Protein 3PFO (pdb70)

CATH classification: 3.40.630.10 (+1 more: 3.30.70.360)

Organism: Rhodopseudomonas palustris (strain ATCC BAA-98 / CGA009) (NCBI:txid258594)

Radius of gyration: 34.72 Å; Cα contacts (8 Å, |Δi|>4): 2095; chains: 2; bounding box: 63×63×122 Å

InterPro domains:
  IPR002933 Peptidase M20 [PF01546] (106-423)
  IPR010182 N-formyl-4-amino-5-aminomethyl-2-methylpyrimidine deformylase/Succinyl-diaminopimelate desuccinylase [TIGR01910] (28-416)
  IPR011650 Peptidase M20, dimerisation domain [PF07687] (210-322)
  IPR033687 Uncharacterised protein YodQ-like [cd03895] (29-428)
  IPR036264 Bacterial exopeptidase dimerisation domain [SSF55031] (213-322)
  IPR050072 Peptidase M20A family, bacterial cell wall biosynthesis [PTHR43808] (15-427)

Secondary structure (DSSP, 8-state):
-HHHHHHHHHHHHHHHHHHHHHHHHH---S--BTT--HHHHHHHHHHHHHTT-EEEE--TGGGTGGGSTT-------GGG--EEEEE-----S--EEEEEE--B-----GGG-SS-TTT----TT---TTT---HHHH--HHHHHHHHTTEEESS-EEEEEES-TTTT-HHHHHH------SEEEE----SS-EEEEE-EEEEEEEEEE----BGGGGGGS--HHHH--HHHHHHHHHHHHHHHGGG-TTTTTSSS-S-EEEEEEEE-S-TTB---EEEEEEEEEE-TT--TTT--HHHHHHHHHHTT-HHHHHSPPEEEEEEEEEPPEE--TT-HHHHHHHHHHHHHHSSPPPEEEESS--THHIIIIIT---EEE----EE-TTSTT-EE-HHHHHHHHHHHHHHHHHHH-EEE-/-HHHHHHHHHHHHHHHHHHHHHHHHH---S---TT--HHHHHHHHHHHHHTT-EEEE--TTTTTGGGSTT-------GGG--EEEEE----SS--EEEEEE--------GGG-SS-TTT----TT---TTT---HHHH--HHHHHHHHTTEEESS-EEEEEES-TTTT-HHHHHH------SEEEE----SS-EEEEE-EEEEEEEEEE----BGGGGGGS--HHHH--HHHHHHHHHHHHHHHGGGSTTTTTSSS---EEEEEEEEES-TTB---EEEEEEEEEE-TT--TTT--HHHHHHHHHHTT-HHHHHSPPEEEEEEEEEPPEE--TT-HHHHHHHHHHHHHHSSPPPEEEESS--THHIIIIIH---EEE----EE-TTSTT-EE-HHHHHHHHHHHHHHHHHHH-EEE-

B-factor: mean 38.32, std 12.2, range [18.84, 110.81]

Sequence (834 aa):
TKSDAITQSLRAAVDRRNFNDQVAFLQRVQFRSVRGEEEAPQQEEWLAQQFADRGYKVDTTFSLADVDDIASHPKAAPDTIDPAGSQVVATADSDDGKGRSLILQGHIDVVPEGPVDLWSDPPYEAKVRDGWIGRGAQDKGGVSAIFALDAIRTAGYAPDARVHVQTVTEEESTGNGALSTLRGYRADACLIPEPTGHTLTRAQVGAVWFRLRVRRGGTTPPVVHHVVAAYYSSEETTGGTTSAILSAHLIRAFEEYTKELNAQAVRDPWFGQVKNPIKFNVGIIKGGDWASSTAAWCELDCRLGLLTGDTPQQEARGIEKCLADAQATDSFLSENPAELVWSGFQADPAVCEPGGVAEDVLTAAHKAAFNAPLDARLSTAVNDTRYYSVDYGIPALCYGPYGQGPHAFDERRIDLESLRKTTLSIALFVAEWCGLRRKLTKSDAITQSLRAAVDRNFNDQVAFLQRVQFRSVRGEEEAPQQEWLAQQFADRGYKVDTTFSLADVDIASHPKAAPDTIDPAGSQVVATADSDGKGRSLILQGHIDVVPEGPVDLWSDPPYEAKVRDGWIGRGAQDKGGVSAIFALDAIRTAGYAPDARVHVQTVTEEESTGNGALSTLRGYRADACLIPEPTGHTLTRAQVGAVWFRRLRVRGTTPVHVAYSETGTSAILSAHLIRAFEEYTKELNAQAVRDPWFGQVKNPIKFNVGIIKGGDWASSTAAWCELDCRLGLLTGDTPQQEARGIEKCLADAQATDSFLSENPAELVWSGFQADPAVCEPGGVAEDVLTAAHKAAFNAPLDARLSTAVNDTRYYSVDYGIPALCYGPYGQGPHAFDERIDLESLRKTTLSIALFVAEWCGLRRKL

Foldseek 3Di:
DVLLVLLVLLLVLLVVCQVVLLVVLLVLLQLQAAQRCVVVVVVVQVVLVVVPWDKDDAFLVRLVLVPDPQFADADHDRRRFKMKTKDAAPFDFFEEEEEEEDHFHDQPDQVPFPDGANRSDDDPQKFHGCSQQSLQLSLCVLQVSCVVSFWHFRHMYMYMYGYQFVFALSRLVSVVCVDATQAYEYARAPAQAWAFWEWFKFKKKKKQADDCPVQPDDPVDQASVVLVLLVVLVVVLLVVVQVVCLPAPACNPPRSLKDKDFDDKDWADDPPDRIRIMMTIMMIIGGQPDFLVNCVSSVVSQVVSLCVDRNSVVGPIDMDRGGTSTHIDGLDPDDVLVVLLQVLSCSLPVDGHHYDHYSDDGNQCCNCVVPNRRYIHGHFDWDARVHHGTMGRSVRSSSRSSSVSSSSCVRRNIDGD/DVLVVLLVQLLVLLVVCQVVLLVVLLVLLQQQAPQRNVVVQVVVQVVLVVVPWDKDDAFLVRLPLVVDPQFADAPHDRRSFKMKTKDAAPFDFFEEEEEEEDHFHDQPDQVPFPDGASRSDDDPQKFHGCSQQSLQLSLVSLQVSCVSSQKHFRHMYMYMYGYAFVFALSGLLSVVCVDDTQAYEYAHAPAQAWAFWEWFKFKKKKKFFWAKDFLVPCVVIDARVVLVLLVVLVVVLLVVVQVVCLVAPPCNPPHSLKDKDFDDKDWADDPGMGIGIMMTIMMIIGGQPDFLVRCVSSVVSLVVSLVVDPRSVVIPIDMDRGGYSTHIDGQDPDDPLVVLLQVLSCSLPVDGHHYHHYSDDGNQCCNCVPPNHRYIYGHFHWDARVHHGTMGRSVSSSSRSSSVSSSSCVRRNIDRD

Structure (mmCIF, N/CA/C/O backbone):
data_3PFO
#
_entry.id   3PFO
#
_cell.length_a   87.074
_cell.length_b   48.823
_cell.length_c   111.879
_cell.angle_alpha   90.000
_cell.angle_beta   111.020
_cell.angle_gamma   90.000
#
_symmetry.space_group_name_H-M   'P 1 21 1'
#
loop_
_entity.id
_entity.type
_entity.pdbx_description
1 polymer 'putative acetylornithine deacetylase'
2 non-polymer 'ZINC ION'
3 non-polymer 1,2-ETHANEDIOL
4 water water
#
loop_
_atom_site.group_PDB
_atom_site.id
_atom_site.type_symbol
_atom_site.label_atom_id
_atom_site.label_alt_id
_atom_site.label_comp_id
_atom_site.label_asym_id
_atom_site.label_entity_id
_atom_site.label_seq_id
_atom_site.pdbx_PDB_ins_code
_atom_site.Cartn_x
_atom_site.Cartn_y
_atom_site.Cartn_z
_atom_site.occupancy
_atom_site.B_iso_or_equiv
_atom_site.auth_seq_id
_atom_site.auth_comp_id
_atom_site.auth_asym_id
_atom_site.auth_atom_id
_atom_site.pdbx_PDB_model_num
ATOM 1 N N . THR A 1 8 ? 24.284 20.041 38.218 1.00 62.67 7 THR A N 1
ATOM 2 C CA . THR A 1 8 ? 25.459 20.932 37.925 1.00 62.34 7 THR A CA 1
ATOM 3 C C . THR A 1 8 ? 25.029 22.156 37.060 1.00 61.26 7 THR A C 1
ATOM 4 O O . THR A 1 8 ? 23.912 22.167 36.509 1.00 60.92 7 THR A O 1
ATOM 8 N N . LYS A 1 9 ? 25.890 23.182 36.951 1.00 59.94 8 LYS A N 1
ATOM 9 C CA . LYS A 1 9 ? 25.636 24.328 36.037 1.00 57.86 8 LYS A CA 1
ATOM 10 C C . LYS A 1 9 ? 25.510 23.915 34.540 1.00 55.46 8 LYS A C 1
ATOM 11 O O . LYS A 1 9 ? 24.688 24.458 33.792 1.00 54.08 8 LYS A O 1
ATOM 14 N N . SER A 1 10 ? 26.314 22.964 34.088 1.00 53.64 9 SER A N 1
ATOM 15 C CA . SER A 1 10 ? 26.192 22.531 32.704 1.00 51.16 9 SER A CA 1
ATOM 16 C C . SER A 1 10 ? 24.866 21.755 32.482 1.00 49.41 9 SER A C 1
ATOM 17 O O . SER A 1 10 ? 24.227 21.900 31.435 1.00 46.95 9 SER A O 1
ATOM 20 N N . ASP A 1 11 ? 24.461 20.952 33.467 1.00 48.42 10 ASP A N 1
ATOM 21 C CA . ASP A 1 11 ? 23.150 20.284 33.447 1.00 47.92 10 ASP A CA 1
ATOM 22 C C . ASP A 1 11 ? 21.963 21.286 33.441 1.00 46.36 10 ASP A C 1
ATOM 23 O O . ASP A 1 11 ? 20.938 21.038 32.803 1.00 45.66 10 ASP A O 1
ATOM 28 N N . ALA A 1 12 ? 22.124 22.404 34.135 1.00 45.13 11 ALA A N 1
ATOM 29 C CA . ALA A 1 12 ? 21.116 23.453 34.196 1.00 44.22 11 ALA A CA 1
ATOM 30 C C . ALA A 1 12 ? 20.946 24.115 32.842 1.00 42.51 11 ALA A C 1
ATOM 31 O O . ALA A 1 12 ? 19.810 24.313 32.375 1.00 40.73 11 ALA A O 1
ATOM 33 N N . ILE A 1 13 ? 22.071 24.454 32.205 1.00 41.35 12 ILE A N 1
ATOM 34 C CA . ILE A 1 13 ? 22.042 25.099 30.885 1.00 40.10 12 ILE A CA 1
ATOM 35 C C . ILE A 1 13 ? 21.399 24.139 29.874 1.00 38.48 12 ILE A C 1
ATOM 36 O O . ILE A 1 13 ? 20.515 24.529 29.130 1.00 37.68 12 ILE A O 1
ATOM 41 N N . THR A 1 14 ? 21.815 22.879 29.887 1.00 37.00 13 THR A N 1
ATOM 42 C CA . THR A 1 14 ? 21.230 21.861 29.025 1.00 35.94 13 THR A CA 1
ATOM 43 C C . THR A 1 14 ? 19.705 21.758 29.211 1.00 35.39 13 THR A C 1
ATOM 44 O O . THR A 1 14 ? 18.984 21.689 28.220 1.00 34.62 13 THR A O 1
ATOM 48 N N . GLN A 1 15 ? 19.226 21.717 30.459 1.00 34.01 14 GLN A N 1
ATOM 49 C CA . GLN A 1 15 ? 17.776 21.702 30.713 1.00 34.38 14 GLN A CA 1
ATOM 50 C C . GLN A 1 15 ? 17.041 22.954 30.181 1.00 33.78 14 GLN A C 1
ATOM 51 O O . GLN A 1 15 ? 15.951 22.845 29.657 1.00 34.27 14 GLN A O 1
ATOM 57 N N . SER A 1 16 ? 17.636 24.133 30.303 1.00 33.49 15 SER A N 1
ATOM 58 C CA . SER A 1 16 ? 16.986 25.330 29.794 1.00 33.59 15 SER A CA 1
ATOM 59 C C . SER A 1 16 ? 16.939 25.290 28.259 1.00 31.92 15 SER A C 1
ATOM 60 O O . SER A 1 16 ? 15.951 25.696 27.657 1.00 30.57 15 SER A O 1
ATOM 63 N N . LEU A 1 17 ? 17.984 24.748 27.634 1.00 31.13 16 LEU A N 1
ATOM 64 C CA . LEU A 1 17 ? 17.960 24.520 26.191 1.00 29.71 16 LEU A CA 1
ATOM 65 C C . LEU A 1 17 ? 16.931 23.440 25.795 1.00 29.58 16 LEU A C 1
ATOM 66 O O . LEU A 1 17 ? 16.253 23.595 24.786 1.00 28.55 16 LEU A O 1
ATOM 71 N N . ARG A 1 18 ? 16.798 22.369 26.584 1.00 28.68 17 ARG A N 1
ATOM 72 C CA . ARG A 1 18 ? 15.773 21.369 26.343 1.00 29.16 17 ARG A CA 1
ATOM 73 C C . ARG A 1 18 ? 14.378 21.998 26.393 1.00 29.35 17 ARG A C 1
ATOM 74 O O . ARG A 1 18 ? 13.563 21.785 25.486 1.00 29.36 17 ARG A O 1
ATOM 82 N N . ALA A 1 19 ? 14.120 22.798 27.423 1.00 29.56 18 ALA A N 1
ATOM 83 C CA . ALA A 1 19 ? 12.825 23.530 27.574 1.00 30.32 18 ALA A CA 1
ATOM 84 C C . ALA A 1 19 ? 12.548 24.446 26.381 1.00 29.79 18 ALA A C 1
ATOM 85 O O . ALA A 1 19 ? 11.418 24.510 25.884 1.00 30.29 18 ALA A O 1
ATOM 87 N N . ALA A 1 20 ? 13.588 25.141 25.933 1.00 29.35 19 ALA A N 1
ATOM 88 C CA . ALA A 1 20 ? 13.488 26.099 24.838 1.00 29.42 19 ALA A CA 1
ATOM 89 C C . ALA A 1 20 ? 13.114 25.403 23.524 1.00 29.01 19 ALA A C 1
ATOM 90 O O . ALA A 1 20 ? 12.202 25.844 22.814 1.00 28.12 19 ALA A O 1
ATOM 92 N N . VAL A 1 21 ? 13.809 24.305 23.211 1.00 28.77 20 VAL A N 1
ATOM 93 C CA . VAL A 1 21 ? 13.520 23.540 21.992 1.00 28.22 20 VAL A CA 1
ATOM 94 C C . VAL A 1 21 ? 12.090 23.056 22.035 1.00 27.95 20 VAL A C 1
ATOM 95 O O . VAL A 1 21 ? 11.371 23.141 21.015 1.00 27.41 20 VAL A O 1
ATOM 99 N N . ASP A 1 22 ? 11.646 22.574 23.201 1.00 28.31 21 ASP A N 1
ATOM 100 C CA . ASP A 1 22 ? 10.284 22.080 23.320 1.00 28.81 21 ASP A CA 1
ATOM 101 C C . ASP A 1 22 ? 9.252 23.205 23.171 1.00 28.64 21 ASP A C 1
ATOM 102 O O . ASP A 1 22 ? 8.222 23.018 22.532 1.00 28.82 21 ASP A O 1
ATOM 107 N N A ARG A 1 23 ? 9.530 24.358 23.763 0.5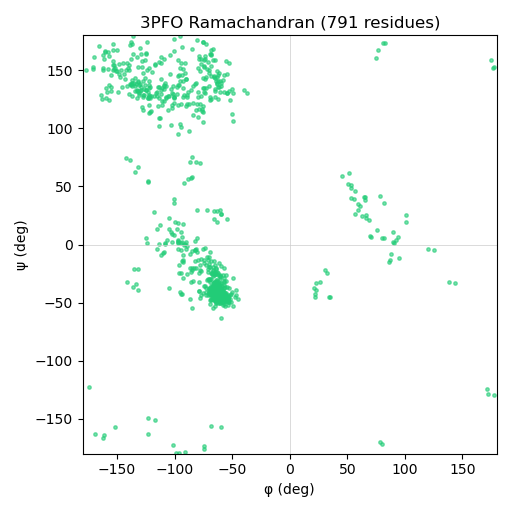0 28.68 22 ARG A N 1
ATOM 108 N N B ARG A 1 23 ? 9.523 24.365 23.758 0.50 28.70 22 ARG A N 1
ATOM 109 C CA A ARG A 1 23 ? 8.644 25.512 23.664 0.50 29.49 22 ARG A CA 1
ATOM 110 C CA B ARG A 1 23 ? 8.602 25.493 23.656 0.50 29.53 22 ARG A CA 1
ATOM 111 C C A ARG A 1 23 ? 8.422 25.928 22.222 0.50 29.10 22 ARG A C 1
ATOM 112 C C B ARG A 1 23 ? 8.413 25.926 22.212 0.50 29.13 22 ARG A C 1
ATOM 113 O O A ARG A 1 23 ? 7.300 26.264 21.834 0.50 29.54 22 ARG A O 1
ATOM 114 O O B ARG A 1 23 ? 7.298 26.273 21.811 0.50 29.55 22 ARG A O 1
ATOM 129 N N . ASN A 1 24 ? 9.508 25.913 21.444 1.00 28.09 23 ASN A N 1
ATOM 130 C CA . ASN A 1 24 ? 9.512 26.416 20.076 1.00 28.15 23 ASN A CA 1
ATOM 131 C C . ASN A 1 24 ? 9.173 25.367 19.027 1.00 28.55 23 ASN A C 1
ATOM 132 O O . ASN A 1 24 ? 9.136 25.674 17.809 1.00 27.24 23 ASN A O 1
ATOM 137 N N . PHE A 1 25 ? 8.942 24.134 19.461 1.00 28.89 24 PHE A N 1
ATOM 138 C CA . PHE A 1 25 ? 8.900 23.053 18.489 1.00 28.52 24 PHE A CA 1
ATOM 139 C C . PHE A 1 25 ? 7.715 23.157 17.498 1.00 28.95 24 PHE A C 1
ATOM 140 O O . PHE A 1 25 ? 7.899 22.904 16.349 1.00 29.47 24 PHE A O 1
ATOM 148 N N . ASN A 1 26 ? 6.523 23.550 17.952 1.00 30.62 25 ASN A N 1
ATOM 149 C CA . ASN A 1 26 ? 5.391 23.739 17.030 1.00 30.46 25 ASN A CA 1
ATOM 150 C C . ASN A 1 26 ? 5.752 24.753 15.950 1.00 29.88 25 ASN A C 1
ATOM 151 O O . ASN A 1 26 ? 5.406 24.564 14.777 1.00 28.19 25 ASN A O 1
ATOM 156 N N . ASP A 1 27 ? 6.434 25.829 16.338 1.00 30.21 26 ASP A N 1
ATOM 157 C CA . ASP A 1 27 ? 6.881 26.829 15.368 1.00 30.72 26 ASP A CA 1
ATOM 158 C C . ASP A 1 27 ? 7.872 26.194 14.398 1.00 29.62 26 ASP A C 1
ATOM 159 O O . ASP A 1 27 ? 7.816 26.433 13.203 1.00 30.85 26 ASP A O 1
ATOM 164 N N . GLN A 1 28 ? 8.772 25.366 14.905 1.00 29.02 27 GLN A N 1
ATOM 165 C CA . GLN A 1 28 ? 9.759 24.680 14.069 1.00 26.85 27 GLN A CA 1
ATOM 166 C C . GLN A 1 28 ? 9.082 23.805 13.037 1.00 27.28 27 GLN A C 1
ATOM 167 O O . GLN A 1 28 ? 9.472 23.805 11.872 1.00 25.72 27 GLN A O 1
ATOM 173 N N . VAL A 1 29 ? 8.079 23.065 13.459 1.00 28.24 28 VAL A N 1
ATOM 174 C CA . VAL A 1 29 ? 7.347 22.202 12.545 1.00 28.90 28 VAL A CA 1
ATOM 175 C C . VAL A 1 29 ? 6.645 23.004 11.447 1.00 28.61 28 VAL A C 1
ATOM 176 O O . VAL A 1 29 ? 6.719 22.617 10.267 1.00 28.90 28 VAL A O 1
ATOM 180 N N . ALA A 1 30 ? 6.007 24.123 11.799 1.00 28.32 29 ALA A N 1
ATOM 181 C CA . ALA A 1 30 ? 5.354 24.987 10.791 1.00 28.80 29 ALA A CA 1
ATOM 182 C C . ALA A 1 30 ? 6.388 25.569 9.791 1.00 29.42 29 ALA A C 1
ATOM 183 O O . ALA A 1 30 ? 6.106 25.643 8.597 1.00 29.88 29 ALA A O 1
ATOM 185 N N . PHE A 1 31 ? 7.582 25.914 10.289 1.00 28.22 30 PHE A N 1
ATOM 186 C CA . PHE A 1 31 ? 8.682 26.448 9.491 1.00 29.12 30 PHE A CA 1
ATOM 187 C C . PHE A 1 31 ? 9.150 25.380 8.481 1.00 28.81 30 PHE A C 1
ATOM 188 O O . PHE A 1 31 ? 9.276 25.644 7.280 1.00 28.98 30 PHE A O 1
ATOM 196 N N . LEU A 1 32 ? 9.398 24.176 8.986 1.00 28.55 31 LEU A N 1
ATOM 197 C CA . LEU A 1 32 ? 9.742 23.046 8.147 1.00 27.27 31 LEU A CA 1
ATOM 198 C C . LEU A 1 32 ? 8.646 22.749 7.100 1.00 27.59 31 LEU A C 1
ATOM 199 O O . LEU A 1 32 ? 8.973 22.491 5.940 1.00 27.24 31 LEU A O 1
ATOM 204 N N . GLN A 1 33 ? 7.373 22.801 7.483 1.00 28.77 32 GLN A N 1
ATOM 205 C CA . GLN A 1 33 ? 6.309 22.537 6.527 1.00 29.50 32 GLN A CA 1
ATOM 206 C C . GLN A 1 33 ? 6.370 23.552 5.379 1.00 30.14 32 GLN A C 1
ATOM 207 O O . GLN A 1 33 ? 6.260 23.174 4.203 1.00 29.70 32 GLN A O 1
ATOM 213 N N . ARG A 1 34 ? 6.566 24.826 5.716 1.00 30.88 33 ARG A N 1
ATOM 214 C CA . ARG A 1 34 ? 6.712 25.861 4.706 1.00 31.19 33 ARG A CA 1
ATOM 215 C C . ARG A 1 34 ? 7.915 25.619 3.756 1.00 30.90 33 ARG A C 1
ATOM 216 O O . ARG A 1 34 ? 7.832 25.880 2.532 1.00 30.66 33 ARG A O 1
ATOM 232 N N . VAL A 1 36 ? 9.280 22.615 2.986 1.00 28.98 35 VAL A N 1
ATOM 233 C CA . VAL A 1 36 ? 8.945 21.438 2.179 1.00 28.25 35 VAL A CA 1
ATOM 234 C C . VAL A 1 36 ? 7.947 21.827 1.081 1.00 29.06 35 VAL A C 1
ATOM 235 O O . VAL A 1 36 ? 7.997 21.298 -0.027 1.00 30.35 35 VAL A O 1
ATOM 239 N N . GLN A 1 37 ? 7.074 22.783 1.363 1.00 28.97 36 GLN A N 1
ATOM 240 C CA . GLN A 1 37 ? 6.102 23.263 0.381 1.00 29.15 36 GLN A CA 1
ATOM 241 C C . GLN A 1 37 ? 6.732 24.023 -0.774 1.00 29.27 36 GLN A C 1
ATOM 242 O O . GLN A 1 37 ? 6.079 24.247 -1.790 1.00 29.41 36 GLN A O 1
ATOM 248 N N . PHE A 1 38 ? 7.994 24.411 -0.639 1.00 27.99 37 PHE A N 1
ATOM 249 C CA . PHE A 1 38 ? 8.713 24.980 -1.773 1.00 28.69 37 PHE A CA 1
ATOM 250 C C . PHE A 1 38 ? 9.268 23.835 -2.612 1.00 27.89 37 PHE A C 1
ATOM 251 O O . PHE A 1 38 ? 10.045 23.050 -2.117 1.00 27.46 37 PHE A O 1
ATOM 259 N N . ARG A 1 39 ? 8.900 23.761 -3.880 1.00 28.58 38 ARG A N 1
ATOM 260 C CA . ARG A 1 39 ? 9.343 22.686 -4.763 1.00 29.46 38 ARG A CA 1
ATOM 261 C C . ARG A 1 39 ? 10.702 23.097 -5.375 1.00 29.60 38 ARG A C 1
ATOM 262 O O . ARG A 1 39 ? 10.805 23.442 -6.576 1.00 30.02 38 ARG A O 1
ATOM 270 N N . SER A 1 40 ? 11.720 23.096 -4.514 1.00 27.91 39 SER A N 1
ATOM 271 C CA . SER A 1 40 ? 13.036 23.610 -4.845 1.00 26.75 39 SER A CA 1
ATOM 272 C C . SER A 1 40 ? 13.890 22.513 -5.467 1.00 26.44 39 SER A C 1
ATOM 273 O O . SER A 1 40 ? 14.983 22.191 -4.979 1.00 26.66 39 SER A O 1
ATOM 276 N N . VAL A 1 41 ? 13.384 21.918 -6.550 1.00 26.62 40 VAL A N 1
ATOM 277 C CA . VAL A 1 41 ? 14.192 21.050 -7.391 1.00 26.27 40 VAL A CA 1
ATOM 278 C C . VAL A 1 41 ? 15.251 21.885 -8.113 1.00 26.29 40 VAL A C 1
ATOM 279 O O . VAL A 1 41 ? 15.196 23.152 -8.145 1.00 25.62 40 VAL A O 1
ATOM 283 N N . ARG A 1 42 ? 16.219 21.189 -8.708 1.00 26.33 41 ARG A N 1
ATOM 284 C CA . ARG A 1 42 ? 17.343 21.865 -9.344 1.00 26.54 41 ARG A CA 1
ATOM 285 C C . ARG A 1 42 ? 16.845 22.930 -10.335 1.00 27.99 41 ARG A C 1
ATOM 286 O O . ARG A 1 42 ? 15.972 22.656 -11.159 1.00 27.46 41 ARG A O 1
ATOM 294 N N . GLY A 1 43 ? 17.413 24.128 -10.257 1.00 28.54 42 GLY A N 1
ATOM 295 C CA . GLY A 1 43 ? 16.991 25.233 -11.118 1.00 29.95 42 GLY A CA 1
ATOM 296 C C . GLY A 1 43 ? 15.809 26.037 -10.582 1.00 30.94 42 GLY A C 1
ATOM 297 O O . GLY A 1 43 ? 15.592 27.159 -11.052 1.00 32.40 42 GLY A O 1
ATOM 298 N N . GLU A 1 44 ? 15.089 25.502 -9.583 1.00 29.90 43 GLU A N 1
ATOM 299 C CA A GLU A 1 44 ? 13.855 26.123 -9.092 0.50 30.59 43 GLU A CA 1
ATOM 300 C CA B GLU A 1 44 ? 13.852 26.110 -9.095 0.50 30.80 43 GLU A CA 1
ATOM 301 C C . GLU A 1 44 ? 13.954 26.491 -7.608 1.00 30.09 43 GLU A C 1
ATOM 302 O O . GLU A 1 44 ? 12.951 26.554 -6.916 1.00 30.65 43 GLU A O 1
ATOM 313 N N . GLU A 1 45 ? 15.166 26.800 -7.137 1.00 29.35 44 GLU A N 1
ATOM 314 C CA . GLU A 1 45 ? 15.410 27.039 -5.686 1.00 29.37 44 GLU A CA 1
ATOM 315 C C . GLU A 1 45 ? 15.316 28.502 -5.211 1.00 29.27 44 GLU A C 1
ATOM 316 O O . GLU A 1 45 ? 15.357 28.765 -3.997 1.00 29.64 44 GLU A O 1
ATOM 322 N N . ALA A 1 46 ? 15.214 29.453 -6.129 1.00 28.87 45 ALA A N 1
ATOM 323 C CA . ALA A 1 46 ? 15.325 30.868 -5.742 1.00 29.90 45 ALA A CA 1
ATOM 324 C C . ALA A 1 46 ? 14.225 31.305 -4.796 1.00 29.97 45 ALA A C 1
ATOM 325 O O . ALA A 1 46 ? 14.517 31.953 -3.792 1.00 29.56 45 ALA A O 1
ATOM 327 N N . PRO A 1 47 ? 12.971 30.907 -5.063 1.00 30.19 46 PRO A N 1
ATOM 328 C CA . PRO A 1 47 ? 11.979 31.344 -4.075 1.00 31.04 46 PRO A CA 1
ATOM 329 C C . PRO A 1 47 ? 12.245 30.826 -2.656 1.00 30.22 46 PRO A C 1
ATOM 330 O O . PRO A 1 47 ? 12.090 31.593 -1.695 1.00 30.91 46 PRO A O 1
ATOM 334 N N . GLN A 1 48 ? 12.675 29.581 -2.532 1.00 29.44 47 GLN A N 1
ATOM 335 C CA . GLN A 1 48 ? 13.028 29.010 -1.237 1.00 29.02 47 GLN A CA 1
ATOM 336 C C . GLN A 1 48 ? 14.150 29.800 -0.574 1.00 29.07 47 GLN A C 1
ATOM 337 O O . GLN A 1 48 ? 14.097 30.075 0.628 1.00 27.65 47 GLN A O 1
ATOM 343 N N . GLN A 1 49 ? 15.146 30.177 -1.371 1.00 28.67 48 GLN A N 1
ATOM 344 C CA . GLN A 1 49 ? 16.267 30.968 -0.840 1.00 27.77 48 GLN A CA 1
ATOM 345 C C . GLN A 1 49 ? 15.850 32.397 -0.480 1.00 29.29 48 GLN A C 1
ATOM 346 O O . GLN A 1 49 ? 16.270 32.914 0.558 1.00 28.38 48 GLN A O 1
ATOM 352 N N . GLU A 1 50 ? 14.981 33.021 -1.291 1.00 30.09 49 GLU A N 1
ATOM 353 C CA A GLU A 1 50 ? 14.497 34.369 -0.961 0.50 31.37 49 GLU A CA 1
ATOM 354 C CA B GLU A 1 50 ? 14.466 34.371 -0.959 0.50 31.12 49 GLU A CA 1
ATOM 355 C C . GLU A 1 50 ? 13.759 34.340 0.397 1.00 31.54 49 GLU A C 1
ATOM 356 O O . GLU A 1 50 ? 13.967 35.237 1.252 1.00 30.40 49 GLU A O 1
ATOM 367 N N . TRP A 1 51 ? 12.930 33.300 0.607 1.00 30.85 50 TRP A N 1
ATOM 368 C CA . TRP A 1 51 ? 12.226 33.124 1.882 1.00 30.85 50 TRP A CA 1
ATOM 369 C C . TRP A 1 51 ? 13.204 32.906 3.041 1.00 30.32 50 TRP A C 1
ATOM 370 O O . TRP A 1 51 ? 13.074 33.534 4.101 1.00 30.03 50 TRP A O 1
ATOM 381 N N . LEU A 1 52 ? 14.174 32.010 2.872 1.00 29.23 51 LEU A N 1
ATOM 382 C CA . LEU A 1 52 ? 15.190 31.848 3.928 1.00 28.47 51 LEU A CA 1
ATOM 383 C C . LEU A 1 52 ? 15.936 33.151 4.252 1.00 28.99 51 LEU A C 1
ATOM 384 O O . LEU A 1 52 ? 16.089 33.498 5.428 1.00 30.48 51 LEU A O 1
ATOM 389 N N . ALA A 1 53 ? 16.391 33.883 3.232 1.00 28.56 52 ALA A N 1
ATOM 390 C CA . ALA A 1 53 ? 17.088 35.149 3.456 1.00 29.66 52 ALA A CA 1
ATOM 391 C C . ALA A 1 53 ? 16.273 36.062 4.364 1.00 30.76 52 ALA A C 1
ATOM 392 O O . ALA A 1 53 ? 16.808 36.665 5.291 1.00 30.68 52 ALA A O 1
ATOM 394 N N . GLN A 1 54 ? 14.963 36.128 4.119 1.00 31.52 53 GLN A N 1
ATOM 395 C CA . GLN A 1 54 ? 14.103 36.974 4.913 1.00 32.70 53 GLN A CA 1
ATOM 396 C C . GLN A 1 54 ? 13.968 36.412 6.335 1.00 31.46 53 GLN A C 1
ATOM 397 O O . GLN A 1 54 ? 13.992 37.160 7.293 1.00 31.56 53 GLN A O 1
ATOM 403 N N . GLN A 1 55 ? 13.814 35.101 6.473 1.00 30.36 54 GLN A N 1
ATOM 404 C CA . GLN A 1 55 ? 13.729 34.495 7.800 1.00 30.30 54 GLN A CA 1
ATOM 405 C C . GLN A 1 55 ? 15.002 34.768 8.609 1.00 29.76 54 GLN A C 1
ATOM 406 O O . GLN A 1 55 ? 14.942 35.015 9.805 1.00 29.03 54 GLN A O 1
ATOM 412 N N . PHE A 1 56 ? 16.149 34.756 7.948 1.00 29.82 55 PHE A N 1
ATOM 413 C CA . PHE A 1 56 ? 17.418 35.071 8.623 1.00 30.49 55 PHE A CA 1
ATOM 414 C C . PHE A 1 56 ? 17.501 3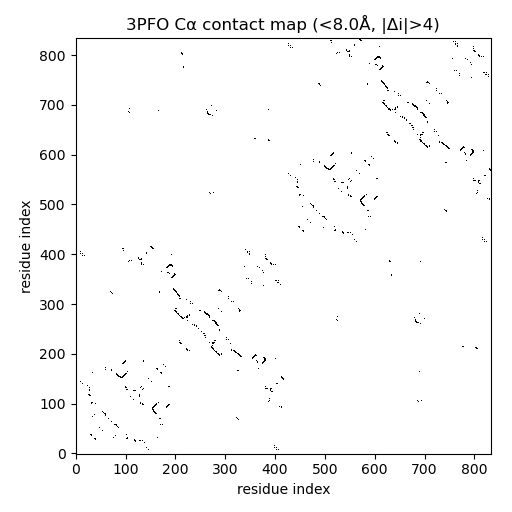6.577 8.989 1.00 32.23 55 PHE A C 1
ATOM 415 O O . PHE A 1 56 ? 17.970 36.944 10.073 1.00 32.93 55 PHE A O 1
ATOM 423 N N . ALA A 1 57 ? 17.026 37.440 8.095 1.00 33.70 56 ALA A N 1
ATOM 424 C CA . ALA A 1 57 ? 16.975 38.880 8.391 1.00 35.08 56 ALA A CA 1
ATOM 425 C C . ALA A 1 57 ? 16.052 39.160 9.591 1.00 36.00 56 ALA A C 1
ATOM 426 O O . ALA A 1 57 ? 16.396 39.951 10.457 1.00 37.66 56 ALA A O 1
ATOM 428 N N . ASP A 1 58 ? 14.892 38.499 9.639 1.00 36.20 57 ASP A N 1
ATOM 429 C CA . ASP A 1 58 ? 13.947 38.630 10.760 1.00 36.16 57 ASP A CA 1
ATOM 430 C C . ASP A 1 58 ? 14.557 38.261 12.099 1.00 36.08 57 ASP A C 1
ATOM 431 O O . ASP A 1 58 ? 14.118 38.758 13.149 1.00 34.71 57 ASP A O 1
ATOM 436 N N . ARG A 1 59 ? 15.573 37.396 12.064 1.00 34.61 58 ARG A N 1
ATOM 437 C CA . ARG A 1 59 ? 16.277 36.972 13.275 1.00 34.61 58 ARG A CA 1
ATOM 438 C C . ARG A 1 59 ? 17.484 37.856 13.649 1.00 35.01 58 ARG A C 1
ATOM 439 O O . ARG A 1 59 ? 18.107 37.661 14.688 1.00 34.27 5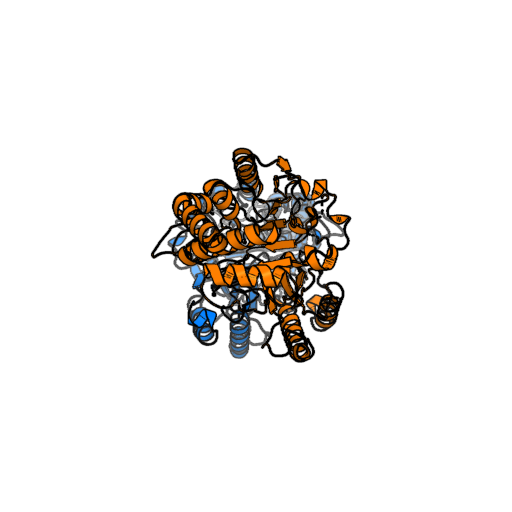8 ARG A O 1
ATOM 447 N N . GLY A 1 60 ? 17.799 38.841 12.818 1.00 35.59 59 GLY A N 1
ATOM 448 C CA . GLY A 1 60 ? 18.855 39.789 13.135 1.00 35.95 59 GLY A CA 1
ATOM 449 C C . GLY A 1 60 ? 20.210 39.447 12.578 1.00 35.86 59 GLY A C 1
ATOM 450 O O . GLY A 1 60 ? 21.173 40.115 12.893 1.00 35.27 59 GLY A O 1
ATOM 451 N N . TYR A 1 61 ? 20.296 38.398 11.752 1.00 35.86 60 TYR A N 1
ATOM 452 C CA . TYR A 1 61 ? 21.551 38.038 11.112 1.00 35.14 60 TYR A CA 1
ATOM 453 C C . TYR A 1 61 ? 21.839 39.030 10.010 1.00 35.57 60 TYR A C 1
ATOM 454 O O . TYR A 1 61 ? 20.909 39.620 9.457 1.00 34.65 60 TYR A O 1
ATOM 463 N N . LYS A 1 62 ? 23.127 39.190 9.695 1.00 36.27 61 LYS A N 1
ATOM 464 C CA . LYS A 1 62 ? 23.552 39.818 8.442 1.00 37.59 61 LYS A CA 1
ATOM 465 C C . LYS A 1 62 ? 23.425 38.763 7.368 1.00 35.44 61 LYS A C 1
ATOM 466 O O . LYS A 1 62 ? 23.891 37.641 7.546 1.00 36.21 61 LYS A O 1
ATOM 472 N N . VAL A 1 63 ? 22.798 39.113 6.264 1.00 34.84 62 VAL A N 1
ATOM 473 C CA . VAL A 1 63 ? 22.473 38.139 5.225 1.00 33.72 62 VAL A CA 1
ATOM 474 C C . VAL A 1 63 ? 23.177 38.492 3.911 1.00 33.54 62 VAL A C 1
ATOM 475 O O . VAL A 1 63 ? 23.027 39.601 3.433 1.00 34.29 62 VAL A O 1
ATOM 479 N N . ASP A 1 64 ? 23.896 37.522 3.345 1.00 32.10 63 ASP A N 1
ATOM 480 C CA . ASP A 1 64 ? 24.643 37.624 2.091 1.00 31.98 63 ASP A CA 1
ATOM 481 C C . ASP A 1 64 ? 24.032 36.592 1.143 1.00 31.34 63 ASP A C 1
ATOM 482 O O . ASP A 1 64 ? 24.072 35.397 1.452 1.00 31.23 63 ASP A O 1
ATOM 487 N N A THR A 1 65 ? 23.416 37.040 0.046 0.50 30.98 64 THR A N 1
ATOM 488 N N B THR A 1 65 ? 23.441 37.050 0.036 0.50 31.43 64 THR A N 1
ATOM 489 C CA A THR A 1 65 ? 22.957 36.132 -1.007 0.50 30.34 64 THR A CA 1
ATOM 490 C CA B THR A 1 65 ? 22.927 36.166 -1.010 0.50 31.22 64 THR A CA 1
ATOM 491 C C A THR A 1 65 ? 23.721 36.384 -2.290 0.50 30.64 64 THR A C 1
ATOM 492 C C B THR A 1 65 ? 23.716 36.390 -2.294 0.50 31.07 64 THR A C 1
ATOM 493 O O A THR A 1 65 ? 23.951 37.527 -2.671 0.50 30.99 64 THR A O 1
ATOM 494 O O B THR A 1 65 ? 23.959 37.528 -2.681 0.50 31.43 64 THR A O 1
ATOM 501 N N . PHE A 1 66 ? 24.121 35.307 -2.944 1.00 30.01 65 PHE A N 1
ATOM 502 C CA . PHE A 1 66 ? 24.955 35.405 -4.137 1.00 30.48 65 PHE A CA 1
ATOM 503 C C . PHE A 1 66 ? 24.774 34.139 -4.979 1.00 30.36 65 PHE A C 1
ATOM 504 O O . PHE A 1 66 ? 24.367 33.067 -4.477 1.00 29.95 65 PHE A O 1
ATOM 512 N N . SER A 1 67 ? 25.037 34.254 -6.269 1.00 30.61 66 SER A N 1
ATOM 513 C CA . SER A 1 67 ? 24.942 33.107 -7.148 1.00 30.07 66 SER A CA 1
ATOM 514 C C . SER A 1 67 ? 26.285 32.405 -7.316 1.00 29.31 66 SER A C 1
ATOM 515 O O . SER A 1 67 ? 27.309 32.928 -6.976 1.00 29.03 66 SER A O 1
ATOM 518 N N . LEU A 1 68 ? 26.250 31.228 -7.933 1.00 28.90 67 LEU A N 1
ATOM 519 C CA . LEU A 1 68 ? 27.465 30.541 -8.377 1.00 28.80 67 LEU A CA 1
ATOM 520 C C . LEU A 1 68 ? 28.267 31.395 -9.348 1.00 30.45 67 LEU A C 1
ATOM 521 O O . LEU A 1 68 ? 29.523 31.412 -9.302 1.00 30.47 67 LEU A O 1
ATOM 526 N N . ALA A 1 69 ? 27.566 32.157 -10.196 1.00 31.68 68 ALA A N 1
ATOM 527 C CA . ALA A 1 69 ? 28.278 33.072 -11.123 1.00 32.13 68 ALA A CA 1
ATOM 528 C C . ALA A 1 69 ? 29.021 34.177 -10.369 1.00 32.75 68 ALA A C 1
ATOM 529 O O . ALA A 1 69 ? 30.149 34.557 -10.753 1.00 32.33 68 ALA A O 1
ATOM 531 N N . ASP A 1 70 ? 28.439 34.667 -9.267 1.00 32.31 69 ASP A N 1
ATOM 532 C CA . ASP A 1 70 ? 29.054 35.765 -8.526 1.00 32.98 69 ASP A CA 1
ATOM 533 C C . ASP A 1 70 ? 30.435 35.401 -7.951 1.00 32.78 69 ASP A C 1
ATOM 534 O O . ASP A 1 70 ? 31.245 36.287 -7.759 1.00 32.69 69 ASP A O 1
ATOM 539 N N . VAL A 1 71 ? 30.713 34.126 -7.695 1.00 30.97 70 VAL A N 1
ATOM 540 C CA . VAL A 1 71 ? 32.027 33.723 -7.197 1.00 31.56 70 VAL A CA 1
ATOM 541 C C . VAL A 1 71 ? 32.941 33.142 -8.302 1.00 32.63 70 VAL A C 1
ATOM 542 O O . VAL A 1 71 ? 34.024 32.618 -7.987 1.00 32.36 70 VAL A O 1
ATOM 546 N N . ASP A 1 72 ? 32.504 33.235 -9.575 1.00 33.83 71 ASP A N 1
ATOM 547 C CA A ASP A 1 72 ? 33.212 32.634 -10.706 0.50 33.91 71 ASP A CA 1
ATOM 548 C CA B ASP A 1 72 ? 33.212 32.620 -10.733 0.50 34.30 71 ASP A CA 1
ATOM 549 C C . ASP A 1 72 ? 33.521 31.152 -10.421 1.00 33.38 71 ASP A C 1
ATOM 550 O O . ASP A 1 72 ? 34.674 30.709 -10.435 1.00 33.78 71 ASP A O 1
ATOM 559 N N . ILE A 1 73 ? 32.467 30.405 -10.151 1.00 32.97 72 ILE A N 1
ATOM 560 C CA . ILE A 1 73 ? 32.533 28.999 -9.756 1.00 32.16 72 ILE A CA 1
ATOM 561 C C . ILE A 1 73 ? 33.488 28.152 -10.592 1.00 33.02 72 ILE A C 1
ATOM 562 O O . ILE A 1 73 ? 34.284 27.394 -10.033 1.00 32.36 72 ILE A O 1
ATOM 567 N N . ALA A 1 74 ? 33.413 28.284 -11.916 1.00 33.19 73 ALA A N 1
ATOM 568 C CA . ALA A 1 74 ? 34.216 27.455 -12.816 1.00 33.58 73 ALA A CA 1
ATOM 569 C C . ALA A 1 74 ? 35.715 27.632 -12.625 1.00 34.10 73 ALA A C 1
ATOM 570 O O . ALA A 1 74 ? 36.466 26.807 -13.088 1.00 33.61 73 ALA A O 1
ATOM 572 N N . SER A 1 75 ? 36.149 28.691 -11.940 1.00 33.69 74 SER A N 1
ATOM 573 C CA . SER A 1 75 ? 37.578 28.927 -11.732 1.00 34.36 74 SER A CA 1
ATOM 574 C C . SER A 1 75 ? 38.197 27.996 -10.689 1.00 33.92 74 SER A C 1
ATOM 575 O O . SER A 1 75 ? 39.418 27.882 -10.624 1.00 34.48 74 SER A O 1
ATOM 578 N N . HIS A 1 76 ? 37.393 27.329 -9.870 1.00 32.56 75 HIS A N 1
ATOM 579 C CA . HIS A 1 76 ? 37.954 26.434 -8.846 1.00 32.64 75 HIS A CA 1
ATOM 580 C C . HIS A 1 76 ? 38.220 25.040 -9.407 1.00 32.67 75 HIS A C 1
ATOM 581 O O . HIS A 1 76 ? 37.315 24.432 -10.017 1.00 32.91 75 HIS A O 1
ATOM 588 N N . PRO A 1 77 ? 39.413 24.480 -9.132 1.00 32.86 76 PRO A N 1
ATOM 589 C CA . PRO A 1 77 ? 39.717 23.116 -9.592 1.00 33.58 76 PRO A CA 1
ATOM 590 C C . PRO A 1 77 ? 38.717 22.032 -9.160 1.00 31.72 76 PRO A C 1
ATOM 591 O O . PRO A 1 77 ? 38.576 21.025 -9.850 1.00 32.85 76 PRO A O 1
ATOM 595 N N . LYS A 1 78 ? 38.007 22.229 -8.048 1.00 30.32 77 LYS A N 1
ATOM 596 C CA . LYS A 1 78 ? 36.995 21.249 -7.610 1.00 29.05 77 LYS A CA 1
ATOM 597 C C . LYS A 1 78 ? 35.560 21.535 -8.081 1.00 28.03 77 LYS A C 1
ATOM 598 O O . LYS A 1 78 ? 34.623 20.771 -7.760 1.00 28.25 77 LYS A O 1
ATOM 604 N N . ALA A 1 79 ? 35.390 22.596 -8.855 1.00 27.38 78 ALA A N 1
ATOM 605 C CA . ALA A 1 79 ? 34.096 22.922 -9.429 1.00 27.25 78 ALA A CA 1
ATOM 606 C C . ALA A 1 79 ? 33.696 21.829 -10.428 1.00 27.28 78 ALA A C 1
ATOM 607 O O . ALA A 1 79 ? 34.540 21.272 -11.141 1.00 27.01 78 ALA A O 1
ATOM 609 N N . ALA A 1 80 ? 32.402 21.534 -10.479 1.00 26.52 79 ALA A N 1
ATOM 610 C CA . ALA A 1 80 ? 31.883 20.477 -11.331 1.00 26.64 79 ALA A CA 1
ATOM 611 C C . ALA A 1 80 ? 31.039 21.108 -12.394 1.00 28.08 79 ALA A C 1
ATOM 612 O O . ALA A 1 80 ? 30.496 22.198 -12.196 1.00 28.37 79 ALA A O 1
ATOM 614 N N . PRO A 1 81 ? 30.865 20.411 -13.520 1.00 29.48 80 PRO A N 1
ATOM 615 C CA . PRO A 1 81 ? 30.073 20.988 -14.612 1.00 29.89 80 PRO A CA 1
ATOM 616 C C . PRO A 1 81 ? 28.579 21.114 -14.289 1.00 29.32 80 PRO A C 1
ATOM 617 O O . PRO A 1 81 ? 28.021 20.282 -13.545 1.00 28.54 80 PRO A O 1
ATOM 629 N N . ASP A 1 83 ? 25.897 21.267 -16.627 1.00 29.94 82 ASP A N 1
ATOM 630 C CA . ASP A 1 83 ? 24.935 20.729 -17.556 1.00 31.86 82 ASP A CA 1
ATOM 631 C C . ASP A 1 83 ? 24.028 21.853 -18.085 1.00 33.58 82 ASP A C 1
ATOM 632 O O . ASP A 1 83 ? 24.531 22.917 -18.519 1.00 34.42 82 ASP A O 1
ATOM 637 N N . THR A 1 84 ? 22.709 21.678 -18.036 1.00 35.11 83 THR A N 1
ATOM 638 C CA . THR A 1 84 ? 21.810 22.713 -18.596 1.00 36.96 83 THR A CA 1
ATOM 639 C C . THR A 1 84 ? 21.537 23.890 -17.627 1.00 37.22 83 THR A C 1
ATOM 640 O O . THR A 1 84 ? 20.886 24.866 -18.019 1.00 37.72 83 THR A O 1
ATOM 644 N N . ILE A 1 85 ? 22.039 23.834 -16.386 1.00 35.26 84 ILE A N 1
ATOM 645 C CA . ILE A 1 85 ? 21.603 24.777 -15.346 1.00 33.94 84 ILE A CA 1
ATOM 646 C C . ILE A 1 85 ? 22.479 26.038 -15.256 1.00 33.71 84 ILE A C 1
ATOM 647 O O . ILE A 1 85 ? 23.690 25.969 -15.117 1.00 32.59 84 ILE A O 1
ATOM 652 N N . ASP A 1 86 ? 21.833 27.196 -15.279 1.00 33.37 85 ASP A N 1
ATOM 653 C CA . ASP A 1 86 ? 22.523 28.479 -15.350 1.00 34.15 85 ASP A CA 1
ATOM 654 C C . ASP A 1 86 ? 23.104 28.817 -13.979 1.00 32.72 85 ASP A C 1
ATOM 655 O O . ASP A 1 86 ? 22.362 28.964 -13.028 1.00 31.95 85 ASP A O 1
ATOM 660 N N . PRO A 1 87 ? 24.433 28.911 -13.870 1.00 33.23 86 PRO A N 1
ATOM 661 C CA . PRO A 1 87 ? 25.043 29.247 -12.569 1.00 32.34 86 PRO A CA 1
ATOM 662 C C . PRO A 1 87 ? 24.593 30.607 -12.043 1.00 32.05 86 PRO A C 1
ATOM 663 O O . PRO A 1 87 ? 24.562 30.827 -10.823 1.00 31.15 86 PRO A O 1
ATOM 667 N N . ALA 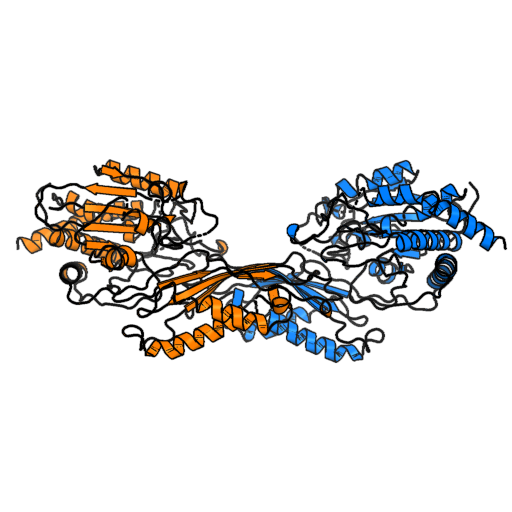A 1 88 ? 24.229 31.518 -12.943 1.00 31.62 87 ALA A N 1
ATOM 668 C CA . ALA A 1 88 ? 23.796 32.851 -12.507 1.00 32.55 87 ALA A CA 1
ATOM 669 C C . ALA A 1 88 ? 22.477 32.823 -11.732 1.00 31.67 87 ALA A C 1
ATOM 670 O O . ALA A 1 88 ? 22.151 33.798 -11.055 1.00 33.61 87 ALA A O 1
ATOM 672 N N . GLY A 1 89 ? 21.709 31.751 -11.882 1.00 31.27 88 GLY A N 1
ATOM 673 C CA . GLY A 1 89 ? 20.412 31.614 -11.196 1.00 31.74 88 GLY A CA 1
ATOM 674 C C . GLY A 1 89 ? 20.396 30.704 -9.976 1.00 30.60 88 GLY A C 1
ATOM 675 O O . GLY A 1 89 ? 19.342 30.523 -9.341 1.00 30.87 88 GLY A O 1
ATOM 676 N N . SER A 1 90 ? 21.558 30.153 -9.625 1.00 30.48 89 SER A N 1
ATOM 677 C CA . SER A 1 90 ? 21.694 29.197 -8.518 1.00 28.90 89 SER A CA 1
ATOM 678 C C . SER A 1 90 ? 22.160 29.909 -7.245 1.00 28.62 89 SER A C 1
ATOM 679 O O . SER A 1 90 ? 23.358 30.215 -7.065 1.00 27.79 89 SER A O 1
ATOM 690 N N . GLN A 1 92 ? 22.750 31.085 -3.279 1.00 27.59 91 GLN A N 1
ATOM 691 C CA . GLN A 1 92 ? 23.192 30.692 -1.970 1.00 26.53 91 GLN A CA 1
ATOM 692 C C . GLN A 1 92 ? 22.831 31.786 -0.984 1.00 27.14 91 GLN A C 1
ATOM 693 O O . GLN A 1 92 ? 22.782 32.970 -1.329 1.00 28.08 91 GLN A O 1
ATOM 699 N N . VAL A 1 93 ? 22.643 31.392 0.269 1.00 26.07 92 VAL A N 1
ATOM 700 C CA . VAL A 1 93 ? 22.363 32.336 1.346 1.00 26.78 92 VAL A CA 1
ATOM 701 C C . VAL A 1 93 ? 23.302 32.032 2.511 1.00 26.72 92 VAL A C 1
ATOM 702 O O . VAL A 1 93 ? 23.398 30.884 2.938 1.00 26.30 92 VAL A O 1
ATOM 706 N N . VAL A 1 94 ? 24.002 33.047 3.008 1.00 26.62 93 VAL A N 1
ATOM 707 C CA . VAL A 1 94 ? 24.830 32.862 4.200 1.00 27.42 93 VAL A CA 1
ATOM 708 C C . VAL A 1 94 ? 24.470 33.952 5.202 1.00 28.83 93 VAL A C 1
ATOM 709 O O . VAL A 1 94 ? 24.602 35.140 4.914 1.00 30.44 93 VAL A O 1
ATOM 713 N N . ALA A 1 95 ? 23.989 33.535 6.357 1.00 29.08 94 ALA A N 1
ATOM 714 C CA . ALA A 1 95 ? 23.584 34.446 7.432 1.00 30.20 94 ALA A CA 1
ATOM 715 C C . ALA A 1 95 ? 24.702 34.423 8.482 1.00 30.74 94 ALA A C 1
ATOM 716 O O . ALA A 1 95 ? 25.186 33.371 8.845 1.00 31.36 94 ALA A O 1
ATOM 718 N N . THR A 1 96 ? 25.128 35.581 8.964 1.00 31.42 95 THR A N 1
ATOM 719 C CA . THR A 1 96 ? 26.266 35.658 9.862 1.00 31.70 95 THR A CA 1
ATOM 720 C C . THR A 1 96 ? 25.840 36.372 11.129 1.00 33.01 95 THR A C 1
ATOM 721 O O . THR A 1 96 ? 25.191 37.414 11.056 1.00 32.53 95 THR A O 1
ATOM 725 N N . ALA A 1 97 ? 26.194 35.797 12.278 1.00 33.84 96 ALA A N 1
ATOM 726 C CA . ALA A 1 97 ? 26.022 36.447 13.577 1.00 35.84 96 ALA A CA 1
ATOM 727 C C . ALA A 1 97 ? 27.406 36.709 14.106 1.00 37.06 96 ALA A C 1
ATOM 728 O O . ALA A 1 97 ? 28.073 35.797 14.591 1.00 37.03 96 ALA A O 1
ATOM 730 N N . ASP A 1 98 ? 27.846 37.950 13.988 1.00 38.72 97 ASP A N 1
ATOM 731 C CA . ASP A 1 98 ? 29.182 38.328 14.445 1.00 40.27 97 ASP A CA 1
ATOM 732 C C . ASP A 1 98 ? 29.258 38.323 15.966 1.00 40.64 97 ASP A C 1
ATOM 733 O O . ASP A 1 98 ? 28.246 38.404 16.643 1.00 41.16 97 ASP A O 1
ATOM 738 N N . SER A 1 99 ? 30.479 38.171 16.480 1.00 41.16 98 SER A N 1
ATOM 739 C CA . SER A 1 99 ? 30.742 38.115 17.916 1.00 41.00 98 SER A CA 1
ATOM 740 C C . SER A 1 99 ? 32.177 38.539 18.209 1.00 41.84 98 SER A C 1
ATOM 741 O O . SER A 1 99 ? 33.093 38.250 17.434 1.00 41.45 98 SER A O 1
ATOM 744 N N A ASP A 1 100 ? 32.357 39.216 19.341 0.50 42.50 99 ASP A N 1
ATOM 745 N N B ASP A 1 100 ? 32.367 39.222 19.334 0.50 42.60 99 ASP A N 1
ATOM 746 C CA A ASP A 1 100 ? 33.677 39.519 19.868 0.50 43.17 99 ASP A CA 1
ATOM 747 C CA B ASP A 1 100 ? 33.700 39.509 19.840 0.50 43.31 99 ASP A CA 1
ATOM 748 C C A ASP A 1 100 ? 34.096 38.467 20.874 0.50 42.77 99 ASP A C 1
ATOM 749 C C B ASP A 1 100 ? 34.102 38.463 20.866 0.50 42.87 99 ASP A C 1
ATOM 750 O O A ASP A 1 100 ? 35.142 38.598 21.502 0.50 43.05 99 ASP A O 1
ATOM 751 O O B ASP A 1 100 ? 35.143 38.597 21.501 0.50 43.14 99 ASP A O 1
ATOM 760 N N . GLY A 1 101 ? 33.277 37.427 21.031 1.00 41.53 100 GLY A N 1
ATOM 761 C CA . GLY A 1 101 ? 33.567 36.362 21.977 1.00 40.85 100 GLY A CA 1
ATOM 762 C C . GLY A 1 101 ? 34.793 35.558 21.581 1.00 40.97 100 GLY A C 1
ATOM 763 O O . GLY A 1 101 ? 35.249 35.613 20.434 1.00 41.19 100 GLY A O 1
ATOM 764 N N . LYS A 1 102 ? 35.302 34.792 22.533 1.00 40.75 101 LYS A N 1
ATOM 765 C CA . LYS A 1 102 ? 36.554 34.081 22.391 1.00 41.47 101 LYS A CA 1
ATOM 766 C C . LYS A 1 102 ? 36.324 32.582 22.125 1.00 40.21 101 LYS A C 1
ATOM 767 O O . LYS A 1 102 ? 37.254 31.795 22.155 1.00 40.63 101 LYS A O 1
ATOM 771 N N . GLY A 1 103 ? 35.091 32.190 21.854 1.00 38.32 102 GLY A N 1
ATOM 772 C CA . GLY A 1 103 ? 34.793 30.795 21.580 1.00 37.02 102 GLY A CA 1
ATOM 773 C C . GLY A 1 103 ? 35.270 30.386 20.207 1.00 35.79 102 GLY A C 1
ATOM 774 O O . GLY A 1 103 ? 35.890 31.154 19.493 1.00 35.49 102 GLY A O 1
ATOM 775 N N . ARG A 1 104 ? 34.957 29.154 19.840 1.00 34.73 103 ARG A N 1
ATOM 776 C CA . ARG A 1 104 ? 35.283 28.613 18.535 1.00 33.73 103 ARG A CA 1
ATOM 777 C C . ARG A 1 104 ? 34.166 28.916 17.514 1.00 32.85 103 ARG A C 1
ATOM 778 O O . ARG A 1 104 ? 32.971 28.733 17.791 1.00 32.87 103 ARG A O 1
ATOM 786 N N . SER A 1 105 ? 34.548 29.423 16.350 1.00 32.12 104 SER A N 1
ATOM 787 C CA . SER A 1 105 ? 33.567 29.810 15.331 1.00 30.90 104 SER A CA 1
ATOM 788 C C . SER A 1 105 ? 32.957 28.556 14.654 1.00 29.52 104 SER A C 1
ATOM 789 O O . SER A 1 105 ? 33.550 27.476 14.679 1.00 29.57 104 SER A O 1
ATOM 792 N N . LEU A 1 106 ? 31.788 28.725 14.039 1.00 29.21 105 LEU A N 1
ATOM 793 C CA . LEU A 1 106 ? 31.040 27.611 13.498 1.00 28.43 105 LEU A CA 1
ATOM 794 C C . LEU A 1 106 ? 30.292 27.965 12.231 1.00 28.09 105 LEU A C 1
ATOM 795 O O . LEU A 1 106 ? 29.635 29.016 12.134 1.00 28.51 105 LEU A O 1
ATOM 800 N N . ILE A 1 107 ? 30.391 27.064 11.259 1.00 26.91 106 ILE A N 1
ATOM 801 C CA . ILE A 1 107 ? 29.468 27.015 10.132 1.00 25.40 106 ILE A CA 1
ATOM 802 C C . ILE A 1 107 ? 28.430 25.914 10.357 1.00 25.05 106 ILE A C 1
ATOM 803 O O . ILE A 1 107 ? 28.772 24.744 10.656 1.00 24.86 106 ILE A O 1
ATOM 808 N N . LEU A 1 108 ? 27.162 26.292 10.250 1.00 23.85 107 LEU A N 1
ATOM 809 C CA . LEU A 1 108 ? 26.083 25.328 10.126 1.00 23.75 107 LEU A CA 1
ATOM 810 C C . LEU A 1 108 ? 25.569 25.432 8.704 1.00 23.92 107 LEU A C 1
ATOM 811 O O . LEU A 1 108 ? 25.149 26.519 8.258 1.00 24.07 107 LEU A O 1
ATOM 816 N N . GLN A 1 109 ? 25.585 24.318 7.996 1.00 23.48 108 GLN A N 1
ATOM 817 C CA . GLN A 1 109 ? 25.213 24.336 6.591 1.00 24.24 108 GLN A CA 1
ATOM 818 C C . GLN A 1 109 ? 24.221 23.237 6.253 1.00 24.72 108 GLN A C 1
ATOM 819 O O . GLN A 1 109 ? 24.334 22.109 6.744 1.00 24.95 108 GLN A O 1
ATOM 825 N N . GLY A 1 110 ? 23.256 23.579 5.404 1.00 24.06 109 GLY A N 1
ATOM 826 C CA . GLY A 1 110 ? 22.367 22.603 4.831 1.00 23.93 109 GLY A CA 1
ATOM 827 C C . GLY A 1 110 ? 22.092 22.913 3.382 1.00 24.10 109 GLY A C 1
ATOM 828 O O . GLY A 1 110 ? 22.146 24.072 2.974 1.00 24.69 109 GLY A O 1
ATOM 829 N N . HIS A 1 111 ? 21.799 21.880 2.606 1.00 23.54 110 HIS A N 1
ATOM 830 C CA . HIS A 1 111 ? 21.307 22.080 1.252 1.00 23.60 110 HIS A CA 1
ATOM 831 C C . HIS A 1 111 ? 19.783 22.171 1.207 1.00 23.05 110 HIS A C 1
ATOM 832 O O . HIS A 1 111 ? 19.078 21.430 1.934 1.00 23.66 110 HIS A O 1
ATOM 839 N N . ILE A 1 112 ? 19.279 23.046 0.340 1.00 22.99 111 ILE A N 1
ATOM 840 C CA . ILE A 1 112 ? 17.849 23.214 0.169 1.00 23.19 111 ILE A CA 1
ATOM 841 C C . ILE A 1 112 ? 17.335 22.781 -1.192 1.00 24.54 111 ILE A C 1
ATOM 842 O O . ILE A 1 112 ? 16.105 22.842 -1.425 1.00 25.43 111 ILE A O 1
ATOM 847 N N . ASP A 1 113 ? 18.243 22.290 -2.066 1.00 24.24 112 ASP A N 1
ATOM 848 C CA . ASP A 1 113 ? 17.826 21.584 -3.276 1.00 25.95 112 ASP A CA 1
ATOM 849 C C . ASP A 1 113 ? 17.309 20.215 -2.887 1.00 25.42 112 ASP A C 1
ATOM 850 O O . ASP A 1 113 ? 17.778 19.629 -1.913 1.00 26.41 112 ASP A O 1
ATOM 855 N N . VAL A 1 114 ? 16.270 19.763 -3.576 1.00 24.64 113 VAL A N 1
ATOM 856 C CA . VAL A 1 114 ? 15.712 18.444 -3.359 1.00 24.02 113 VAL A CA 1
ATOM 857 C C . VAL A 1 114 ? 15.707 17.672 -4.688 1.00 24.48 113 VAL A C 1
ATOM 858 O O . VAL A 1 114 ? 15.590 18.278 -5.743 1.00 25.25 113 VAL A O 1
ATOM 862 N N . VAL A 1 115 ? 15.824 16.344 -4.623 1.00 23.77 114 VAL A N 1
ATOM 863 C CA . VAL A 1 115 ? 15.770 15.520 -5.827 1.00 24.09 114 VAL A CA 1
ATOM 864 C C . VAL A 1 115 ? 14.327 15.414 -6.334 1.00 25.15 114 VAL A C 1
ATOM 865 O O . VAL A 1 115 ? 13.368 15.665 -5.570 1.00 24.89 114 VAL A O 1
ATOM 869 N N . PRO A 1 116 ? 14.156 15.079 -7.625 1.00 25.93 115 PRO A N 1
ATOM 870 C CA . PRO A 1 116 ? 12.809 14.961 -8.176 1.00 26.85 115 PRO A CA 1
ATOM 871 C C . PRO A 1 116 ? 11.949 14.005 -7.382 1.00 27.41 115 PRO A C 1
ATOM 872 O O . PRO A 1 116 ? 12.446 13.027 -6.810 1.00 27.62 115 PRO A O 1
ATOM 876 N N . GLU A 1 117 ? 10.657 14.306 -7.310 1.00 30.02 116 GLU A N 1
ATOM 877 C CA . GLU A 1 117 ? 9.733 13.528 -6.502 1.00 30.67 116 GLU A CA 1
ATOM 878 C C . GLU A 1 117 ? 9.347 12.214 -7.162 1.00 31.71 116 GLU A C 1
ATOM 879 O O . GLU A 1 117 ? 8.954 11.270 -6.470 1.00 30.90 116 GLU A O 1
ATOM 885 N N . GLY A 1 118 ? 9.486 12.150 -8.484 1.00 33.43 117 GLY A N 1
ATOM 886 C CA . GLY A 1 118 ? 9.096 10.937 -9.218 1.00 34.71 117 GLY A CA 1
ATOM 887 C C . GLY A 1 118 ? 7.576 10.922 -9.431 1.00 36.65 117 GLY A C 1
ATOM 888 O O . GLY A 1 118 ? 6.928 11.926 -9.170 1.00 36.68 117 GLY A O 1
ATOM 889 N N . PRO A 1 119 ? 7.017 9.798 -9.941 1.00 38.52 118 PRO A N 1
ATOM 890 C CA . PRO A 1 119 ? 5.569 9.675 -10.224 1.00 39.79 118 PRO A CA 1
ATOM 891 C C . PRO A 1 119 ? 4.725 10.131 -9.033 1.00 39.38 118 PRO A C 1
ATOM 892 O O . PRO A 1 119 ? 4.691 9.444 -8.012 1.00 38.53 118 PRO A O 1
ATOM 896 N N . VAL A 1 120 ? 4.114 11.309 -9.153 1.00 40.03 119 VAL A N 1
ATOM 897 C CA . VAL A 1 120 ? 3.304 11.886 -8.070 1.00 41.20 119 VAL A CA 1
ATOM 898 C C . VAL A 1 120 ? 2.160 10.984 -7.617 1.00 42.37 119 VAL A C 1
ATOM 899 O O . VAL A 1 120 ? 1.781 11.029 -6.466 1.00 41.88 119 VAL A O 1
ATOM 903 N N . ASP A 1 121 ? 1.639 10.153 -8.522 1.00 43.35 120 ASP A N 1
ATOM 904 C CA . ASP A 1 121 ? 0.543 9.234 -8.188 1.00 44.42 120 ASP A CA 1
ATOM 905 C C . ASP A 1 121 ? 0.961 8.084 -7.272 1.00 43.47 120 ASP A C 1
ATOM 906 O O . ASP A 1 121 ? 0.108 7.418 -6.701 1.00 42.31 120 ASP A O 1
ATOM 911 N N . LEU A 1 122 ? 2.269 7.868 -7.104 1.00 42.24 121 LEU A N 1
ATOM 912 C CA . LEU A 1 122 ? 2.760 6.790 -6.217 1.00 42.77 121 LEU A CA 1
ATOM 913 C C . LEU A 1 122 ? 3.156 7.225 -4.790 1.00 42.40 121 LEU A C 1
ATOM 914 O O . LEU A 1 122 ? 3.548 6.407 -3.952 1.00 43.03 121 LEU A O 1
ATOM 919 N N . TRP A 1 123 ? 2.987 8.509 -4.503 1.00 41.69 122 TRP A N 1
ATOM 920 C CA . TRP A 1 123 ? 3.035 9.018 -3.140 1.00 41.27 122 TRP A CA 1
ATOM 921 C C . TRP A 1 123 ? 1.699 8.823 -2.429 1.00 42.59 122 TRP A C 1
ATOM 922 O O . TRP A 1 123 ? 0.654 9.075 -2.994 1.00 43.69 122 TRP A O 1
ATOM 933 N N . SER A 1 124 ? 1.740 8.419 -1.173 1.00 43.16 123 SER A N 1
ATOM 934 C CA . SER A 1 124 ? 0.535 8.273 -0.400 1.00 44.77 123 SER A CA 1
ATOM 935 C C . SER A 1 124 ? 0.076 9.590 0.245 1.00 44.63 123 SER A C 1
ATOM 936 O O . SER A 1 124 ? -1.097 9.728 0.585 1.00 44.71 123 SER A O 1
ATOM 939 N N . ASP A 1 125 ? 0.994 10.547 0.427 1.00 42.79 124 ASP A N 1
ATOM 940 C CA . ASP A 1 125 ? 0.643 11.943 0.715 1.00 42.40 124 ASP A CA 1
ATOM 941 C C . ASP A 1 125 ? 1.436 12.830 -0.263 1.00 41.27 124 ASP A C 1
ATOM 942 O O . ASP A 1 125 ? 2.612 12.566 -0.501 1.00 40.48 124 ASP A O 1
ATOM 947 N N . PRO A 1 126 ? 0.812 13.874 -0.842 1.00 40.67 125 PRO A N 1
ATOM 948 C CA . PRO A 1 126 ? 1.517 14.587 -1.907 1.00 38.98 125 PRO A CA 1
ATOM 949 C C . PRO A 1 126 ? 2.872 15.150 -1.467 1.00 36.86 125 PRO A C 1
ATOM 950 O O . PRO A 1 126 ? 3.013 15.614 -0.332 1.00 37.22 125 PRO A O 1
ATOM 954 N N . PRO A 1 127 ? 3.874 15.096 -2.363 1.00 34.43 126 PRO A N 1
ATOM 955 C CA . PRO A 1 127 ? 5.244 15.360 -1.961 1.00 32.62 126 PRO A CA 1
ATOM 956 C C . PRO A 1 127 ? 5.559 16.761 -1.466 1.00 31.27 126 PRO A C 1
ATOM 957 O O . PRO A 1 127 ? 6.533 16.917 -0.744 1.00 31.89 126 PRO A O 1
ATOM 961 N N . TYR A 1 128 ? 4.802 17.773 -1.872 1.00 30.57 127 TYR A N 1
ATOM 962 C CA . TYR A 1 128 ? 5.089 19.134 -1.446 1.00 30.73 127 TYR A CA 1
ATOM 963 C C . TYR A 1 128 ? 4.027 19.726 -0.538 1.00 31.58 127 TYR A C 1
ATOM 964 O O . TYR A 1 128 ? 3.975 20.951 -0.382 1.00 32.07 127 TYR A O 1
ATOM 973 N N . GLU A 1 129 ? 3.181 18.868 0.039 1.00 33.26 128 GLU A N 1
ATOM 974 C CA . GLU A 1 129 ? 2.154 19.320 0.992 1.00 34.96 128 GLU A CA 1
ATOM 975 C C . GLU A 1 129 ? 2.653 19.328 2.430 1.00 34.18 128 GLU A C 1
ATOM 976 O O . GLU A 1 129 ? 2.132 20.070 3.255 1.00 34.42 128 GLU A O 1
ATOM 982 N N . ALA A 1 130 ? 3.648 18.498 2.725 1.00 33.65 129 ALA A N 1
ATOM 983 C CA . ALA A 1 130 ? 4.208 18.366 4.069 1.00 33.75 129 ALA A CA 1
ATOM 984 C C . ALA A 1 130 ? 3.141 17.987 5.097 1.00 35.60 129 ALA A C 1
ATOM 985 O O . ALA A 1 130 ? 3.093 18.580 6.174 1.00 35.57 129 ALA A O 1
ATOM 987 N N . LYS A 1 131 ? 2.292 17.003 4.780 1.00 36.19 130 LYS A N 1
ATOM 988 C CA . LYS A 1 131 ? 1.334 16.459 5.756 1.00 37.38 130 LYS A CA 1
ATOM 989 C C . LYS A 1 131 ? 2.038 15.829 6.938 1.00 36.30 130 LYS A C 1
ATOM 990 O O . LYS A 1 131 ? 3.045 15.141 6.769 1.00 37.02 130 LYS A O 1
ATOM 996 N N . VAL A 1 132 ? 1.482 16.039 8.119 1.00 36.11 131 VAL A N 1
ATOM 997 C CA . VAL A 1 132 ? 2.004 15.499 9.361 1.00 36.15 131 VAL A CA 1
ATOM 998 C C . VAL A 1 132 ? 0.959 14.490 9.865 1.00 39.16 131 VAL A C 1
ATOM 999 O O . VAL A 1 132 ? -0.208 14.844 10.006 1.00 39.31 131 VAL A O 1
ATOM 1003 N N . ARG A 1 133 ? 1.390 13.261 10.131 1.00 40.24 132 ARG A N 1
ATOM 1004 C CA . ARG A 1 133 ? 0.510 12.186 10.589 1.00 42.41 132 ARG A CA 1
ATOM 1005 C C . ARG A 1 133 ? 1.314 11.257 11.478 1.00 42.16 132 ARG A C 1
ATOM 1006 O O . ARG A 1 133 ? 2.425 10.876 11.111 1.00 41.09 132 ARG A O 1
ATOM 1014 N N . ASP A 1 134 ? 0.779 10.918 12.647 1.00 43.51 133 ASP A N 1
ATOM 1015 C CA . ASP A 1 134 ? 1.362 9.874 13.518 1.00 44.20 133 ASP A CA 1
ATOM 1016 C C . ASP A 1 134 ? 2.840 10.167 13.874 1.00 42.18 133 ASP A C 1
ATOM 1017 O O . ASP A 1 134 ? 3.655 9.248 13.931 1.00 41.35 133 ASP A O 1
ATOM 1022 N N . GLY A 1 135 ? 3.152 11.438 14.110 1.00 41.35 134 GLY A N 1
ATOM 1023 C CA . GLY A 1 135 ? 4.471 11.870 14.514 1.00 40.35 134 GLY A CA 1
ATOM 1024 C C . GLY A 1 135 ? 5.496 11.900 13.387 1.00 38.82 134 GLY A C 1
ATOM 1025 O O . GLY A 1 135 ? 6.686 12.017 13.665 1.00 38.28 134 GLY A O 1
ATOM 1026 N N .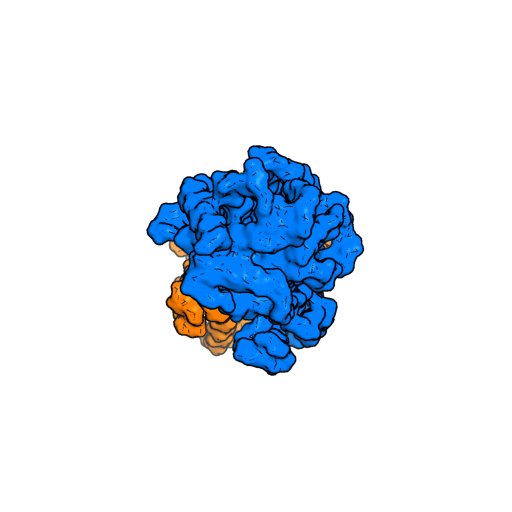 TRP A 1 136 ? 5.046 11.790 12.132 1.00 37.74 135 TRP A N 1
ATOM 1027 C CA . TRP A 1 136 ? 5.933 11.897 10.973 1.00 36.61 135 TRP A CA 1
ATOM 1028 C C . TRP A 1 136 ? 5.467 12.995 10.051 1.00 36.10 135 TRP A C 1
ATOM 1029 O O . TRP A 1 136 ? 4.274 13.246 9.930 1.00 36.58 135 TRP A O 1
ATOM 1048 N N . ILE A 1 138 ? 5.572 13.746 5.988 1.00 32.65 137 ILE A N 1
ATOM 1049 C CA . ILE A 1 138 ? 5.856 13.223 4.666 1.00 32.40 137 ILE A CA 1
ATOM 1050 C C . ILE A 1 138 ? 6.103 14.349 3.690 1.00 31.33 137 ILE A C 1
ATOM 1051 O O . ILE A 1 138 ? 5.296 15.269 3.543 1.00 30.99 137 ILE A O 1
ATOM 1056 N N . GLY A 1 139 ? 7.240 14.297 3.017 1.00 30.27 138 GLY A N 1
ATOM 1057 C CA . GLY A 1 139 ? 7.483 15.226 1.940 1.00 29.60 138 GLY A CA 1
ATOM 1058 C C . GLY A 1 139 ? 8.839 15.068 1.321 1.00 27.89 138 GLY A C 1
ATOM 1059 O O . GLY A 1 139 ? 9.799 14.656 1.980 1.00 28.28 138 GLY A O 1
ATOM 1060 N N . ARG A 1 140 ? 8.944 15.434 0.054 1.00 28.36 139 ARG A N 1
ATOM 1061 C CA . ARG A 1 140 ? 10.247 15.408 -0.604 1.00 28.02 139 ARG A CA 1
ATOM 1062 C C . ARG A 1 140 ? 11.043 16.525 0.045 1.00 26.79 139 ARG A C 1
ATOM 1063 O O . ARG A 1 140 ? 10.584 17.673 0.089 1.00 27.23 139 ARG A O 1
ATOM 1071 N N . GLY A 1 141 ? 12.207 16.186 0.579 1.00 25.97 140 GLY A N 1
ATOM 1072 C CA . GLY A 1 141 ? 13.044 17.174 1.263 1.00 25.55 140 GLY A CA 1
ATOM 1073 C C . GLY A 1 141 ? 12.854 17.226 2.770 1.00 26.20 140 GLY A C 1
ATOM 1074 O O . GLY A 1 141 ? 13.649 17.833 3.451 1.00 27.67 140 GLY A O 1
ATOM 1075 N N . ALA A 1 142 ? 11.819 16.580 3.285 1.00 26.28 141 ALA A N 1
ATOM 1076 C CA . ALA A 1 142 ? 11.501 16.589 4.710 1.00 27.05 141 ALA A CA 1
ATOM 1077 C C . ALA A 1 142 ? 12.604 15.955 5.522 1.00 26.78 141 ALA A C 1
ATOM 1078 O O . ALA A 1 142 ? 12.978 16.450 6.572 1.00 27.34 141 ALA A O 1
ATOM 1080 N N . GLN A 1 143 ? 13.137 14.858 5.009 1.00 27.05 142 GLN A N 1
ATOM 1081 C CA . GLN A 1 143 ? 14.223 14.154 5.633 1.00 27.10 142 GLN A CA 1
ATOM 1082 C C . GLN A 1 143 ? 15.561 14.626 5.066 1.00 26.55 142 GLN A C 1
ATOM 1083 O O . GLN A 1 143 ? 16.542 14.814 5.799 1.00 26.41 142 GLN A O 1
ATOM 1089 N N . ASP A 1 144 ? 15.611 14.805 3.749 1.00 25.80 143 ASP A N 1
ATOM 1090 C CA . ASP A 1 144 ? 16.867 15.070 3.057 1.00 25.57 143 ASP A CA 1
ATOM 1091 C C . ASP A 1 144 ? 16.774 16.369 2.275 1.00 24.82 143 ASP A C 1
ATOM 1092 O O . ASP A 1 144 ? 16.412 16.339 1.093 1.00 24.87 143 ASP A O 1
ATOM 1105 N N . LYS A 1 146 ? 15.651 19.312 4.487 1.00 22.78 145 LYS A N 1
ATOM 1106 C CA . LYS A 1 146 ? 15.046 20.490 5.060 1.00 23.42 145 LYS A CA 1
ATOM 1107 C C . LYS A 1 146 ? 14.795 20.288 6.571 1.00 24.26 145 LYS A C 1
ATOM 1108 O O . LYS A 1 146 ? 14.899 21.230 7.345 1.00 23.77 145 LYS A O 1
ATOM 1114 N N . GLY A 1 147 ? 14.489 19.058 6.992 1.00 25.04 146 GLY A N 1
ATOM 1115 C CA . GLY A 1 147 ? 14.423 18.749 8.414 1.00 25.94 146 GLY A CA 1
ATOM 1116 C C . GLY A 1 147 ? 15.662 19.226 9.179 1.00 26.17 146 GLY A C 1
ATOM 1117 O O . GLY A 1 147 ? 15.558 19.965 10.169 1.00 26.73 146 GLY A O 1
ATOM 1118 N N . GLY A 1 148 ? 16.844 18.827 8.701 1.00 25.88 147 GLY A N 1
ATOM 1119 C CA . GLY A 1 148 ? 18.103 19.243 9.326 1.00 25.78 147 GLY A CA 1
ATOM 1120 C C . GLY A 1 148 ? 18.321 20.752 9.295 1.00 26.15 147 GLY A C 1
ATOM 1121 O O . GLY A 1 148 ? 18.826 21.327 10.249 1.00 26.64 147 GLY A O 1
ATOM 1122 N N . VAL A 1 149 ? 17.905 21.394 8.207 1.00 25.40 148 VAL A N 1
ATOM 1123 C CA . VAL A 1 149 ? 17.993 22.843 8.106 1.00 25.27 148 VAL A CA 1
ATOM 1124 C C . VAL A 1 149 ? 17.133 23.488 9.212 1.00 25.25 148 VAL A C 1
ATOM 1125 O O . VAL A 1 149 ? 17.594 24.425 9.889 1.00 25.29 148 VAL A O 1
ATOM 1129 N N . SER A 1 150 ? 15.909 22.988 9.403 1.00 24.83 149 SER A N 1
ATOM 1130 C CA . SER A 1 150 ? 15.071 23.508 10.485 1.00 25.78 149 SER A CA 1
ATOM 1131 C C . SER A 1 150 ? 15.742 23.294 11.823 1.00 26.06 149 SER A C 1
ATOM 1132 O O . SER A 1 150 ? 15.643 24.174 12.672 1.00 26.93 149 SER A O 1
ATOM 1135 N N . ALA A 1 151 ? 16.428 22.158 11.992 1.00 25.76 150 ALA A N 1
ATOM 1136 C CA . ALA A 1 151 ? 17.108 21.820 13.236 1.00 26.18 150 ALA A CA 1
ATOM 1137 C C . ALA A 1 151 ? 18.232 22.810 13.553 1.00 26.69 150 ALA A C 1
ATOM 1138 O O . ALA A 1 151 ? 18.390 23.265 14.683 1.00 26.45 150 ALA A O 1
ATOM 1148 N N . ILE A 1 153 ? 18.655 25.842 12.369 1.00 27.00 152 ILE A N 1
ATOM 1149 C CA . ILE A 1 153 ? 18.112 27.187 12.565 1.00 27.95 152 ILE A CA 1
ATOM 1150 C C . ILE A 1 153 ? 17.460 27.314 13.954 1.00 28.70 152 ILE A C 1
ATOM 1151 O O . ILE A 1 153 ? 17.698 28.289 14.722 1.00 28.86 152 ILE A O 1
ATOM 1156 N N . PHE A 1 154 ? 16.674 26.304 14.311 1.00 29.31 153 PHE A N 1
ATOM 1157 C CA . PHE A 1 154 ? 15.964 26.349 15.585 1.00 29.40 153 PHE A CA 1
ATOM 1158 C C . PHE A 1 154 ? 16.837 26.020 16.799 1.00 29.67 153 PHE A C 1
ATOM 1159 O O . PHE A 1 154 ? 16.464 26.373 17.931 1.00 30.41 153 PHE A O 1
ATOM 1167 N N . ALA A 1 155 ? 17.997 25.386 16.576 1.00 28.79 154 ALA A N 1
ATOM 1168 C CA . ALA A 1 155 ? 18.966 25.198 17.648 1.00 29.16 154 ALA A CA 1
ATOM 1169 C C . ALA A 1 155 ? 19.427 26.585 18.149 1.00 30.13 154 ALA A C 1
ATOM 1170 O O . ALA A 1 155 ? 19.461 26.869 19.344 1.00 30.70 154 ALA A O 1
ATOM 1172 N N . LEU A 1 156 ? 19.791 27.428 17.195 1.00 29.91 155 LEU A N 1
ATOM 1173 C CA . LEU A 1 156 ? 20.171 28.801 17.468 1.00 30.17 155 LEU A CA 1
ATOM 1174 C C . LEU A 1 156 ? 18.989 29.589 18.040 1.00 30.45 155 LEU A C 1
ATOM 1175 O O . LEU A 1 156 ? 19.185 30.392 18.953 1.00 31.80 155 LEU A O 1
ATOM 1180 N N . ASP A 1 157 ? 17.765 29.364 17.544 1.00 29.51 156 ASP A N 1
ATOM 1181 C CA . ASP A 1 157 ? 16.583 30.030 18.115 1.00 30.17 156 ASP A CA 1
ATOM 1182 C C . ASP A 1 157 ? 16.388 29.609 19.585 1.00 29.54 156 ASP A C 1
ATOM 1183 O O . ASP A 1 157 ? 16.031 30.440 20.404 1.00 30.09 156 ASP A O 1
ATOM 1188 N N . ALA A 1 158 ? 16.653 28.342 19.915 1.00 28.28 157 ALA A N 1
ATOM 1189 C CA . ALA A 1 158 ? 16.542 27.859 21.306 1.00 29.49 157 ALA A CA 1
ATOM 1190 C C . ALA A 1 158 ? 17.535 28.562 22.237 1.00 29.49 157 ALA A C 1
ATOM 1191 O O . ALA A 1 158 ? 17.228 28.867 23.391 1.00 30.25 157 ALA A O 1
ATOM 1193 N N . ILE A 1 159 ? 18.736 28.801 21.732 1.00 29.40 158 ILE A N 1
ATOM 1194 C CA . ILE A 1 159 ? 19.788 29.410 22.529 1.00 30.04 158 ILE A CA 1
ATOM 1195 C C . ILE A 1 159 ? 19.282 30.812 22.862 1.00 31.84 158 ILE A C 1
ATOM 1196 O O . ILE A 1 159 ? 19.348 31.262 24.012 1.00 32.52 158 ILE A O 1
ATOM 1201 N N . ARG A 1 160 ? 18.708 31.488 21.868 1.00 32.68 159 ARG A N 1
ATOM 1202 C CA . ARG A 1 160 ? 18.197 32.853 22.106 1.00 33.63 159 ARG A CA 1
ATOM 1203 C C . ARG A 1 160 ? 17.030 32.813 23.099 1.00 34.18 159 ARG A C 1
ATOM 1204 O O . ARG A 1 160 ? 16.954 33.650 24.027 1.00 33.45 159 ARG A O 1
ATOM 1209 N N . THR A 1 161 ? 16.115 31.860 22.902 1.00 32.70 160 THR A N 1
ATOM 1210 C CA . THR A 1 161 ? 14.948 31.723 23.785 1.00 33.77 160 THR A CA 1
ATOM 1211 C C . THR A 1 161 ? 15.363 31.541 25.268 1.00 34.14 160 THR A C 1
ATOM 1212 O O . THR A 1 161 ? 14.768 32.136 26.163 1.00 34.17 160 THR A O 1
ATOM 1216 N N . ALA A 1 162 ? 16.389 30.727 25.493 1.00 33.70 161 ALA A N 1
ATOM 1217 C CA . ALA A 1 162 ? 16.964 30.457 26.796 1.00 34.76 161 ALA A CA 1
ATOM 1218 C C . ALA A 1 162 ? 17.721 31.643 27.372 1.00 36.18 161 ALA A C 1
ATOM 1219 O O . ALA A 1 162 ? 18.126 31.613 28.551 1.00 36.17 161 ALA A O 1
ATOM 1221 N N . GLY A 1 163 ? 17.949 32.664 26.546 1.00 35.96 162 GLY A N 1
ATOM 1222 C CA . GLY A 1 163 ? 18.499 33.918 27.052 1.00 37.29 162 GLY A CA 1
ATOM 1223 C C . GLY A 1 163 ? 19.988 34.080 26.801 1.00 36.58 162 GLY A C 1
ATOM 1224 O O . GLY A 1 163 ? 20.648 34.825 27.524 1.00 36.48 162 GLY A O 1
ATOM 1225 N N . TYR A 1 164 ? 20.501 33.406 25.762 1.00 35.76 163 TYR A N 1
ATOM 1226 C CA . TYR A 1 164 ? 21.930 33.417 25.438 1.00 35.05 163 TYR A CA 1
ATOM 1227 C C . TYR A 1 164 ? 22.195 33.727 23.983 1.00 34.80 163 TYR A C 1
ATOM 1228 O O . TYR A 1 164 ? 21.277 33.739 23.143 1.00 34.54 163 TYR A O 1
ATOM 1237 N N . ALA A 1 165 ? 23.471 33.973 23.701 1.00 34.29 164 ALA A N 1
ATOM 1238 C CA . ALA A 1 165 ? 23.988 34.026 22.348 1.00 33.96 164 ALA A CA 1
ATOM 1239 C C . ALA A 1 165 ? 25.241 33.177 22.298 1.00 33.62 164 ALA A C 1
ATOM 1240 O O . ALA A 1 165 ? 25.901 33.007 23.326 1.00 34.02 164 ALA A O 1
ATOM 1242 N N . PRO A 1 166 ? 25.574 32.623 21.111 1.00 32.96 165 PRO A N 1
ATOM 1243 C CA . PRO A 1 166 ? 26.831 31.916 20.915 1.00 32.87 165 PRO A CA 1
ATOM 1244 C C . PRO A 1 166 ? 27.955 32.916 21.123 1.00 34.20 165 PRO A C 1
ATOM 1245 O O . PRO A 1 166 ? 27.774 34.079 20.767 1.00 35.21 165 PRO A O 1
ATOM 1249 N N . ASP A 1 167 ? 29.070 32.473 21.697 1.00 34.44 166 ASP A N 1
ATOM 1250 C CA . ASP A 1 167 ? 30.161 33.355 22.083 1.00 35.80 166 ASP A CA 1
ATOM 1251 C C . ASP A 1 167 ? 31.282 33.304 21.047 1.00 35.31 166 ASP A C 1
ATOM 1252 O O . ASP A 1 167 ? 32.468 33.384 21.380 1.00 35.62 166 ASP A O 1
ATOM 1257 N N . ALA A 1 168 ? 30.884 33.163 19.789 1.00 33.39 167 ALA A N 1
ATOM 1258 C CA . ALA A 1 168 ? 31.799 33.096 18.681 1.00 32.98 167 ALA A CA 1
ATOM 1259 C C . ALA A 1 168 ? 31.006 33.377 17.429 1.00 32.81 167 ALA A C 1
ATOM 1260 O O . ALA A 1 168 ? 29.769 33.346 17.465 1.00 30.93 167 ALA A O 1
ATOM 1262 N N . ARG A 1 169 ? 31.708 33.699 16.343 1.00 32.10 168 ARG A N 1
ATOM 1263 C CA . ARG A 1 169 ? 31.080 33.949 15.051 1.00 32.06 168 ARG A CA 1
ATOM 1264 C C . ARG A 1 169 ? 30.371 32.673 14.573 1.00 30.90 168 ARG A C 1
ATOM 1265 O O . ARG A 1 169 ? 30.922 31.595 14.701 1.00 30.89 168 ARG A O 1
ATOM 1273 N N . VAL A 1 170 ? 29.143 32.804 14.065 1.00 30.76 169 VAL A N 1
ATOM 1274 C CA . VAL A 1 170 ? 28.411 31.680 13.438 1.00 29.35 169 VAL A CA 1
ATOM 1275 C C . VAL A 1 170 ? 27.946 32.111 12.045 1.00 28.94 169 VAL A C 1
ATOM 1276 O O . VAL A 1 170 ? 27.416 33.211 11.887 1.00 27.62 169 VAL A O 1
ATOM 1280 N N . HIS A 1 171 ? 28.153 31.247 11.048 1.00 27.19 170 HIS A N 1
ATOM 1281 C CA . HIS A 1 171 ? 27.582 31.437 9.735 1.00 27.45 170 HIS A CA 1
ATOM 1282 C C . HIS A 1 171 ? 26.554 30.322 9.565 1.00 27.91 170 HIS A C 1
ATOM 1283 O O . HIS A 1 171 ? 26.858 29.158 9.827 1.00 28.06 170 HIS A O 1
ATOM 1290 N N . VAL A 1 172 ? 25.330 30.678 9.167 1.00 27.28 171 VAL A N 1
ATOM 1291 C CA . VAL A 1 172 ? 24.318 29.680 8.860 1.00 26.58 171 VAL A CA 1
ATOM 1292 C C . VAL A 1 172 ? 24.118 29.762 7.343 1.00 26.79 171 VAL A C 1
ATOM 1293 O O . VAL A 1 172 ? 23.857 30.846 6.795 1.00 27.55 171 VAL A O 1
ATOM 1297 N N . GLN A 1 173 ? 24.309 28.637 6.665 1.00 26.15 172 GLN A N 1
ATOM 1298 C CA . GLN A 1 173 ? 24.446 28.635 5.204 1.00 25.68 172 GLN A CA 1
ATOM 1299 C C . GLN A 1 173 ? 23.407 27.734 4.655 1.00 25.55 172 GLN A C 1
ATOM 1300 O O . GLN A 1 173 ? 23.295 26.616 5.129 1.00 25.34 172 GLN A O 1
ATOM 1306 N N . THR A 1 174 ? 22.660 28.209 3.649 1.00 24.72 173 THR A N 1
ATOM 1307 C CA . THR A 1 174 ? 21.799 27.339 2.905 1.00 24.38 173 THR A CA 1
ATOM 1308 C C . THR A 1 174 ? 22.186 27.391 1.433 1.00 24.34 173 THR A C 1
ATOM 1309 O O . THR A 1 174 ? 22.319 28.469 0.822 1.00 23.46 173 THR A O 1
ATOM 1313 N N . VAL A 1 175 ? 22.379 26.211 0.858 1.00 24.44 174 VAL A N 1
ATOM 1314 C CA . VAL A 1 175 ? 23.012 26.111 -0.441 1.00 24.08 174 VAL A CA 1
ATOM 1315 C C . VAL A 1 175 ? 22.183 25.276 -1.427 1.00 23.85 174 VAL A C 1
ATOM 1316 O O . VAL A 1 175 ? 21.358 24.465 -1.017 1.00 24.47 174 VAL A O 1
ATOM 1320 N N . THR A 1 176 ? 22.417 25.488 -2.725 1.00 24.13 175 THR A N 1
ATOM 1321 C CA . THR A 1 176 ? 21.844 24.654 -3.779 1.00 23.72 175 THR A CA 1
ATOM 1322 C C . THR A 1 176 ? 22.875 23.611 -4.168 1.00 23.93 175 THR A C 1
ATOM 1323 O O . THR A 1 176 ? 23.966 23.556 -3.604 1.00 22.46 175 THR A O 1
ATOM 1327 N N . GLU A 1 177 ? 22.512 22.765 -5.134 1.00 23.32 176 GLU A N 1
ATOM 1328 C CA . GLU A 1 177 ? 23.455 21.924 -5.875 1.00 23.35 176 GLU A CA 1
ATOM 1329 C C . GLU A 1 177 ? 24.090 20.764 -5.119 1.00 24.15 176 GLU A C 1
ATOM 1330 O O . GLU A 1 177 ? 24.929 20.054 -5.693 1.00 23.69 176 GLU A O 1
ATOM 1336 N N . GLU A 1 178 ? 23.666 20.494 -3.880 1.00 23.91 177 GLU A N 1
ATOM 1337 C CA . GLU A 1 178 ? 24.293 19.403 -3.150 1.00 23.55 177 GLU A CA 1
ATOM 1338 C C . GLU A 1 178 ? 24.007 18.054 -3.800 1.00 23.21 177 GLU A C 1
ATOM 1339 O O . GLU A 1 178 ? 24.816 17.125 -3.715 1.00 21.92 177 GLU A O 1
ATOM 1345 N N . GLU A 1 179 ? 22.814 17.943 -4.391 1.00 22.00 178 GLU A N 1
ATOM 1346 C CA . GLU A 1 179 ? 22.339 16.692 -4.949 1.00 23.05 178 GLU A CA 1
ATOM 1347 C C . GLU A 1 179 ? 22.867 16.399 -6.361 1.00 23.76 178 GLU A C 1
ATOM 1348 O O . GLU A 1 179 ? 22.638 15.318 -6.869 1.00 24.56 178 GLU A O 1
ATOM 1354 N N . SER A 1 180 ? 23.601 17.340 -6.948 1.00 24.65 179 SER A N 1
ATOM 1355 C CA . SER A 1 180 ? 24.067 17.236 -8.328 1.00 24.60 179 SER A CA 1
ATOM 1356 C C . SER A 1 180 ? 25.545 17.575 -8.561 1.00 24.51 179 SER A C 1
ATOM 1357 O O . SER A 1 180 ? 26.140 17.014 -9.447 1.00 23.62 179 SER A O 1
ATOM 1360 N N . THR A 1 181 ? 26.115 18.519 -7.810 1.00 23.74 180 THR A N 1
ATOM 1361 C CA . THR A 1 181 ? 27.521 18.913 -8.012 1.00 24.24 180 THR A CA 1
ATOM 1362 C C . THR A 1 181 ? 28.337 19.203 -6.779 1.00 23.91 180 THR A C 1
ATOM 1363 O O . THR A 1 181 ? 29.520 18.971 -6.813 1.00 23.62 180 THR A O 1
ATOM 1367 N N . GLY A 1 182 ? 27.697 19.736 -5.729 1.00 23.68 181 GLY A N 1
ATOM 1368 C CA . GLY A 1 182 ? 28.372 20.286 -4.567 1.00 23.79 181 GLY A CA 1
ATOM 1369 C C . GLY A 1 182 ? 28.851 21.715 -4.782 1.00 24.08 181 GLY A C 1
ATOM 1370 O O . GLY A 1 182 ? 29.494 22.282 -3.927 1.00 23.45 181 GLY A O 1
ATOM 1371 N N . ASN A 1 183 ? 28.516 22.335 -5.912 1.00 25.00 182 ASN A N 1
ATOM 1372 C CA . ASN A 1 183 ? 29.060 23.664 -6.188 1.00 24.58 182 ASN A CA 1
ATOM 1373 C C . ASN A 1 183 ? 28.532 24.713 -5.228 1.00 25.58 182 ASN A C 1
ATOM 1374 O O . ASN A 1 183 ? 29.190 25.723 -5.020 1.00 24.84 182 ASN A O 1
ATOM 1379 N N . GLY A 1 184 ? 27.361 24.500 -4.632 1.00 24.95 183 GLY A N 1
ATOM 1380 C CA . GLY A 1 184 ? 26.810 25.504 -3.730 1.00 26.43 183 GLY A CA 1
ATOM 1381 C C . GLY A 1 184 ? 27.654 25.593 -2.460 1.00 25.59 183 GLY A C 1
ATOM 1382 O O . GLY A 1 184 ? 28.055 26.680 -2.046 1.00 25.99 183 GLY A O 1
ATOM 1383 N N . ALA A 1 185 ? 27.961 24.432 -1.879 1.00 24.95 184 ALA A N 1
ATOM 1384 C CA . ALA A 1 185 ? 28.896 24.367 -0.729 1.00 23.85 184 ALA A CA 1
ATOM 1385 C C . ALA A 1 185 ? 30.249 24.973 -1.116 1.00 23.91 184 ALA A C 1
ATOM 1386 O O . ALA A 1 185 ? 30.773 25.823 -0.417 1.00 23.38 184 ALA A O 1
ATOM 1388 N N . LEU A 1 186 ? 30.815 24.577 -2.246 1.00 23.27 185 LEU A N 1
ATOM 1389 C CA . LEU A 1 186 ? 32.109 25.128 -2.645 1.00 23.43 185 LEU A CA 1
ATOM 1390 C C . LEU A 1 186 ? 32.071 26.660 -2.819 1.00 23.79 185 LEU A C 1
ATOM 1391 O O . LEU A 1 186 ? 33.002 27.364 -2.459 1.00 22.83 185 LEU A O 1
ATOM 1396 N N . SER A 1 187 ? 30.970 27.188 -3.342 1.00 24.35 186 SER A N 1
ATOM 1397 C CA . SER A 1 187 ? 30.851 28.622 -3.518 1.00 25.25 186 SER A CA 1
ATOM 1398 C C . SER A 1 187 ? 30.890 29.391 -2.186 1.00 25.69 186 SER A C 1
ATOM 1399 O O . SER A 1 187 ? 31.420 30.508 -2.143 1.00 26.84 186 SER A O 1
ATOM 1402 N N . THR A 1 188 ? 30.385 28.805 -1.094 1.00 25.06 187 THR A N 1
ATOM 1403 C CA . THR A 1 188 ? 30.423 29.498 0.189 1.00 25.37 187 THR A CA 1
ATOM 1404 C C . THR A 1 188 ? 31.865 29.690 0.641 1.00 25.62 187 THR A C 1
ATOM 1405 O O . THR A 1 188 ? 32.183 30.673 1.297 1.00 27.27 187 THR A O 1
ATOM 1409 N N . LEU A 1 189 ? 32.727 28.741 0.278 1.00 25.44 188 LEU A N 1
ATOM 1410 C CA . LEU A 1 189 ? 34.112 28.773 0.647 1.00 26.17 188 LEU A CA 1
ATOM 1411 C C . LEU A 1 189 ? 34.863 29.727 -0.297 1.00 27.50 188 LEU A C 1
ATOM 1412 O O . LEU A 1 189 ? 35.630 30.549 0.175 1.00 28.28 188 LEU A O 1
ATOM 1425 N N . ARG A 1 191 ? 33.523 32.267 -1.698 1.00 29.05 190 ARG A N 1
ATOM 1426 C CA . ARG A 1 191 ? 33.067 33.591 -1.211 1.00 30.23 190 ARG A CA 1
ATOM 1427 C C . ARG A 1 191 ? 33.894 34.158 -0.033 1.00 30.94 190 ARG A C 1
ATOM 1428 O O . ARG A 1 191 ? 33.908 35.393 0.221 1.00 32.62 190 ARG A O 1
ATOM 1436 N N . GLY A 1 192 ? 34.532 33.269 0.718 1.00 30.10 191 GLY A N 1
ATOM 1437 C CA . GLY A 1 192 ? 35.390 33.664 1.820 1.00 30.58 191 GLY A CA 1
ATOM 1438 C C . GLY A 1 192 ? 35.009 33.155 3.194 1.00 29.83 191 GLY A C 1
ATOM 1439 O O . GLY A 1 192 ? 35.741 33.408 4.142 1.00 28.56 191 GLY A O 1
ATOM 1440 N N . TYR A 1 193 ? 33.886 32.458 3.335 1.00 28.29 192 TYR A N 1
ATOM 1441 C CA . TYR A 1 193 ? 33.405 32.053 4.661 1.00 28.51 192 TYR A CA 1
ATOM 1442 C C . TYR A 1 193 ? 34.253 30.907 5.226 1.00 29.17 192 TYR A C 1
ATOM 1443 O O . TYR A 1 193 ? 34.516 29.913 4.546 1.00 29.07 192 TYR A O 1
ATOM 1452 N N . ARG A 1 194 ? 34.695 31.077 6.478 1.00 30.01 193 ARG A N 1
ATOM 1453 C CA . ARG A 1 194 ? 35.512 30.112 7.185 1.00 29.53 193 ARG A CA 1
ATOM 1454 C C . ARG A 1 194 ? 34.991 29.977 8.600 1.00 29.31 193 ARG A C 1
ATOM 1455 O O . ARG A 1 194 ? 34.290 30.836 9.077 1.00 29.65 193 ARG A O 1
ATOM 1463 N N . ALA A 1 195 ? 35.396 28.926 9.291 1.00 28.78 194 ALA A N 1
ATOM 1464 C CA . ALA A 1 195 ? 35.140 28.796 10.707 1.00 28.68 194 ALA A CA 1
ATOM 1465 C C . ALA A 1 195 ? 36.006 27.691 11.259 1.00 28.63 194 ALA A C 1
ATOM 1466 O O . ALA A 1 195 ? 36.672 26.955 10.508 1.00 29.63 194 ALA A O 1
ATOM 1468 N N . ASP A 1 196 ? 36.024 27.583 12.584 1.00 29.32 195 ASP A N 1
ATOM 1469 C CA . ASP A 1 196 ? 36.818 26.557 13.257 1.00 29.50 195 ASP A CA 1
ATOM 1470 C C . ASP A 1 196 ? 36.215 25.143 13.096 1.00 28.55 195 ASP A C 1
ATOM 1471 O O . ASP A 1 196 ? 36.901 24.163 13.308 1.00 28.16 195 ASP A O 1
ATOM 1476 N N . ALA A 1 197 ? 34.943 25.054 12.730 1.00 28.18 196 ALA A N 1
ATOM 1477 C CA . ALA A 1 197 ? 34.319 23.769 12.423 1.00 27.33 196 ALA A CA 1
ATOM 1478 C C . ALA A 1 197 ? 33.093 23.981 11.530 1.00 27.02 196 ALA A C 1
ATOM 1479 O O . ALA A 1 197 ? 32.611 25.091 11.394 1.00 26.73 196 ALA A O 1
ATOM 1481 N N . CYS A 1 198 ? 32.616 22.905 10.938 1.00 26.42 197 CYS A N 1
ATOM 1482 C CA . CYS A 1 198 ? 31.369 22.900 10.175 1.00 26.07 197 CYS A CA 1
ATOM 1483 C C . CYS A 1 198 ? 30.536 21.682 10.533 1.00 25.77 197 CYS A C 1
ATOM 1484 O O . CYS A 1 198 ? 31.069 20.610 10.747 1.00 24.73 197 CYS A O 1
ATOM 1487 N N . LEU A 1 199 ? 29.222 21.868 10.660 1.00 25.24 198 LEU A N 1
ATOM 1488 C CA . LEU A 1 199 ? 28.330 20.776 10.875 1.00 24.67 198 LEU A CA 1
ATOM 1489 C C . LEU A 1 199 ? 27.191 20.879 9.849 1.00 23.91 198 LEU A C 1
ATOM 1490 O O . LEU A 1 199 ? 26.560 21.945 9.686 1.00 23.77 198 LEU A O 1
ATOM 1495 N N . ILE A 1 200 ? 26.905 19.749 9.217 1.00 23.20 199 ILE A N 1
ATOM 1496 C CA . ILE A 1 200 ? 25.874 19.624 8.210 1.00 22.30 199 ILE A CA 1
ATOM 1497 C C . ILE A 1 200 ? 24.878 18.540 8.675 1.00 23.94 199 ILE A C 1
ATOM 1498 O O . ILE A 1 200 ? 25.223 17.341 8.731 1.00 23.78 199 ILE A O 1
ATOM 1503 N N . PRO A 1 201 ? 23.623 18.935 8.986 1.00 23.88 200 PRO A N 1
ATOM 1504 C CA . PRO A 1 201 ? 22.649 17.933 9.474 1.00 24.49 200 PRO A CA 1
ATOM 1505 C C . PRO A 1 201 ? 21.873 17.152 8.397 1.00 24.20 200 PRO A C 1
ATOM 1506 O O . PRO A 1 201 ? 20.624 17.109 8.385 1.00 24.65 200 PRO A O 1
ATOM 1510 N N . GLU A 1 202 ? 22.618 16.490 7.533 1.00 24.35 201 GLU A N 1
ATOM 1511 C CA . GLU A 1 202 ? 22.089 15.426 6.701 1.00 24.18 201 GLU A CA 1
ATOM 1512 C C . GLU A 1 202 ? 21.384 14.427 7.618 1.00 24.83 201 GLU A C 1
ATOM 1513 O O . GLU A 1 202 ? 21.699 14.329 8.821 1.00 26.11 201 GLU A O 1
ATOM 1519 N N . PRO A 1 203 ? 20.443 13.667 7.077 1.00 23.73 202 PRO A N 1
ATOM 1520 C CA . PRO A 1 203 ? 19.671 12.797 7.973 1.00 24.62 202 PRO A CA 1
ATOM 1521 C C . PRO A 1 203 ? 20.401 11.480 8.322 1.00 24.91 202 PRO A C 1
ATOM 1522 O O . PRO A 1 203 ? 20.016 10.410 7.859 1.00 25.08 202 PRO A O 1
ATOM 1526 N N . THR A 1 204 ? 21.452 11.564 9.132 1.00 25.38 203 THR A N 1
ATOM 1527 C CA . THR A 1 204 ? 22.310 10.399 9.423 1.00 25.26 203 THR A CA 1
ATOM 1528 C C . THR A 1 204 ? 21.704 9.485 10.497 1.00 26.53 203 THR A C 1
ATOM 1529 O O . THR A 1 204 ? 22.356 8.526 10.923 1.00 27.35 203 THR A O 1
ATOM 1533 N N . GLY A 1 205 ? 20.475 9.769 10.938 1.00 26.97 204 GLY A N 1
ATOM 1534 C CA . GLY A 1 205 ? 19.852 8.981 12.011 1.00 27.42 204 GLY A CA 1
ATOM 1535 C C . GLY A 1 205 ? 20.591 9.113 13.334 1.00 27.53 204 GLY A C 1
ATOM 1536 O O . GLY A 1 205 ? 20.774 8.144 14.055 1.00 28.34 204 GLY A O 1
ATOM 1537 N N . HIS A 1 206 ? 21.026 10.324 13.657 1.00 27.39 205 HIS A N 1
ATOM 1538 C CA . HIS A 1 206 ? 21.770 10.589 14.897 1.00 27.93 205 HIS A CA 1
ATOM 1539 C C . HIS A 1 206 ? 23.117 9.933 14.954 1.00 27.44 205 HIS A C 1
ATOM 1540 O O . HIS A 1 206 ? 23.589 9.702 16.033 1.00 28.47 205 HIS A O 1
ATOM 1547 N N . THR A 1 207 ? 23.728 9.644 13.807 1.00 27.72 206 THR A N 1
ATOM 1548 C CA . THR A 1 207 ? 25.099 9.077 13.748 1.00 28.25 206 THR A CA 1
ATOM 1549 C C . THR A 1 207 ? 26.080 10.075 13.152 1.00 27.40 206 THR A C 1
ATOM 1550 O O . THR A 1 207 ? 25.687 10.990 12.450 1.00 27.82 206 THR A O 1
ATOM 1554 N N . LEU A 1 208 ? 27.356 9.920 13.473 1.00 28.43 207 LEU A N 1
ATOM 1555 C CA . LEU A 1 208 ? 28.415 10.698 12.826 1.00 27.92 207 LEU A CA 1
ATOM 1556 C C . LEU A 1 208 ? 28.854 9.898 11.598 1.00 27.81 207 LEU A C 1
ATOM 1557 O O . LEU A 1 208 ? 29.133 8.697 11.705 1.00 27.90 207 LEU A O 1
ATOM 1562 N N . THR A 1 209 ? 28.885 10.546 10.448 1.00 26.59 208 THR A N 1
ATOM 1563 C CA . THR A 1 209 ? 29.418 9.908 9.258 1.00 26.65 208 THR A CA 1
ATOM 1564 C C . THR A 1 209 ? 30.961 9.863 9.323 1.00 25.96 208 THR A C 1
ATOM 1565 O O . THR A 1 209 ? 31.640 10.881 9.152 1.00 25.34 208 THR A O 1
ATOM 1569 N N . ARG A 1 210 ? 31.491 8.679 9.586 1.00 25.77 209 ARG A N 1
ATOM 1570 C CA . ARG A 1 210 ? 32.941 8.429 9.713 1.00 26.45 209 ARG A CA 1
ATOM 1571 C C . ARG A 1 210 ? 33.683 8.530 8.379 1.00 25.51 209 ARG A C 1
ATOM 1572 O O . ARG A 1 210 ? 34.758 9.068 8.324 1.00 24.84 209 ARG A O 1
ATOM 1580 N N . ALA A 1 211 ? 33.093 7.980 7.319 1.00 24.86 210 ALA A N 1
ATOM 1581 C CA . ALA A 1 211 ? 33.689 7.992 5.981 1.00 24.57 210 ALA A CA 1
ATOM 1582 C C . ALA A 1 211 ? 32.572 7.966 4.952 1.00 24.57 210 ALA A C 1
ATOM 1583 O O . ALA A 1 211 ? 31.470 7.527 5.243 1.00 24.78 210 ALA A O 1
ATOM 1585 N N . GLN A 1 212 ? 32.845 8.533 3.782 1.00 24.82 211 GLN A N 1
ATOM 1586 C CA . GLN A 1 212 ? 31.871 8.675 2.721 1.00 24.44 211 GLN A CA 1
ATOM 1587 C C . GLN A 1 212 ? 32.558 8.477 1.384 1.00 25.25 211 GLN A C 1
ATOM 1588 O O . GLN A 1 212 ? 33.734 8.853 1.213 1.00 25.85 211 GLN A O 1
ATOM 1594 N N . VAL A 1 213 ? 31.850 7.824 0.470 1.00 25.02 212 VAL A N 1
ATOM 1595 C CA . VAL A 1 213 ? 32.285 7.667 -0.909 1.00 23.96 212 VAL A CA 1
ATOM 1596 C C . VAL A 1 213 ? 32.297 9.024 -1.631 1.00 23.81 212 VAL A C 1
ATOM 1597 O O . VAL A 1 213 ? 31.650 9.974 -1.205 1.00 23.31 212 VAL A O 1
ATOM 1601 N N . GLY A 1 214 ? 33.064 9.091 -2.709 1.00 23.63 213 GLY A N 1
ATOM 1602 C CA . GLY A 1 214 ? 32.887 10.089 -3.736 1.00 23.47 213 GLY A CA 1
ATOM 1603 C C . GLY A 1 214 ? 31.945 9.566 -4.831 1.00 24.52 213 GLY A C 1
ATOM 1604 O O . GLY A 1 214 ? 31.447 8.432 -4.755 1.00 24.89 213 GLY A O 1
ATOM 1605 N N . ALA A 1 215 ? 31.729 10.391 -5.854 1.00 24.55 214 ALA A N 1
ATOM 1606 C CA . ALA A 1 215 ? 30.920 10.028 -6.976 1.00 24.73 214 ALA A CA 1
ATOM 1607 C C . ALA A 1 215 ? 31.239 10.861 -8.196 1.00 24.09 214 ALA A C 1
ATOM 1608 O O . ALA A 1 215 ? 31.632 12.024 -8.098 1.00 24.92 214 ALA A O 1
ATOM 1610 N N . VAL A 1 216 ? 31.009 10.236 -9.340 1.00 23.93 215 VAL A N 1
ATOM 1611 C CA . VAL A 1 216 ? 31.060 10.850 -10.653 1.00 23.52 215 VAL A CA 1
ATOM 1612 C C . VAL A 1 216 ? 29.736 10.669 -11.401 1.00 24.10 215 VAL A C 1
ATOM 1613 O O . VAL A 1 216 ? 29.186 9.567 -11.500 1.00 23.61 215 VAL A O 1
ATOM 1617 N N . TRP A 1 217 ? 29.161 11.772 -11.869 1.00 24.24 216 TRP A N 1
ATOM 1618 C CA . TRP A 1 217 ? 28.054 11.677 -12.816 1.00 24.53 216 TRP A CA 1
ATOM 1619 C C . TRP A 1 217 ? 28.597 11.745 -14.231 1.00 24.34 216 TRP A C 1
ATOM 1620 O O . TRP A 1 217 ? 29.511 12.522 -14.520 1.00 25.92 216 TRP A O 1
ATOM 1631 N N . PHE A 1 218 ? 28.010 10.940 -15.117 1.00 24.98 217 PHE A N 1
ATOM 1632 C CA . PHE A 1 218 ? 28.331 10.975 -16.557 1.00 24.68 217 PHE A CA 1
ATOM 1633 C C . PHE A 1 218 ? 27.144 10.560 -17.403 1.00 24.46 217 PHE A C 1
ATOM 1634 O O . PHE A 1 218 ? 26.295 9.782 -16.944 1.00 23.41 217 PHE A O 1
ATOM 1642 N N . ARG A 1 219 ? 27.078 11.130 -18.609 1.00 24.05 218 ARG A N 1
ATOM 1643 C CA . ARG A 1 219 ? 26.040 10.872 -19.549 1.00 24.64 218 ARG A CA 1
ATOM 1644 C C . ARG A 1 219 ? 26.702 10.189 -20.723 1.00 24.92 218 ARG A C 1
ATOM 1645 O O . ARG A 1 219 ? 27.799 10.618 -21.154 1.00 25.37 218 ARG A O 1
ATOM 1653 N N . LEU A 1 220 ? 26.059 9.121 -21.213 1.00 25.08 219 LEU A N 1
ATOM 1654 C CA . LEU A 1 220 ? 26.495 8.452 -22.438 1.00 25.22 219 LEU A CA 1
ATOM 1655 C C . LEU A 1 220 ? 25.493 8.794 -23.530 1.00 26.17 219 LEU A C 1
ATOM 1656 O O . LEU A 1 220 ? 24.283 8.608 -23.336 1.00 26.58 219 LEU A O 1
ATOM 1661 N N . ARG A 1 221 ? 25.997 9.304 -24.661 1.00 26.58 220 ARG A N 1
ATOM 1662 C CA . ARG A 1 221 ? 25.186 9.670 -25.791 1.00 27.79 220 ARG A CA 1
ATOM 1663 C C . ARG A 1 221 ? 25.525 8.697 -26.927 1.00 29.76 220 ARG A C 1
ATOM 1664 O O . ARG A 1 221 ? 26.640 8.742 -27.503 1.00 29.33 220 ARG A O 1
ATOM 1672 N N . VAL A 1 222 ? 24.572 7.811 -27.212 1.00 29.90 221 VAL A N 1
ATOM 1673 C CA . VAL A 1 222 ? 24.651 6.869 -28.317 1.00 31.94 221 VAL A CA 1
ATOM 1674 C C . VAL A 1 222 ? 23.894 7.334 -29.548 1.00 32.69 221 VAL A C 1
ATOM 1675 O O . VAL A 1 222 ? 22.740 7.784 -29.460 1.00 32.29 221 VAL A O 1
ATOM 1679 N N A ARG A 1 223 ? 24.505 6.837 -30.634 0.50 34.35 222 ARG A N 1
ATOM 1680 N N B ARG A 1 223 ? 24.574 7.571 -30.678 0.50 33.10 222 ARG A N 1
ATOM 1681 C CA A ARG A 1 223 ? 23.962 6.701 -31.972 0.50 35.32 222 ARG A CA 1
ATOM 1682 C CA B ARG A 1 223 ? 23.926 8.317 -31.809 0.50 32.82 222 ARG A CA 1
ATOM 1683 C C A ARG A 1 223 ? 23.884 5.216 -32.427 0.50 35.78 222 ARG A C 1
ATOM 1684 C C B ARG A 1 223 ? 24.632 8.210 -33.151 0.50 33.31 222 ARG A C 1
ATOM 1685 O O A ARG A 1 223 ? 24.241 4.275 -31.719 0.50 36.70 222 ARG A O 1
ATOM 1686 O O B ARG A 1 223 ? 25.814 8.502 -33.236 0.50 33.22 222 ARG A O 1
ATOM 1689 N N A GLY A 1 224 ? 23.436 5.034 -33.652 0.50 35.92 223 GLY A N 1
ATOM 1690 N N B GLY A 1 224 ? 23.888 7.863 -34.203 0.50 33.71 223 GLY A N 1
ATOM 1691 C CA A GLY A 1 224 ? 23.313 3.749 -34.254 0.50 35.08 223 GLY A CA 1
ATOM 1692 C CA B GLY A 1 224 ? 24.446 7.902 -35.570 0.50 34.66 223 GLY A CA 1
ATOM 1693 C C A GLY A 1 224 ? 22.686 4.131 -35.565 0.50 35.16 223 GLY A C 1
ATOM 1694 C C B GLY A 1 224 ? 23.618 7.296 -36.680 0.50 35.81 223 GLY A C 1
ATOM 1695 O O A GLY A 1 224 ? 22.302 5.298 -35.759 0.50 34.64 223 GLY A O 1
ATOM 1696 O O B GLY A 1 224 ? 22.419 7.114 -36.535 0.50 36.39 223 GLY A O 1
ATOM 1697 N N A THR A 1 225 ? 22.557 3.163 -36.455 0.50 34.52 224 THR A N 1
ATOM 1698 N N B THR A 1 225 ? 24.279 6.995 -37.804 0.50 37.32 224 THR A N 1
ATOM 1699 C CA A THR A 1 225 ? 22.023 3.402 -37.775 0.50 34.77 224 THR A CA 1
ATOM 1700 C CA B THR A 1 225 ? 23.667 6.343 -38.959 0.50 38.62 224 THR A CA 1
ATOM 1701 C C A THR A 1 225 ? 20.545 3.004 -37.882 0.50 34.49 224 THR A C 1
ATOM 1702 C C B THR A 1 225 ? 24.362 5.019 -39.225 0.50 38.88 224 THR A C 1
ATOM 1703 O O A THR A 1 225 ? 20.219 1.829 -37.916 0.50 33.07 224 THR A O 1
ATOM 1704 O O B THR A 1 225 ? 25.532 4.869 -38.892 0.50 38.61 224 THR A O 1
ATOM 1707 N N A PRO A 1 226 ? 19.646 4.005 -37.935 0.50 34.63 225 PRO A N 1
ATOM 1708 N N B PRO A 1 226 ? 23.654 4.062 -39.842 0.50 39.78 225 PRO A N 1
ATOM 1709 C CA A PRO A 1 226 ? 18.192 3.771 -37.971 0.50 34.64 225 PRO A CA 1
ATOM 1710 C CA B PRO A 1 226 ? 24.210 2.754 -40.242 0.50 40.29 225 PRO A CA 1
ATOM 1711 C C A PRO A 1 226 ? 17.728 3.271 -39.316 0.50 35.04 225 PRO A C 1
ATOM 1712 C C B PRO A 1 226 ? 24.925 2.733 -41.593 0.50 41.28 225 PRO A C 1
ATOM 1713 O O A PRO A 1 226 ? 18.060 3.881 -40.312 0.50 36.33 225 PRO A O 1
ATOM 1714 O O B PRO A 1 226 ? 25.228 1.663 -42.114 0.50 41.47 225 PRO A O 1
ATOM 1721 N N A VAL A 1 227 ? 16.943 2.192 -39.326 0.50 34.84 226 VAL A N 1
ATOM 1722 N N B VAL A 1 227 ? 25.198 3.902 -42.156 0.50 42.07 226 VAL A N 1
ATOM 1723 C CA A VAL A 1 227 ? 16.285 1.653 -40.521 0.50 35.22 226 VAL A CA 1
ATOM 1724 C CA B VAL A 1 227 ? 25.765 3.967 -43.492 0.50 43.45 226 VAL A CA 1
ATOM 1725 C C A VAL A 1 227 ? 14.780 1.318 -40.257 0.50 35.29 226 VAL A C 1
ATOM 1726 C C B VAL A 1 227 ? 27.064 3.177 -43.586 0.50 43.69 226 VAL A C 1
ATOM 1727 O O A VAL A 1 227 ? 14.241 1.603 -39.183 0.50 33.89 226 VAL A O 1
ATOM 1728 O O B VAL A 1 227 ? 27.376 2.611 -44.632 0.50 43.99 226 VAL A O 1
ATOM 1735 N N A HIS A 1 228 ? 14.097 0.763 -41.248 0.50 36.44 227 HIS A N 1
ATOM 1736 N N B HIS A 1 228 ? 27.820 3.130 -42.495 0.50 42.83 227 HIS A N 1
ATOM 1737 C CA A HIS A 1 228 ? 12.748 0.246 -41.039 0.50 36.77 227 HIS A CA 1
ATOM 1738 C CA B HIS A 1 228 ? 29.095 2.426 -42.517 0.50 43.27 227 HIS A CA 1
ATOM 1739 C C A HIS A 1 228 ? 12.917 -1.002 -40.161 0.50 36.68 227 HIS A C 1
ATOM 1740 C C B HIS A 1 228 ? 28.974 1.053 -41.870 0.50 42.39 227 HIS A C 1
ATOM 1741 O O A HIS A 1 228 ? 13.805 -1.822 -40.418 0.50 36.49 227 HIS A O 1
ATOM 1742 O O B HIS A 1 228 ? 29.970 0.344 -41.695 0.50 42.45 227 HIS A O 1
ATOM 1755 N N A VAL A 1 229 ? 12.103 -1.158 -39.122 0.50 36.54 228 VAL A N 1
ATOM 1756 N N B VAL A 1 229 ? 27.754 0.684 -41.494 0.50 41.07 228 VAL A N 1
ATOM 1757 C CA A VAL A 1 229 ? 12.141 -2.414 -38.369 0.50 36.71 228 VAL A CA 1
ATOM 1758 C CA B VAL A 1 229 ? 27.513 -0.650 -40.989 0.50 40.19 228 VAL A CA 1
ATOM 1759 C C A VAL A 1 229 ? 12.077 -3.597 -39.335 0.50 38.06 228 VAL A C 1
ATOM 1760 C C B VAL A 1 229 ? 27.127 -1.510 -42.162 0.50 40.91 228 VAL A C 1
ATOM 1761 O O A VAL A 1 229 ? 12.710 -4.614 -39.101 0.50 38.35 228 VAL A O 1
ATOM 1762 O O B VAL A 1 229 ? 25.985 -1.503 -42.602 0.50 41.29 228 VAL A O 1
ATOM 1769 N N A ALA A 1 230 ? 11.323 -3.453 -40.424 0.50 39.57 229 ALA A N 1
ATOM 1770 N N B ALA A 1 230 ? 28.108 -2.235 -42.683 0.50 41.07 229 ALA A N 1
ATOM 1771 C CA A ALA A 1 230 ? 11.188 -4.503 -41.427 0.50 41.13 229 ALA A CA 1
ATOM 1772 C CA B ALA A 1 230 ? 27.916 -3.112 -43.820 0.50 41.20 229 ALA A CA 1
ATOM 1773 C C A ALA A 1 230 ? 12.534 -5.006 -41.910 0.50 42.02 229 ALA A C 1
ATOM 1774 C C B ALA A 1 230 ? 27.002 -4.274 -43.462 0.50 40.53 229 ALA A C 1
ATOM 1775 O O A ALA A 1 230 ? 12.635 -6.110 -42.433 0.50 42.50 229 ALA A O 1
ATOM 1776 O O B ALA A 1 230 ? 26.180 -4.683 -44.275 0.50 40.49 229 ALA A O 1
ATOM 1779 N N A TYR A 1 231 ? 13.562 -4.183 -41.762 0.50 42.67 230 TYR A N 1
ATOM 1780 N N B TYR A 1 231 ? 27.153 -4.805 -42.249 0.50 39.48 230 TYR A N 1
ATOM 1781 C CA A TYR A 1 231 ? 14.897 -4.536 -42.243 0.50 43.85 230 TYR A CA 1
ATOM 1782 C CA B TYR A 1 231 ? 26.285 -5.876 -41.754 0.50 39.30 230 TYR A CA 1
ATOM 1783 C C A TYR A 1 231 ? 15.878 -4.300 -41.110 0.50 43.29 230 TYR A C 1
ATOM 1784 C C B TYR A 1 231 ? 26.348 -6.015 -40.240 0.50 38.87 230 TYR A C 1
ATOM 1785 O O A TYR A 1 231 ? 16.999 -3.849 -41.342 0.50 43.03 230 TYR A O 1
ATOM 1786 O O B TYR A 1 231 ? 27.422 -5.894 -39.648 0.50 38.28 230 TYR A O 1
ATOM 1803 N N A SER A 1 232 ? 15.431 -4.607 -39.888 0.50 42.97 231 SER A N 1
ATOM 1804 N N B SER A 1 232 ? 25.190 -6.261 -39.633 0.50 39.12 231 SER A N 1
ATOM 1805 C CA A SER A 1 232 ? 16.172 -4.303 -38.669 0.50 42.64 231 SER A CA 1
ATOM 1806 C CA B SER A 1 232 ? 25.081 -6.594 -38.204 0.50 38.88 231 SER A CA 1
ATOM 1807 C C A SER A 1 232 ? 17.655 -4.696 -38.732 0.50 43.17 231 SER A C 1
ATOM 1808 C C B SER A 1 232 ? 23.950 -7.619 -38.017 0.50 39.77 231 SER A C 1
ATOM 1809 O O A SER A 1 232 ? 18.518 -3.915 -38.333 0.50 42.77 231 SER A O 1
ATOM 1810 O O B SER A 1 232 ? 22.803 -7.339 -38.351 0.50 39.97 231 SER A O 1
ATOM 1813 N N A GLU A 1 233 ? 17.948 -5.896 -39.234 0.50 44.46 232 GLU A N 1
ATOM 1814 N N B GLU A 1 233 ? 24.263 -8.806 -37.500 0.50 40.51 232 GLU A N 1
ATOM 1815 C CA A GLU A 1 233 ? 19.320 -6.389 -39.293 0.50 45.09 232 GLU A CA 1
ATOM 1816 C CA B GLU A 1 233 ? 23.222 -9.819 -37.267 0.50 41.49 232 GLU A CA 1
ATOM 1817 C C A GLU A 1 233 ? 20.222 -5.507 -40.191 0.50 45.66 232 GLU A C 1
ATOM 1818 C C B GLU A 1 233 ? 22.201 -9.330 -36.249 0.50 41.06 232 GLU A C 1
ATOM 1819 O O A GLU A 1 233 ? 21.446 -5.473 -40.016 0.50 46.28 232 GLU A O 1
ATOM 1820 O O B GLU A 1 233 ? 21.060 -9.797 -36.232 0.50 42.41 232 GLU A O 1
ATOM 1823 N N A THR A 1 234 ? 19.614 -4.791 -41.136 0.50 45.83 233 THR A N 1
ATOM 1824 N N B THR A 1 234 ? 22.610 -8.374 -35.420 0.50 39.99 233 THR A N 1
ATOM 1825 C CA A THR A 1 234 ? 20.350 -3.877 -42.022 0.50 45.72 233 THR A CA 1
ATOM 1826 C CA B THR A 1 234 ? 21.799 -7.893 -34.299 0.50 39.17 233 THR A CA 1
ATOM 1827 C C A THR A 1 234 ? 21.025 -2.761 -41.224 0.50 44.60 233 THR A C 1
ATOM 1828 C C B THR A 1 234 ? 21.099 -6.552 -34.582 0.50 38.91 233 THR A C 1
ATOM 1829 O O A THR A 1 234 ? 22.082 -2.248 -41.618 0.50 44.79 233 THR A O 1
ATOM 1830 O O B THR A 1 234 ? 20.456 -5.964 -33.704 0.50 37.58 233 THR A O 1
ATOM 1833 N N A GLY A 1 235 ? 20.394 -2.383 -40.111 0.50 42.84 234 GLY A N 1
ATOM 1834 N N B GLY A 1 235 ? 21.240 -6.042 -35.795 0.50 39.42 234 GLY A N 1
ATOM 1835 C CA A GLY A 1 235 ? 20.845 -1.260 -39.309 0.50 41.44 234 GLY A CA 1
ATOM 1836 C CA B GLY A 1 235 ? 20.656 -4.745 -36.101 0.50 39.06 234 GLY A CA 1
ATOM 1837 C C A GLY A 1 235 ? 21.165 -1.690 -37.894 0.50 40.15 234 GLY A C 1
ATOM 1838 C C B GLY A 1 235 ? 21.548 -3.615 -35.633 0.50 38.69 234 GLY A C 1
ATOM 1839 O O A GLY A 1 235 ? 21.349 -2.872 -37.630 0.50 40.16 234 GLY A O 1
ATOM 1840 O O B GLY A 1 235 ? 22.699 -3.824 -35.258 0.50 38.39 234 GLY A O 1
ATOM 1841 N N A THR A 1 236 ? 21.231 -0.742 -36.970 0.50 38.47 235 THR A N 1
ATOM 1842 N N B THR A 1 236 ? 20.996 -2.410 -35.640 0.50 38.26 235 THR A N 1
ATOM 1843 C CA A THR A 1 236 ? 21.542 -1.101 -35.591 0.50 37.43 235 THR A CA 1
ATOM 1844 C CA B THR A 1 236 ? 21.772 -1.202 -35.446 0.50 37.37 235 THR A CA 1
ATOM 1845 C C A THR A 1 236 ? 20.603 -0.361 -34.640 0.50 36.24 235 THR A C 1
ATOM 1846 C C B THR A 1 236 ? 21.115 -0.266 -34.415 0.50 36.42 235 THR A C 1
ATOM 1847 O O A THR A 1 236 ? 20.008 0.647 -35.014 0.50 36.40 235 THR A O 1
ATOM 1848 O O B THR A 1 236 ? 21.297 0.964 -34.487 0.50 36.54 235 THR A O 1
ATOM 1851 N N . SER A 1 237 ? 20.432 -0.833 -33.416 1.00 35.13 236 SER A N 1
ATOM 1852 C CA . SER A 1 237 ? 19.656 -0.001 -32.472 1.00 33.35 236 SER A CA 1
ATOM 1853 C C . SER A 1 237 ? 20.529 0.740 -31.454 1.00 31.35 236 SER A C 1
ATOM 1854 O O . SER A 1 237 ? 21.312 0.129 -30.744 1.00 30.75 236 SER A O 1
ATOM 1857 N N . ALA A 1 238 ? 20.410 2.066 -31.390 1.00 29.94 237 ALA A N 1
ATOM 1858 C CA . ALA A 1 238 ? 21.101 2.824 -30.373 1.00 29.91 237 ALA A CA 1
ATOM 1859 C C . ALA A 1 238 ? 20.656 2.388 -28.982 1.00 28.77 237 ALA A C 1
ATOM 1860 O O . ALA A 1 238 ? 21.427 2.443 -28.040 1.00 28.89 237 ALA A O 1
ATOM 1862 N N . ILE A 1 239 ? 19.401 1.993 -28.851 1.00 29.14 238 ILE A N 1
ATOM 1863 C CA . ILE A 1 239 ? 18.908 1.483 -27.548 1.00 29.98 238 ILE A CA 1
ATOM 1864 C C . ILE A 1 239 ? 19.612 0.181 -27.161 1.00 29.38 238 ILE A C 1
ATOM 1865 O O . ILE A 1 239 ? 20.046 0.045 -26.040 1.00 29.67 238 ILE A O 1
ATOM 1870 N N . LEU A 1 240 ? 19.746 -0.750 -28.090 1.00 29.71 239 LEU A N 1
ATOM 1871 C CA . LEU A 1 240 ? 20.424 -2.006 -27.798 1.00 30.28 239 LEU A CA 1
ATOM 1872 C C . LEU A 1 240 ? 21.898 -1.776 -27.529 1.00 29.71 239 LEU A C 1
ATOM 1873 O O . LEU A 1 240 ? 22.452 -2.410 -26.659 1.00 28.65 239 LEU A O 1
ATOM 1878 N N . SER A 1 241 ? 22.513 -0.832 -28.243 1.00 30.64 240 SER A N 1
ATOM 1879 C CA . SER A 1 241 ? 23.892 -0.454 -27.961 1.00 30.85 240 SER A CA 1
ATOM 1880 C C . SER A 1 241 ? 24.032 0.202 -26.579 1.00 31.01 240 SER A C 1
ATOM 1881 O O . SER A 1 241 ? 25.023 -0.037 -25.872 1.00 30.69 240 SER A O 1
ATOM 1884 N N . ALA A 1 242 ? 23.062 1.026 -26.177 1.00 30.83 241 ALA A N 1
ATOM 1885 C CA . ALA A 1 242 ? 23.102 1.586 -24.839 1.00 30.34 241 ALA A CA 1
ATOM 1886 C C . ALA A 1 242 ? 23.072 0.496 -23.786 1.00 30.55 241 ALA A C 1
ATOM 1887 O O . ALA A 1 242 ? 23.699 0.617 -22.742 1.00 30.74 241 ALA A O 1
ATOM 1897 N N . HIS A 1 244 ? 24.238 -2.548 -24.108 1.00 30.93 243 HIS A N 1
ATOM 1898 C CA . HIS A 1 244 ? 25.553 -3.186 -24.158 1.00 32.07 243 HIS A CA 1
ATOM 1899 C C . HIS A 1 244 ? 26.495 -2.416 -23.226 1.00 30.72 243 HIS A C 1
ATOM 1900 O O . HIS A 1 244 ? 27.204 -3.005 -22.414 1.00 30.40 243 HIS A O 1
ATOM 1907 N N . LEU A 1 245 ? 26.459 -1.101 -23.307 1.00 30.30 244 LEU A N 1
ATOM 1908 C CA . LEU A 1 245 ? 27.264 -0.267 -22.413 1.00 29.76 244 LEU A CA 1
ATOM 1909 C C . LEU A 1 245 ? 26.880 -0.368 -20.935 1.00 29.13 244 LEU A C 1
ATOM 1910 O O . LEU A 1 245 ? 27.751 -0.316 -20.057 1.00 28.19 244 LEU A O 1
ATOM 1915 N N . ILE A 1 246 ? 25.587 -0.473 -20.650 1.00 28.93 245 ILE A N 1
ATOM 1916 C CA . ILE A 1 246 ? 25.123 -0.658 -19.285 1.00 28.65 245 ILE A CA 1
ATOM 1917 C C . ILE A 1 246 ? 25.718 -1.954 -18.723 1.00 29.29 245 ILE A C 1
ATOM 1918 O O . ILE A 1 246 ? 26.284 -1.951 -17.639 1.00 28.09 245 ILE A O 1
ATOM 1923 N N . ARG A 1 247 ? 25.625 -3.047 -19.481 1.00 30.85 246 ARG A N 1
ATOM 1924 C CA . ARG A 1 247 ? 26.211 -4.324 -19.079 1.00 31.83 246 ARG A CA 1
ATOM 1925 C C . ARG A 1 247 ? 27.704 -4.167 -18.816 1.00 31.01 246 ARG A C 1
ATOM 1926 O O . ARG A 1 247 ? 28.189 -4.668 -17.819 1.00 31.53 246 ARG A O 1
ATOM 1934 N N . ALA A 1 248 ? 28.406 -3.439 -19.681 1.00 30.41 247 ALA A N 1
ATOM 1935 C CA . ALA A 1 248 ? 29.849 -3.191 -19.507 1.00 30.83 247 ALA A CA 1
ATOM 1936 C C . ALA A 1 248 ? 30.167 -2.428 -18.213 1.00 29.21 247 ALA A C 1
ATOM 1937 O O . ALA A 1 248 ? 31.133 -2.744 -17.504 1.00 28.32 247 ALA A O 1
ATOM 1939 N N . PHE A 1 249 ? 29.361 -1.425 -17.890 1.00 28.25 248 PHE A N 1
ATOM 1940 C CA . PHE A 1 249 ? 29.562 -0.714 -16.655 1.00 27.65 248 PHE A CA 1
ATOM 1941 C C . PHE A 1 249 ? 29.211 -1.528 -15.419 1.00 28.00 248 PHE A C 1
ATOM 1942 O O . PHE A 1 249 ? 29.784 -1.339 -14.344 1.00 27.17 248 PHE A O 1
ATOM 1950 N N . GLU A 1 250 ? 28.272 -2.444 -15.558 1.00 28.30 249 GLU A N 1
ATOM 1951 C CA . GLU A 1 250 ? 27.906 -3.304 -14.433 1.00 28.90 249 GLU A CA 1
ATOM 1952 C C . GLU A 1 250 ? 29.084 -4.275 -14.154 1.00 29.77 249 GLU A C 1
ATOM 1953 O O . GLU A 1 250 ? 29.433 -4.514 -13.005 1.00 28.78 249 GLU A O 1
ATOM 1959 N N . GLU A 1 251 ? 29.662 -4.821 -15.217 1.00 30.84 250 GLU A N 1
ATOM 1960 C CA . GLU A 1 251 ? 30.825 -5.699 -15.087 1.00 32.90 250 GLU A CA 1
ATOM 1961 C C . GLU A 1 251 ? 32.012 -4.957 -14.475 1.00 31.79 250 GLU A C 1
ATOM 1962 O O . GLU A 1 251 ? 32.647 -5.458 -13.561 1.00 31.33 250 GLU A O 1
ATOM 1968 N N . TYR A 1 252 ? 32.270 -3.733 -14.938 1.00 30.45 251 TYR A N 1
ATOM 1969 C CA . TYR A 1 252 ? 33.339 -2.898 -14.370 1.00 29.54 251 TYR A CA 1
ATOM 1970 C C . TYR A 1 252 ? 33.111 -2.611 -12.886 1.00 29.15 251 TYR A C 1
ATOM 1971 O O . TYR A 1 252 ? 34.039 -2.678 -12.081 1.00 28.56 251 TYR A O 1
ATOM 1980 N N . THR A 1 253 ? 31.872 -2.258 -12.523 1.00 27.78 252 THR A N 1
ATOM 1981 C CA . THR A 1 253 ? 31.541 -1.991 -11.124 1.00 26.99 252 THR A CA 1
ATOM 1982 C C . THR A 1 253 ? 31.758 -3.222 -10.243 1.00 27.56 252 THR A C 1
ATOM 1983 O O . THR A 1 253 ? 32.248 -3.112 -9.112 1.00 26.64 252 THR A O 1
ATOM 1987 N N . LYS A 1 254 ? 31.392 -4.389 -10.767 1.00 28.41 253 LYS A N 1
ATOM 1988 C CA . LYS A 1 254 ? 31.686 -5.652 -10.128 1.00 30.32 253 LYS A CA 1
ATOM 1989 C C . LYS A 1 254 ? 33.187 -5.830 -9.846 1.00 31.14 253 LYS A C 1
ATOM 1990 O O . LYS A 1 254 ? 33.552 -6.236 -8.738 1.00 30.80 253 LYS A O 1
ATOM 1996 N N . GLU A 1 255 ? 34.023 -5.568 -10.849 1.00 31.51 254 GLU A N 1
ATOM 1997 C CA . GLU A 1 255 ? 35.498 -5.632 -10.679 1.00 33.36 254 GLU A CA 1
ATOM 1998 C C . GLU A 1 255 ? 35.937 -4.627 -9.622 1.00 31.93 254 GLU A C 1
ATOM 1999 O O . GLU A 1 255 ? 36.733 -4.963 -8.743 1.00 32.51 254 GLU A O 1
ATOM 2005 N N . LEU A 1 256 ? 35.406 -3.399 -9.679 1.00 30.15 255 LEU A N 1
ATOM 2006 C CA . LEU A 1 256 ? 35.754 -2.388 -8.683 1.00 29.09 255 LEU A CA 1
ATOM 2007 C C . LEU A 1 256 ? 35.415 -2.829 -7.280 1.00 29.36 255 LEU A C 1
ATOM 2008 O O . LEU A 1 256 ? 36.189 -2.579 -6.340 1.00 29.03 255 LEU A O 1
ATOM 2013 N N . ASN A 1 257 ? 34.243 -3.444 -7.097 1.00 28.53 256 ASN A N 1
ATOM 2014 C CA . ASN A 1 257 ? 33.870 -3.910 -5.769 1.00 28.99 256 ASN A CA 1
ATOM 2015 C C . ASN A 1 257 ? 34.736 -5.074 -5.304 1.00 29.99 256 ASN A C 1
ATOM 2016 O O . ASN A 1 257 ? 34.965 -5.222 -4.112 1.00 30.86 256 ASN A O 1
ATOM 2021 N N . ALA A 1 258 ? 35.216 -5.879 -6.241 1.00 31.22 257 ALA A N 1
ATOM 2022 C CA . ALA A 1 258 ? 36.170 -6.948 -5.916 1.00 33.56 257 ALA A CA 1
ATOM 2023 C C . ALA A 1 258 ? 37.426 -6.336 -5.273 1.00 34.66 257 ALA A C 1
ATOM 2024 O O . ALA A 1 258 ? 37.932 -6.859 -4.289 1.00 36.77 257 ALA A O 1
ATOM 2026 N N . GLN A 1 259 ? 37.860 -5.191 -5.787 1.00 34.72 258 GLN A N 1
ATOM 2027 C CA . GLN A 1 259 ? 39.049 -4.487 -5.283 1.00 35.79 258 GLN A CA 1
ATOM 2028 C C . GLN A 1 259 ? 38.821 -3.684 -4.023 1.00 35.07 258 GLN A C 1
ATOM 2029 O O . GLN A 1 259 ? 39.788 -3.277 -3.368 1.00 36.16 258 GLN A O 1
ATOM 2035 N N . ALA A 1 260 ? 37.564 -3.462 -3.658 1.00 33.00 259 ALA A N 1
ATOM 2036 C CA . ALA A 1 260 ? 37.217 -2.631 -2.531 1.00 32.13 259 ALA A CA 1
ATOM 2037 C C . ALA A 1 260 ? 37.645 -3.144 -1.156 1.00 31.92 259 ALA A C 1
ATOM 2038 O O . ALA A 1 260 ? 37.621 -2.378 -0.194 1.00 30.38 259 ALA A O 1
ATOM 2040 N N . VAL A 1 261 ? 38.023 -4.418 -1.063 1.00 31.62 260 VAL A N 1
ATOM 2041 C CA . VAL A 1 261 ? 38.506 -4.968 0.193 1.00 32.59 260 VAL A CA 1
ATOM 2042 C C . VAL A 1 261 ? 39.703 -4.185 0.714 1.00 32.72 260 VAL A C 1
ATOM 2043 O O . VAL A 1 261 ? 40.004 -4.250 1.887 1.00 32.75 260 VAL A O 1
ATOM 2047 N N . ARG A 1 262 ? 40.390 -3.439 -0.147 1.00 32.97 261 ARG A N 1
ATOM 2048 C CA . ARG A 1 262 ? 41.565 -2.736 0.332 1.00 34.29 261 ARG A CA 1
ATOM 2049 C C . ARG A 1 262 ? 41.293 -1.338 0.843 1.00 32.66 261 ARG A C 1
ATOM 2050 O O . ARG A 1 262 ? 42.214 -0.643 1.254 1.00 32.44 261 ARG A O 1
ATOM 2058 N N . ASP A 1 263 ? 40.042 -0.909 0.821 1.00 32.03 262 ASP A N 1
ATOM 2059 C CA . ASP A 1 263 ? 39.713 0.415 1.375 1.00 30.92 262 ASP A CA 1
ATOM 2060 C C . ASP A 1 263 ? 39.756 0.311 2.895 1.00 31.70 262 ASP A C 1
ATOM 2061 O O . ASP A 1 263 ? 39.181 -0.607 3.478 1.00 31.47 262 ASP A O 1
ATOM 2066 N N . PRO A 1 264 ? 40.449 1.248 3.557 1.00 32.99 263 PRO A N 1
ATOM 2067 C CA . PRO A 1 264 ? 40.594 1.074 5.004 1.00 34.58 263 PRO A CA 1
ATOM 2068 C C . PRO A 1 264 ? 39.291 1.263 5.785 1.00 34.89 263 PRO A C 1
ATOM 2069 O O . PRO A 1 264 ? 39.224 0.799 6.915 1.00 36.55 263 PRO A O 1
ATOM 2073 N N . TRP A 1 265 ? 38.286 1.921 5.192 1.00 33.06 264 TRP A N 1
ATOM 2074 C CA . TRP A 1 265 ? 36.984 2.155 5.855 1.00 32.61 264 TRP A CA 1
ATOM 2075 C C . TRP A 1 265 ? 35.857 1.250 5.336 1.00 31.83 264 TRP A C 1
ATOM 2076 O O . TRP A 1 265 ? 34.998 0.814 6.108 1.00 32.79 264 TRP A O 1
ATOM 2087 N N . PHE A 1 266 ? 35.847 0.986 4.033 1.00 30.25 265 PHE A N 1
ATOM 2088 C CA . PHE A 1 266 ? 34.729 0.304 3.395 1.00 29.27 265 PHE A CA 1
ATOM 2089 C C . PHE A 1 266 ? 35.116 -1.132 3.042 1.00 29.43 265 PHE A C 1
ATOM 2090 O O . PHE A 1 266 ? 34.354 -1.825 2.424 1.00 29.22 265 PHE A O 1
ATOM 2098 N N . GLY A 1 267 ? 36.309 -1.555 3.421 1.00 30.96 266 GLY A N 1
ATOM 2099 C CA . GLY A 1 267 ? 36.840 -2.849 2.997 1.00 31.66 266 GLY A CA 1
ATOM 2100 C C . GLY A 1 267 ? 35.996 -4.063 3.336 1.00 32.76 266 GLY A C 1
ATOM 2101 O O . GLY A 1 267 ? 36.043 -5.047 2.615 1.00 33.76 266 GLY A O 1
ATOM 2102 N N . GLN A 1 268 ? 35.261 -4.014 4.447 1.00 33.52 267 GLN A N 1
ATOM 2103 C CA . GLN A 1 268 ? 34.375 -5.109 4.853 1.00 34.85 267 GLN A CA 1
ATOM 2104 C C . GLN A 1 268 ? 32.884 -4.906 4.441 1.00 34.62 267 GLN A C 1
ATOM 2105 O O . GLN A 1 268 ? 32.059 -5.737 4.722 1.00 34.96 267 GLN A O 1
ATOM 2108 N N . VAL A 1 269 ? 32.572 -3.832 3.736 1.00 33.61 268 VAL A N 1
ATOM 2109 C CA . VAL A 1 269 ? 31.206 -3.583 3.258 1.00 33.69 268 VAL A CA 1
ATOM 2110 C C . VAL A 1 269 ? 31.025 -4.341 1.957 1.00 34.09 268 VAL A C 1
ATOM 2111 O O . VAL A 1 269 ? 31.923 -4.367 1.124 1.00 34.47 268 VAL A O 1
ATOM 2115 N N . LYS A 1 270 ? 29.888 -5.002 1.778 1.00 34.40 269 LYS A N 1
ATOM 2116 C CA . LYS A 1 270 ? 29.608 -5.655 0.485 1.00 34.55 269 LYS A CA 1
ATOM 2117 C C . LYS A 1 270 ? 29.125 -4.601 -0.509 1.00 33.00 269 LYS A C 1
ATOM 2118 O O . LYS A 1 270 ? 28.208 -3.795 -0.231 1.00 32.93 269 LYS A O 1
ATOM 2124 N N . ASN A 1 271 ? 29.786 -4.563 -1.647 1.00 31.75 270 ASN A N 1
ATOM 2125 C CA . ASN A 1 271 ? 29.375 -3.692 -2.728 1.00 30.97 270 ASN A CA 1
ATOM 2126 C C . ASN A 1 271 ? 29.192 -2.218 -2.395 1.00 29.81 270 ASN A C 1
ATOM 2127 O O . ASN A 1 271 ? 28.177 -1.607 -2.747 1.00 28.70 270 ASN A O 1
ATOM 2132 N N . PRO A 1 272 ? 30.208 -1.612 -1.772 1.00 28.21 271 PRO A N 1
ATOM 2133 C CA . PRO A 1 272 ? 30.143 -0.202 -1.460 1.00 28.07 271 PRO A CA 1
ATOM 2134 C C . PRO A 1 272 ? 30.123 0.742 -2.675 1.00 26.48 271 PRO A C 1
ATOM 2135 O O . PRO A 1 272 ? 29.621 1.840 -2.566 1.00 25.45 271 PRO A O 1
ATOM 2139 N N . ILE A 1 273 ? 30.669 0.324 -3.801 1.00 26.66 272 ILE A N 1
ATOM 2140 C CA . ILE A 1 273 ? 30.621 1.161 -4.967 1.00 26.73 272 ILE A CA 1
ATOM 2141 C C . ILE A 1 273 ? 29.337 0.831 -5.759 1.00 26.86 272 ILE A C 1
ATOM 2142 O O . ILE A 1 273 ? 29.152 -0.310 -6.181 1.00 25.70 272 ILE A O 1
ATOM 2147 N N . LYS A 1 274 ? 28.475 1.841 -5.918 1.00 26.23 273 LYS A N 1
ATOM 2148 C CA . LYS A 1 274 ? 27.217 1.671 -6.645 1.00 27.58 273 LYS A CA 1
ATOM 2149 C C . LYS A 1 274 ? 27.265 2.394 -7.977 1.00 27.13 273 LYS A C 1
ATOM 2150 O O . LYS A 1 274 ? 27.734 3.541 -8.070 1.00 26.50 273 LYS A O 1
ATOM 2156 N N . PHE A 1 275 ? 26.761 1.703 -8.994 1.00 26.90 274 PHE A N 1
ATOM 2157 C CA . PHE A 1 275 ? 26.513 2.225 -10.327 1.00 26.75 274 PHE A CA 1
ATOM 2158 C C . PHE A 1 275 ? 25.008 2.339 -10.544 1.00 26.91 274 PHE A C 1
ATOM 2159 O O . PHE A 1 275 ? 24.263 1.411 -10.249 1.00 28.02 274 PHE A O 1
ATOM 2167 N N . ASN A 1 276 ? 24.557 3.464 -11.073 1.00 26.21 275 ASN A N 1
ATOM 2168 C CA . ASN A 1 276 ? 23.141 3.651 -11.348 1.00 25.46 275 ASN A CA 1
ATOM 2169 C C . ASN A 1 276 ? 22.942 4.297 -12.703 1.00 25.55 275 ASN A C 1
ATOM 2170 O O . ASN A 1 276 ? 23.649 5.236 -13.037 1.00 25.18 275 ASN A O 1
ATOM 2175 N N . VAL A 1 277 ? 21.983 3.790 -13.478 1.00 25.09 276 VAL A N 1
ATOM 2176 C CA . VAL A 1 277 ? 21.506 4.461 -14.678 1.00 24.39 276 VAL A CA 1
ATOM 2177 C C . VAL A 1 277 ? 20.195 5.058 -14.259 1.00 24.54 276 VAL A C 1
ATOM 2178 O O . VAL A 1 277 ? 19.217 4.333 -14.120 1.00 24.35 276 VAL A O 1
ATOM 2182 N N . GLY A 1 278 ? 20.207 6.365 -14.006 1.00 23.50 277 GLY A N 1
ATOM 2183 C CA . GLY A 1 278 ? 19.072 7.076 -13.424 1.00 23.28 277 GLY A CA 1
ATOM 2184 C C . GLY A 1 278 ? 18.048 7.542 -14.415 1.00 23.16 277 GLY A C 1
ATOM 2185 O O . GLY A 1 278 ? 16.871 7.624 -14.063 1.00 25.55 277 GLY A O 1
ATOM 2186 N N . ILE A 1 279 ? 18.489 7.890 -15.635 1.00 22.65 278 ILE A N 1
ATOM 2187 C CA . ILE A 1 279 ? 17.618 8.461 -16.649 1.00 22.81 278 ILE A CA 1
ATOM 2188 C C . ILE A 1 279 ? 17.967 7.856 -17.975 1.00 22.80 278 ILE A C 1
ATOM 2189 O O . ILE A 1 279 ? 19.154 7.711 -18.302 1.00 24.28 278 ILE A O 1
ATOM 2194 N N . ILE A 1 280 ? 16.956 7.526 -18.756 1.00 23.07 279 ILE A N 1
ATOM 2195 C CA . ILE A 1 280 ? 17.151 7.004 -20.113 1.00 23.90 279 ILE A CA 1
ATOM 2196 C C . ILE A 1 280 ? 16.139 7.675 -21.059 1.00 24.13 279 ILE A C 1
ATOM 2197 O O . ILE A 1 280 ? 14.994 7.936 -20.666 1.00 23.65 279 ILE A O 1
ATOM 2202 N N . LYS A 1 281 ? 16.595 7.983 -22.270 1.00 24.03 280 LYS A N 1
ATOM 2203 C CA . LYS A 1 281 ? 15.751 8.480 -23.364 1.00 26.41 280 LYS A CA 1
ATOM 2204 C C . LYS A 1 281 ? 16.342 7.960 -24.672 1.00 25.11 280 LYS A C 1
ATOM 2205 O O . LYS A 1 281 ? 17.547 7.874 -24.818 1.00 26.24 280 LYS A O 1
ATOM 2211 N N . GLY A 1 282 ? 15.510 7.637 -25.630 1.00 25.05 281 GLY A N 1
ATOM 2212 C CA . GLY A 1 282 ? 16.004 7.162 -26.896 1.00 24.60 281 GLY A CA 1
ATOM 2213 C C . GLY A 1 282 ? 14.911 6.921 -27.893 1.00 25.83 281 GLY A C 1
ATOM 2214 O O . GLY A 1 282 ? 13.791 6.602 -27.514 1.00 26.47 281 GLY A O 1
ATOM 2215 N N . GLY A 1 283 ? 15.258 7.092 -29.167 1.00 25.06 282 GLY A N 1
ATOM 2216 C CA . GLY A 1 283 ? 14.451 6.681 -30.285 1.00 26.04 282 GLY A CA 1
ATOM 2217 C C . GLY A 1 283 ? 13.344 7.644 -30.624 1.00 25.96 282 GLY A C 1
ATOM 2218 O O . GLY A 1 283 ? 13.085 8.577 -29.885 1.00 25.83 282 GLY A O 1
ATOM 2219 N N . ASP A 1 284 ? 12.671 7.367 -31.733 1.00 26.54 283 ASP A N 1
ATOM 2220 C CA . ASP A 1 284 ? 11.597 8.217 -32.248 1.00 27.58 283 ASP A CA 1
ATOM 2221 C C . ASP A 1 284 ? 10.295 7.516 -32.648 1.00 26.61 283 ASP A C 1
ATOM 2222 O O . ASP A 1 284 ? 9.283 8.183 -32.796 1.00 28.28 283 ASP A O 1
ATOM 2227 N N . TRP A 1 285 ? 10.326 6.210 -32.922 1.00 26.65 284 TRP A N 1
ATOM 2228 C CA . TRP A 1 285 ? 9.193 5.564 -33.565 1.00 26.58 284 TRP A CA 1
ATOM 2229 C C . TRP A 1 285 ? 9.229 4.063 -33.329 1.00 27.55 284 TRP A C 1
ATOM 2230 O O . TRP A 1 285 ? 10.279 3.449 -33.473 1.00 27.11 284 TRP A O 1
ATOM 2241 N N . ALA A 1 286 ? 8.083 3.488 -32.969 1.00 29.14 285 ALA A N 1
ATOM 2242 C CA . ALA A 1 286 ? 7.994 2.054 -32.613 1.00 29.47 285 ALA A CA 1
ATOM 2243 C C . ALA A 1 286 ? 8.486 1.175 -33.743 1.00 29.81 285 ALA A C 1
ATOM 2244 O O . ALA A 1 286 ? 9.119 0.163 -33.483 1.00 29.59 285 ALA A O 1
ATOM 2246 N N . SER A 1 287 ? 8.187 1.567 -34.983 1.00 30.67 286 SER A N 1
ATOM 2247 C CA . SER A 1 287 ? 8.605 0.837 -36.166 1.00 32.04 286 SER A CA 1
ATOM 2248 C C . SER A 1 287 ? 9.845 1.410 -36.890 1.00 32.33 286 SER A C 1
ATOM 2249 O O . SER A 1 287 ? 10.051 1.131 -38.086 1.00 34.89 286 SER A O 1
ATOM 2252 N N . SER A 1 288 ? 10.645 2.216 -36.214 1.00 31.37 287 SER A N 1
ATOM 2253 C CA . SER A 1 288 ? 11.925 2.628 -36.794 1.00 32.11 287 SER A CA 1
ATOM 2254 C C . SER A 1 288 ? 13.014 2.202 -35.832 1.00 30.69 287 SER A C 1
ATOM 2255 O O . SER A 1 288 ? 12.866 2.331 -34.639 1.00 29.69 287 SER A O 1
ATOM 2258 N N . THR A 1 289 ? 14.130 1.729 -36.358 1.00 31.75 288 THR A N 1
ATOM 2259 C CA . THR A 1 289 ? 15.265 1.346 -35.517 1.00 32.73 288 THR A CA 1
ATOM 2260 C C . THR A 1 289 ? 15.792 2.609 -34.836 1.00 31.99 288 THR A C 1
ATOM 2261 O O . THR A 1 289 ? 15.959 3.608 -35.509 1.00 32.39 288 THR A O 1
ATOM 2265 N N . ALA A 1 290 ? 16.049 2.567 -33.533 1.00 30.63 289 ALA A N 1
ATOM 2266 C CA . ALA A 1 290 ? 16.433 3.749 -32.773 1.00 29.97 289 ALA A CA 1
ATOM 2267 C C . ALA A 1 290 ? 17.788 4.315 -33.227 1.00 30.23 289 ALA A C 1
ATOM 2268 O O . ALA A 1 290 ? 18.766 3.580 -33.271 1.00 29.13 289 ALA A O 1
ATOM 2270 N N . ALA A 1 291 ? 17.827 5.616 -33.549 1.00 30.00 290 ALA A N 1
ATOM 2271 C CA . ALA A 1 291 ? 19.052 6.298 -34.043 1.00 30.35 290 ALA A CA 1
ATOM 2272 C C . ALA A 1 291 ? 19.860 6.932 -32.904 1.00 29.64 290 ALA A C 1
ATOM 2273 O O . ALA A 1 291 ? 21.019 7.323 -33.095 1.00 30.01 290 ALA A O 1
ATOM 2275 N N . TRP A 1 292 ? 19.250 7.032 -31.733 1.00 27.96 291 TRP A N 1
ATOM 2276 C CA . TRP A 1 292 ? 19.875 7.680 -30.627 1.00 27.79 291 TRP A CA 1
ATOM 2277 C C . TRP A 1 292 ? 19.362 7.162 -29.283 1.00 27.09 291 TRP A C 1
ATOM 2278 O O . TRP A 1 292 ? 18.200 6.749 -29.158 1.00 27.10 291 TRP A O 1
ATOM 2289 N N . CYS A 1 293 ? 20.235 7.207 -28.298 1.00 26.64 292 CYS A N 1
ATOM 2290 C CA . CYS A 1 293 ? 19.882 6.865 -26.912 1.00 27.07 292 CYS A CA 1
ATOM 2291 C C . CYS A 1 293 ? 20.837 7.551 -25.936 1.00 27.04 292 CYS A C 1
ATOM 2292 O O . CYS A 1 293 ? 22.071 7.571 -26.148 1.00 27.25 292 CYS A O 1
ATOM 2295 N N . GLU A 1 294 ? 20.275 8.191 -24.912 1.00 27.40 293 GLU A N 1
ATOM 2296 C CA . GLU A 1 294 ? 21.070 8.861 -23.865 1.00 28.00 293 GLU A CA 1
ATOM 2297 C C . GLU A 1 294 ? 20.757 8.328 -22.452 1.00 28.27 293 GLU A C 1
ATOM 2298 O O . GLU A 1 294 ? 19.591 8.093 -22.102 1.00 27.11 293 GLU A O 1
ATOM 2304 N N . LEU A 1 295 ? 21.822 8.131 -21.669 1.00 27.87 294 LEU A N 1
ATOM 2305 C CA . LEU A 1 295 ? 21.759 7.523 -20.338 1.00 27.54 294 LEU A CA 1
ATOM 2306 C C . LEU A 1 295 ? 22.473 8.478 -19.391 1.00 26.38 294 LEU A C 1
ATOM 2307 O O . LEU A 1 295 ? 23.647 8.798 -19.633 1.00 25.64 294 LEU A O 1
ATOM 2312 N N . ASP A 1 296 ? 21.819 8.884 -18.298 1.00 24.86 295 ASP A N 1
ATOM 2313 C CA . ASP A 1 296 ? 22.462 9.650 -17.254 1.00 24.92 295 ASP A CA 1
ATOM 2314 C C . ASP A 1 296 ? 22.815 8.736 -16.097 1.00 24.21 295 ASP A C 1
ATOM 2315 O O . ASP A 1 296 ? 21.925 8.129 -15.534 1.00 23.59 295 ASP A O 1
ATOM 2320 N N . CYS A 1 297 ? 24.102 8.672 -15.739 1.00 24.09 296 CYS A N 1
ATOM 2321 C CA . CYS A 1 297 ? 24.614 7.675 -14.806 1.00 24.36 296 CYS A CA 1
ATOM 2322 C C . CYS A 1 297 ? 25.368 8.262 -13.598 1.00 24.08 296 CYS A C 1
ATOM 2323 O O . CYS A 1 297 ? 25.786 9.442 -13.583 1.00 23.82 296 CYS A O 1
ATOM 2326 N N . ARG A 1 298 ? 25.556 7.409 -12.597 1.00 23.83 297 ARG A N 1
ATOM 2327 C CA . ARG A 1 298 ? 26.363 7.731 -11.433 1.00 23.69 297 ARG A CA 1
ATOM 2328 C C . ARG A 1 298 ? 27.226 6.551 -11.048 1.00 24.07 297 ARG A C 1
ATOM 2329 O O . ARG A 1 298 ? 26.774 5.398 -11.078 1.00 24.58 297 ARG A O 1
ATOM 2337 N N . LEU A 1 299 ? 28.486 6.829 -10.707 1.00 23.77 298 LEU A N 1
ATOM 2338 C CA . LEU A 1 299 ? 29.380 5.805 -10.226 1.00 23.71 298 LEU A CA 1
ATOM 2339 C C . LEU A 1 299 ? 30.087 6.317 -8.978 1.00 23.44 298 LEU A C 1
ATOM 2340 O O . LEU A 1 299 ? 30.621 7.425 -8.973 1.00 23.92 298 LEU A O 1
ATOM 2345 N N . GLY A 1 300 ? 30.127 5.491 -7.933 1.00 24.09 299 GLY A N 1
ATOM 2346 C CA . GLY A 1 300 ? 30.781 5.886 -6.679 1.00 25.19 299 GLY A CA 1
ATOM 2347 C C . GLY A 1 300 ? 32.263 5.591 -6.761 1.00 25.93 299 GLY A C 1
ATOM 2348 O O . GLY A 1 300 ? 32.727 4.942 -7.682 1.00 26.20 299 GLY A O 1
ATOM 2349 N N . LEU A 1 301 ? 33.013 6.118 -5.806 1.00 27.11 300 LEU A N 1
ATOM 2350 C CA . LEU A 1 301 ? 34.425 5.828 -5.699 1.00 27.70 300 LEU A CA 1
ATOM 2351 C C . LEU A 1 301 ? 34.795 5.883 -4.223 1.00 27.33 300 LEU A C 1
ATOM 2352 O O . LEU A 1 301 ? 34.093 6.511 -3.424 1.00 26.36 300 LEU A O 1
ATOM 2357 N N . LEU A 1 302 ? 35.863 5.185 -3.866 1.00 27.64 301 LEU A N 1
ATOM 2358 C CA . LEU A 1 302 ? 36.214 4.935 -2.460 1.00 28.51 301 LEU A CA 1
ATOM 2359 C C . LEU A 1 302 ? 37.328 5.875 -1.941 1.00 28.94 301 LEU A C 1
ATOM 2360 O O . LEU A 1 302 ? 37.798 6.755 -2.667 1.00 28.74 301 LEU A O 1
ATOM 2365 N N . THR A 1 303 ? 37.667 5.763 -0.660 1.00 29.13 302 THR A N 1
ATOM 2366 C CA . THR A 1 303 ? 38.401 6.852 0.012 1.00 29.06 302 THR A CA 1
ATOM 2367 C C . THR A 1 303 ? 39.839 7.049 -0.481 1.00 29.53 302 THR A C 1
ATOM 2368 O O . THR A 1 303 ? 40.372 8.140 -0.345 1.00 29.11 302 THR A O 1
ATOM 2372 N N . GLY A 1 304 ? 40.450 6.006 -1.046 1.00 30.47 303 GLY A N 1
ATOM 2373 C CA . GLY A 1 304 ? 41.781 6.128 -1.649 1.00 31.75 303 GLY A CA 1
ATOM 2374 C C . GLY A 1 304 ? 41.743 6.511 -3.128 1.00 32.81 303 GLY A C 1
ATOM 2375 O O . GLY A 1 304 ? 42.799 6.638 -3.751 1.00 34.24 303 GLY A O 1
ATOM 2376 N N . ASP A 1 305 ? 40.545 6.662 -3.710 1.00 32.34 304 ASP A N 1
ATOM 2377 C CA . ASP A 1 305 ? 40.424 7.009 -5.123 1.00 32.44 304 ASP A CA 1
ATOM 2378 C C . ASP A 1 305 ? 40.225 8.518 -5.224 1.00 31.28 304 ASP A C 1
ATOM 2379 O O . ASP A 1 305 ? 39.822 9.181 -4.260 1.00 30.25 304 ASP A O 1
ATOM 2384 N N . THR A 1 306 ? 40.527 9.056 -6.394 1.00 30.91 305 THR A N 1
ATOM 2385 C CA . THR A 1 306 ? 40.249 10.431 -6.708 1.00 30.89 305 THR A CA 1
ATOM 2386 C C . THR A 1 306 ? 39.243 10.498 -7.868 1.00 30.19 305 THR A C 1
ATOM 2387 O O . THR A 1 306 ? 39.138 9.577 -8.701 1.00 30.17 305 THR A O 1
ATOM 2391 N N . PRO A 1 307 ? 38.502 11.594 -7.932 1.00 29.41 306 PRO A N 1
ATOM 2392 C CA . PRO A 1 307 ? 37.593 11.787 -9.044 1.00 29.19 306 PRO A CA 1
ATOM 2393 C C . PRO A 1 307 ? 38.290 11.698 -10.420 1.00 29.51 306 PRO A C 1
ATOM 2394 O O . PRO A 1 307 ? 37.759 11.085 -11.307 1.00 28.26 306 PRO A O 1
ATOM 2398 N N . GLN A 1 308 ? 39.475 12.282 -10.570 1.00 30.58 307 GLN A N 1
ATOM 2399 C CA A GLN A 1 308 ? 40.242 12.227 -11.825 0.50 31.35 307 GLN A CA 1
ATOM 2400 C CA B GLN A 1 308 ? 40.121 12.235 -11.871 0.50 31.56 307 GLN A CA 1
ATOM 2401 C C . GLN A 1 308 ? 40.531 10.791 -12.212 1.00 31.89 307 GLN A C 1
ATOM 2402 O O . GLN A 1 308 ? 40.396 10.406 -13.363 1.00 32.06 307 GLN A O 1
ATOM 2413 N N . GLU A 1 309 ? 40.978 9.992 -11.237 1.00 32.18 308 GLU A N 1
ATOM 2414 C CA . GLU A 1 309 ? 41.251 8.575 -11.498 1.00 32.68 308 GLU A CA 1
ATOM 2415 C C . GLU A 1 309 ? 39.964 7.810 -11.889 1.00 30.68 308 GLU A C 1
ATOM 2416 O O . GLU A 1 309 ? 39.972 7.019 -12.806 1.00 29.54 308 GLU A O 1
ATOM 2422 N N . ALA A 1 310 ? 38.885 8.032 -11.142 1.00 28.69 309 ALA A N 1
ATOM 2423 C CA . ALA A 1 310 ? 37.569 7.440 -11.428 1.00 27.49 309 ALA A CA 1
ATOM 2424 C C . ALA A 1 310 ? 37.137 7.768 -12.861 1.00 27.05 309 ALA A C 1
ATOM 2425 O O . ALA A 1 310 ? 36.660 6.907 -13.598 1.00 27.13 309 ALA A O 1
ATOM 2435 N N . ARG A 1 312 ? 39.058 8.612 -15.440 1.00 28.84 311 ARG A N 1
ATOM 2436 C CA . ARG A 1 312 ? 39.870 7.866 -16.373 1.00 31.58 311 ARG A CA 1
ATOM 2437 C C . ARG A 1 312 ? 39.411 6.432 -16.475 1.00 30.12 311 ARG A C 1
ATOM 2438 O O . ARG A 1 312 ? 39.391 5.881 -17.557 1.00 30.56 311 ARG A O 1
ATOM 2446 N N . GLY A 1 313 ? 39.032 5.837 -15.352 1.00 30.26 312 GLY A N 1
ATOM 2447 C CA . GLY A 1 313 ? 38.513 4.471 -15.322 1.00 30.28 312 GLY A CA 1
ATOM 2448 C C . GLY A 1 313 ? 37.217 4.307 -16.108 1.00 29.44 312 GLY A C 1
ATOM 2449 O O . GLY A 1 313 ? 37.010 3.330 -16.833 1.00 29.30 312 GLY A O 1
ATOM 2450 N N . ILE A 1 314 ? 36.336 5.277 -15.953 1.00 28.38 313 ILE A N 1
ATOM 2451 C CA . ILE A 1 314 ? 35.079 5.323 -16.698 1.00 27.88 313 ILE A CA 1
ATOM 2452 C C . ILE A 1 314 ? 35.361 5.456 -18.197 1.00 28.63 313 ILE A C 1
ATOM 2453 O O . ILE A 1 314 ? 34.748 4.750 -19.014 1.00 28.56 313 ILE A O 1
ATOM 2458 N N . GLU A 1 315 ? 36.274 6.352 -18.576 1.00 29.71 314 GLU A N 1
ATOM 2459 C CA . GLU A 1 315 ? 36.640 6.487 -19.995 1.00 30.82 314 GLU A CA 1
ATOM 2460 C C . GLU A 1 315 ? 37.179 5.188 -20.603 1.00 31.72 314 GLU A C 1
ATOM 2461 O O . GLU A 1 315 ? 36.870 4.853 -21.746 1.00 32.34 314 GLU A O 1
ATOM 2467 N N . LYS A 1 316 ? 37.984 4.457 -19.847 1.00 31.87 315 LYS A N 1
ATOM 2468 C CA . LYS A 1 316 ? 38.529 3.192 -20.330 1.00 33.19 315 LYS A CA 1
ATOM 2469 C C . LYS A 1 316 ? 37.457 2.107 -20.460 1.00 32.77 315 LYS A C 1
ATOM 2470 O O . LYS A 1 316 ? 37.430 1.362 -21.450 1.00 32.25 315 LYS A O 1
ATOM 2476 N N . CYS A 1 317 ? 36.586 2.003 -19.456 1.00 31.51 316 CYS A N 1
ATOM 2477 C CA . CYS A 1 317 ? 35.526 1.032 -19.488 1.00 31.53 316 CYS A CA 1
ATOM 2478 C C . CYS A 1 317 ? 34.712 1.257 -20.770 1.00 31.83 316 CYS A C 1
ATOM 2479 O O . CYS A 1 317 ? 34.470 0.296 -21.539 1.00 33.05 316 CYS A O 1
ATOM 2482 N N . LEU A 1 318 ? 34.345 2.512 -21.024 1.00 30.09 317 LEU A N 1
ATOM 2483 C CA . LEU A 1 318 ? 33.631 2.875 -22.248 1.00 30.70 317 LEU A CA 1
ATOM 2484 C C . LEU A 1 318 ? 34.412 2.503 -23.514 1.00 31.85 317 LEU A C 1
ATOM 2485 O O . LEU A 1 318 ? 33.869 1.853 -24.379 1.00 32.22 317 LEU A O 1
ATOM 2490 N N . ALA A 1 319 ? 35.679 2.921 -23.605 1.00 32.93 318 ALA A N 1
ATOM 2491 C CA . ALA A 1 319 ? 36.500 2.674 -24.783 1.00 34.22 318 ALA A CA 1
ATOM 2492 C C . ALA A 1 319 ? 36.549 1.180 -25.083 1.00 34.60 318 ALA A C 1
ATOM 2493 O O . ALA A 1 319 ? 36.378 0.775 -26.212 1.00 35.16 318 ALA A O 1
ATOM 2495 N N . ASP A 1 320 ? 36.760 0.375 -24.058 1.00 34.94 319 ASP A N 1
ATOM 2496 C CA . ASP A 1 320 ? 36.821 -1.071 -24.226 1.00 36.80 319 ASP A CA 1
ATOM 2497 C C . ASP A 1 320 ? 35.524 -1.652 -24.755 1.00 37.10 319 ASP A C 1
ATOM 2498 O O . ASP A 1 320 ? 35.554 -2.575 -25.554 1.00 37.61 319 ASP A O 1
ATOM 2503 N N . ALA A 1 321 ? 34.394 -1.095 -24.321 1.00 37.05 320 ALA A N 1
ATOM 2504 C CA . ALA A 1 321 ? 33.084 -1.602 -24.708 1.00 37.52 320 ALA A CA 1
ATOM 2505 C C . ALA A 1 321 ? 32.648 -1.181 -26.114 1.00 38.87 320 ALA A C 1
ATOM 2506 O O . ALA A 1 321 ? 31.808 -1.858 -26.711 1.00 39.28 320 ALA A O 1
ATOM 2508 N N . GLN A 1 322 ? 33.216 -0.102 -26.664 1.00 40.45 321 GLN A N 1
ATOM 2509 C CA . GLN A 1 322 ? 32.803 0.357 -28.002 1.00 41.44 321 GLN A CA 1
ATOM 2510 C C . GLN A 1 322 ? 33.181 -0.691 -29.044 1.00 44.06 321 GLN A C 1
ATOM 2511 O O . GLN A 1 322 ? 32.415 -0.994 -29.962 1.00 43.38 321 GLN A O 1
ATOM 2517 N N . ALA A 1 323 ? 34.382 -1.235 -28.865 1.00 46.20 322 ALA A N 1
ATOM 2518 C CA . ALA A 1 323 ? 34.948 -2.219 -29.754 1.00 48.51 322 ALA A CA 1
ATOM 2519 C C . ALA A 1 323 ? 34.007 -3.380 -30.057 1.00 49.21 322 ALA A C 1
ATOM 2520 O O . ALA A 1 323 ? 33.928 -3.859 -31.203 1.00 50.98 322 ALA A O 1
ATOM 2522 N N . THR A 1 324 ? 33.298 -3.841 -29.036 1.00 48.41 323 THR A N 1
ATOM 2523 C CA . THR A 1 324 ? 32.576 -5.110 -29.120 1.00 48.30 323 THR A CA 1
ATOM 2524 C C . THR A 1 324 ? 31.101 -4.968 -29.541 1.00 48.29 323 THR A C 1
ATOM 2525 O O . THR A 1 324 ? 30.357 -5.925 -29.452 1.00 48.38 323 THR A O 1
ATOM 2529 N N . ASP A 1 325 ? 30.684 -3.786 -29.996 1.00 48.25 324 ASP A N 1
ATOM 2530 C CA . ASP A 1 325 ? 29.309 -3.554 -30.482 1.00 49.10 324 ASP A CA 1
ATOM 2531 C C . ASP A 1 325 ? 29.404 -3.054 -31.906 1.00 50.51 324 ASP A C 1
ATOM 2532 O O . ASP A 1 325 ? 30.228 -2.178 -32.193 1.00 50.67 324 ASP A O 1
ATOM 2537 N N . SER A 1 326 ? 28.561 -3.604 -32.786 1.00 51.59 325 SER A N 1
ATOM 2538 C CA . SER A 1 326 ? 28.580 -3.256 -34.208 1.00 52.49 325 SER A CA 1
ATOM 2539 C C . SER A 1 326 ? 28.316 -1.757 -34.461 1.00 51.19 325 SER A C 1
ATOM 2540 O O . SER A 1 326 ? 29.194 -1.076 -34.989 1.00 51.01 325 SER A O 1
ATOM 2543 N N . PHE A 1 327 ? 27.125 -1.257 -34.094 1.00 49.50 326 PHE A N 1
ATOM 2544 C CA . PHE A 1 327 ? 26.768 0.161 -34.299 1.00 48.51 326 PHE A CA 1
ATOM 2545 C C . PHE A 1 327 ? 27.802 1.075 -33.687 1.00 47.68 326 PHE A C 1
ATOM 2546 O O . PHE A 1 327 ? 28.179 2.036 -34.344 1.00 48.78 326 PHE A O 1
ATOM 2548 N N . LEU A 1 328 ? 28.272 0.776 -32.458 1.00 46.20 327 LEU A N 1
ATOM 2549 C CA . LEU A 1 328 ? 29.291 1.617 -31.777 1.00 45.23 327 LEU A CA 1
ATOM 2550 C C . LEU A 1 328 ? 30.669 1.515 -32.386 1.00 45.99 327 LEU A C 1
ATOM 2551 O O . LEU A 1 328 ? 31.492 2.424 -32.221 1.00 44.53 327 LEU A O 1
ATOM 2556 N N . SER A 1 329 ? 30.944 0.406 -33.065 1.00 47.05 328 SER A N 1
ATOM 2557 C CA . SER A 1 329 ? 32.256 0.249 -33.670 1.00 48.43 328 SER A CA 1
ATOM 2558 C C . SER A 1 329 ? 32.399 1.290 -34.800 1.00 49.24 328 SER A C 1
ATOM 2559 O O . SER A 1 329 ? 33.506 1.749 -35.080 1.00 48.92 328 SER A O 1
ATOM 2562 N N . GLU A 1 330 ? 31.262 1.707 -35.385 1.00 49.62 329 GLU A N 1
ATOM 2563 C CA . GLU A 1 330 ? 31.244 2.752 -36.442 1.00 50.35 329 GLU A CA 1
ATOM 2564 C C . GLU A 1 330 ? 30.646 4.101 -36.004 1.00 48.59 329 GLU A C 1
ATOM 2565 O O . GLU A 1 330 ? 30.650 5.051 -36.762 1.00 48.41 329 GLU A O 1
ATOM 2571 N N . ASN A 1 331 ? 30.091 4.146 -34.796 1.00 46.50 330 ASN A N 1
ATOM 2572 C CA . ASN A 1 331 ? 29.444 5.319 -34.242 1.00 44.65 330 ASN A CA 1
ATOM 2573 C C . ASN A 1 331 ? 29.806 5.352 -32.747 1.00 41.96 330 ASN A C 1
ATOM 2574 O O . ASN A 1 331 ? 28.971 4.994 -31.944 1.00 40.47 330 ASN A O 1
ATOM 2579 N N . PRO A 1 332 ? 31.055 5.718 -32.382 1.00 39.74 331 PRO A N 1
ATOM 2580 C CA . PRO A 1 332 ? 31.440 5.738 -30.958 1.00 38.27 331 PRO A CA 1
ATOM 2581 C C . PRO A 1 332 ? 30.520 6.587 -30.066 1.00 35.61 331 PRO A C 1
ATOM 2582 O O . PRO A 1 332 ? 30.272 7.726 -30.388 1.00 34.76 331 PRO A O 1
ATOM 2586 N N . ALA A 1 333 ? 30.058 6.031 -28.952 1.00 33.72 332 ALA A N 1
ATOM 2587 C CA . ALA A 1 333 ? 29.225 6.803 -28.009 1.00 32.98 332 ALA A CA 1
ATOM 2588 C C . ALA A 1 333 ? 30.053 7.919 -27.389 1.00 33.13 332 ALA A C 1
ATOM 2589 O O . ALA A 1 333 ? 31.247 7.767 -27.185 1.00 33.71 332 ALA A O 1
ATOM 2591 N N . GLU A 1 334 ? 29.424 9.053 -27.127 1.00 32.58 333 GLU A N 1
ATOM 2592 C CA . GLU A 1 334 ? 30.092 10.215 -26.562 1.00 33.33 333 GLU A CA 1
ATOM 2593 C C . GLU A 1 334 ? 29.849 10.211 -25.032 1.00 32.04 333 GLU A C 1
ATOM 2594 O O . GLU A 1 334 ? 28.731 9.929 -24.574 1.00 29.50 333 GLU A O 1
ATOM 2600 N N . LEU A 1 335 ? 30.895 10.503 -24.264 1.00 30.58 334 LEU A N 1
ATOM 2601 C CA . LEU A 1 335 ? 30.789 10.617 -22.825 1.00 30.61 334 LEU A CA 1
ATOM 2602 C C . LEU A 1 335 ? 30.770 12.106 -22.495 1.00 29.88 334 LEU A C 1
ATOM 2603 O O . LEU A 1 335 ? 31.597 12.854 -23.008 1.00 29.81 334 LEU A O 1
ATOM 2608 N N . VAL A 1 336 ? 29.808 12.528 -21.688 1.00 29.33 335 VAL A N 1
ATOM 2609 C CA . VAL A 1 336 ? 29.694 13.901 -21.219 1.00 28.61 335 VAL A CA 1
ATOM 2610 C C . VAL A 1 336 ? 29.752 13.909 -19.705 1.00 27.94 335 VAL A C 1
ATOM 2611 O O . VAL A 1 336 ? 28.982 13.190 -19.034 1.00 27.26 335 VAL A O 1
ATOM 2615 N N . TRP A 1 337 ? 30.635 14.729 -19.148 1.00 28.31 336 TRP A N 1
ATOM 2616 C CA . TRP A 1 337 ? 30.682 14.881 -17.696 1.00 28.40 336 TRP A CA 1
ATOM 2617 C C . TRP A 1 337 ? 29.484 15.758 -17.297 1.00 27.67 336 TRP A C 1
ATOM 2618 O O . TRP A 1 337 ? 29.412 16.919 -17.684 1.00 29.33 336 TRP A O 1
ATOM 2629 N N . SER A 1 338 ? 28.542 15.165 -16.553 1.00 27.21 337 SER A N 1
ATOM 2630 C CA . SER A 1 338 ? 27.216 15.727 -16.318 1.00 27.00 337 SER A CA 1
ATOM 2631 C C . SER A 1 338 ? 26.886 16.286 -14.918 1.00 27.39 337 SER A C 1
ATOM 2632 O O . SER A 1 338 ? 25.761 16.781 -14.692 1.00 26.43 337 SER A O 1
ATOM 2635 N N . GLY A 1 339 ? 27.849 16.229 -13.992 1.00 26.63 338 GLY A N 1
ATOM 2636 C CA . GLY A 1 339 ? 27.632 16.738 -12.617 1.00 26.46 338 GLY A CA 1
ATOM 2637 C C . GLY A 1 339 ? 28.781 16.387 -11.677 1.00 25.47 338 GLY A C 1
ATOM 2638 O O . GLY A 1 339 ? 29.917 16.683 -11.989 1.00 24.95 338 GLY A O 1
ATOM 2639 N N . PHE A 1 340 ? 28.472 15.724 -10.553 1.00 24.63 339 PHE A N 1
ATOM 2640 C CA . PHE A 1 340 ? 29.500 15.337 -9.570 1.00 23.96 339 PHE A CA 1
ATOM 2641 C C . PHE A 1 340 ? 30.829 14.900 -10.148 1.00 24.20 339 PHE A C 1
ATOM 2642 O O . PHE A 1 340 ? 30.869 14.045 -11.034 1.00 23.34 339 PHE A O 1
ATOM 2650 N N . GLN A 1 341 ? 31.901 15.489 -9.616 1.00 23.71 340 GLN A N 1
ATOM 2651 C CA . GLN A 1 341 ? 33.240 14.967 -9.689 1.00 24.11 340 GLN A CA 1
ATOM 2652 C C . GLN A 1 341 ? 33.772 15.055 -8.251 1.00 23.96 340 GLN A C 1
ATOM 2653 O O . GLN A 1 341 ? 34.666 15.838 -7.955 1.00 24.21 340 GLN A O 1
ATOM 2659 N N . ALA A 1 342 ? 33.160 14.258 -7.370 1.00 23.63 341 ALA A N 1
ATOM 2660 C CA . ALA A 1 342 ? 33.141 14.497 -5.932 1.00 23.20 341 ALA A CA 1
ATOM 2661 C C . ALA A 1 342 ? 34.153 13.629 -5.218 1.00 23.77 341 ALA A C 1
ATOM 2662 O O . ALA A 1 342 ? 34.168 12.419 -5.382 1.00 23.01 341 ALA A O 1
ATOM 2664 N N . ASP A 1 343 ? 35.013 14.275 -4.438 1.00 24.99 342 ASP A N 1
ATOM 2665 C CA . ASP A 1 343 ? 35.963 13.595 -3.602 1.00 25.53 342 ASP A CA 1
ATOM 2666 C C . ASP A 1 343 ? 35.251 12.736 -2.557 1.00 24.99 342 ASP A C 1
ATOM 2667 O O . ASP A 1 343 ? 34.199 13.107 -2.033 1.00 24.90 342 ASP A O 1
ATOM 2672 N N . PRO A 1 344 ? 35.847 11.598 -2.211 1.00 25.62 343 PRO A N 1
ATOM 2673 C CA . PRO A 1 344 ? 35.429 10.922 -0.986 1.00 25.52 343 PRO A CA 1
ATOM 2674 C C . PRO A 1 344 ? 35.964 11.733 0.222 1.00 26.26 343 PRO A C 1
ATOM 2675 O O . PRO A 1 344 ? 36.732 12.662 0.064 1.00 25.16 343 PRO A O 1
ATOM 2679 N N . ALA A 1 345 ? 35.559 11.374 1.419 1.00 26.54 344 ALA A N 1
ATOM 2680 C CA . ALA A 1 345 ? 36.072 12.062 2.604 1.00 27.83 344 ALA A CA 1
ATOM 2681 C C . ALA A 1 345 ? 36.014 11.147 3.827 1.00 28.12 344 ALA A C 1
ATOM 2682 O O . ALA A 1 345 ? 35.277 10.156 3.855 1.00 27.13 344 ALA A O 1
ATOM 2684 N N . VAL A 1 346 ? 36.844 11.482 4.800 1.00 28.10 345 VAL A N 1
ATOM 2685 C CA . VAL A 1 346 ? 36.918 10.815 6.076 1.00 29.01 345 VAL A CA 1
ATOM 2686 C C . VAL A 1 346 ? 36.882 11.877 7.201 1.00 29.68 345 VAL A C 1
ATOM 2687 O O . VAL A 1 346 ? 37.497 12.918 7.098 1.00 30.15 345 VAL A O 1
ATOM 2691 N N . CYS A 1 347 ? 36.124 11.606 8.247 1.00 30.06 346 CYS A N 1
ATOM 2692 C CA . CYS A 1 347 ? 36.167 12.396 9.472 1.00 30.04 346 CYS A CA 1
ATOM 2693 C C . CYS A 1 347 ? 37.091 11.601 10.365 1.00 31.21 346 CYS A C 1
ATOM 2694 O O . CYS A 1 347 ? 36.674 10.621 10.976 1.00 29.56 346 CYS A O 1
ATOM 2697 N N . GLU A 1 348 ? 38.388 11.960 10.371 1.00 33.33 347 GLU A N 1
ATOM 2698 C CA . GLU A 1 348 ? 39.350 11.184 11.132 1.00 35.14 347 GLU A CA 1
ATOM 2699 C C . GLU A 1 348 ? 38.973 11.221 12.617 1.00 35.28 347 GLU A C 1
ATOM 2700 O O . GLU A 1 348 ? 38.657 12.283 13.146 1.00 34.06 347 GLU A O 1
ATOM 2706 N N . PRO A 1 349 ? 39.029 10.060 13.298 1.00 35.71 348 PRO A N 1
ATOM 2707 C CA . PRO A 1 349 ? 38.636 10.029 14.724 1.00 35.96 348 PRO A CA 1
ATOM 2708 C C . PRO A 1 349 ? 39.608 10.781 15.627 1.00 36.14 348 PRO A C 1
ATOM 2709 O O . PRO A 1 349 ? 40.718 11.083 15.198 1.00 36.57 348 PRO A O 1
ATOM 2713 N N . GLY A 1 350 ? 39.193 11.095 16.859 1.00 35.72 349 GLY A N 1
ATOM 2714 C CA . GLY A 1 350 ? 40.090 11.740 17.824 1.00 36.25 349 GLY A CA 1
ATOM 2715 C C . GLY A 1 350 ? 40.079 13.265 17.818 1.00 35.36 349 GLY A C 1
ATOM 2716 O O . GLY A 1 350 ? 40.777 13.880 18.590 1.00 36.20 349 GLY A O 1
ATOM 2717 N N . GLY A 1 351 ? 39.264 13.885 16.973 1.00 33.35 350 GLY A N 1
ATOM 2718 C CA . GLY A 1 351 ? 39.207 15.340 16.881 1.00 32.86 350 GLY A CA 1
ATOM 2719 C C . GLY A 1 351 ? 38.367 15.938 17.995 1.00 32.78 350 GLY A C 1
ATOM 2720 O O . GLY A 1 351 ? 37.457 15.281 18.497 1.00 32.91 350 GLY A O 1
ATOM 2721 N N . VAL A 1 352 ? 38.676 17.178 18.382 1.00 32.57 351 VAL A N 1
ATOM 2722 C CA . VAL A 1 352 ? 37.952 17.868 19.461 1.00 32.71 351 VAL A CA 1
ATOM 2723 C C . VAL A 1 352 ? 36.489 18.184 19.067 1.00 30.90 351 VAL A C 1
ATOM 2724 O O . VAL A 1 352 ? 35.586 18.012 19.862 1.00 30.60 351 VAL A O 1
ATOM 2728 N N . ALA A 1 353 ? 36.237 18.593 17.828 1.00 30.33 352 ALA A N 1
ATOM 2729 C CA . ALA A 1 353 ? 34.849 18.789 17.364 1.00 28.91 352 ALA A CA 1
ATOM 2730 C C . ALA A 1 353 ? 33.989 17.547 17.604 1.00 29.12 352 ALA A C 1
ATOM 2731 O O . ALA A 1 353 ? 32.883 17.633 18.168 1.00 29.06 352 ALA A O 1
ATOM 2733 N N . GLU A 1 354 ? 34.483 16.389 17.190 1.00 28.55 353 GLU A N 1
ATOM 2734 C CA . GLU A 1 354 ? 33.779 15.131 17.455 1.00 29.05 353 GLU A CA 1
ATOM 2735 C C . GLU A 1 354 ? 33.544 14.861 18.951 1.00 29.20 353 GLU A C 1
ATOM 2736 O O . GLU A 1 354 ? 32.505 14.314 19.335 1.00 28.20 353 GLU A O 1
ATOM 2742 N N . ASP A 1 355 ? 34.533 15.192 19.781 1.00 30.72 354 ASP A N 1
ATOM 2743 C CA . ASP A 1 355 ? 34.375 15.065 21.247 1.00 31.78 354 ASP A CA 1
ATOM 2744 C C . ASP A 1 355 ? 33.226 15.930 21.748 1.00 31.38 354 ASP A C 1
ATOM 2745 O O . ASP A 1 355 ? 32.436 15.501 22.584 1.00 31.03 354 ASP A O 1
ATOM 2750 N N . VAL A 1 356 ? 33.122 17.145 21.235 1.00 31.20 355 VAL A N 1
ATOM 2751 C CA . VAL A 1 356 ? 32.080 18.031 21.692 1.00 31.11 355 VAL A CA 1
ATOM 2752 C C . VAL A 1 356 ? 30.732 17.470 21.215 1.00 30.85 355 VAL A C 1
ATOM 2753 O O . VAL A 1 356 ? 29.775 17.433 21.980 1.00 30.68 355 VAL A O 1
ATOM 2757 N N . LEU A 1 357 ? 30.671 17.008 19.961 1.00 29.47 356 LEU A N 1
ATOM 2758 C CA . LEU A 1 357 ? 29.444 16.429 19.423 1.00 29.33 356 LEU A CA 1
ATOM 2759 C C . LEU A 1 357 ? 29.040 15.199 20.231 1.00 29.43 356 LEU A C 1
ATOM 2760 O O . LEU A 1 357 ? 27.866 14.944 20.443 1.00 28.95 356 LEU A O 1
ATOM 2765 N N . THR A 1 358 ? 30.029 14.409 20.634 1.00 30.00 357 THR A N 1
ATOM 2766 C CA . THR A 1 358 ? 29.773 13.198 21.390 1.00 30.63 357 THR A CA 1
ATOM 2767 C C . THR A 1 358 ? 29.101 13.551 22.705 1.00 31.63 357 THR A C 1
ATOM 2768 O O . THR A 1 358 ? 28.135 12.906 23.070 1.00 31.68 357 THR A O 1
ATOM 2772 N N . ALA A 1 359 ? 29.580 14.608 23.380 1.00 32.54 358 ALA A N 1
ATOM 2773 C CA . ALA A 1 359 ? 28.958 15.054 24.636 1.00 33.49 358 ALA A CA 1
ATOM 2774 C C . ALA A 1 359 ? 27.540 15.596 24.401 1.00 33.22 358 ALA A C 1
ATOM 2775 O O . ALA A 1 359 ? 26.627 15.252 25.155 1.00 34.86 358 ALA A O 1
ATOM 2777 N N . ALA A 1 360 ? 27.352 16.423 23.375 1.00 31.65 359 ALA A N 1
ATOM 2778 C CA . ALA A 1 360 ? 26.033 16.971 23.061 1.00 31.47 359 ALA A CA 1
ATOM 2779 C C . ALA A 1 360 ? 25.049 15.828 22.791 1.00 31.92 359 ALA A C 1
ATOM 2780 O O . ALA A 1 360 ? 23.941 15.804 23.330 1.00 33.15 359 ALA A O 1
ATOM 2782 N N . HIS A 1 361 ? 25.479 14.858 21.988 1.00 30.99 360 HIS A N 1
ATOM 2783 C CA . HIS A 1 361 ? 24.639 13.739 21.634 1.00 31.26 360 HIS A CA 1
ATOM 2784 C C . HIS A 1 361 ? 24.202 12.932 22.880 1.00 32.38 360 HIS A C 1
ATOM 2785 O O . HIS A 1 361 ? 23.017 12.650 23.041 1.00 32.59 360 HIS A O 1
ATOM 2792 N N . LYS A 1 362 ? 25.145 12.585 23.746 1.00 33.58 361 LYS A N 1
ATOM 2793 C CA . LYS A 1 362 ? 24.847 11.858 24.998 1.00 35.68 361 LYS A CA 1
ATOM 2794 C C . LYS A 1 362 ? 23.832 12.587 25.878 1.00 35.93 361 LYS A C 1
ATOM 2795 O O . LYS A 1 362 ? 22.917 11.959 26.410 1.00 35.99 361 LYS A O 1
ATOM 2801 N N . ALA A 1 363 ? 24.001 13.905 26.023 1.00 35.12 362 ALA A N 1
ATOM 2802 C CA . ALA A 1 363 ? 23.059 14.746 26.786 1.00 35.52 362 ALA A CA 1
ATOM 2803 C C . ALA A 1 363 ? 21.658 14.727 26.165 1.00 35.01 362 ALA A C 1
ATOM 2804 O O . ALA A 1 363 ? 20.665 14.608 26.887 1.00 35.11 362 ALA A O 1
ATOM 2806 N N . ALA A 1 364 ? 21.580 14.839 24.834 1.00 34.37 363 ALA A N 1
ATOM 2807 C CA . ALA A 1 364 ? 20.276 14.932 24.135 1.00 34.46 363 ALA A CA 1
ATOM 2808 C C . ALA A 1 364 ? 19.537 13.596 24.040 1.00 35.55 363 ALA A C 1
ATOM 2809 O O . ALA A 1 364 ? 18.324 13.552 24.227 1.00 34.35 363 ALA A O 1
ATOM 2811 N N . PHE A 1 365 ? 20.275 12.514 23.753 1.00 35.97 364 PHE A N 1
ATOM 2812 C CA . PHE A 1 365 ? 19.706 11.191 23.476 1.00 36.73 364 PHE A CA 1
ATOM 2813 C C . PHE A 1 365 ? 19.956 10.137 24.567 1.00 38.35 364 PHE A C 1
ATOM 2814 O O . PHE A 1 365 ? 19.446 9.028 24.485 1.00 38.36 364 PHE A O 1
ATOM 2822 N N . ASN A 1 366 ? 20.763 10.446 25.573 1.00 39.90 365 ASN A N 1
ATOM 2823 C CA . ASN A 1 366 ? 21.048 9.457 26.624 1.00 41.47 365 ASN A CA 1
ATOM 2824 C C . ASN A 1 366 ? 21.541 8.144 26.021 1.00 41.29 365 ASN A C 1
ATOM 2825 O O . ASN A 1 366 ? 21.036 7.074 26.340 1.00 42.42 365 ASN A O 1
ATOM 2830 N N . ALA A 1 367 ? 22.501 8.251 25.111 1.00 40.05 366 ALA A N 1
ATOM 2831 C CA . ALA A 1 367 ? 23.005 7.112 24.347 1.00 39.89 366 ALA A CA 1
ATOM 2832 C C . ALA A 1 367 ? 24.355 7.485 23.747 1.00 38.83 366 ALA A C 1
ATOM 2833 O O . ALA A 1 367 ? 24.597 8.662 23.476 1.00 38.85 366 ALA A O 1
ATOM 2835 N N . PRO A 1 368 ? 25.248 6.507 23.559 1.00 38.89 367 PRO A N 1
ATOM 2836 C CA . PRO A 1 368 ? 26.527 6.841 22.933 1.00 37.86 367 PRO A CA 1
ATOM 2837 C C . PRO A 1 368 ? 26.374 7.177 21.446 1.00 36.34 367 PRO A C 1
ATOM 2838 O O . PRO A 1 368 ? 25.450 6.709 20.784 1.00 35.28 367 PRO A O 1
ATOM 2842 N N . LEU A 1 369 ? 27.261 8.039 20.954 1.00 35.65 368 LEU A N 1
ATOM 2843 C CA . LEU A 1 369 ? 27.271 8.447 19.563 1.00 33.93 368 LEU A CA 1
ATOM 2844 C C . LEU A 1 369 ? 27.895 7.330 18.771 1.00 34.19 368 LEU A C 1
ATOM 2845 O O . LEU A 1 369 ? 29.031 6.966 19.033 1.00 34.72 368 LEU A O 1
ATOM 2850 N N . ASP A 1 370 ? 27.143 6.794 17.819 1.00 33.38 369 ASP A N 1
ATOM 2851 C CA . ASP A 1 370 ? 27.660 5.807 16.870 1.00 33.98 369 ASP A CA 1
ATOM 2852 C C . ASP A 1 370 ? 28.196 6.498 15.630 1.00 33.37 369 ASP A C 1
ATOM 2853 O O . ASP A 1 370 ? 27.702 7.558 15.255 1.00 32.66 369 ASP A O 1
ATOM 2858 N N . ALA A 1 371 ? 29.231 5.912 15.012 1.00 32.87 370 ALA A N 1
ATOM 2859 C CA . ALA A 1 371 ? 29.759 6.412 13.729 1.00 32.32 370 ALA A CA 1
ATOM 2860 C C . ALA A 1 371 ? 29.429 5.448 12.607 1.00 32.45 370 ALA A C 1
ATOM 2861 O O . ALA A 1 371 ? 29.509 4.248 12.801 1.00 33.57 370 ALA A O 1
ATOM 2863 N N . ARG A 1 372 ? 29.013 5.944 11.442 1.00 31.24 371 ARG A N 1
ATOM 2864 C CA . ARG A 1 372 ? 28.648 5.050 10.342 1.00 30.59 371 ARG A CA 1
ATOM 2865 C C . ARG A 1 372 ? 29.346 5.443 9.037 1.00 29.83 371 ARG A C 1
ATOM 2866 O O . ARG A 1 372 ? 29.845 6.553 8.884 1.00 28.93 371 ARG A O 1
ATOM 2869 N N . LEU A 1 373 ? 29.352 4.526 8.092 1.00 29.91 372 LEU A N 1
ATOM 2870 C CA . LEU A 1 373 ? 29.891 4.781 6.734 1.00 29.96 372 LEU A CA 1
ATOM 2871 C C . LEU A 1 373 ? 28.765 5.221 5.870 1.00 30.27 372 LEU A C 1
ATOM 2872 O O . LEU A 1 373 ? 27.646 4.869 6.154 1.00 32.69 372 LEU A O 1
ATOM 2877 N N . SER A 1 374 ? 29.026 6.034 4.851 1.00 29.47 373 SER A N 1
ATOM 2878 C CA . SER A 1 374 ? 27.966 6.438 3.932 1.00 28.29 373 SER A CA 1
ATOM 2879 C C . SER A 1 374 ? 28.342 6.120 2.501 1.00 27.49 373 SER A C 1
ATOM 2880 O O . SER A 1 374 ? 29.446 6.452 2.062 1.00 26.35 373 SER A O 1
ATOM 2883 N N . THR A 1 375 ? 27.415 5.517 1.757 1.00 27.01 374 THR A N 1
ATOM 2884 C CA . THR A 1 375 ? 27.658 5.196 0.348 1.00 26.78 374 THR A CA 1
ATOM 2885 C C . THR A 1 375 ? 27.054 6.288 -0.532 1.00 26.46 374 THR A C 1
ATOM 2886 O O . THR A 1 375 ? 26.878 6.102 -1.732 1.00 26.25 374 THR A O 1
ATOM 2890 N N . ALA A 1 376 ? 26.785 7.449 0.078 1.00 25.74 375 ALA A N 1
ATOM 2891 C CA . ALA A 1 376 ? 26.336 8.662 -0.633 1.00 26.36 375 ALA A CA 1
ATOM 2892 C C . ALA A 1 376 ? 27.295 9.787 -0.347 1.00 26.25 375 ALA A C 1
ATOM 2893 O O . ALA A 1 376 ? 27.914 9.809 0.709 1.00 26.96 375 ALA A O 1
ATOM 2895 N N . VAL A 1 377 ? 27.418 10.735 -1.264 1.00 25.84 376 VAL A N 1
ATOM 2896 C CA . VAL A 1 377 ? 28.297 11.869 -1.022 1.00 24.53 376 VAL A CA 1
ATOM 2897 C C . VAL A 1 377 ? 27.570 12.859 -0.096 1.00 24.15 376 VAL A C 1
ATOM 2898 O O . VAL A 1 377 ? 26.371 12.768 0.110 1.00 24.02 376 VAL A O 1
ATOM 2902 N N . ASN A 1 378 ? 28.327 13.754 0.509 1.00 24.12 377 ASN A N 1
ATOM 2903 C CA . ASN A 1 378 ? 27.769 14.969 1.121 1.00 24.02 377 ASN A CA 1
ATOM 2904 C C . ASN A 1 378 ? 28.788 16.106 1.070 1.00 23.56 377 ASN A C 1
ATOM 2905 O O . ASN A 1 378 ? 29.968 15.870 0.811 1.00 23.64 377 ASN A O 1
ATOM 2910 N N . ASP A 1 379 ? 28.322 17.327 1.347 1.00 23.84 378 ASP A N 1
ATOM 2911 C CA . ASP A 1 379 ? 29.121 18.554 1.196 1.00 24.28 378 ASP A CA 1
ATOM 2912 C C . ASP A 1 379 ? 30.215 18.794 2.255 1.00 24.76 378 ASP A C 1
ATOM 2913 O O . ASP A 1 379 ? 31.017 19.740 2.108 1.00 25.09 378 ASP A O 1
ATOM 2918 N N . THR A 1 380 ? 30.331 17.926 3.253 1.00 24.09 379 THR A N 1
ATOM 2919 C CA . THR A 1 380 ? 31.411 18.095 4.241 1.00 24.31 379 THR A CA 1
ATOM 2920 C C . THR A 1 380 ? 32.775 18.024 3.586 1.00 24.78 379 THR A C 1
ATOM 2921 O O . THR A 1 380 ? 33.712 18.639 4.072 1.00 25.01 379 THR A O 1
ATOM 2925 N N . ARG A 1 381 ? 32.878 17.298 2.469 1.00 25.09 380 ARG A N 1
ATOM 2926 C CA . ARG A 1 381 ? 34.133 17.129 1.730 1.00 25.17 380 ARG A CA 1
ATOM 2927 C C . ARG A 1 381 ? 34.846 18.453 1.415 1.00 25.16 380 ARG A C 1
ATOM 2928 O O . ARG A 1 381 ? 36.029 18.570 1.610 1.00 25.93 380 ARG A O 1
ATOM 2936 N N . TYR A 1 382 ? 34.119 19.477 1.002 1.00 25.32 381 TYR A N 1
ATOM 2937 C CA . TYR A 1 382 ? 34.781 20.735 0.627 1.00 25.80 381 TYR A CA 1
ATOM 2938 C C . TYR A 1 382 ? 35.417 21.412 1.847 1.00 26.26 381 TYR A C 1
ATOM 2939 O O . TYR A 1 382 ? 36.566 21.862 1.805 1.00 25.51 381 TYR A O 1
ATOM 2948 N N . TYR A 1 383 ? 34.665 21.423 2.944 1.00 25.77 382 TYR A N 1
ATOM 2949 C CA . TYR A 1 383 ? 35.085 22.093 4.151 1.00 26.55 382 TYR A CA 1
ATOM 2950 C C . TYR A 1 383 ? 36.392 21.472 4.635 1.00 27.42 382 TYR A C 1
ATOM 2951 O O . TYR A 1 383 ? 37.321 22.210 4.910 1.00 27.44 382 TYR A O 1
ATOM 2960 N N . SER A 1 384 ? 36.449 20.140 4.710 1.00 27.09 383 SER A N 1
ATOM 2961 C CA . SER A 1 384 ? 37.592 19.457 5.267 1.00 28.46 383 SER A CA 1
ATOM 2962 C C . SER A 1 384 ? 38.728 19.236 4.234 1.00 28.24 383 SER A C 1
ATOM 2963 O O . SER A 1 384 ? 39.882 19.632 4.471 1.00 28.06 383 SER A O 1
ATOM 2966 N N . VAL A 1 385 ? 38.405 18.617 3.105 1.00 26.71 384 VAL A N 1
ATOM 2967 C CA . VAL A 1 385 ? 39.412 18.322 2.077 1.00 27.81 384 VAL A CA 1
ATOM 2968 C C . VAL A 1 385 ? 40.036 19.581 1.473 1.00 28.70 384 VAL A C 1
ATOM 2969 O O . VAL A 1 385 ? 41.253 19.658 1.356 1.00 28.71 384 VAL A O 1
ATOM 2973 N N . ASP A 1 386 ? 39.217 20.568 1.122 1.00 28.00 385 ASP A N 1
ATOM 2974 C CA . ASP A 1 386 ? 39.740 21.693 0.351 1.00 28.88 385 ASP A CA 1
ATOM 2975 C C . ASP A 1 386 ? 40.122 22.879 1.197 1.00 28.91 385 ASP A C 1
ATOM 2976 O O . ASP A 1 386 ? 41.003 23.623 0.786 1.00 30.10 385 ASP A O 1
ATOM 2981 N N . TYR A 1 387 ? 39.526 23.005 2.380 1.00 28.15 386 TYR A N 1
ATOM 2982 C CA . TYR A 1 387 ? 39.758 24.142 3.248 1.00 28.53 386 TYR A CA 1
ATOM 2983 C C . TYR A 1 387 ? 40.242 23.830 4.652 1.00 29.01 386 TYR A C 1
ATOM 2984 O O . TYR A 1 387 ? 40.446 24.744 5.399 1.00 29.80 386 TYR A O 1
ATOM 2993 N N . GLY A 1 388 ? 40.459 22.555 4.998 1.00 28.61 387 GLY A N 1
ATOM 2994 C CA . GLY A 1 388 ? 41.023 22.187 6.290 1.00 29.07 387 GLY A CA 1
ATOM 2995 C C . GLY A 1 388 ? 40.121 22.504 7.499 1.00 29.43 387 GLY A C 1
ATOM 2996 O O . GLY A 1 388 ? 40.607 22.653 8.599 1.00 29.57 387 GLY A O 1
ATOM 2997 N N . ILE A 1 389 ? 38.815 22.626 7.289 1.00 27.87 388 ILE A N 1
ATOM 2998 C CA . ILE A 1 389 ? 37.867 22.919 8.387 1.00 27.67 388 ILE A CA 1
ATOM 2999 C C . ILE A 1 389 ? 37.314 21.575 8.888 1.00 27.48 388 ILE A C 1
ATOM 3000 O O . ILE A 1 389 ? 36.771 20.826 8.100 1.00 25.69 388 ILE A O 1
ATOM 3005 N N . PRO A 1 390 ? 37.512 21.253 10.179 1.00 28.18 389 PRO A N 1
ATOM 3006 C CA . PRO A 1 390 ? 36.928 20.053 10.769 1.00 28.21 389 PRO A CA 1
ATOM 3007 C C . PRO A 1 390 ? 35.421 20.007 10.484 1.00 27.71 389 PRO A C 1
ATOM 3008 O O . PRO A 1 390 ? 34.711 20.998 10.731 1.00 28.36 389 PRO A O 1
ATOM 3012 N N . ALA A 1 391 ? 34.950 18.930 9.882 1.00 26.72 390 ALA A N 1
ATOM 3013 C CA . ALA A 1 391 ? 33.555 18.897 9.422 1.00 26.92 390 ALA A CA 1
ATOM 3014 C C . ALA A 1 391 ? 32.834 17.653 9.915 1.00 27.32 390 ALA A C 1
ATOM 3015 O O . ALA A 1 391 ? 33.371 16.556 9.845 1.00 30.39 390 ALA A O 1
ATOM 3017 N N . LEU A 1 392 ? 31.619 17.831 10.402 1.00 26.68 391 LEU A N 1
ATOM 3018 C CA . LEU A 1 392 ? 30.843 16.750 10.985 1.00 26.52 391 LEU A CA 1
ATOM 3019 C C . LEU A 1 392 ? 29.525 16.617 10.222 1.00 25.50 391 LEU A C 1
ATOM 3020 O O . LEU A 1 392 ? 28.761 17.596 10.108 1.00 25.55 391 LEU A O 1
ATOM 3025 N N . CYS A 1 393 ? 29.221 15.419 9.746 1.00 25.00 392 CYS A N 1
ATOM 3026 C CA . CYS A 1 393 ? 27.901 15.165 9.163 1.00 25.61 392 CYS A CA 1
ATOM 3027 C C . CYS A 1 393 ? 27.077 14.407 10.208 1.00 26.73 392 CYS A C 1
ATOM 3028 O O . CYS A 1 393 ? 27.426 13.270 10.572 1.00 27.47 392 CYS A O 1
ATOM 3031 N N . TYR A 1 394 ? 25.972 15.017 10.653 1.00 25.71 393 TYR A N 1
ATOM 3032 C CA . TYR A 1 394 ? 25.204 14.494 11.775 1.00 25.41 393 TYR A CA 1
ATOM 3033 C C . TYR A 1 394 ? 23.851 15.158 11.762 1.00 25.70 393 TYR A C 1
ATOM 3034 O O . TYR A 1 394 ? 23.762 16.383 11.729 1.00 24.98 393 TYR A O 1
ATOM 3043 N N . GLY A 1 395 ? 22.798 14.355 11.811 1.00 24.83 394 GLY A N 1
ATOM 3044 C CA . GLY A 1 395 ? 21.465 14.884 11.792 1.00 25.56 394 GLY A CA 1
ATOM 3045 C C . GLY A 1 395 ? 20.365 13.893 12.103 1.00 25.96 394 GLY A C 1
ATOM 3046 O O . GLY A 1 395 ? 20.607 12.819 12.666 1.00 27.24 394 GLY A O 1
ATOM 3047 N N . PRO A 1 396 ? 19.135 14.259 11.754 1.00 26.27 395 PRO A N 1
ATOM 3048 C CA . PRO A 1 396 ? 17.950 13.559 12.252 1.00 26.70 395 PRO A CA 1
ATOM 3049 C C . PRO A 1 396 ? 17.648 12.268 11.494 1.00 27.08 395 PRO A C 1
ATOM 3050 O O . PRO A 1 396 ? 18.345 11.915 10.528 1.00 26.44 395 PRO A O 1
ATOM 3054 N N . TYR A 1 397 ? 16.625 11.567 11.973 1.00 27.02 396 TYR A N 1
ATOM 3055 C CA . TYR A 1 397 ? 16.242 10.254 11.476 1.00 27.45 396 TYR A CA 1
ATOM 3056 C C . TYR A 1 397 ? 14.980 10.347 10.633 1.00 28.04 396 TYR A C 1
ATOM 3057 O O . TYR A 1 397 ? 13.960 10.901 11.071 1.00 27.55 396 TYR A O 1
ATOM 3066 N N . GLY A 1 398 ? 15.030 9.798 9.427 1.00 27.27 397 GLY A N 1
ATOM 3067 C CA . GLY A 1 398 ? 13.815 9.485 8.725 1.00 28.75 397 GLY A CA 1
ATOM 3068 C C . GLY A 1 398 ? 13.982 8.322 7.780 1.00 29.33 397 GLY A C 1
ATOM 3069 O O . GLY A 1 398 ? 14.867 7.483 7.961 1.00 30.06 397 GLY A O 1
ATOM 3070 N N . GLN A 1 399 ? 13.113 8.278 6.788 1.00 29.74 398 GLN A N 1
ATOM 3071 C CA . GLN A 1 399 ? 13.076 7.186 5.843 1.00 30.68 398 GLN A CA 1
ATOM 3072 C C . GLN A 1 399 ? 12.771 7.694 4.437 1.00 30.57 398 GLN A C 1
ATOM 3073 O O . GLN A 1 399 ? 12.042 8.662 4.249 1.00 29.75 398 GLN A O 1
ATOM 3079 N N . GLY A 1 400 ? 13.288 6.978 3.443 1.00 30.83 399 GLY A N 1
ATOM 3080 C CA . GLY A 1 400 ? 12.904 7.204 2.074 1.00 29.90 399 GLY A CA 1
ATOM 3081 C C . GLY A 1 400 ? 13.628 8.359 1.383 1.00 28.23 399 GLY A C 1
ATOM 3082 O O . GLY A 1 400 ? 13.030 9.033 0.570 1.00 27.29 399 GLY A O 1
ATOM 3083 N N . PRO A 1 401 ? 14.912 8.590 1.680 1.00 28.59 400 PRO A N 1
ATOM 3084 C CA . PRO A 1 401 ? 15.576 9.636 0.833 1.00 27.82 400 PRO A CA 1
ATOM 3085 C C . PRO A 1 401 ? 15.552 9.248 -0.638 1.00 27.08 400 PRO A C 1
ATOM 3086 O O . PRO A 1 401 ? 15.751 8.081 -0.959 1.00 27.56 400 PRO A O 1
ATOM 3090 N N . HIS A 1 402 ? 15.240 10.198 -1.512 1.00 26.76 401 HIS A N 1
ATOM 3091 C CA . HIS A 1 402 ? 15.214 9.958 -2.957 1.00 27.55 401 HIS A CA 1
ATOM 3092 C C . HIS A 1 402 ? 14.171 8.917 -3.395 1.00 28.41 401 HIS A C 1
ATOM 3093 O O . HIS A 1 402 ? 14.322 8.301 -4.444 1.00 28.79 401 HIS A O 1
ATOM 3100 N N . ALA A 1 403 ? 13.127 8.728 -2.590 1.00 29.60 402 ALA A N 1
ATOM 3101 C CA . ALA A 1 403 ? 12.197 7.596 -2.753 1.00 29.78 402 ALA A CA 1
ATOM 3102 C C . ALA A 1 403 ? 10.807 8.138 -2.558 1.00 31.08 402 ALA A C 1
ATOM 3103 O O . ALA A 1 403 ? 10.634 9.311 -2.185 1.00 31.11 402 ALA A O 1
ATOM 3105 N N . PHE A 1 404 ? 9.809 7.295 -2.786 1.00 31.45 403 PHE A N 1
ATOM 3106 C CA . PHE A 1 404 ? 8.432 7.698 -2.515 1.00 32.07 403 PHE A CA 1
ATOM 3107 C C . PHE A 1 404 ? 8.218 7.793 -1.030 1.00 31.05 403 PHE A C 1
ATOM 3108 O O . PHE A 1 404 ? 8.772 7.001 -0.268 1.00 30.86 403 PHE A O 1
ATOM 3116 N N . ASP A 1 405 ? 7.354 8.718 -0.632 1.00 31.59 404 ASP A N 1
ATOM 3117 C CA . ASP A 1 405 ? 6.910 8.820 0.762 1.00 32.03 404 ASP A CA 1
ATOM 3118 C C . ASP A 1 405 ? 8.070 9.105 1.706 1.00 30.86 404 ASP A C 1
ATOM 3119 O O . ASP A 1 405 ? 8.099 8.617 2.848 1.00 30.85 404 ASP A O 1
ATOM 3124 N N . GLU A 1 406 ? 9.061 9.862 1.215 1.00 29.60 405 GLU A N 1
ATOM 3125 C CA . GLU A 1 406 ? 10.146 10.341 2.079 1.00 27.70 405 GLU A CA 1
ATOM 3126 C C . GLU A 1 406 ? 9.525 10.976 3.328 1.00 27.77 405 GLU A C 1
ATOM 3127 O O . GLU A 1 406 ? 8.573 11.742 3.219 1.00 28.34 405 GLU A O 1
ATOM 3133 N N A ARG A 1 407 ? 10.048 10.660 4.503 0.60 27.62 406 ARG A N 1
ATOM 3134 N N B ARG A 1 407 ? 10.060 10.662 4.503 0.40 27.55 406 ARG A N 1
ATOM 3135 C CA A ARG A 1 407 ? 9.444 11.181 5.722 0.60 28.32 406 ARG A CA 1
ATOM 3136 C CA B ARG A 1 407 ? 9.433 11.104 5.745 0.40 28.07 406 ARG A CA 1
ATOM 3137 C C A ARG A 1 407 ? 10.446 11.355 6.847 0.60 27.72 406 ARG A C 1
ATOM 3138 C C B ARG A 1 407 ? 10.446 11.338 6.855 0.40 27.60 406 ARG A C 1
ATOM 3139 O O A ARG A 1 407 ? 11.478 10.703 6.881 0.60 28.25 406 ARG A O 1
ATOM 3140 O O B ARG A 1 407 ? 11.497 10.710 6.881 0.40 27.83 406 ARG A O 1
ATOM 3155 N N . ILE A 1 408 ? 10.131 12.251 7.773 1.00 27.65 407 ILE A N 1
ATOM 3156 C CA . ILE A 1 408 ? 11.039 12.555 8.901 1.00 27.11 407 ILE A CA 1
ATOM 3157 C C . ILE A 1 408 ? 10.262 12.320 10.180 1.00 28.43 407 ILE A C 1
ATOM 3158 O O . ILE A 1 408 ? 9.082 12.656 10.275 1.00 28.55 407 ILE A O 1
ATOM 3163 N N . ASP A 1 409 ? 10.940 11.694 11.132 1.00 28.37 408 ASP A N 1
ATOM 3164 C CA . ASP A 1 409 ? 10.420 11.390 12.441 1.00 29.92 408 ASP A CA 1
ATOM 3165 C C . ASP A 1 409 ? 10.538 12.648 13.339 1.00 29.21 408 ASP A C 1
ATOM 3166 O O . ASP A 1 409 ? 11.634 13.097 13.660 1.00 27.72 408 ASP A O 1
ATOM 3171 N N . LEU A 1 410 ? 9.403 13.184 13.753 1.00 29.60 409 LEU A N 1
ATOM 3172 C CA . LEU A 1 410 ? 9.383 14.471 14.452 1.00 29.44 409 LEU A CA 1
ATOM 3173 C C . LEU A 1 410 ? 9.936 14.414 15.877 1.00 30.47 409 LEU A C 1
ATOM 3174 O O . LEU A 1 410 ? 10.527 15.384 16.342 1.00 28.76 409 LEU A O 1
ATOM 3179 N N . GLU A 1 411 ? 9.788 13.275 16.563 1.00 31.74 410 GLU A N 1
ATOM 3180 C CA . GLU A 1 411 ? 10.469 13.081 17.852 1.00 33.31 410 GLU A CA 1
ATOM 3181 C C . GLU A 1 411 ? 12.004 13.158 17.652 1.00 32.09 410 GLU A C 1
ATOM 3182 O O . GLU A 1 411 ? 12.700 13.889 18.346 1.00 31.13 410 GLU A O 1
ATOM 3186 N N . SER A 1 412 ? 12.518 12.441 16.656 1.00 30.92 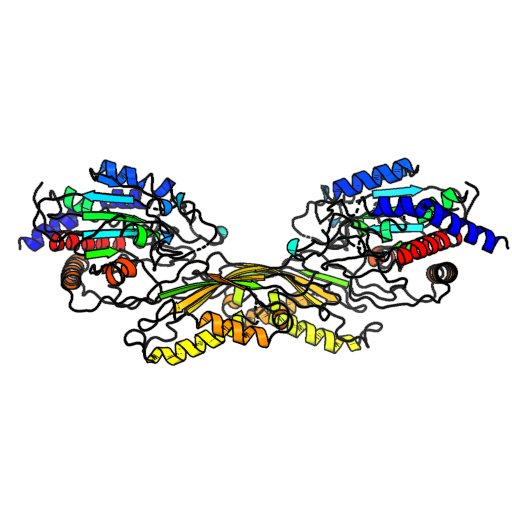411 SER A N 1
ATOM 3187 C CA . SER A 1 412 ? 13.939 12.544 16.294 1.00 30.71 411 SER A CA 1
ATOM 3188 C C . SER A 1 412 ? 14.346 13.993 15.987 1.00 29.54 411 SER A C 1
ATOM 3189 O O . SER A 1 412 ? 15.406 14.450 16.445 1.00 30.31 411 SER A O 1
ATOM 3192 N N . LEU A 1 413 ? 13.527 14.701 15.209 1.00 28.38 412 LEU A N 1
ATOM 3193 C CA . LEU A 1 413 ? 13.854 16.080 14.819 1.00 28.20 412 LEU A CA 1
ATOM 3194 C C . LEU A 1 413 ? 14.032 16.938 16.057 1.00 28.49 412 LEU A C 1
ATOM 3195 O O . LEU A 1 413 ? 15.001 17.727 16.163 1.00 27.31 412 LEU A O 1
ATOM 3200 N N . ARG A 1 414 ? 13.098 16.770 16.995 1.00 29.79 413 ARG A N 1
ATOM 3201 C CA . ARG A 1 414 ? 13.114 17.545 18.239 1.00 30.52 413 ARG A CA 1
ATOM 3202 C C . ARG A 1 414 ? 14.397 17.290 19.063 1.00 30.69 413 ARG A C 1
ATOM 3203 O O . ARG A 1 414 ? 15.051 18.228 19.528 1.00 30.79 413 ARG A O 1
ATOM 3211 N N . LYS A 1 415 ? 14.757 16.026 19.239 1.00 30.99 414 LYS A N 1
ATOM 3212 C CA . LYS A 1 415 ? 15.964 15.671 19.995 1.00 32.09 414 LYS A CA 1
ATOM 3213 C C . LYS A 1 415 ? 17.260 16.065 19.282 1.00 30.21 414 LYS A C 1
ATOM 3214 O O . LYS A 1 415 ? 18.248 16.524 19.906 1.00 29.59 414 LYS A O 1
ATOM 3220 N N . THR A 1 416 ? 17.265 15.899 17.965 1.00 28.39 415 THR A N 1
ATOM 3221 C CA . THR A 1 416 ? 18.422 16.325 17.148 1.00 27.81 415 THR A CA 1
ATOM 3222 C C . THR A 1 416 ? 18.616 17.828 17.236 1.00 27.76 415 THR A C 1
ATOM 3223 O O . THR A 1 416 ? 19.767 18.330 17.296 1.00 27.99 415 THR A O 1
ATOM 3227 N N . THR A 1 417 ? 17.504 18.559 17.313 1.00 28.03 416 THR A N 1
ATOM 3228 C CA . THR A 1 417 ? 17.561 20.020 17.388 1.00 27.64 416 THR A CA 1
ATOM 3229 C C . THR A 1 417 ? 18.209 20.389 18.741 1.00 28.30 416 THR A C 1
ATOM 3230 O O . THR A 1 417 ? 19.110 21.242 18.809 1.00 27.13 416 THR A O 1
ATOM 3234 N N . LEU A 1 418 ? 17.809 19.693 19.809 1.00 28.36 417 LEU A N 1
ATOM 3235 C CA . LEU A 1 418 ? 18.466 19.866 21.096 1.00 28.59 417 LEU A CA 1
ATOM 3236 C C . LEU A 1 418 ? 19.964 19.521 21.012 1.00 28.05 417 LEU A C 1
ATOM 3237 O O . LEU A 1 418 ? 20.803 20.266 21.522 1.00 27.17 417 LEU A O 1
ATOM 3242 N N . SER A 1 419 ? 20.288 18.384 20.400 1.00 27.11 418 SER A N 1
ATOM 3243 C CA . SER A 1 419 ? 21.674 17.960 20.263 1.00 27.93 418 SER A CA 1
ATOM 3244 C C . SER A 1 419 ? 22.559 19.025 19.616 1.00 27.19 418 SER A C 1
ATOM 3245 O O . SER A 1 419 ? 23.641 19.371 20.113 1.00 27.11 418 SER A O 1
ATOM 3248 N N . ILE A 1 420 ? 22.073 19.581 18.527 1.00 27.98 419 ILE A N 1
ATOM 3249 C CA . ILE A 1 420 ? 22.801 20.633 17.805 1.00 27.40 419 ILE A CA 1
ATOM 3250 C C . ILE A 1 420 ? 22.934 21.900 18.661 1.00 27.91 419 ILE A C 1
ATOM 3251 O O . ILE A 1 420 ? 24.010 22.489 18.712 1.00 27.37 419 ILE A O 1
ATOM 3256 N N . ALA A 1 421 ? 21.857 22.313 19.327 1.00 28.31 420 ALA A N 1
ATOM 3257 C CA . ALA A 1 421 ? 21.914 23.394 20.305 1.00 29.27 420 ALA A CA 1
ATOM 3258 C C . ALA A 1 421 ? 22.986 23.175 21.393 1.00 29.33 420 ALA A C 1
ATOM 3259 O O . ALA A 1 421 ? 23.783 24.090 21.687 1.00 29.75 420 ALA A O 1
ATOM 3261 N N . LEU A 1 422 ? 23.051 21.965 21.945 1.00 29.13 421 LEU A N 1
ATOM 3262 C CA . LEU A 1 422 ? 24.063 21.650 22.937 1.00 30.26 421 LEU A CA 1
ATOM 3263 C C . LEU A 1 422 ? 25.487 21.712 22.352 1.00 30.62 421 LEU A C 1
ATOM 3264 O O . LEU A 1 422 ? 26.405 22.202 22.998 1.00 32.22 421 LEU A O 1
ATOM 3269 N N . PHE A 1 423 ? 25.641 21.260 21.114 1.00 30.15 422 PHE A N 1
ATOM 3270 C CA . PHE A 1 423 ? 26.929 21.321 20.412 1.00 30.09 422 PHE A CA 1
ATOM 3271 C C . PHE A 1 423 ? 27.376 22.768 20.208 1.00 29.69 422 PHE A C 1
ATOM 3272 O O . PHE A 1 423 ? 28.514 23.109 20.487 1.00 30.91 422 PHE A O 1
ATOM 3280 N N . VAL A 1 424 ? 26.476 23.615 19.727 1.00 28.78 423 VAL A N 1
ATOM 3281 C CA . VAL A 1 424 ? 26.786 25.014 19.537 1.00 28.27 423 VAL A CA 1
ATOM 3282 C C . VAL A 1 424 ? 27.171 25.689 20.850 1.00 29.34 423 VAL A C 1
ATOM 3283 O O . VAL A 1 424 ? 28.167 26.435 20.892 1.00 29.69 423 VAL A O 1
ATOM 3287 N N . ALA A 1 425 ? 26.416 25.392 21.914 1.00 29.47 424 ALA A N 1
ATOM 3288 C CA . ALA A 1 425 ? 26.612 26.001 23.215 1.00 30.80 424 ALA A CA 1
ATOM 3289 C C . ALA A 1 425 ? 28.015 25.698 23.737 1.00 31.85 424 ALA A C 1
ATOM 3290 O O . ALA A 1 425 ? 28.672 26.572 24.251 1.00 32.99 424 ALA A O 1
ATOM 3292 N N . GLU A 1 426 ? 28.461 24.454 23.598 1.00 32.28 425 GLU A N 1
ATOM 3293 C CA . GLU A 1 426 ? 29.798 24.049 24.066 1.00 33.55 425 GLU A CA 1
ATOM 3294 C C . GLU A 1 426 ? 30.930 24.472 23.096 1.00 32.74 425 GLU A C 1
ATOM 3295 O O . GLU A 1 426 ? 31.994 24.908 23.521 1.00 32.11 425 GLU A O 1
ATOM 3301 N N . TRP A 1 427 ? 30.680 24.353 21.800 1.00 31.73 426 TRP A N 1
ATOM 3302 C CA . TRP A 1 427 ? 31.708 24.651 20.802 1.00 31.20 426 TRP A CA 1
ATOM 3303 C C . TRP A 1 427 ? 31.982 26.153 20.788 1.00 31.71 426 TRP A C 1
ATOM 3304 O O . TRP A 1 427 ? 33.134 26.574 20.912 1.00 31.57 426 TRP A O 1
ATOM 3315 N N . CYS A 1 428 ? 30.915 26.942 20.679 1.00 31.34 427 CYS A N 1
ATOM 3316 C CA . CYS A 1 428 ? 31.029 28.386 20.547 1.00 32.35 427 CYS A CA 1
ATOM 3317 C C . CYS A 1 428 ? 31.116 29.066 21.892 1.00 33.44 427 CYS A C 1
ATOM 3318 O O . CYS A 1 428 ? 31.521 30.232 21.965 1.00 34.85 427 CYS A O 1
ATOM 3321 N N . GLY A 1 429 ? 30.666 28.372 22.935 1.00 34.25 428 GLY A N 1
ATOM 3322 C CA . GLY A 1 429 ? 30.426 29.003 24.236 1.00 34.88 428 GLY A CA 1
ATOM 3323 C C . GLY A 1 429 ? 29.139 29.791 24.209 1.00 35.41 428 GLY A C 1
ATOM 3324 O O . GLY A 1 429 ? 28.577 30.051 23.129 1.00 34.34 428 GLY A O 1
ATOM 3325 N N . LEU A 1 430 ? 28.667 30.204 25.393 1.00 36.45 429 LEU A N 1
ATOM 3326 C CA . LEU A 1 430 ? 27.496 31.059 25.483 1.00 37.65 429 LEU A CA 1
ATOM 3327 C C . LEU A 1 430 ? 27.776 32.323 26.279 1.00 39.87 429 LEU A C 1
ATOM 3328 O O . LEU A 1 430 ? 28.504 32.279 27.263 1.00 40.29 429 LEU A O 1
ATOM 3333 N N . ARG A 1 431 ? 27.179 33.435 25.860 1.00 41.55 430 ARG A N 1
ATOM 3334 C CA A ARG A 1 431 ? 27.131 34.649 26.676 0.50 42.89 430 ARG A CA 1
ATOM 3335 C CA B ARG A 1 431 ? 27.142 34.651 26.668 0.50 43.22 430 ARG A CA 1
ATOM 3336 C C . ARG A 1 431 ? 25.673 35.004 26.938 1.00 43.67 430 ARG A C 1
ATOM 3337 O O . ARG A 1 431 ? 24.806 34.730 26.105 1.00 41.91 430 ARG A O 1
ATOM 3352 N N . LYS A 1 432 ? 25.398 35.603 28.098 1.00 45.18 431 LYS A N 1
ATOM 3353 C CA . LYS A 1 432 ? 24.034 36.016 28.459 1.00 47.14 431 LYS A CA 1
ATOM 3354 C C . LYS A 1 432 ? 23.633 37.191 27.588 1.00 47.97 431 LYS A C 1
ATOM 3355 O O . LYS A 1 432 ? 24.433 38.080 27.368 1.00 49.46 431 LYS A O 1
ATOM 3359 N N . LEU A 1 433 ? 22.412 37.177 27.069 1.00 48.39 432 LEU A N 1
ATOM 3360 C CA . LEU A 1 433 ? 21.854 38.347 26.418 1.00 49.14 432 LEU A CA 1
ATOM 3361 C C . LEU A 1 433 ? 21.627 39.382 27.517 1.00 51.31 432 LEU A C 1
ATOM 3362 O O . LEU A 1 433 ? 21.314 39.054 28.693 1.00 51.28 432 LEU A O 1
ATOM 3368 N N . THR B 1 8 ? -1.390 -0.965 -83.258 1.00 104.89 7 THR B N 1
ATOM 3369 C CA . THR B 1 8 ? -1.185 0.412 -83.810 1.00 105.38 7 THR B CA 1
ATOM 3370 C C . THR B 1 8 ? -2.063 1.398 -83.048 1.00 103.39 7 THR B C 1
ATOM 3371 O O . THR B 1 8 ? -1.583 2.449 -82.595 1.00 102.45 7 THR B O 1
ATOM 3375 N N . LYS B 1 9 ? -3.350 1.058 -82.918 1.00 102.74 8 LYS B N 1
ATOM 3376 C CA . LYS B 1 9 ? -4.283 1.816 -82.072 1.00 100.04 8 LYS B CA 1
ATOM 3377 C C . LYS B 1 9 ? -3.759 1.824 -80.652 1.00 96.14 8 LYS B C 1
ATOM 3378 O O . LYS B 1 9 ? -3.653 2.875 -80.009 1.00 94.49 8 LYS B O 1
ATOM 3380 N N . SER B 1 10 ? -3.415 0.625 -80.191 1.00 94.24 9 SER B N 1
ATOM 3381 C CA . SER B 1 10 ? -2.992 0.395 -78.827 1.00 90.28 9 SER B CA 1
ATOM 3382 C C . SER B 1 10 ? -1.610 0.993 -78.498 1.00 88.29 9 SER B C 1
ATOM 3383 O O . SER B 1 10 ? -1.432 1.569 -77.415 1.00 85.75 9 SER B O 1
ATOM 3386 N N . ASP B 1 11 ? -0.647 0.854 -79.414 1.00 88.69 10 ASP B N 1
ATOM 3387 C CA . ASP B 1 11 ? 0.694 1.431 -79.230 1.00 87.08 10 ASP B CA 1
ATOM 3388 C C . ASP B 1 11 ? 0.641 2.955 -79.243 1.00 85.54 10 ASP B C 1
ATOM 3389 O O . ASP B 1 11 ? 1.388 3.612 -78.519 1.00 83.49 10 ASP B O 1
ATOM 3394 N N . ALA B 1 12 ? -0.236 3.515 -80.075 1.00 85.94 11 ALA B N 1
ATOM 3395 C CA . ALA B 1 12 ? -0.345 4.978 -80.209 1.00 85.03 11 ALA B CA 1
ATOM 3396 C C . ALA B 1 12 ? -0.914 5.609 -78.937 1.00 81.24 11 ALA B C 1
ATOM 3397 O O . ALA B 1 12 ? -0.487 6.677 -78.527 1.00 79.53 11 ALA B O 1
ATOM 3399 N N . ILE B 1 13 ? -1.880 4.944 -78.316 1.00 79.70 12 ILE B N 1
ATOM 3400 C CA . ILE B 1 13 ? -2.428 5.419 -77.049 1.00 76.71 12 ILE B CA 1
ATOM 3401 C C . ILE B 1 13 ? -1.354 5.360 -75.943 1.00 74.07 12 ILE B C 1
ATOM 3402 O O . ILE B 1 13 ? -1.240 6.285 -75.141 1.00 72.72 12 ILE B O 1
ATOM 3407 N N . THR B 1 14 ? -0.563 4.288 -75.922 1.00 73.30 13 THR B N 1
ATOM 3408 C CA . THR B 1 14 ? 0.536 4.142 -74.961 1.00 70.76 13 THR B CA 1
ATOM 3409 C C . THR B 1 14 ? 1.612 5.210 -75.178 1.00 70.48 13 THR B C 1
ATOM 3410 O O . THR B 1 14 ? 2.030 5.899 -74.234 1.00 68.05 13 THR B O 1
ATOM 3414 N N . GLN B 1 15 ? 2.053 5.365 -76.422 1.00 71.91 14 GLN B N 1
ATOM 3415 C CA . GLN B 1 15 ? 3.076 6.364 -76.744 1.00 72.26 14 GLN B CA 1
ATOM 3416 C C . GLN B 1 15 ? 2.635 7.801 -76.410 1.00 71.04 14 GLN B C 1
ATOM 3417 O O . GLN B 1 15 ? 3.481 8.668 -76.140 1.00 70.50 14 GLN B O 1
ATOM 3423 N N . SER B 1 16 ? 1.315 8.032 -76.419 1.00 71.10 15 SER B N 1
ATOM 3424 C CA . SER B 1 16 ? 0.707 9.314 -76.029 1.00 70.66 15 SER B CA 1
ATOM 3425 C C . SER B 1 16 ? 0.602 9.532 -74.515 1.00 67.75 15 SER B C 1
ATOM 3426 O O . SER B 1 16 ? 0.631 10.669 -74.029 1.00 66.57 15 SER B O 1
ATOM 3429 N N . LEU B 1 17 ? 0.422 8.454 -73.770 1.00 65.73 16 LEU B N 1
ATOM 3430 C CA . LEU B 1 17 ? 0.437 8.571 -72.313 1.00 63.42 16 LEU B CA 1
ATOM 3431 C C . LEU B 1 17 ? 1.866 8.841 -71.845 1.00 62.14 16 LEU B C 1
ATOM 3432 O O . LEU B 1 17 ? 2.094 9.698 -70.981 1.00 61.16 16 LEU B O 1
ATOM 3437 N N . ARG B 1 18 ? 2.816 8.116 -72.432 1.00 63.07 17 ARG B N 1
ATOM 3438 C CA . ARG B 1 18 ? 4.236 8.318 -72.176 1.00 63.04 17 ARG B CA 1
ATOM 3439 C C . ARG B 1 18 ? 4.576 9.776 -72.430 1.00 63.45 17 ARG B C 1
ATOM 3440 O O . ARG B 1 18 ? 5.251 10.398 -71.633 1.00 62.53 17 ARG B O 1
ATOM 3448 N N . ALA B 1 19 ? 4.093 10.308 -73.552 1.00 64.40 18 ALA B N 1
ATOM 3449 C CA . ALA B 1 19 ? 4.300 11.713 -73.894 1.00 65.44 18 ALA B CA 1
ATOM 3450 C C . ALA B 1 19 ? 3.732 12.622 -72.814 1.00 63.25 18 ALA B C 1
ATOM 3451 O O . ALA B 1 19 ? 4.394 13.572 -72.407 1.00 62.46 18 ALA B O 1
ATOM 3453 N N . ALA B 1 20 ? 2.501 12.333 -72.388 1.00 62.02 19 ALA B N 1
ATOM 3454 C CA . ALA B 1 20 ? 1.812 13.149 -71.399 1.00 61.23 19 ALA B CA 1
ATOM 3455 C C . ALA B 1 20 ? 2.561 13.148 -70.072 1.00 59.29 19 ALA B C 1
ATOM 3456 O O . ALA B 1 20 ? 2.644 14.182 -69.403 1.00 59.83 19 ALA B O 1
ATOM 3458 N N . VAL B 1 21 ? 3.074 11.983 -69.675 1.00 58.15 20 VAL B N 1
ATOM 3459 C CA . VAL B 1 21 ? 3.820 11.864 -68.438 1.00 55.39 20 VAL B CA 1
ATOM 3460 C C . VAL B 1 21 ? 5.106 12.667 -68.491 1.00 56.43 20 VAL B C 1
ATOM 3461 O O . VAL B 1 21 ? 5.430 13.339 -67.531 1.00 54.54 20 VAL B O 1
ATOM 3465 N N . ASP B 1 22 ? 5.808 12.662 -69.619 1.00 59.00 21 ASP B N 1
ATOM 3466 C CA . ASP B 1 22 ? 7.024 13.477 -69.752 1.00 60.68 21 ASP B CA 1
ATOM 3467 C C . ASP B 1 22 ? 6.716 14.982 -69.759 1.00 61.83 21 ASP B C 1
ATOM 3468 O O . ASP B 1 22 ? 7.393 15.764 -69.094 1.00 61.79 21 ASP B O 1
ATOM 3473 N N . ARG B 1 23 ? 5.701 15.384 -70.526 1.00 63.24 22 ARG B N 1
ATOM 3474 C CA . ARG B 1 23 ? 5.243 16.785 -70.567 1.00 64.01 22 ARG B CA 1
ATOM 3475 C C . ARG B 1 23 ? 4.973 17.348 -69.170 1.00 61.54 22 ARG B C 1
ATOM 3476 O O . ARG B 1 23 ? 5.394 18.452 -68.839 1.00 60.59 22 ARG B O 1
ATOM 3484 N N . ASN B 1 24 ? 4.260 16.576 -68.361 1.00 59.31 23 ASN B N 1
ATOM 3485 C CA . ASN B 1 24 ? 3.881 17.007 -67.033 1.00 58.01 23 ASN B CA 1
ATOM 3486 C C . ASN B 1 24 ? 4.945 16.759 -65.939 1.00 56.72 23 ASN B C 1
ATOM 3487 O O . ASN B 1 24 ? 4.756 17.204 -64.805 1.00 55.88 23 ASN B O 1
ATOM 3492 N N . PHE B 1 25 ? 6.053 16.078 -66.264 1.00 57.05 24 PHE B N 1
ATOM 3493 C CA . PHE B 1 25 ? 6.977 15.567 -65.226 1.00 54.96 24 PHE B CA 1
ATOM 3494 C C . PHE B 1 25 ? 7.693 16.608 -64.380 1.00 54.36 24 PHE B C 1
ATOM 3495 O O . PHE B 1 25 ? 7.957 16.408 -63.185 1.00 51.50 24 PHE B O 1
ATOM 3503 N N . ASN B 1 26 ? 8.058 17.707 -65.004 1.00 55.73 25 ASN B N 1
ATOM 3504 C CA . ASN B 1 26 ? 8.642 18.797 -64.264 1.00 56.13 25 ASN B CA 1
ATOM 3505 C C . ASN B 1 26 ? 7.632 19.299 -63.217 1.00 54.26 25 ASN B C 1
ATOM 3506 O O . ASN B 1 26 ? 8.000 19.515 -62.072 1.00 52.91 25 ASN B O 1
ATOM 3511 N N . ASP B 1 27 ? 6.361 19.442 -63.606 1.00 54.04 26 ASP B N 1
ATOM 3512 C CA . ASP B 1 27 ? 5.305 19.862 -62.683 1.00 53.46 26 ASP B CA 1
ATOM 3513 C C . ASP B 1 27 ? 5.154 18.838 -61.544 1.00 50.78 26 ASP B C 1
ATOM 3514 O O . ASP B 1 27 ? 5.019 19.211 -60.382 1.00 49.77 26 ASP B O 1
ATOM 3519 N N . GLN B 1 28 ? 5.194 17.558 -61.904 1.00 50.05 27 GLN B N 1
ATOM 3520 C CA . GLN B 1 28 ? 5.104 16.469 -60.960 1.00 47.91 27 GLN B CA 1
ATOM 3521 C C . GLN B 1 28 ? 6.188 16.546 -59.894 1.00 46.84 27 GLN B C 1
ATOM 3522 O O . GLN B 1 28 ? 5.890 16.377 -58.703 1.00 45.48 27 GLN B O 1
ATOM 3528 N N . VAL B 1 29 ? 7.431 16.783 -60.304 1.00 46.79 28 VAL B N 1
ATOM 3529 C CA . VAL B 1 29 ? 8.535 16.841 -59.354 1.00 46.02 28 VAL B CA 1
ATOM 3530 C C . VAL B 1 29 ? 8.353 18.034 -58.392 1.00 45.46 28 VAL B C 1
ATOM 3531 O O . VAL B 1 29 ? 8.580 17.903 -57.178 1.00 43.76 28 VAL B O 1
ATOM 3535 N N . ALA B 1 30 ? 7.921 19.175 -58.928 1.00 46.45 29 ALA B N 1
ATOM 3536 C CA . ALA B 1 30 ? 7.586 20.333 -58.090 1.00 46.52 29 ALA B CA 1
ATOM 3537 C C . ALA B 1 30 ? 6.467 19.996 -57.097 1.00 44.91 29 ALA B C 1
ATOM 3538 O O . ALA B 1 30 ? 6.511 20.421 -55.937 1.00 43.16 29 ALA B O 1
ATOM 3540 N N . PHE B 1 31 ? 5.470 19.256 -57.574 1.00 45.56 30 PHE B N 1
ATOM 3541 C CA . PHE B 1 31 ? 4.315 18.848 -56.764 1.00 45.17 30 PHE B CA 1
ATOM 3542 C C . PHE B 1 31 ? 4.785 18.000 -55.584 1.00 43.96 30 PHE B C 1
ATOM 3543 O O . PHE B 1 31 ? 4.438 18.281 -54.439 1.00 42.64 30 PHE B O 1
ATOM 3551 N N . LEU B 1 32 ? 5.604 16.987 -55.879 1.00 44.21 31 LEU B N 1
ATOM 3552 C CA . LEU B 1 32 ? 6.219 16.140 -54.857 1.00 42.36 31 LEU B CA 1
ATOM 3553 C C . LEU B 1 32 ? 7.077 16.961 -53.897 1.00 42.74 31 LEU B C 1
ATOM 3554 O O . LEU B 1 32 ? 7.026 16.707 -52.691 1.00 42.07 31 LEU B O 1
ATOM 3559 N N . GLN B 1 33 ? 7.839 17.938 -54.397 1.00 43.03 32 GLN B N 1
ATOM 3560 C CA . GLN B 1 33 ? 8.690 18.752 -53.512 1.00 43.50 32 GLN B CA 1
ATOM 3561 C C . GLN B 1 33 ? 7.809 19.481 -52.497 1.00 42.75 32 GLN B C 1
ATOM 3562 O O . GLN B 1 33 ? 8.074 19.466 -51.287 1.00 41.57 32 GLN B O 1
ATOM 3568 N N . ARG B 1 34 ? 6.710 20.051 -52.979 1.00 43.01 33 ARG B N 1
ATOM 3569 C CA . ARG B 1 34 ? 5.773 20.721 -52.089 1.00 42.99 33 ARG B CA 1
ATOM 3570 C C . ARG B 1 34 ? 5.204 19.783 -51.024 1.00 40.31 33 ARG B C 1
ATOM 3571 O O . ARG B 1 34 ? 5.074 20.170 -49.854 1.00 39.22 33 ARG B O 1
ATOM 3587 N N . VAL B 1 36 ? 6.617 17.076 -49.793 1.00 35.92 35 VAL B N 1
ATOM 3588 C CA . VAL B 1 36 ? 7.695 16.699 -48.888 1.00 35.63 35 VAL B CA 1
ATOM 3589 C C . VAL B 1 36 ? 7.983 17.781 -47.843 1.00 36.33 35 VAL B C 1
ATOM 3590 O O . VAL B 1 36 ? 8.351 17.491 -46.695 1.00 34.92 35 VAL B O 1
ATOM 3594 N N . GLN B 1 37 ? 7.775 19.026 -48.248 1.00 37.50 36 GLN B N 1
ATOM 3595 C CA . GLN B 1 37 ? 7.882 20.167 -47.384 1.00 38.26 36 GLN B CA 1
ATOM 3596 C C . GLN B 1 37 ? 6.779 20.264 -46.336 1.00 37.62 36 GLN B C 1
ATOM 3597 O O . GLN B 1 37 ? 6.930 21.021 -45.384 1.00 38.16 36 GLN B O 1
ATOM 3603 N N . PHE B 1 38 ? 5.668 19.545 -46.494 1.00 37.60 37 PHE B N 1
ATOM 3604 C CA . PHE B 1 38 ? 4.703 19.404 -45.391 1.00 36.85 37 PHE B CA 1
ATOM 3605 C C . PHE B 1 38 ? 5.224 18.356 -44.394 1.00 34.95 37 PHE B C 1
ATOM 3606 O O . PHE B 1 38 ? 5.392 17.182 -44.734 1.00 33.06 37 PHE B O 1
ATOM 3614 N N . ARG B 1 39 ? 5.496 18.785 -43.165 1.00 34.03 38 ARG B N 1
ATOM 3615 C CA . ARG B 1 39 ? 5.991 17.878 -42.128 1.00 34.26 38 ARG B CA 1
ATOM 3616 C C . ARG B 1 39 ? 4.786 17.196 -41.475 1.00 32.65 38 ARG B C 1
ATOM 3617 O O . ARG B 1 39 ? 4.372 17.499 -40.343 1.00 30.85 38 ARG B O 1
ATOM 3625 N N . SER B 1 40 ? 4.245 16.248 -42.223 1.00 31.05 39 SER B N 1
ATOM 3626 C CA . SER B 1 40 ? 3.005 15.604 -41.891 1.00 30.52 39 SER B CA 1
ATOM 3627 C C . SER B 1 40 ? 3.262 14.340 -41.061 1.00 29.58 39 SER B C 1
ATOM 3628 O O . SER B 1 40 ? 2.811 13.240 -41.373 1.00 29.32 39 SER B O 1
ATOM 3631 N N . VAL B 1 41 ? 4.018 14.519 -39.994 1.00 29.45 40 VAL B N 1
ATOM 3632 C CA . VAL B 1 41 ? 4.158 13.490 -38.994 1.00 28.04 40 VAL B CA 1
ATOM 3633 C C . VAL B 1 41 ? 2.815 13.303 -38.313 1.00 28.28 40 VAL B C 1
ATOM 3634 O O . VAL B 1 41 ? 1.887 14.099 -38.504 1.00 29.30 40 VAL B O 1
ATOM 3638 N N . ARG B 1 42 ? 2.699 12.231 -37.539 1.00 28.08 41 ARG B N 1
ATOM 3639 C CA . ARG B 1 42 ? 1.440 11.877 -36.900 1.00 28.29 41 ARG B CA 1
ATOM 3640 C C . ARG B 1 42 ? 0.895 13.030 -36.075 1.00 29.17 41 ARG B C 1
ATOM 3641 O O . ARG B 1 42 ? 1.616 13.632 -35.259 1.00 28.84 41 ARG B O 1
ATOM 3649 N N . GLY B 1 43 ? -0.385 13.332 -36.301 1.00 29.83 42 GLY B N 1
ATOM 3650 C CA . GLY B 1 43 ? -1.061 14.405 -35.611 1.00 30.38 42 GLY B CA 1
ATOM 3651 C C . GLY B 1 43 ? -0.933 15.746 -36.269 1.00 31.63 42 GLY B C 1
ATOM 3652 O O . GLY B 1 43 ? -1.618 16.677 -35.861 1.00 33.33 42 GLY B O 1
ATOM 3653 N N . GLU B 1 44 ? -0.093 15.832 -37.298 1.00 31.80 43 GLU B N 1
ATOM 3654 C CA A GLU B 1 44 ? 0.266 17.107 -37.934 0.50 32.73 43 GLU B CA 1
ATOM 3655 C CA B GLU B 1 44 ? 0.253 17.107 -37.925 0.50 32.97 43 GLU B CA 1
ATOM 3656 C C . GLU B 1 44 ? 0.032 17.073 -39.442 1.00 33.38 43 GLU B C 1
ATOM 3657 O O . GLU B 1 44 ? 0.738 17.774 -40.204 1.00 33.51 43 GLU B O 1
ATOM 3668 N N . GLU B 1 45 ? -0.972 16.287 -39.869 1.00 32.76 44 GLU B N 1
ATOM 3669 C CA . GLU B 1 45 ? -1.243 16.021 -41.298 1.00 33.54 44 GLU B CA 1
ATOM 3670 C C . GLU B 1 45 ? -2.268 16.941 -41.962 1.00 34.81 44 GLU B C 1
ATOM 3671 O O . GLU B 1 45 ? -2.389 16.939 -43.195 1.00 34.83 44 GLU B O 1
ATOM 3677 N N . ALA B 1 46 ? -3.024 17.695 -41.166 1.00 35.16 45 ALA B N 1
ATOM 3678 C CA . ALA B 1 46 ? -4.154 18.458 -41.689 1.00 36.89 45 ALA B CA 1
ATOM 3679 C C . ALA B 1 46 ? -3.771 19.460 -42.796 1.00 37.90 45 ALA B C 1
ATOM 3680 O O . ALA B 1 46 ? -4.475 19.544 -43.806 1.00 39.64 45 ALA B O 1
ATOM 3682 N N . PRO B 1 47 ? -2.664 20.208 -42.630 1.00 38.53 46 PRO B N 1
ATOM 3683 C CA . PRO B 1 47 ? -2.282 21.156 -43.703 1.00 39.71 46 PRO B CA 1
ATOM 3684 C C . PRO B 1 47 ? -1.967 20.453 -45.037 1.00 39.55 46 PRO B C 1
ATOM 3685 O O . PRO B 1 47 ? -2.324 20.948 -46.092 1.00 40.80 46 PRO B O 1
ATOM 3689 N N . GLN B 1 48 ? -1.314 19.296 -44.977 1.00 38.04 47 GLN B N 1
ATOM 3690 C CA . GLN B 1 48 ? -0.992 18.544 -46.191 1.00 37.85 47 GLN B CA 1
ATOM 3691 C C . GLN B 1 48 ? -2.296 18.117 -46.864 1.00 38.11 47 GLN B C 1
ATOM 3692 O O . GLN B 1 48 ? -2.442 18.206 -48.084 1.00 39.04 47 GLN B O 1
ATOM 3698 N N . GLN B 1 49 ? -3.246 17.646 -46.060 1.00 37.41 48 GLN B N 1
ATOM 3699 C CA . GLN B 1 49 ? -4.543 17.196 -46.569 1.00 37.86 48 GLN B CA 1
ATOM 3700 C C . GLN B 1 49 ? -5.429 18.316 -47.136 1.00 40.14 48 GLN B C 1
ATOM 3701 O O . GLN B 1 49 ? -6.133 18.101 -48.105 1.00 40.37 48 GLN B O 1
ATOM 3707 N N . GLU B 1 50 ? -5.428 19.470 -46.476 1.00 41.17 49 GLU B N 1
ATOM 3708 C CA . GLU B 1 50 ? -6.092 20.667 -46.958 1.00 43.91 49 GLU B CA 1
ATOM 3709 C C . GLU B 1 50 ? -5.550 21.039 -48.374 1.00 44.32 49 GLU B C 1
ATOM 3710 O O . GLU B 1 50 ? -6.320 21.370 -49.307 1.00 45.64 49 GLU B O 1
ATOM 3716 N N . TRP B 1 51 ? -4.235 20.927 -48.534 1.00 42.79 50 TRP B N 1
ATOM 3717 C CA . TRP B 1 51 ? -3.576 21.267 -49.784 1.00 44.13 50 TRP B CA 1
ATOM 3718 C C . TRP B 1 51 ? -3.946 20.262 -50.851 1.00 43.94 50 TRP B C 1
ATOM 3719 O O . TRP B 1 51 ? -4.339 20.656 -51.952 1.00 45.12 50 TRP B O 1
ATOM 3730 N N . LEU B 1 52 ? -3.861 18.975 -50.519 1.00 42.33 51 LEU B N 1
ATOM 3731 C CA . LEU B 1 52 ? -4.254 17.926 -51.450 1.00 42.21 51 LEU B CA 1
ATOM 3732 C C . LEU B 1 52 ? -5.730 18.084 -51.830 1.00 44.12 51 LEU B C 1
ATOM 3733 O O . LEU B 1 52 ? -6.080 17.930 -52.997 1.00 45.59 51 LEU B O 1
ATOM 3738 N N . ALA B 1 53 ? -6.593 18.408 -50.874 1.00 44.04 52 ALA B N 1
ATOM 3739 C CA . ALA B 1 53 ? -8.017 18.601 -51.177 1.00 45.75 52 ALA B CA 1
ATOM 3740 C C . ALA B 1 53 ? -8.243 19.697 -52.237 1.00 47.57 52 ALA B C 1
ATOM 3741 O O . ALA B 1 53 ? -9.039 19.549 -53.180 1.00 48.73 52 ALA B O 1
ATOM 3743 N N . GLN B 1 54 ? -7.543 20.806 -52.070 1.00 47.73 53 GLN B N 1
ATOM 3744 C CA . GLN B 1 54 ? -7.693 21.926 -52.961 1.00 49.13 53 GLN B CA 1
ATOM 3745 C C . GLN B 1 54 ? -7.095 21.573 -54.322 1.00 49.31 53 GLN B C 1
ATOM 3746 O O . GLN B 1 54 ? -7.650 21.980 -55.359 1.00 50.69 53 GLN B O 1
ATOM 3752 N N . GLN B 1 55 ? -5.979 20.829 -54.315 1.00 47.47 54 GLN B N 1
ATOM 3753 C CA . GLN B 1 55 ? -5.356 20.320 -55.547 1.00 47.80 54 GLN B CA 1
ATOM 3754 C C . GLN B 1 55 ? -6.308 19.441 -56.335 1.00 48.39 54 GLN B C 1
ATOM 3755 O O . GLN B 1 55 ? -6.378 19.548 -57.541 1.00 49.71 54 GLN B O 1
ATOM 3761 N N . PHE B 1 56 ? -7.027 18.556 -55.651 1.00 48.14 55 PHE B N 1
ATOM 3762 C CA . PHE B 1 56 ? -8.039 17.730 -56.304 1.00 48.93 55 PHE B CA 1
ATOM 3763 C C . PHE B 1 56 ? -9.211 18.558 -56.851 1.00 51.02 55 PHE B C 1
ATOM 3764 O O . PHE B 1 56 ? -9.657 18.331 -57.980 1.00 52.58 55 PHE B O 1
ATOM 3772 N N . ALA B 1 57 ? -9.699 19.507 -56.049 1.00 51.52 56 ALA B N 1
ATOM 3773 C CA . ALA B 1 57 ? -10.755 20.436 -56.456 1.00 53.43 56 ALA B CA 1
ATOM 3774 C C . ALA B 1 57 ? -10.386 21.151 -57.752 1.00 55.31 56 ALA B C 1
ATOM 3775 O O . ALA B 1 57 ? -11.215 21.237 -58.673 1.00 55.86 56 ALA B O 1
ATOM 3777 N N . ASP B 1 58 ? -9.135 21.615 -57.815 1.00 54.66 57 ASP B N 1
ATOM 3778 C CA . ASP B 1 58 ? -8.591 22.302 -58.985 1.00 56.66 57 ASP B CA 1
ATOM 3779 C C . ASP B 1 58 ? -8.684 21.453 -60.243 1.00 57.10 57 ASP B C 1
ATOM 3780 O O . ASP B 1 58 ? -8.836 21.991 -61.333 1.00 57.34 57 ASP B O 1
ATOM 3785 N N . ARG B 1 59 ? -8.575 20.131 -60.085 1.00 55.84 58 ARG B N 1
ATOM 3786 C CA . ARG B 1 59 ? -8.640 19.186 -61.211 1.00 57.04 58 ARG B CA 1
ATOM 3787 C C . ARG B 1 59 ? -10.058 18.700 -61.519 1.00 58.80 58 ARG B C 1
ATOM 3788 O O . ARG B 1 59 ? -10.243 17.866 -62.415 1.00 60.28 58 ARG B O 1
ATOM 3796 N N . GLY B 1 60 ? -11.047 19.204 -60.781 1.00 59.47 59 GLY B N 1
ATOM 3797 C CA . GLY B 1 60 ? -12.462 18.968 -61.094 1.00 60.61 59 GLY B CA 1
ATOM 3798 C C . GLY B 1 60 ? -13.059 17.727 -60.449 1.00 59.47 59 GLY B C 1
ATOM 3799 O O . GLY B 1 60 ? -14.158 17.322 -60.811 1.00 59.92 59 GLY B O 1
ATOM 3800 N N . TYR B 1 61 ? -12.340 17.115 -59.504 1.00 57.37 60 TYR B N 1
ATOM 3801 C CA . TYR B 1 61 ? -12.885 15.996 -58.733 1.00 56.80 60 TYR B CA 1
ATOM 3802 C C . TYR B 1 61 ? -13.947 16.480 -57.738 1.00 56.71 60 TYR B C 1
ATOM 3803 O O . TYR B 1 61 ? -13.882 17.611 -57.256 1.00 56.72 60 TYR B O 1
ATOM 3812 N N . LYS B 1 62 ? -14.917 15.616 -57.423 1.00 56.54 61 LYS B N 1
ATOM 3813 C CA . LYS B 1 62 ? -15.723 15.800 -56.218 1.00 55.76 61 LYS B CA 1
ATOM 3814 C C . LYS B 1 62 ? -14.817 15.394 -55.047 1.00 53.02 61 LYS B C 1
ATOM 3815 O O . LYS B 1 62 ? -14.128 14.382 -55.111 1.00 51.67 61 LYS B O 1
ATOM 3818 N N . VAL B 1 63 ? -14.796 16.196 -53.989 1.00 51.83 62 VAL B N 1
ATOM 3819 C CA . VAL B 1 63 ? -13.834 16.009 -52.918 1.00 48.86 62 VAL B CA 1
ATOM 3820 C C . VAL B 1 63 ? -14.588 15.825 -51.615 1.00 48.37 62 VAL B C 1
ATOM 3821 O O . VAL B 1 63 ? -15.436 16.635 -51.254 1.00 48.64 62 VAL B O 1
ATOM 3825 N N . ASP B 1 64 ? -14.256 14.753 -50.913 1.00 46.97 63 ASP B N 1
ATOM 3826 C CA . ASP B 1 64 ? -14.855 14.431 -49.632 1.00 46.56 63 ASP B CA 1
ATOM 3827 C C . ASP B 1 64 ? -13.719 14.398 -48.636 1.00 45.48 63 ASP B C 1
ATOM 3828 O O . ASP B 1 64 ? -12.828 13.561 -48.779 1.00 44.82 63 ASP B O 1
ATOM 3833 N N . THR B 1 65 ? -13.731 15.326 -47.668 1.00 45.55 64 THR B N 1
ATOM 3834 C CA A THR B 1 65 ? -12.769 15.301 -46.548 0.50 44.10 64 THR B CA 1
ATOM 3835 C CA B THR B 1 65 ? -12.772 15.338 -46.559 0.50 44.05 64 THR B CA 1
ATOM 3836 C C . THR B 1 65 ? -13.491 15.046 -45.232 1.00 43.56 64 THR B C 1
ATOM 3837 O O . THR B 1 65 ? -14.536 15.643 -44.943 1.00 45.22 64 THR B O 1
ATOM 3844 N N . PHE B 1 66 ? -12.937 14.135 -44.430 1.00 41.79 65 PHE B N 1
ATOM 3845 C CA . PHE B 1 66 ? -13.575 13.689 -43.195 1.00 40.72 65 PHE B CA 1
ATOM 3846 C C . PHE B 1 66 ? -12.554 13.124 -42.228 1.00 38.85 65 PHE B C 1
ATOM 3847 O O . PHE B 1 66 ? -11.473 12.761 -42.641 1.00 37.97 65 PHE B O 1
ATOM 3855 N N . SER B 1 67 ? -12.919 13.029 -40.953 1.00 38.09 66 SER B N 1
ATOM 3856 C CA . SER B 1 67 ? -12.009 12.555 -39.920 1.00 36.98 66 SER B CA 1
ATOM 3857 C C . SER B 1 67 ? -12.292 11.102 -39.584 1.00 35.71 66 SER B C 1
ATOM 3858 O O . SER B 1 67 ? -13.347 10.558 -39.952 1.00 35.54 66 SER B O 1
ATOM 3861 N N . LEU B 1 68 ? -11.361 10.486 -38.865 1.00 33.64 67 LEU B N 1
ATOM 3862 C CA . LEU B 1 68 ? -11.616 9.164 -38.266 1.00 33.56 67 LEU B CA 1
ATOM 3863 C C . LEU B 1 68 ? -12.831 9.175 -37.343 1.00 34.08 67 LEU B C 1
ATOM 3864 O O . LEU B 1 68 ? -13.534 8.171 -37.254 1.00 34.70 67 LEU B O 1
ATOM 3869 N N . ALA B 1 69 ? -13.058 10.289 -36.635 1.00 34.87 68 ALA B N 1
ATOM 3870 C CA . ALA B 1 69 ? -14.244 10.420 -35.766 1.00 36.51 68 ALA B CA 1
ATOM 3871 C C . ALA B 1 69 ? -15.523 10.521 -36.580 1.00 38.18 68 ALA B C 1
ATOM 3872 O O . ALA B 1 69 ? -16.561 10.035 -36.144 1.00 39.63 68 ALA B O 1
ATOM 3874 N N . ASP B 1 70 ? -15.458 11.120 -37.769 1.00 39.43 69 ASP B N 1
ATOM 3875 C CA . ASP B 1 70 ? -16.649 11.226 -38.656 1.00 41.09 69 ASP B CA 1
ATOM 3876 C C . ASP B 1 70 ? -17.219 9.871 -39.075 1.00 40.76 69 ASP B C 1
ATOM 3877 O O . ASP B 1 70 ? -18.384 9.790 -39.346 1.00 40.39 69 ASP B O 1
ATOM 3882 N N . VAL B 1 71 ? -16.392 8.831 -39.167 1.00 39.92 70 VAL B N 1
ATOM 3883 C CA . VAL B 1 71 ? -16.895 7.486 -39.500 1.00 40.43 70 VAL B CA 1
ATOM 3884 C C . VAL B 1 71 ? -16.990 6.589 -38.240 1.00 39.74 70 VAL B C 1
ATOM 3885 O O . VAL B 1 71 ? -17.246 5.400 -38.348 1.00 40.00 70 VAL B O 1
ATOM 3889 N N . ASP B 1 72 ? -16.800 7.171 -37.056 1.00 39.52 71 ASP B N 1
ATOM 3890 C CA . ASP B 1 72 ? -16.827 6.427 -35.770 1.00 39.26 71 ASP B CA 1
ATOM 3891 C C . ASP B 1 72 ? -15.889 5.218 -35.853 1.00 36.84 71 ASP B C 1
ATOM 3892 O O . ASP B 1 72 ? -16.309 4.075 -35.745 1.00 36.26 71 ASP B O 1
ATOM 3897 N N . ILE B 1 73 ? -14.608 5.515 -36.056 1.00 35.63 72 ILE B N 1
ATOM 3898 C CA . ILE B 1 73 ? -13.564 4.513 -36.340 1.00 33.29 72 ILE B CA 1
ATOM 3899 C C . ILE B 1 73 ? -13.596 3.302 -35.375 1.00 32.06 72 ILE B C 1
ATOM 3900 O O . ILE B 1 73 ? -13.517 2.161 -35.814 1.00 30.67 72 ILE B O 1
ATOM 3905 N N . ALA B 1 74 ? -13.742 3.547 -34.080 1.00 31.81 73 ALA B N 1
ATOM 3906 C CA . ALA B 1 74 ? -13.606 2.464 -33.073 1.00 31.77 73 ALA B CA 1
ATOM 3907 C C . ALA B 1 74 ? -14.732 1.462 -33.132 1.00 32.99 73 ALA B C 1
ATOM 3908 O O . ALA B 1 74 ? -14.713 0.459 -32.395 1.00 34.10 73 ALA B O 1
ATOM 3910 N N . SER B 1 75 ? -15.732 1.737 -33.955 1.00 34.27 74 SER B N 1
ATOM 3911 C CA . SER B 1 75 ? -16.862 0.857 -34.084 1.00 35.29 74 SER B CA 1
ATOM 3912 C C . SER B 1 75 ? -16.590 -0.346 -35.015 1.00 35.16 74 SER B C 1
ATOM 3913 O O . SER B 1 75 ? -17.407 -1.244 -35.099 1.00 34.81 74 SER B O 1
ATOM 3916 N N . HIS B 1 76 ? -15.438 -0.371 -35.686 1.00 33.29 75 HIS B N 1
ATOM 3917 C CA . HIS B 1 76 ? -15.102 -1.449 -36.586 1.00 33.18 75 HIS B CA 1
ATOM 3918 C C . HIS B 1 76 ? -14.145 -2.373 -35.854 1.00 32.71 75 HIS B C 1
ATOM 3919 O O . HIS B 1 76 ? -13.239 -1.885 -35.203 1.00 30.37 75 HIS B O 1
ATOM 3926 N N . PRO B 1 77 ? -14.336 -3.706 -35.946 1.00 33.34 76 PRO B N 1
ATOM 3927 C CA . PRO B 1 77 ? -13.454 -4.597 -35.192 1.00 33.19 76 PRO B CA 1
ATOM 3928 C C . PRO B 1 77 ? -11.981 -4.577 -35.600 1.00 31.99 76 PRO B C 1
ATOM 3929 O O . PRO B 1 77 ? -11.121 -4.977 -34.814 1.00 30.83 76 PRO B O 1
ATOM 3933 N N . LYS B 1 78 ? -11.682 -4.112 -36.797 1.00 31.61 77 LYS B N 1
ATOM 3934 C CA . LYS B 1 78 ? -10.295 -3.986 -37.210 1.00 31.20 77 LYS B CA 1
ATOM 3935 C C . LYS B 1 78 ? -9.670 -2.621 -36.907 1.00 29.80 77 LYS B C 1
ATOM 3936 O O . LYS B 1 78 ? -8.477 -2.423 -37.201 1.00 29.40 77 LYS B O 1
ATOM 3942 N N . ALA B 1 79 ? -10.430 -1.689 -36.317 1.00 29.52 78 ALA B N 1
ATOM 3943 C CA . ALA B 1 79 ? -9.836 -0.404 -35.927 1.00 28.17 78 ALA B CA 1
ATOM 3944 C C . ALA B 1 79 ? -8.806 -0.700 -34.857 1.00 27.22 78 ALA B C 1
ATOM 3945 O O . ALA B 1 79 ? -8.998 -1.587 -34.048 1.00 26.00 78 ALA B O 1
ATOM 3947 N N . ALA B 1 80 ? -7.713 0.040 -34.891 1.00 27.08 79 ALA B N 1
ATOM 3948 C CA . ALA B 1 80 ? -6.623 -0.063 -33.932 1.00 26.34 79 ALA B CA 1
ATOM 3949 C C . ALA B 1 80 ? -6.728 1.135 -32.980 1.00 26.94 79 ALA B C 1
ATOM 3950 O O . ALA B 1 80 ? -7.194 2.197 -33.381 1.00 27.90 79 ALA B O 1
ATOM 3952 N N . PRO B 1 81 ? -6.348 0.960 -31.698 1.00 27.22 80 PRO B N 1
ATOM 3953 C CA . PRO B 1 81 ? -6.376 2.042 -30.694 1.00 27.08 80 PRO B CA 1
ATOM 3954 C C . PRO B 1 81 ? -5.490 3.200 -31.112 1.00 26.57 80 PRO B C 1
ATOM 3955 O O . PRO B 1 81 ? -4.483 3.000 -31.822 1.00 26.21 80 PRO B O 1
ATOM 3967 N N . ASP B 1 83 ? -3.994 5.687 -29.078 1.00 25.70 82 ASP B N 1
ATOM 3968 C CA . ASP B 1 83 ? -3.024 6.200 -28.122 1.00 26.57 82 ASP B CA 1
ATOM 3969 C C . ASP B 1 83 ? -3.387 7.673 -27.736 1.00 27.91 82 ASP B C 1
ATOM 3970 O O . ASP B 1 83 ? -4.494 7.922 -27.284 1.00 28.08 82 ASP B O 1
ATOM 3975 N N . THR B 1 84 ? -2.504 8.638 -27.935 1.00 29.13 83 THR B N 1
ATOM 3976 C CA . THR B 1 84 ? -2.770 10.027 -27.527 1.00 31.60 83 THR B CA 1
ATOM 3977 C C . THR B 1 84 ? -3.299 10.914 -28.666 1.00 31.61 83 THR B C 1
ATOM 3978 O O . THR B 1 84 ? -3.467 12.127 -28.477 1.00 32.95 83 THR B O 1
ATOM 3982 N N . ILE B 1 85 ? -3.543 10.345 -29.849 1.00 31.05 84 ILE B N 1
ATOM 3983 C CA . ILE B 1 85 ? -3.947 11.125 -31.018 1.00 30.94 84 ILE B CA 1
ATOM 3984 C C . ILE B 1 85 ? -5.453 11.192 -31.136 1.00 31.93 84 ILE B C 1
ATOM 3985 O O . ILE B 1 85 ? -6.141 10.175 -31.088 1.00 31.01 84 ILE B O 1
ATOM 3990 N N . ASP B 1 86 ? -5.977 12.397 -31.245 1.00 32.74 85 ASP B N 1
ATOM 3991 C CA . ASP B 1 86 ? -7.411 12.632 -31.301 1.00 34.44 85 ASP B CA 1
ATOM 3992 C C . ASP B 1 86 ? -7.926 12.234 -32.684 1.00 34.25 85 ASP B C 1
ATOM 3993 O O . ASP B 1 86 ? -7.500 12.799 -33.678 1.00 33.90 85 ASP B O 1
ATOM 3998 N N . PRO B 1 87 ? -8.845 11.260 -32.751 1.00 34.28 86 PRO B N 1
ATOM 3999 C CA . PRO B 1 87 ? -9.379 10.839 -34.055 1.00 34.89 86 PRO B CA 1
ATOM 4000 C C . PRO B 1 87 ? -10.134 11.935 -34.831 1.00 35.27 86 PRO B C 1
ATOM 4001 O O . PRO B 1 87 ? -10.209 11.874 -36.076 1.00 35.13 86 PRO B O 1
ATOM 4005 N N . ALA B 1 88 ? -10.667 12.921 -34.115 1.00 35.68 87 ALA B N 1
ATOM 4006 C CA . ALA B 1 88 ? -11.363 14.066 -34.735 1.00 36.96 87 ALA B CA 1
ATOM 4007 C C . ALA B 1 88 ? -10.414 14.948 -35.546 1.00 37.06 87 ALA B C 1
ATOM 4008 O O . ALA B 1 88 ? -10.862 15.655 -36.439 1.00 37.74 87 ALA B O 1
ATOM 4010 N N . GLY B 1 89 ? -9.112 14.902 -35.267 1.00 36.05 88 GLY B N 1
ATOM 4011 C CA . GLY B 1 89 ? -8.146 15.744 -36.007 1.00 36.44 88 GLY B CA 1
ATOM 4012 C C . GLY B 1 89 ? -7.453 15.025 -37.144 1.00 36.17 88 GLY B C 1
ATOM 4013 O O . GLY B 1 89 ? -6.658 15.631 -37.872 1.00 37.12 88 GLY B O 1
ATOM 4014 N N . SER B 1 90 ? -7.739 13.726 -37.281 1.00 35.25 89 SER B N 1
ATOM 4015 C CA . SER B 1 90 ? -7.049 12.852 -38.257 1.00 34.05 89 SER B CA 1
ATOM 4016 C C . SER B 1 90 ? -7.855 12.752 -39.559 1.00 34.68 89 SER B C 1
ATOM 4017 O O . SER B 1 90 ? -8.837 11.997 -39.648 1.00 34.25 89 SER B O 1
ATOM 4028 N N . GLN B 1 92 ? -8.910 12.535 -43.650 1.00 35.32 91 GLN B N 1
ATOM 4029 C CA . GLN B 1 92 ? -8.808 11.753 -44.885 1.00 35.19 91 GLN B CA 1
ATOM 4030 C C . GLN B 1 92 ? -9.356 12.563 -46.060 1.00 36.17 91 GLN B C 1
ATOM 4031 O O . GLN B 1 92 ? -10.220 13.402 -45.853 1.00 37.28 91 GLN B O 1
ATOM 4037 N N . VAL B 1 93 ? -8.854 12.325 -47.268 1.00 36.02 92 VAL B N 1
ATOM 4038 C CA . VAL B 1 93 ? -9.323 13.039 -48.466 1.00 37.75 92 VAL B CA 1
ATOM 4039 C C . VAL B 1 93 ? -9.558 11.993 -49.544 1.00 38.18 92 VAL B C 1
ATOM 4040 O O . VAL B 1 93 ? -8.691 11.196 -49.826 1.00 37.60 92 VAL B O 1
ATOM 4044 N N . VAL B 1 94 ? -10.755 11.986 -50.107 1.00 40.12 93 VAL B N 1
ATOM 4045 C CA . VAL B 1 94 ? -11.104 11.067 -51.178 1.00 40.89 93 VAL B CA 1
ATOM 4046 C C . VAL B 1 94 ? -11.675 11.894 -52.331 1.00 43.23 93 VAL B C 1
ATOM 4047 O O . VAL B 1 94 ? -12.718 12.546 -52.177 1.00 44.20 93 VAL B O 1
ATOM 4051 N N . ALA B 1 95 ? -10.980 11.885 -53.471 1.00 44.59 94 ALA B N 1
ATOM 4052 C CA . ALA B 1 95 ? -11.461 12.582 -54.675 1.00 47.00 94 ALA B CA 1
ATOM 4053 C C . ALA B 1 95 ? -12.134 11.570 -55.576 1.00 48.45 94 ALA B C 1
ATOM 4054 O O . ALA B 1 95 ? -11.611 10.478 -55.759 1.00 49.61 94 ALA B O 1
ATOM 4056 N N . THR B 1 96 ? -13.295 11.922 -56.127 1.00 50.29 95 THR B N 1
ATOM 4057 C CA . THR B 1 96 ? -14.078 11.025 -56.976 1.00 51.22 95 THR B CA 1
ATOM 4058 C C . THR B 1 96 ? -14.300 11.653 -58.362 1.00 53.91 95 THR B C 1
ATOM 4059 O O . THR B 1 96 ? -14.864 12.745 -58.481 1.00 54.24 95 THR B O 1
ATOM 4063 N N . ALA B 1 97 ? -13.813 10.955 -59.389 1.00 55.38 96 ALA B N 1
ATOM 4064 C CA . ALA B 1 97 ? -14.212 11.171 -60.774 1.00 58.09 96 ALA B CA 1
ATOM 4065 C C . ALA B 1 97 ? -15.333 10.178 -61.103 1.00 59.83 96 ALA B C 1
ATOM 4066 O O . ALA B 1 97 ? -15.080 8.990 -61.333 1.00 59.10 96 ALA B O 1
ATOM 4068 N N . ASP B 1 98 ? -16.575 10.658 -61.098 1.00 61.82 97 ASP B N 1
ATOM 4069 C CA . ASP B 1 98 ? -17.708 9.783 -61.412 1.00 63.77 97 ASP B CA 1
ATOM 4070 C C . ASP B 1 98 ? -17.762 9.580 -62.924 1.00 65.05 97 ASP B C 1
ATOM 4071 O O . ASP B 1 98 ? -17.256 10.394 -63.686 1.00 65.52 97 ASP B O 1
ATOM 4076 N N . SER B 1 99 ? -18.365 8.473 -63.340 1.00 66.04 98 SER B N 1
ATOM 4077 C CA . SER B 1 99 ? -18.463 8.113 -64.750 1.00 68.21 98 SER B CA 1
ATOM 4078 C C . SER B 1 99 ? -19.670 7.195 -64.965 1.00 69.91 98 SER B C 1
ATOM 4079 O O . SER B 1 99 ? -20.031 6.397 -64.099 1.00 68.93 98 SER B O 1
ATOM 4082 N N . ASP B 1 100 ? -20.300 7.334 -66.124 1.00 72.50 99 ASP B N 1
ATOM 4083 C CA . ASP B 1 100 ? -21.351 6.417 -66.541 1.00 74.41 99 ASP B CA 1
ATOM 4084 C C . ASP B 1 100 ? -20.766 5.288 -67.409 1.00 74.65 99 ASP B C 1
ATOM 4085 O O . ASP B 1 100 ? -21.518 4.476 -67.950 1.00 76.02 99 ASP B O 1
ATOM 4090 N N . GLY B 1 101 ? -19.432 5.238 -67.528 1.00 72.79 100 GLY B N 1
ATOM 4091 C CA . GLY B 1 101 ? -18.753 4.283 -68.411 1.00 72.75 100 GLY B CA 1
ATOM 4092 C C . GLY B 1 101 ? -18.864 2.845 -67.944 1.00 71.79 100 GLY B C 1
ATOM 4093 O O . GLY B 1 101 ? -19.192 2.581 -66.787 1.00 69.89 100 GLY B O 1
ATOM 4094 N N . LYS B 1 102 ? -18.578 1.916 -68.854 1.00 72.69 101 LYS B N 1
ATOM 4095 C CA . LYS B 1 102 ? -18.782 0.478 -68.610 1.00 72.71 101 LYS B CA 1
ATOM 4096 C C . LYS B 1 102 ? -17.517 -0.241 -68.106 1.00 70.53 101 LYS B C 1
ATOM 4097 O O . LYS B 1 102 ? -17.553 -1.438 -67.865 1.00 71.03 101 LYS B O 1
ATOM 4099 N N . GLY B 1 103 ? -16.412 0.477 -67.920 1.00 68.84 102 GLY B N 1
ATOM 4100 C CA . GLY B 1 103 ? -15.150 -0.151 -67.503 1.00 66.93 102 GLY B CA 1
ATOM 4101 C C . GLY B 1 103 ? -15.124 -0.571 -66.043 1.00 64.64 102 GLY B C 1
ATOM 4102 O O . GLY B 1 103 ? -16.135 -0.485 -65.352 1.00 64.81 102 GLY B O 1
ATOM 4103 N N . ARG B 1 104 ? -13.964 -1.019 -65.564 1.00 62.66 103 ARG B N 1
ATOM 4104 C CA . ARG B 1 104 ? -13.810 -1.427 -64.155 1.00 60.42 103 ARG B CA 1
ATOM 4105 C C . ARG B 1 104 ? -13.405 -0.250 -63.272 1.00 58.37 103 ARG B C 1
ATOM 4106 O O . ARG B 1 104 ? -12.416 0.437 -63.553 1.00 59.19 103 ARG B O 1
ATOM 4114 N N . SER B 1 105 ? -14.155 -0.015 -62.201 1.00 56.59 104 SER B N 1
ATOM 4115 C CA . SER B 1 105 ? -13.858 1.093 -61.292 1.00 54.49 104 SER B CA 1
ATOM 4116 C C . SER B 1 105 ? -12.557 0.817 -60.530 1.00 51.84 104 SER B C 1
ATOM 4117 O O . SER B 1 105 ? -12.185 -0.336 -60.340 1.00 51.40 104 SER B O 1
ATOM 4120 N N . LEU B 1 106 ? -11.884 1.885 -60.105 1.00 50.15 105 LEU B N 1
ATOM 4121 C CA . LEU B 1 106 ? -10.609 1.794 -59.399 1.00 48.53 105 LEU B CA 1
ATOM 4122 C C . LEU B 1 106 ? -10.496 2.741 -58.208 1.00 47.02 105 LEU B C 1
ATOM 4123 O O . LEU B 1 106 ? -10.919 3.905 -58.278 1.00 47.35 105 LEU B O 1
ATOM 4128 N N . ILE B 1 107 ? -9.919 2.223 -57.120 1.00 45.41 106 ILE B N 1
ATOM 4129 C CA . ILE B 1 107 ? -9.368 3.045 -56.032 1.00 44.14 106 ILE B CA 1
ATOM 4130 C C . ILE B 1 107 ? -7.842 3.149 -56.161 1.00 42.75 106 ILE B C 1
ATOM 4131 O O . ILE B 1 107 ? -7.162 2.138 -56.295 1.00 42.66 106 ILE B O 1
ATOM 4136 N N . LEU B 1 108 ? -7.331 4.381 -56.157 1.00 42.46 107 LEU B N 1
ATOM 4137 C CA . LEU B 1 108 ? -5.899 4.669 -56.061 1.00 41.46 107 LEU B CA 1
ATOM 4138 C C . LEU B 1 108 ? -5.679 5.315 -54.687 1.00 39.31 107 LEU B C 1
ATOM 4139 O O . LEU B 1 108 ? -6.285 6.329 -54.401 1.00 38.60 107 LEU B O 1
ATOM 4144 N N . GLN B 1 109 ? -4.861 4.712 -53.825 1.00 38.43 108 GLN B N 1
ATOM 4145 C CA . GLN B 1 109 ? -4.711 5.200 -52.449 1.00 37.05 108 GLN B CA 1
ATOM 4146 C C . GLN B 1 109 ? -3.258 5.329 -52.050 1.00 36.20 108 GLN B C 1
ATOM 4147 O O . GLN B 1 109 ? -2.455 4.474 -52.375 1.00 36.03 108 GLN B O 1
ATOM 4153 N N . GLY B 1 110 ? -2.924 6.390 -51.320 1.00 35.73 109 GLY B N 1
ATOM 4154 C CA . GLY B 1 110 ? -1.598 6.511 -50.717 1.00 34.78 109 GLY B CA 1
ATOM 4155 C C . GLY B 1 110 ? -1.676 7.192 -49.366 1.00 33.94 109 GLY B C 1
ATOM 4156 O O . GLY B 1 110 ? -2.632 7.914 -49.101 1.00 34.29 109 GLY B O 1
ATOM 4157 N N . HIS B 1 111 ? -0.690 6.954 -48.500 1.00 32.44 110 HIS B N 1
ATOM 4158 C CA . HIS B 1 111 ? -0.669 7.621 -47.206 1.00 31.17 110 HIS B CA 1
ATOM 4159 C C . HIS B 1 111 ? 0.208 8.834 -47.279 1.00 31.23 110 HIS B C 1
ATOM 4160 O O . HIS B 1 111 ? 1.213 8.847 -47.976 1.00 31.01 110 HIS B O 1
ATOM 4167 N N . ILE B 1 112 ? -0.179 9.865 -46.536 1.00 31.80 111 ILE B N 1
ATOM 4168 C CA . ILE B 1 112 ? 0.581 11.102 -46.520 1.00 31.62 111 ILE B CA 1
ATOM 4169 C C . ILE B 1 112 ? 1.182 11.395 -45.143 1.00 31.02 111 ILE B C 1
ATOM 4170 O O . ILE B 1 112 ? 1.921 12.368 -44.991 1.00 31.42 111 ILE B O 1
ATOM 4175 N N . ASP B 1 113 ? 0.883 10.549 -44.148 1.00 30.09 112 ASP B N 1
ATOM 4176 C CA . ASP B 1 113 ? 1.632 10.574 -42.904 1.00 29.73 112 ASP B CA 1
ATOM 4177 C C . ASP B 1 113 ? 3.051 10.079 -43.188 1.00 29.88 112 ASP B C 1
ATOM 4178 O O . ASP B 1 113 ? 3.265 9.247 -44.080 1.00 31.35 112 ASP B O 1
ATOM 4183 N N . VAL B 1 114 ? 4.017 10.655 -42.488 1.00 28.99 113 VAL B N 1
ATOM 4184 C CA . VAL B 1 114 ? 5.392 10.227 -42.590 1.00 28.90 113 VAL B CA 1
ATOM 4185 C C . VAL B 1 114 ? 5.919 9.966 -41.178 1.00 29.44 113 VAL B C 1
ATOM 4186 O O . VAL B 1 114 ? 5.432 10.569 -40.210 1.00 29.93 113 VAL B O 1
ATOM 4190 N N . VAL B 1 115 ? 6.902 9.076 -41.063 1.00 29.63 114 VAL B N 1
ATOM 4191 C CA . VAL B 1 115 ? 7.515 8.759 -39.756 1.00 29.13 114 VAL B CA 1
ATOM 4192 C C . VAL B 1 115 ? 8.494 9.848 -39.375 1.00 29.61 114 VAL B C 1
ATOM 4193 O O . VAL B 1 115 ? 8.971 10.603 -40.252 1.00 30.05 114 VAL B O 1
ATOM 4197 N N . PRO B 1 116 ? 8.813 9.956 -38.073 1.00 29.20 115 PRO B N 1
ATOM 4198 C CA . PRO B 1 116 ? 9.687 11.045 -37.660 1.00 28.94 115 PRO B CA 1
ATOM 4199 C C . PRO B 1 116 ? 11.023 11.044 -38.390 1.00 29.64 115 PRO B C 1
ATOM 4200 O O . PRO B 1 116 ? 11.569 9.967 -38.734 1.00 28.02 115 PRO B O 1
ATOM 4204 N N . GLU B 1 117 ? 11.541 12.255 -38.641 1.00 30.14 116 GLU B N 1
ATOM 4205 C CA . GLU B 1 117 ? 12.814 12.399 -39.310 1.00 31.45 116 GLU B CA 1
ATOM 4206 C C . GLU B 1 117 ? 14.014 11.910 -38.493 1.00 31.69 116 GLU B C 1
ATOM 4207 O O . GLU B 1 117 ? 15.054 11.584 -39.064 1.00 32.26 116 GLU B O 1
ATOM 4213 N N . GLY B 1 118 ? 13.887 11.911 -37.176 1.00 33.13 117 GLY B N 1
ATOM 4214 C CA . GLY B 1 118 ? 15.030 11.616 -36.313 1.00 34.50 117 GLY B CA 1
ATOM 4215 C C . GLY B 1 118 ? 15.948 12.828 -36.201 1.00 36.99 117 GLY B C 1
ATOM 4216 O O . GLY B 1 118 ? 15.578 13.933 -36.602 1.00 37.47 117 GLY B O 1
ATOM 4217 N N . PRO B 1 119 ? 17.138 12.636 -35.611 1.00 38.98 118 PRO B N 1
ATOM 4218 C CA . PRO B 1 119 ? 18.154 13.671 -35.427 1.00 40.18 118 PRO B CA 1
ATOM 4219 C C . PRO B 1 119 ? 18.468 14.455 -36.703 1.00 40.47 118 PRO B C 1
ATOM 4220 O O . PRO B 1 119 ? 19.076 13.923 -37.630 1.00 40.70 118 PRO B O 1
ATOM 4224 N N . VAL B 1 120 ? 18.109 15.728 -36.735 1.00 41.54 119 VAL B N 1
ATOM 4225 C CA . VAL B 1 120 ? 18.246 16.486 -37.987 1.00 43.28 119 VAL B CA 1
ATOM 4226 C C . VAL B 1 120 ? 19.705 16.635 -38.433 1.00 44.07 119 VAL B C 1
ATOM 4227 O O . VAL B 1 120 ? 19.978 16.682 -39.628 1.00 44.60 119 VAL B O 1
ATOM 4231 N N . ASP B 1 121 ? 20.625 16.676 -37.470 1.00 44.30 120 ASP B N 1
ATOM 4232 C CA . ASP B 1 121 ? 22.062 16.824 -37.738 1.00 46.06 120 ASP B CA 1
ATOM 4233 C C . ASP B 1 121 ? 22.684 15.647 -38.504 1.00 45.87 120 ASP B C 1
ATOM 4234 O O . ASP B 1 121 ? 23.762 15.770 -39.090 1.00 46.71 120 ASP B O 1
ATOM 4239 N N . LEU B 1 122 ? 21.989 14.516 -38.513 1.00 44.34 121 LEU B N 1
ATOM 4240 C CA . LEU B 1 122 ? 22.474 13.301 -39.165 1.00 44.13 121 LEU B CA 1
ATOM 4241 C C . LEU B 1 122 ? 21.960 13.155 -40.599 1.00 43.38 121 LEU B C 1
ATOM 4242 O O . LEU B 1 122 ? 22.361 12.227 -41.289 1.00 43.93 121 LEU B O 1
ATOM 4247 N N . TRP B 1 123 ? 21.080 14.047 -41.055 1.00 41.68 122 TRP B N 1
ATOM 4248 C CA . TRP B 1 123 ? 20.733 14.091 -42.477 1.00 41.78 122 TRP B CA 1
ATOM 4249 C C . TRP B 1 123 ? 21.787 14.873 -43.249 1.00 43.34 122 TRP B C 1
ATOM 4250 O O . TRP B 1 123 ? 22.278 15.867 -42.753 1.00 43.12 122 TRP B O 1
ATOM 4261 N N . SER B 1 124 ? 22.167 14.411 -44.441 1.00 44.36 123 SER B N 1
ATOM 4262 C CA . SER B 1 124 ? 23.163 15.131 -45.239 1.00 46.27 123 SER B CA 1
ATOM 4263 C C . SER B 1 124 ? 22.529 16.227 -46.098 1.00 46.49 123 SER B C 1
ATOM 4264 O O . SER B 1 124 ? 23.203 17.146 -46.492 1.00 47.48 123 SER B O 1
ATOM 4267 N N . ASP B 1 125 ? 21.242 16.101 -46.405 1.00 45.41 124 ASP B N 1
ATOM 4268 C CA . ASP B 1 125 ? 20.430 17.215 -46.885 1.00 45.76 124 ASP B CA 1
ATOM 4269 C C . ASP B 1 125 ? 19.203 17.264 -45.984 1.00 43.67 124 ASP B C 1
ATOM 4270 O O . ASP B 1 125 ? 18.738 16.225 -45.508 1.00 41.88 124 ASP B O 1
ATOM 4275 N N . PRO B 1 126 ? 18.658 18.451 -45.733 1.00 42.95 125 PRO B N 1
ATOM 4276 C CA . PRO B 1 126 ? 17.595 18.518 -44.724 1.00 41.29 125 PRO B CA 1
ATOM 4277 C C . PRO B 1 126 ? 16.317 17.746 -45.089 1.00 40.31 125 PRO B C 1
ATOM 4278 O O . PRO B 1 126 ? 15.902 17.759 -46.246 1.00 40.57 125 PRO B O 1
ATOM 4282 N N . PRO B 1 127 ? 15.688 17.068 -44.102 1.00 38.49 126 PRO B N 1
ATOM 4283 C CA . PRO B 1 127 ? 14.641 16.100 -44.417 1.00 37.17 126 PRO B CA 1
ATOM 4284 C C . PRO B 1 127 ? 13.363 16.669 -45.057 1.00 37.14 126 PRO B C 1
ATOM 4285 O O . PRO B 1 127 ? 12.654 15.929 -45.723 1.00 35.41 126 PRO B O 1
ATOM 4289 N N . TYR B 1 128 ? 13.079 17.954 -44.843 1.00 37.35 127 TYR B N 1
ATOM 4290 C CA . TYR B 1 128 ? 11.868 18.578 -45.379 1.00 37.77 127 TYR B CA 1
ATOM 4291 C C . TYR B 1 128 ? 12.129 19.686 -46.407 1.00 39.70 127 TYR B C 1
ATOM 4292 O O . TYR B 1 128 ? 11.218 20.423 -46.773 1.00 39.99 127 TYR B O 1
ATOM 4301 N N . GLU B 1 129 ? 13.358 19.762 -46.899 1.00 40.84 128 GLU B N 1
ATOM 4302 C CA . GLU B 1 129 ? 13.693 20.660 -47.998 1.00 43.44 128 GLU B CA 1
ATOM 4303 C C . GLU B 1 129 ? 13.383 20.079 -49.387 1.00 43.61 128 GLU B C 1
ATOM 4304 O O . GLU B 1 129 ? 13.092 20.840 -50.313 1.00 44.95 128 GLU B O 1
ATOM 4310 N N . ALA B 1 130 ? 13.475 18.755 -49.540 1.00 42.01 129 ALA B N 1
ATOM 4311 C CA . ALA B 1 130 ? 13.254 18.096 -50.854 1.00 42.65 129 ALA B CA 1
ATOM 4312 C C . ALA B 1 130 ? 14.326 18.481 -51.885 1.00 43.90 129 ALA B C 1
ATOM 4313 O O . ALA B 1 130 ? 14.029 18.690 -53.047 1.00 45.17 129 ALA B O 1
ATOM 4315 N N . LYS B 1 131 ? 15.571 18.554 -51.449 1.00 44.03 130 LYS B N 1
ATOM 4316 C CA . LYS B 1 131 ? 16.679 18.777 -52.336 1.00 46.57 130 LYS B CA 1
ATOM 4317 C C . LYS B 1 131 ? 16.740 17.702 -53.422 1.00 47.84 130 LYS B C 1
ATOM 4318 O O . LYS B 1 131 ? 16.611 16.488 -53.127 1.00 46.60 130 LYS B O 1
ATOM 4324 N N . VAL B 1 132 ? 16.882 18.152 -54.669 1.00 49.29 131 VAL B N 1
ATOM 4325 C CA . VAL B 1 132 ? 17.064 17.261 -55.828 1.00 51.10 131 VAL B CA 1
ATOM 4326 C C . VAL B 1 132 ? 18.534 17.238 -56.213 1.00 52.79 131 VAL B C 1
ATOM 4327 O O . VAL B 1 132 ? 19.150 18.287 -56.379 1.00 53.10 131 VAL B O 1
ATOM 4331 N N . ARG B 1 133 ? 19.093 16.037 -56.363 1.00 54.02 132 ARG B N 1
ATOM 4332 C CA . ARG B 1 133 ? 20.541 15.876 -56.559 1.00 56.57 132 ARG B CA 1
ATOM 4333 C C . ARG B 1 133 ? 20.906 14.560 -57.256 1.00 56.92 132 ARG B C 1
ATOM 4334 O O . ARG B 1 133 ? 20.560 13.462 -56.778 1.00 55.41 132 ARG B O 1
ATOM 4342 N N . ASP B 1 134 ? 21.628 14.662 -58.366 1.00 58.55 133 ASP B N 1
ATOM 4343 C CA . ASP B 1 134 ? 22.095 13.478 -59.108 1.00 59.21 133 ASP B CA 1
ATOM 4344 C C . ASP B 1 134 ? 20.951 12.500 -59.469 1.00 57.18 133 ASP B C 1
ATOM 4345 O O . ASP B 1 134 ? 21.124 11.285 -59.385 1.00 56.92 133 ASP B O 1
ATOM 4350 N N . GLY B 1 135 ? 19.801 13.045 -59.866 1.00 55.65 134 GLY B N 1
ATOM 4351 C CA . GLY B 1 135 ? 18.646 12.263 -60.293 1.00 55.12 134 GLY B CA 1
ATOM 4352 C C . GLY B 1 135 ? 17.792 11.674 -59.160 1.00 52.68 134 GLY B C 1
ATOM 4353 O O . GLY B 1 135 ? 16.849 10.919 -59.420 1.00 52.82 134 GLY B O 1
ATOM 4354 N N . TRP B 1 136 ? 18.131 12.043 -57.922 1.00 50.71 135 TRP B N 1
ATOM 4355 C CA . TRP B 1 136 ? 17.422 11.648 -56.703 1.00 48.96 135 TRP B CA 1
ATOM 4356 C C . TRP B 1 136 ? 16.830 12.879 -56.009 1.00 46.95 135 TRP B C 1
ATOM 4357 O O . TRP B 1 136 ? 17.397 13.972 -56.092 1.00 47.99 135 TRP B O 1
ATOM 4376 N N . ILE B 1 138 ? 15.937 13.915 -52.069 1.00 42.38 137 ILE B N 1
ATOM 4377 C CA . ILE B 1 138 ? 16.089 13.525 -50.675 1.00 40.95 137 ILE B CA 1
ATOM 4378 C C . ILE B 1 138 ? 15.003 14.202 -49.830 1.00 39.54 137 ILE B C 1
ATOM 4379 O O . ILE B 1 138 ? 14.798 15.424 -49.900 1.00 39.72 137 ILE B O 1
ATOM 4384 N N . GLY B 1 139 ? 14.335 13.402 -49.002 1.00 37.92 138 GLY B N 1
ATOM 4385 C CA . GLY B 1 139 ? 13.360 13.934 -48.065 1.00 36.85 138 GLY B CA 1
ATOM 4386 C C . GLY B 1 139 ? 12.672 12.848 -47.303 1.00 35.13 138 GLY B C 1
ATOM 4387 O O . GLY B 1 139 ? 12.576 11.731 -47.806 1.00 35.24 138 GLY B O 1
ATOM 4388 N N . ARG B 1 140 ? 12.217 13.165 -46.082 1.00 34.42 139 ARG B N 1
ATOM 4389 C CA . ARG B 1 140 ? 11.372 12.249 -45.321 1.00 33.34 139 ARG B CA 1
ATOM 4390 C C . ARG B 1 140 ? 10.052 12.220 -46.051 1.00 33.76 139 ARG B C 1
ATOM 4391 O O . ARG B 1 140 ? 9.488 13.273 -46.343 1.00 33.57 139 ARG B O 1
ATOM 4399 N N . GLY B 1 141 ? 9.572 11.019 -46.384 1.00 33.13 140 GLY B N 1
ATOM 4400 C CA . GLY B 1 141 ? 8.374 10.885 -47.194 1.00 33.74 140 GLY B CA 1
ATOM 4401 C C . GLY B 1 141 ? 8.558 10.905 -48.705 1.00 35.64 140 GLY B C 1
ATOM 4402 O O . GLY B 1 141 ? 7.636 10.535 -49.439 1.00 36.20 140 GLY B O 1
ATOM 4403 N N . ALA B 1 142 ? 9.731 11.302 -49.185 1.00 36.33 141 ALA B N 1
ATOM 4404 C CA . ALA B 1 142 ? 9.994 11.333 -50.623 1.00 38.37 141 ALA B CA 1
ATOM 4405 C C . ALA B 1 142 ? 9.751 9.964 -51.252 1.00 38.56 141 ALA B C 1
ATOM 4406 O O . ALA B 1 142 ? 9.123 9.853 -52.300 1.00 40.14 141 ALA B O 1
ATOM 4408 N N . GLN B 1 143 ? 10.223 8.920 -50.576 1.00 38.19 142 GLN B N 1
ATOM 4409 C CA . GLN B 1 143 ? 10.107 7.544 -51.041 1.00 38.62 142 GLN B CA 1
ATOM 4410 C C . GLN B 1 143 ? 8.872 6.871 -50.438 1.00 37.69 142 GLN B C 1
ATOM 4411 O O . GLN B 1 143 ? 8.133 6.190 -51.147 1.00 37.42 142 GLN B O 1
ATOM 4417 N N . ASP B 1 144 ? 8.651 7.119 -49.136 1.00 36.14 143 ASP B N 1
ATOM 4418 C CA . ASP B 1 144 ? 7.642 6.433 -48.363 1.00 35.27 143 ASP B CA 1
ATOM 4419 C C . ASP B 1 144 ? 6.675 7.444 -47.740 1.00 33.60 143 ASP B C 1
ATOM 4420 O O . ASP B 1 144 ? 6.879 7.859 -46.596 1.00 33.19 143 ASP B O 1
ATOM 4433 N N . LYS B 1 146 ? 5.191 9.702 -50.413 1.00 34.76 145 LYS B N 1
ATOM 4434 C CA . LYS B 1 146 ? 4.719 10.860 -51.175 1.00 35.97 145 LYS B CA 1
ATOM 4435 C C . LYS B 1 146 ? 5.078 10.760 -52.666 1.00 37.64 145 LYS B C 1
ATOM 4436 O O . LYS B 1 146 ? 4.322 11.239 -53.499 1.00 39.87 145 LYS B O 1
ATOM 4442 N N . GLY B 1 147 ? 6.200 10.133 -52.999 1.00 37.03 146 GLY B N 1
ATOM 4443 C CA . GLY B 1 147 ? 6.563 9.880 -54.387 1.00 38.83 146 GLY B CA 1
ATOM 4444 C C . GLY B 1 147 ? 5.470 9.106 -55.099 1.00 38.98 146 GLY B C 1
ATOM 4445 O O . GLY B 1 147 ? 4.972 9.553 -56.119 1.00 40.98 146 GLY B O 1
ATOM 4446 N N . GLY B 1 148 ? 5.064 7.989 -54.511 1.00 37.58 147 GLY B N 1
ATOM 4447 C CA . GLY B 1 148 ? 3.929 7.195 -54.973 1.00 37.95 147 GLY B CA 1
ATOM 4448 C C . GLY B 1 148 ? 2.634 7.982 -55.124 1.00 38.52 147 GLY B C 1
ATOM 4449 O O . GLY B 1 148 ? 1.946 7.870 -56.141 1.00 38.75 147 GLY B O 1
ATOM 4450 N N . VAL B 1 149 ? 2.299 8.781 -54.110 1.00 37.30 148 VAL B N 1
ATOM 4451 C CA . VAL B 1 149 ? 1.143 9.666 -54.187 1.00 37.51 148 VAL B CA 1
ATOM 4452 C C . VAL B 1 149 ? 1.236 10.593 -55.415 1.00 39.73 148 VAL B C 1
ATOM 4453 O O . VAL B 1 149 ? 0.232 10.788 -56.124 1.00 40.17 148 VAL B O 1
ATOM 4457 N N . SER B 1 150 ? 2.426 11.166 -55.668 1.00 40.17 149 SER B N 1
ATOM 4458 C CA . SER B 1 150 ? 2.607 12.018 -56.852 1.00 42.12 149 SER B CA 1
ATOM 4459 C C . SER B 1 150 ? 2.403 11.198 -58.124 1.00 43.25 149 SER B C 1
ATOM 4460 O O . SER B 1 150 ? 1.852 11.691 -59.093 1.00 45.03 149 SER B O 1
ATOM 4463 N N . ALA B 1 151 ? 2.829 9.938 -58.102 1.00 42.49 150 ALA B N 1
ATOM 4464 C CA . ALA B 1 151 ? 2.712 9.054 -59.256 1.00 43.49 150 ALA B CA 1
ATOM 4465 C C . ALA B 1 151 ? 1.256 8.737 -59.615 1.00 44.29 150 ALA B C 1
ATOM 4466 O O . ALA B 1 151 ? 0.878 8.705 -60.804 1.00 46.71 150 ALA B O 1
ATOM 4476 N N . ILE B 1 153 ? -1.536 10.583 -58.797 1.00 44.22 152 ILE B N 1
ATOM 4477 C CA . ILE B 1 153 ? -2.267 11.786 -59.171 1.00 44.85 152 ILE B CA 1
ATOM 4478 C C . ILE B 1 153 ? -1.904 12.174 -60.626 1.00 46.62 152 ILE B C 1
ATOM 4479 O O . ILE B 1 153 ? -2.776 12.549 -61.444 1.00 47.72 152 ILE B O 1
ATOM 4484 N N . PHE B 1 154 ? -0.617 12.079 -60.944 1.00 46.04 153 PHE B N 1
ATOM 4485 C CA . PHE B 1 154 ? -0.129 12.510 -62.238 1.00 47.87 153 PHE B CA 1
ATOM 4486 C C . PHE B 1 154 ? -0.351 11.467 -63.337 1.00 48.66 153 PHE B C 1
ATOM 4487 O O . PHE B 1 154 ? -0.375 11.800 -64.519 1.00 49.52 153 PHE B O 1
ATOM 4495 N N . ALA B 1 155 ? -0.547 10.215 -62.938 1.00 47.57 154 ALA B N 1
ATOM 4496 C CA . ALA B 1 155 ? -0.984 9.199 -63.866 1.00 48.74 154 ALA B CA 1
ATOM 4497 C C . ALA B 1 155 ? -2.317 9.639 -64.467 1.00 50.18 154 ALA B C 1
ATOM 4498 O O . ALA B 1 155 ? -2.525 9.556 -65.677 1.00 51.56 154 ALA B O 1
ATOM 4500 N N . LEU B 1 156 ? -3.197 10.149 -63.608 1.00 49.84 155 LEU B N 1
ATOM 4501 C CA . LEU B 1 156 ? -4.519 10.605 -64.025 1.00 51.11 155 LEU B CA 1
ATOM 4502 C C . LEU B 1 156 ? -4.443 11.917 -64.781 1.00 52.47 155 LEU B C 1
ATOM 4503 O O . LEU B 1 156 ? -5.218 12.108 -65.735 1.00 54.31 155 LEU B O 1
ATOM 4508 N N . ASP B 1 157 ? -3.520 12.809 -64.381 1.00 51.82 156 ASP B N 1
ATOM 4509 C CA . ASP B 1 157 ? -3.253 14.045 -65.145 1.00 53.99 156 ASP B CA 1
ATOM 4510 C C . ASP B 1 157 ? -2.757 13.750 -66.556 1.00 55.36 156 ASP B C 1
ATOM 4511 O O . ASP B 1 157 ? -3.082 14.489 -67.477 1.00 57.80 156 ASP B O 1
ATOM 4516 N N . ALA B 1 158 ? -1.961 12.686 -66.706 1.00 55.13 157 ALA B N 1
ATOM 4517 C CA . ALA B 1 158 ? -1.397 12.267 -67.995 1.00 56.53 157 ALA B CA 1
ATOM 4518 C C . ALA B 1 158 ? -2.482 11.817 -68.953 1.00 58.06 157 ALA B C 1
ATOM 4519 O O . ALA B 1 158 ? -2.510 12.222 -70.122 1.00 60.44 157 ALA B O 1
ATOM 4521 N N . ILE B 1 159 ? -3.374 10.974 -68.456 1.00 58.08 158 ILE B N 1
ATOM 4522 C CA . ILE B 1 159 ? -4.548 10.552 -69.221 1.00 59.63 158 ILE B CA 1
ATOM 4523 C C . ILE B 1 159 ? -5.329 11.784 -69.716 1.00 60.84 158 ILE B C 1
ATOM 4524 O O . ILE B 1 159 ? -5.679 11.878 -70.904 1.00 62.88 158 ILE B O 1
ATOM 4529 N N . ARG B 1 160 ? -5.571 12.740 -68.813 1.00 59.73 159 ARG B N 1
ATOM 4530 C CA . ARG B 1 160 ? -6.233 13.993 -69.184 1.00 61.22 159 ARG B CA 1
ATOM 4531 C C . ARG B 1 160 ? -5.439 14.779 -70.239 1.00 62.07 159 ARG B C 1
ATOM 4532 O O . ARG B 1 160 ? -5.991 15.195 -71.263 1.00 63.07 159 ARG B O 1
ATOM 4537 N N . THR B 1 161 ? -4.144 14.972 -69.995 1.00 60.55 160 THR B N 1
ATOM 4538 C CA . THR B 1 161 ? -3.271 15.678 -70.963 1.00 61.28 160 THR B CA 1
ATOM 4539 C C . THR B 1 161 ? -3.275 15.045 -72.345 1.00 62.54 160 THR B C 1
ATOM 4540 O O . THR B 1 161 ? -3.212 15.757 -73.362 1.00 64.21 160 THR B O 1
ATOM 4544 N N . ALA 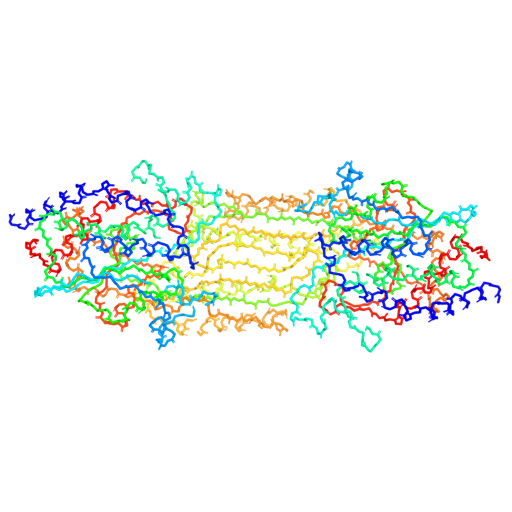B 1 162 ? -3.347 13.717 -72.379 1.00 61.39 161 ALA B N 1
ATOM 4545 C CA . ALA B 1 162 ? -3.354 12.952 -73.630 1.00 63.38 161 ALA B CA 1
ATOM 4546 C C . ALA B 1 162 ? -4.672 13.081 -74.403 1.00 64.93 161 ALA B C 1
ATOM 4547 O O . ALA B 1 162 ? -4.754 12.652 -75.528 1.00 67.02 161 ALA B O 1
ATOM 4549 N N . GLY B 1 163 ? -5.697 13.661 -73.783 1.00 64.73 162 GLY B N 1
ATOM 4550 C CA . GLY B 1 163 ? -6.986 13.901 -74.424 1.00 66.10 162 GLY B CA 1
ATOM 4551 C C . GLY B 1 163 ? -8.049 12.879 -74.044 1.00 65.72 162 GLY B C 1
ATOM 4552 O O . GLY B 1 163 ? -9.060 12.757 -74.737 1.00 65.66 162 GLY B O 1
ATOM 4553 N N . TYR B 1 164 ? -7.835 12.171 -72.931 1.00 64.12 163 TYR B N 1
ATOM 4554 C CA . TYR B 1 164 ? -8.711 11.067 -72.484 1.00 64.69 163 TYR B CA 1
ATOM 4555 C C . TYR B 1 164 ? -9.251 11.247 -71.070 1.00 63.30 163 TYR B C 1
ATOM 4556 O O . TYR B 1 164 ? -8.895 12.184 -70.374 1.00 62.62 163 TYR B O 1
ATOM 4565 N N . ALA B 1 165 ? -10.140 10.346 -70.670 1.00 63.27 164 ALA B N 1
ATOM 4566 C CA . ALA B 1 165 ? -10.599 10.244 -69.293 1.00 61.60 164 ALA B CA 1
ATOM 4567 C C . ALA B 1 165 ? -10.869 8.773 -69.021 1.00 61.12 164 ALA B C 1
ATOM 4568 O O . ALA B 1 165 ? -11.224 8.037 -69.942 1.00 63.42 164 ALA B O 1
ATOM 4570 N N . PRO B 1 166 ? -10.713 8.332 -67.767 1.00 59.19 165 PRO B N 1
ATOM 4571 C CA . PRO B 1 166 ? -10.972 6.912 -67.513 1.00 58.70 165 PRO B CA 1
ATOM 4572 C C . PRO B 1 166 ? -12.440 6.569 -67.799 1.00 60.47 165 PRO B C 1
ATOM 4573 O O . PRO B 1 166 ? -13.306 7.427 -67.645 1.00 61.65 165 PRO B O 1
ATOM 4577 N N . ASP B 1 167 ? -12.724 5.341 -68.224 1.00 60.98 166 ASP B N 1
ATOM 4578 C CA . ASP B 1 167 ? -14.086 5.002 -68.662 1.00 62.70 166 ASP B CA 1
ATOM 4579 C C . ASP B 1 167 ? -14.839 4.261 -67.565 1.00 61.01 166 ASP B C 1
ATOM 4580 O O . ASP B 1 167 ? -15.618 3.334 -67.840 1.00 61.83 166 ASP B O 1
ATOM 4585 N N . ALA B 1 168 ? -14.622 4.706 -66.331 1.00 59.01 167 ALA B N 1
ATOM 4586 C CA . ALA B 1 168 ? -15.187 4.082 -65.129 1.00 58.13 167 ALA B CA 1
ATOM 4587 C C . ALA B 1 168 ? -14.935 4.989 -63.940 1.00 56.30 167 ALA B C 1
ATOM 4588 O O . ALA B 1 168 ? -14.064 5.880 -63.999 1.00 55.18 167 ALA B O 1
ATOM 4590 N N . ARG B 1 169 ? -15.695 4.769 -62.868 1.00 55.32 168 ARG B N 1
ATOM 4591 C CA . ARG B 1 169 ? -15.547 5.570 -61.657 1.00 53.93 168 ARG B CA 1
ATOM 4592 C C . ARG B 1 169 ? -14.155 5.357 -61.055 1.00 52.07 168 ARG B C 1
ATOM 4593 O O . ARG B 1 169 ? -13.642 4.247 -61.039 1.00 51.80 168 ARG B O 1
ATOM 4601 N N . VAL B 1 170 ? -13.543 6.438 -60.590 1.00 51.14 169 VAL B N 1
ATOM 4602 C CA . VAL B 1 170 ? -12.244 6.381 -59.920 1.00 49.17 169 VAL B CA 1
ATOM 4603 C C . VAL B 1 170 ? -12.293 7.235 -58.654 1.00 48.46 169 VAL B C 1
ATOM 4604 O O . VAL B 1 170 ? -12.749 8.382 -58.688 1.00 49.19 169 VAL B O 1
ATOM 4608 N N . HIS B 1 171 ? -11.828 6.672 -57.545 1.00 46.79 170 HIS B N 1
ATOM 4609 C CA . HIS B 1 171 ? -11.591 7.427 -56.321 1.00 45.78 170 HIS B CA 1
ATOM 4610 C C . HIS B 1 171 ? -10.086 7.500 -56.070 1.00 44.25 170 HIS B C 1
ATOM 4611 O O . HIS B 1 171 ? -9.397 6.484 -56.161 1.00 44.53 170 HIS B O 1
ATOM 4618 N N . VAL B 1 172 ? -9.594 8.683 -55.719 1.00 43.37 171 VAL B N 1
ATOM 4619 C CA . VAL B 1 172 ? -8.182 8.874 -55.380 1.00 41.68 171 VAL B CA 1
ATOM 4620 C C . VAL B 1 172 ? -8.169 9.258 -53.912 1.00 40.49 171 VAL B C 1
ATOM 4621 O O . VAL B 1 172 ? -8.764 10.264 -53.522 1.00 40.62 171 VAL B O 1
ATOM 4625 N N . GLN B 1 173 ? -7.516 8.440 -53.102 1.00 38.93 172 GLN B N 1
ATOM 4626 C CA . GLN B 1 173 ? -7.602 8.556 -51.653 1.00 38.18 172 GLN B CA 1
ATOM 4627 C C . GLN B 1 173 ? -6.248 8.895 -51.063 1.00 36.84 172 GLN B C 1
ATOM 4628 O O . GLN B 1 173 ? -5.253 8.248 -51.365 1.00 36.06 172 GLN B O 1
ATOM 4634 N N . THR B 1 174 ? -6.208 9.903 -50.209 1.00 36.66 173 THR B N 1
ATOM 4635 C CA . THR B 1 174 ? -4.988 10.191 -49.471 1.00 36.17 173 THR B CA 1
ATOM 4636 C C . THR B 1 174 ? -5.336 10.097 -47.982 1.00 34.88 173 THR B C 1
ATOM 4637 O O . THR B 1 174 ? -6.262 10.743 -47.511 1.00 34.62 173 THR B O 1
ATOM 4641 N N . VAL B 1 175 ? -4.582 9.280 -47.258 1.00 33.99 174 VAL B N 1
ATOM 4642 C CA . VAL B 1 175 ? -4.941 8.924 -45.898 1.00 32.49 174 VAL B CA 1
ATOM 4643 C C . VAL B 1 175 ? -3.837 9.182 -44.861 1.00 31.47 174 VAL B C 1
ATOM 4644 O O . VAL B 1 175 ? -2.654 9.265 -45.188 1.00 30.66 174 VAL B O 1
ATOM 4648 N N . THR B 1 176 ? -4.257 9.285 -43.605 1.00 30.00 175 THR B N 1
ATOM 4649 C CA . THR B 1 176 ? -3.335 9.329 -42.480 1.00 29.37 175 THR B CA 1
ATOM 4650 C C . THR B 1 176 ? -3.167 7.929 -41.898 1.00 28.38 175 THR B C 1
ATOM 4651 O O . THR B 1 176 ? -3.776 6.986 -42.357 1.00 28.47 175 THR B O 1
ATOM 4655 N N . GLU B 1 177 ? -2.336 7.829 -40.873 1.00 27.57 176 GLU B N 1
ATOM 4656 C CA . GLU B 1 177 ? -2.301 6.673 -39.971 1.00 27.16 176 GLU B CA 1
ATOM 4657 C C . GLU B 1 177 ? -1.785 5.371 -40.533 1.00 27.62 176 GLU B C 1
ATOM 4658 O O . GLU B 1 177 ? -1.756 4.380 -39.818 1.00 26.82 176 GLU B O 1
ATOM 4664 N N . GLU B 1 178 ? -1.253 5.362 -41.748 1.00 28.33 177 GLU B N 1
ATOM 4665 C CA . GLU B 1 178 ? -0.686 4.120 -42.284 1.00 28.88 177 GLU B CA 1
ATOM 4666 C C . GLU B 1 178 ? 0.512 3.611 -41.480 1.00 27.93 177 GLU B C 1
ATOM 4667 O O . GLU B 1 178 ? 0.691 2.408 -41.340 1.00 28.17 177 GLU B O 1
ATOM 4673 N N . GLU B 1 179 ? 1.343 4.540 -40.981 1.00 27.49 178 GLU B N 1
ATOM 4674 C CA . GLU B 1 179 ? 2.570 4.183 -40.291 1.00 26.69 178 GLU B CA 1
ATOM 4675 C C . GLU B 1 179 ? 2.367 3.801 -38.840 1.00 26.21 178 GLU B C 1
ATOM 4676 O O . GLU B 1 179 ? 3.341 3.435 -38.187 1.00 26.43 178 GLU B O 1
ATOM 4682 N N . SER B 1 180 ? 1.131 3.903 -38.334 1.00 26.57 179 SER B N 1
ATOM 4683 C CA . SER B 1 180 ? 0.828 3.669 -36.917 1.00 25.64 179 SER B CA 1
ATOM 4684 C C . SER B 1 180 ? -0.363 2.738 -36.648 1.00 26.13 179 SER B C 1
ATOM 4685 O O . SER B 1 180 ? -0.347 1.956 -35.692 1.00 25.84 179 SER B O 1
ATOM 4688 N N . THR B 1 181 ? -1.430 2.825 -37.427 1.00 26.54 180 THR B N 1
ATOM 4689 C CA . THR B 1 181 ? -2.573 1.963 -37.170 1.00 26.53 180 THR B CA 1
ATOM 4690 C C . THR B 1 181 ? -3.180 1.339 -38.397 1.00 27.03 180 THR B C 1
ATOM 4691 O O . THR B 1 181 ? -3.686 0.243 -38.317 1.00 26.03 180 THR B O 1
ATOM 4695 N N . GLY B 1 182 ? -3.205 2.092 -39.499 1.00 27.52 181 GLY B N 1
ATOM 4696 C CA . GLY B 1 182 ? -3.982 1.724 -40.689 1.00 28.16 181 GLY B CA 1
ATOM 4697 C C . GLY B 1 182 ? -5.415 2.256 -40.672 1.00 28.62 181 GLY B C 1
ATOM 4698 O O . GLY B 1 182 ? -6.193 1.988 -41.590 1.00 29.76 181 GLY B O 1
ATOM 4699 N N . ASN B 1 183 ? -5.774 3.018 -39.636 1.00 27.91 182 ASN B N 1
ATOM 4700 C CA . ASN B 1 183 ? -7.146 3.449 -39.481 1.00 28.61 182 ASN B CA 1
ATOM 4701 C C . ASN B 1 183 ? -7.591 4.388 -40.597 1.00 29.76 182 ASN B C 1
ATOM 4702 O O . ASN B 1 183 ? -8.770 4.507 -40.844 1.00 30.33 182 ASN B O 1
ATOM 4707 N N . GLY B 1 184 ? -6.670 5.082 -41.250 1.00 29.74 183 GLY B N 1
ATOM 4708 C CA . GLY B 1 184 ? -7.080 5.974 -42.343 1.00 31.20 183 GLY B CA 1
ATOM 4709 C C . GLY B 1 184 ? -7.677 5.198 -43.520 1.00 31.52 183 GLY B C 1
ATOM 4710 O O . GLY B 1 184 ? -8.778 5.503 -44.021 1.00 32.77 183 GLY B O 1
ATOM 4711 N N . ALA B 1 185 ? -6.919 4.218 -43.973 1.00 30.91 184 ALA B N 1
ATOM 4712 C CA . ALA B 1 185 ? -7.347 3.322 -45.035 1.00 32.35 184 ALA B CA 1
ATOM 4713 C C . ALA B 1 185 ? -8.695 2.706 -44.664 1.00 32.82 184 ALA B C 1
ATOM 4714 O O . ALA B 1 185 ? -9.621 2.701 -45.471 1.00 32.98 184 ALA B O 1
ATOM 4716 N N . LEU B 1 186 ? -8.798 2.190 -43.428 1.00 31.59 185 LEU B N 1
ATOM 4717 C CA . LEU B 1 186 ? -10.054 1.555 -42.963 1.00 31.89 185 LEU B CA 1
ATOM 4718 C C . LEU B 1 186 ? -11.226 2.529 -43.006 1.00 32.33 185 LEU B C 1
ATOM 4719 O O . LEU B 1 186 ? -12.322 2.159 -43.424 1.00 33.82 185 LEU B O 1
ATOM 4724 N N . SER B 1 187 ? -10.985 3.782 -42.621 1.00 32.30 186 SER B N 1
ATOM 4725 C CA . SER B 1 187 ? -12.052 4.782 -42.580 1.00 33.64 186 SER B CA 1
ATOM 4726 C C . SER B 1 187 ? -12.643 5.085 -43.975 1.00 34.35 186 SER B C 1
ATOM 4727 O O . SER B 1 187 ? -13.847 5.358 -44.111 1.00 34.87 186 SER B O 1
ATOM 4730 N N . THR B 1 188 ? -11.823 5.005 -45.014 1.00 34.57 187 THR B N 1
ATOM 4731 C CA . THR B 1 188 ? -12.334 5.248 -46.378 1.00 35.79 187 THR B CA 1
ATOM 4732 C C . THR B 1 188 ? -13.344 4.179 -46.753 1.00 36.84 187 THR B C 1
ATOM 4733 O O . THR B 1 188 ? -14.366 4.448 -47.438 1.00 39.44 187 THR B O 1
ATOM 4737 N N . LEU B 1 189 ? -13.074 2.961 -46.310 1.00 36.41 188 LEU B N 1
ATOM 4738 C CA . LEU B 1 189 ? -14.003 1.864 -46.538 1.00 37.05 188 LEU B CA 1
ATOM 4739 C C . LEU B 1 189 ? -15.262 1.971 -45.683 1.00 38.08 188 LEU B C 1
ATOM 4740 O O . LEU B 1 189 ? -16.382 1.709 -46.167 1.00 39.38 188 LEU B O 1
ATOM 4753 N N . ARG B 1 191 ? -16.471 4.735 -44.743 1.00 39.97 190 ARG B N 1
ATOM 4754 C CA . ARG B 1 191 ? -17.191 5.892 -45.298 1.00 42.10 190 ARG B CA 1
ATOM 4755 C C . ARG B 1 191 ? -18.081 5.485 -46.462 1.00 43.49 190 ARG B C 1
ATOM 4756 O O . ARG B 1 191 ? -19.036 6.206 -46.793 1.00 46.29 190 ARG B O 1
ATOM 4764 N N . GLY B 1 192 ? -17.774 4.347 -47.095 1.00 42.93 191 GLY B N 1
ATOM 4765 C CA . GLY B 1 192 ? -18.599 3.824 -48.186 1.00 43.83 191 GLY B CA 1
ATOM 4766 C C . GLY B 1 192 ? -17.878 3.551 -49.498 1.00 44.17 191 GLY B C 1
ATOM 4767 O O . GLY B 1 192 ? -18.468 3.019 -50.430 1.00 44.77 191 GLY B O 1
ATOM 4768 N N . TYR B 1 193 ? -16.600 3.887 -49.600 1.00 42.95 192 TYR B N 1
ATOM 4769 C CA . TYR B 1 193 ? -15.938 3.812 -50.888 1.00 43.86 192 TYR B CA 1
ATOM 4770 C C . TYR B 1 193 ? -15.576 2.378 -51.269 1.00 44.35 192 TYR B C 1
ATOM 4771 O O . TYR B 1 193 ? -14.983 1.651 -50.496 1.00 44.39 192 TYR B O 1
ATOM 4780 N N . ARG B 1 194 ? -15.980 1.981 -52.465 1.00 45.72 193 ARG B N 1
ATOM 4781 C CA . ARG B 1 194 ? -15.700 0.668 -53.030 1.00 46.02 193 ARG B CA 1
ATOM 4782 C C . ARG B 1 194 ? -15.197 0.883 -54.449 1.00 46.92 193 ARG B C 1
ATOM 4783 O O . ARG B 1 194 ? -15.405 1.960 -55.030 1.00 47.06 193 ARG B O 1
ATOM 4791 N N . ALA B 1 195 ? -14.534 -0.142 -54.981 1.00 47.06 194 ALA B N 1
ATOM 4792 C CA . ALA B 1 195 ? -14.105 -0.209 -56.385 1.00 48.54 194 ALA B CA 1
ATOM 4793 C C . ALA B 1 195 ? -13.825 -1.662 -56.765 1.00 48.53 194 ALA B C 1
ATOM 4794 O O . ALA B 1 195 ? -13.729 -2.519 -55.889 1.00 48.09 194 ALA B O 1
ATOM 4796 N N . ASP B 1 196 ? -13.706 -1.920 -58.067 1.00 49.87 195 ASP B N 1
ATOM 4797 C CA . ASP B 1 196 ? -13.400 -3.259 -58.578 1.00 50.53 195 ASP B CA 1
ATOM 4798 C C . ASP B 1 196 ? -11.956 -3.673 -58.255 1.00 48.72 195 ASP B C 1
ATOM 4799 O O . ASP B 1 196 ? -11.634 -4.850 -58.236 1.00 48.65 195 ASP B O 1
ATOM 4804 N N . ALA B 1 197 ? -11.105 -2.705 -57.960 1.00 47.70 196 ALA B N 1
ATOM 4805 C CA . ALA B 1 197 ? -9.733 -2.967 -57.518 1.00 46.25 196 ALA B CA 1
ATOM 4806 C C . ALA B 1 197 ? -9.172 -1.746 -56.806 1.00 45.20 196 ALA B C 1
ATOM 4807 O O . ALA B 1 197 ? -9.726 -0.644 -56.934 1.00 45.94 196 ALA B O 1
ATOM 4809 N N . CYS B 1 198 ? -8.057 -1.958 -56.097 1.00 44.08 197 CYS B N 1
ATOM 4810 C CA . CYS B 1 198 ? -7.319 -0.917 -55.348 1.00 43.29 197 CYS B CA 1
ATOM 4811 C C . CYS B 1 198 ? -5.815 -1.052 -55.619 1.00 42.19 197 CYS B C 1
ATOM 4812 O O . CYS B 1 198 ? -5.305 -2.152 -55.649 1.00 43.49 197 CYS B O 1
ATOM 4815 N N . LEU B 1 199 ? -5.104 0.047 -55.849 1.00 41.79 198 LEU B N 1
ATOM 4816 C CA . LEU B 1 199 ? -3.644 -0.024 -56.023 1.00 41.09 198 LEU B CA 1
ATOM 4817 C C . LEU B 1 199 ? -3.027 1.047 -55.148 1.00 40.10 198 LEU B C 1
ATOM 4818 O O . LEU B 1 199 ? -3.477 2.183 -55.160 1.00 40.18 198 LEU B O 1
ATOM 4823 N N . ILE B 1 200 ? -2.010 0.662 -54.380 1.00 39.67 199 ILE B N 1
ATOM 4824 C CA . ILE B 1 200 ? -1.310 1.564 -53.463 1.00 38.35 199 ILE B CA 1
ATOM 4825 C C . ILE B 1 200 ? 0.169 1.612 -53.847 1.00 37.73 199 ILE B C 1
ATOM 4826 O O . ILE B 1 200 ? 0.873 0.603 -53.723 1.00 38.08 199 ILE B O 1
ATOM 4831 N N . PRO B 1 201 ? 0.658 2.767 -54.305 1.00 38.18 200 PRO B N 1
ATOM 4832 C CA . PRO B 1 201 ? 2.051 2.822 -54.758 1.00 38.50 200 PRO B CA 1
ATOM 4833 C C . PRO B 1 201 ? 3.091 3.071 -53.646 1.00 37.60 200 PRO B C 1
ATOM 4834 O O . PRO B 1 201 ? 3.883 4.041 -53.694 1.00 37.56 200 PRO B O 1
ATOM 4838 N N . GLU B 1 202 ? 3.107 2.182 -52.663 1.00 37.24 201 GLU B N 1
ATOM 4839 C CA . GLU B 1 202 ? 4.235 2.100 -51.730 1.00 36.01 201 GLU B CA 1
ATOM 4840 C C . GLU B 1 202 ? 5.498 1.909 -52.553 1.00 37.28 201 GLU B C 1
ATOM 4841 O O . GLU B 1 202 ? 5.415 1.456 -53.698 1.00 38.87 201 GLU B O 1
ATOM 4847 N N . PRO B 1 203 ? 6.672 2.248 -51.993 1.00 37.64 202 PRO B N 1
ATOM 4848 C CA . PRO B 1 203 ? 7.917 2.163 -52.756 1.00 39.13 202 PRO B CA 1
ATOM 4849 C C . PRO B 1 203 ? 8.473 0.758 -52.899 1.00 40.17 202 PRO B C 1
ATOM 4850 O O . PRO B 1 203 ? 9.519 0.462 -52.323 1.00 39.85 202 PRO B O 1
ATOM 4854 N N . THR B 1 204 ? 7.792 -0.079 -53.687 1.00 40.81 203 THR B N 1
ATOM 4855 C CA . THR B 1 204 ? 8.135 -1.495 -53.799 1.00 41.62 203 THR B CA 1
ATOM 4856 C C . THR B 1 204 ? 9.259 -1.756 -54.767 1.00 43.49 203 THR B C 1
ATOM 4857 O O . THR B 1 204 ? 9.603 -2.901 -55.004 1.00 44.12 203 THR B O 1
ATOM 4861 N N . GLY B 1 205 ? 9.847 -0.711 -55.346 1.00 44.44 204 GLY B N 1
ATOM 4862 C CA . GLY B 1 205 ? 10.895 -0.921 -56.357 1.00 46.26 204 GLY B CA 1
ATOM 4863 C C . GLY B 1 205 ? 10.396 -1.590 -57.618 1.00 48.18 204 GLY B C 1
ATOM 4864 O O . GLY B 1 205 ? 11.099 -2.400 -58.223 1.00 49.53 204 GLY B O 1
ATOM 4865 N N . HIS B 1 206 ? 9.189 -1.213 -58.034 1.00 48.41 205 HIS B N 1
ATOM 4866 C CA . HIS B 1 206 ? 8.552 -1.716 -59.262 1.00 50.01 205 HIS B CA 1
ATOM 4867 C C . HIS B 1 206 ? 8.154 -3.198 -59.163 1.00 49.94 205 HIS B C 1
ATOM 4868 O O . HIS B 1 206 ? 7.985 -3.855 -60.185 1.00 50.53 205 HIS B O 1
ATOM 4875 N N . THR B 1 207 ? 8.013 -3.714 -57.944 1.00 48.39 206 THR B N 1
ATOM 4876 C CA . THR B 1 207 ? 7.608 -5.109 -57.739 1.00 48.16 206 THR B CA 1
ATOM 4877 C C . THR B 1 207 ? 6.170 -5.138 -57.191 1.00 47.60 206 THR B C 1
ATOM 4878 O O . THR B 1 207 ? 5.670 -4.140 -56.626 1.00 46.40 206 THR B O 1
ATOM 4882 N N . LEU B 1 208 ? 5.510 -6.281 -57.339 1.00 47.31 207 LEU B N 1
ATOM 4883 C CA . LEU B 1 208 ? 4.228 -6.501 -56.681 1.00 46.31 207 LEU B CA 1
ATOM 4884 C C . LEU B 1 208 ? 4.500 -7.178 -55.365 1.00 44.90 207 LEU B C 1
ATOM 4885 O O . LEU B 1 208 ? 5.290 -8.106 -55.309 1.00 45.54 207 LEU B O 1
ATOM 4890 N N . THR B 1 209 ? 3.860 -6.725 -54.293 1.00 43.27 208 THR B N 1
ATOM 4891 C CA . THR B 1 209 ? 4.064 -7.354 -52.989 1.00 41.92 208 THR B CA 1
ATOM 4892 C C . THR B 1 209 ? 3.138 -8.549 -52.932 1.00 42.28 208 THR B C 1
ATOM 4893 O O . THR B 1 209 ? 1.916 -8.389 -52.919 1.00 42.60 208 THR B O 1
ATOM 4897 N N . ARG B 1 210 ? 3.729 -9.741 -52.934 1.00 42.52 209 ARG B N 1
ATOM 4898 C CA . ARG B 1 210 ? 2.976 -11.006 -53.054 1.00 43.97 209 ARG B CA 1
ATOM 4899 C C . ARG B 1 210 ? 2.337 -11.372 -51.730 1.00 42.04 209 ARG B C 1
ATOM 4900 O O . ARG B 1 210 ? 1.167 -11.780 -51.690 1.00 42.18 209 ARG B O 1
ATOM 4908 N N . ALA B 1 211 ? 3.118 -11.261 -50.659 1.00 41.48 210 ALA B N 1
ATOM 4909 C CA . ALA B 1 211 ? 2.608 -11.462 -49.289 1.00 40.17 210 ALA B CA 1
ATOM 4910 C C . ALA B 1 211 ? 3.262 -10.449 -48.365 1.00 39.09 210 ALA B C 1
ATOM 4911 O O . ALA B 1 211 ? 4.337 -9.936 -48.653 1.00 39.37 210 ALA B O 1
ATOM 4913 N N . GLN B 1 212 ? 2.604 -10.154 -47.256 1.00 37.79 211 GLN B N 1
ATOM 4914 C CA . GLN B 1 212 ? 3.129 -9.186 -46.294 1.00 36.79 211 GLN B CA 1
ATOM 4915 C C . GLN B 1 212 ? 2.795 -9.607 -44.870 1.00 36.39 211 GLN B C 1
ATOM 4916 O O . GLN B 1 212 ? 1.751 -10.191 -44.625 1.00 36.47 211 GLN B O 1
ATOM 4922 N N . VAL B 1 213 ? 3.689 -9.301 -43.938 1.00 35.32 212 VAL B N 1
ATOM 4923 C CA . VAL B 1 213 ? 3.437 -9.551 -42.555 1.00 34.15 212 VAL B CA 1
ATOM 4924 C C . VAL B 1 213 ? 2.342 -8.615 -42.021 1.00 33.26 212 VAL B C 1
ATOM 4925 O O . VAL B 1 213 ? 1.968 -7.608 -42.630 1.00 33.62 212 VAL B O 1
ATOM 4929 N N . GLY B 1 214 ? 1.812 -8.981 -40.872 1.00 32.64 213 GLY B N 1
ATOM 4930 C CA . GLY B 1 214 ? 1.042 -8.060 -40.060 1.00 31.89 213 GLY B CA 1
ATOM 4931 C C . GLY B 1 214 ? 1.936 -7.576 -38.918 1.00 30.93 213 GLY B C 1
ATOM 4932 O O . GLY B 1 214 ? 3.129 -7.902 -38.872 1.00 32.39 213 GLY B O 1
ATOM 4933 N N . ALA B 1 215 ? 1.358 -6.838 -37.976 1.00 29.35 214 ALA B N 1
ATOM 4934 C CA . ALA B 1 215 ? 2.141 -6.249 -36.886 1.00 27.62 214 ALA B CA 1
ATOM 4935 C C . ALA B 1 215 ? 1.246 -5.832 -35.735 1.00 26.39 214 ALA B C 1
ATOM 4936 O O . ALA B 1 215 ? 0.076 -5.523 -35.930 1.00 26.58 214 ALA B O 1
ATOM 4938 N N . VAL B 1 216 ? 1.840 -5.843 -34.549 1.00 26.02 215 VAL B N 1
ATOM 4939 C CA . VAL B 1 216 ? 1.256 -5.350 -33.327 1.00 24.63 215 VAL B CA 1
ATOM 4940 C C . VAL B 1 216 ? 2.208 -4.342 -32.683 1.00 24.63 215 VAL B C 1
ATOM 4941 O O . VAL B 1 216 ? 3.397 -4.631 -32.504 1.00 24.21 215 VAL B O 1
ATOM 4945 N N . TRP B 1 217 ? 1.679 -3.157 -32.355 1.00 24.02 216 TRP B N 1
ATOM 4946 C CA . TRP B 1 217 ? 2.369 -2.184 -31.521 1.00 23.75 216 TRP B CA 1
ATOM 4947 C C . TRP B 1 217 ? 1.886 -2.353 -30.093 1.00 23.71 216 TRP B C 1
ATOM 4948 O O . TRP B 1 217 ? 0.683 -2.541 -29.825 1.00 24.63 216 TRP B O 1
ATOM 4959 N N . PHE B 1 218 ? 2.840 -2.309 -29.184 1.00 23.34 217 PHE B N 1
ATOM 4960 C CA . PHE B 1 218 ? 2.524 -2.328 -27.774 1.00 23.17 217 PHE B CA 1
ATOM 4961 C C . PHE B 1 218 ? 3.585 -1.562 -26.971 1.00 22.79 217 PHE B C 1
ATOM 4962 O O . PHE B 1 218 ? 4.750 -1.497 -27.361 1.00 21.85 217 PHE B O 1
ATOM 4970 N N . ARG B 1 219 ? 3.125 -0.978 -25.866 1.00 23.15 218 ARG B N 1
ATOM 4971 C CA A ARG B 1 219 ? 3.959 -0.241 -24.921 0.70 22.90 218 ARG B CA 1
ATOM 4972 C CA B ARG B 1 219 ? 3.978 -0.262 -24.936 0.30 23.20 218 ARG B CA 1
ATOM 4973 C C . ARG B 1 219 ? 4.009 -1.008 -23.615 1.00 22.73 218 ARG B C 1
ATOM 4974 O O . ARG B 1 219 ? 2.970 -1.426 -23.106 1.00 23.30 218 ARG B O 1
ATOM 4989 N N . LEU B 1 220 ? 5.202 -1.151 -23.054 1.00 23.80 219 LEU B N 1
ATOM 4990 C CA . LEU B 1 220 ? 5.360 -1.717 -21.717 1.00 24.49 219 LEU B CA 1
ATOM 4991 C C . LEU B 1 220 ? 5.670 -0.569 -20.763 1.00 24.92 219 LEU B C 1
ATOM 4992 O O . LEU B 1 220 ? 6.605 0.202 -21.026 1.00 24.13 219 LEU B O 1
ATOM 4997 N N . ARG B 1 221 ? 4.902 -0.477 -19.672 1.00 25.63 220 ARG B N 1
ATOM 4998 C CA . ARG B 1 221 ? 5.080 0.527 -18.627 1.00 27.31 220 ARG B CA 1
ATOM 4999 C C . ARG B 1 221 ? 5.518 -0.182 -17.343 1.00 27.33 220 ARG B C 1
ATOM 5000 O O . ARG B 1 221 ? 4.752 -0.940 -16.710 1.00 26.23 220 ARG B O 1
ATOM 5008 N N . VAL B 1 222 ? 6.772 0.031 -17.006 1.00 27.82 221 VAL B N 1
ATOM 5009 C CA . VAL B 1 222 ? 7.419 -0.668 -15.928 1.00 29.93 221 VAL B CA 1
ATOM 5010 C C . VAL B 1 222 ? 7.606 0.278 -14.756 1.00 31.70 221 VAL B C 1
ATOM 5011 O O . VAL B 1 222 ? 7.956 1.462 -14.917 1.00 29.02 221 VAL B O 1
ATOM 5015 N N . ARG B 1 223 ? 7.307 -0.268 -13.579 1.00 34.18 222 ARG B N 1
ATOM 5016 C CA . ARG B 1 223 ? 7.684 0.292 -12.283 1.00 36.07 222 ARG B CA 1
ATOM 5017 C C . ARG B 1 223 ? 8.905 -0.429 -11.524 1.00 37.62 222 ARG B C 1
ATOM 5018 O O . ARG B 1 223 ? 9.356 -1.555 -11.796 1.00 38.83 222 ARG B O 1
ATOM 5020 N N . GLY B 1 224 ? 9.450 0.287 -10.551 1.00 37.64 223 GLY B N 1
ATOM 5021 C CA . GLY B 1 224 ? 10.500 -0.217 -9.726 1.00 37.99 223 GLY B CA 1
ATOM 5022 C C . GLY B 1 224 ? 10.331 0.563 -8.427 1.00 39.62 223 GLY B C 1
ATOM 5023 O O . GLY B 1 224 ? 9.482 1.523 -8.307 1.00 37.83 223 GLY B O 1
ATOM 5024 N N . THR B 1 225 ? 11.124 0.125 -7.444 1.00 40.52 224 THR B N 1
ATOM 5025 C CA A THR B 1 225 ? 11.063 0.680 -6.115 0.50 41.55 224 THR B CA 1
ATOM 5026 C CA B THR B 1 225 ? 11.078 0.672 -6.098 0.50 41.48 224 THR B CA 1
ATOM 5027 C C . THR B 1 225 ? 12.244 1.643 -5.998 1.00 42.47 224 THR B C 1
ATOM 5028 O O . THR B 1 225 ? 13.404 1.195 -5.863 1.00 42.38 224 THR B O 1
ATOM 5035 N N . PRO B 1 226 ? 11.954 2.980 -6.096 1.00 42.66 225 PRO B N 1
ATOM 5036 C CA . PRO B 1 226 ? 13.052 3.947 -6.045 1.00 42.60 225 PRO B CA 1
ATOM 5037 C C . PRO B 1 226 ? 13.641 4.109 -4.652 1.00 43.14 225 PRO B C 1
ATOM 5038 O O . PRO B 1 226 ? 12.921 4.235 -3.673 1.00 43.67 225 PRO B O 1
ATOM 5042 N N . VAL B 1 227 ? 14.969 4.114 -4.603 1.00 43.37 226 VAL B N 1
ATOM 5043 C CA . VAL B 1 227 ? 15.757 4.367 -3.424 1.00 43.72 226 VAL B CA 1
ATOM 5044 C C . VAL B 1 227 ? 16.928 5.263 -3.841 1.00 44.92 226 VAL B C 1
ATOM 5045 O O . VAL B 1 227 ? 17.139 5.514 -5.040 1.00 44.32 226 VAL B O 1
ATOM 5049 N N . HIS B 1 228 ? 17.681 5.758 -2.863 1.00 45.63 227 HIS B N 1
ATOM 5050 C CA . HIS B 1 228 ? 18.954 6.443 -3.130 1.00 46.56 227 HIS B CA 1
ATOM 5051 C C . HIS B 1 228 ? 19.912 5.409 -3.776 1.00 46.82 227 HIS B C 1
ATOM 5052 O O . HIS B 1 228 ? 19.964 4.240 -3.329 1.00 46.26 227 HIS B O 1
ATOM 5059 N N . VAL B 1 229 ? 20.658 5.828 -4.805 1.00 46.67 228 VAL B N 1
ATOM 5060 C CA . VAL B 1 229 ? 21.709 4.979 -5.397 1.00 47.67 228 VAL B CA 1
ATOM 5061 C C . VAL B 1 229 ? 22.598 4.338 -4.307 1.00 49.59 228 VAL B C 1
ATOM 5062 O O . VAL B 1 229 ? 22.901 3.154 -4.399 1.00 49.79 228 VAL B O 1
ATOM 5066 N N . ALA B 1 230 ? 22.994 5.117 -3.289 1.00 51.50 229 ALA B N 1
ATOM 5067 C CA . ALA B 1 230 ? 23.758 4.631 -2.126 1.00 53.01 229 ALA B CA 1
ATOM 5068 C C . ALA B 1 230 ? 23.188 3.366 -1.451 1.00 53.95 229 ALA B C 1
ATOM 5069 O O . ALA B 1 230 ? 23.949 2.607 -0.821 1.00 54.93 229 ALA B O 1
ATOM 5071 N N . TYR B 1 231 ? 21.863 3.181 -1.540 1.00 53.26 230 TYR B N 1
ATOM 5072 C CA . TYR B 1 231 ? 21.151 2.047 -0.919 1.00 54.18 230 TYR B CA 1
ATOM 5073 C C . TYR B 1 231 ? 20.463 1.168 -1.985 1.00 52.51 230 TYR B C 1
ATOM 5074 O O . TYR B 1 231 ? 19.449 0.525 -1.687 1.00 51.16 230 TYR B O 1
ATOM 5083 N N . SER B 1 232 ? 21.022 1.139 -3.204 1.00 51.77 231 SER B N 1
ATOM 5084 C CA . SER B 1 232 ? 20.325 0.553 -4.378 1.00 50.97 231 SER B CA 1
ATOM 5085 C C . SER B 1 232 ? 19.849 -0.912 -4.165 1.00 51.67 231 SER B C 1
ATOM 5086 O O . SER B 1 232 ? 18.751 -1.288 -4.622 1.00 49.52 231 SER B O 1
ATOM 5089 N N . GLU B 1 233 ? 20.653 -1.704 -3.433 1.00 53.84 232 GLU B N 1
ATOM 5090 C CA . GLU B 1 233 ? 20.275 -3.090 -3.074 1.00 54.97 232 GLU B CA 1
ATOM 5091 C C . GLU B 1 233 ? 18.911 -3.213 -2.348 1.00 54.59 232 GLU B C 1
ATOM 5092 O O . GLU B 1 233 ? 18.215 -4.216 -2.528 1.00 55.22 232 GLU B O 1
ATOM 5098 N N . THR B 1 234 ? 18.527 -2.198 -1.558 1.00 54.19 233 THR B N 1
ATOM 5099 C CA . THR B 1 234 ? 17.178 -2.143 -0.909 1.00 52.91 233 THR B CA 1
ATOM 5100 C C . THR B 1 234 ? 16.016 -1.789 -1.875 1.00 50.81 233 THR B C 1
ATOM 5101 O O . THR B 1 234 ? 14.836 -1.898 -1.510 1.00 49.79 233 THR B O 1
ATOM 5105 N N . GLY B 1 235 ? 16.342 -1.316 -3.082 1.00 48.95 234 GLY B N 1
ATOM 5106 C CA . GLY B 1 235 ? 15.321 -1.031 -4.101 1.00 46.94 234 GLY B CA 1
ATOM 5107 C C . GLY B 1 235 ? 15.582 -1.804 -5.401 1.00 45.66 234 GLY B C 1
ATOM 5108 O O . GLY B 1 235 ? 16.332 -2.778 -5.409 1.00 46.22 234 GLY B O 1
ATOM 5109 N N . THR B 1 236 ? 14.949 -1.387 -6.499 1.00 43.40 235 THR B N 1
ATOM 5110 C CA . THR B 1 236 ? 15.133 -2.069 -7.803 1.00 41.80 235 THR B CA 1
ATOM 5111 C C . THR B 1 236 ? 15.288 -0.967 -8.887 1.00 39.36 235 THR B C 1
ATOM 5112 O O . THR B 1 236 ? 15.035 0.214 -8.578 1.00 41.18 235 THR B O 1
ATOM 5116 N N . SER B 1 237 ? 15.614 -1.281 -10.142 1.00 34.11 236 SER B N 1
ATOM 5117 C CA . SER B 1 237 ? 15.418 -0.241 -11.128 1.00 29.71 236 SER B CA 1
ATOM 5118 C C . SER B 1 237 ? 14.372 -0.586 -12.174 1.00 27.39 236 SER B C 1
ATOM 5119 O O . SER B 1 237 ? 14.446 -1.641 -12.779 1.00 25.76 236 SER B O 1
ATOM 5122 N N . ALA B 1 238 ? 13.429 0.328 -12.431 1.00 25.36 237 ALA B N 1
ATOM 5123 C CA . ALA B 1 238 ? 12.459 0.163 -13.531 1.00 25.61 237 ALA B CA 1
ATOM 5124 C C . ALA B 1 238 ? 13.155 0.045 -14.900 1.00 25.55 237 ALA B C 1
ATOM 5125 O O . ALA B 1 238 ? 12.678 -0.646 -15.779 1.00 24.12 237 ALA B O 1
ATOM 5127 N N . ILE B 1 239 ? 14.282 0.722 -15.070 1.00 25.40 238 ILE B N 1
ATOM 5128 C CA . ILE B 1 239 ? 15.011 0.657 -16.348 1.00 25.25 238 ILE B CA 1
ATOM 5129 C C . ILE B 1 239 ? 15.685 -0.704 -16.508 1.00 25.87 238 ILE B C 1
ATOM 5130 O O . ILE B 1 239 ? 15.627 -1.293 -17.586 1.00 27.40 238 ILE B O 1
ATOM 5135 N N . LEU B 1 240 ? 16.319 -1.217 -15.457 1.00 25.91 239 LEU B N 1
ATOM 5136 C CA . LEU B 1 240 ? 16.899 -2.569 -15.533 1.00 26.78 239 LEU B CA 1
ATOM 5137 C C . LEU B 1 240 ? 15.829 -3.664 -15.716 1.00 26.44 239 LEU B C 1
ATOM 5138 O O . LEU B 1 240 ? 16.048 -4.637 -16.439 1.00 25.80 239 LEU B O 1
ATOM 5143 N N . SER B 1 241 ? 14.671 -3.481 -15.080 1.00 25.90 240 SER B N 1
ATOM 5144 C CA . SER B 1 241 ? 13.550 -4.374 -15.293 1.00 26.42 240 SER B CA 1
ATOM 5145 C C . SER B 1 241 ? 12.971 -4.289 -16.721 1.00 26.88 240 SER B C 1
ATOM 5146 O O . SER B 1 241 ? 12.512 -5.307 -17.256 1.00 26.81 240 SER B O 1
ATOM 5149 N N . ALA B 1 242 ? 12.964 -3.096 -17.321 1.00 26.02 241 ALA B N 1
ATOM 5150 C CA . ALA B 1 242 ? 12.562 -2.964 -18.695 1.00 26.52 241 ALA B CA 1
ATOM 5151 C C . ALA B 1 242 ? 13.528 -3.725 -19.600 1.00 27.76 241 ALA B C 1
ATOM 5152 O O . ALA B 1 242 ? 13.133 -4.366 -20.599 1.00 27.79 241 ALA B O 1
ATOM 5162 N N . HIS B 1 244 ? 15.271 -6.411 -18.805 1.00 29.39 243 HIS B N 1
ATOM 5163 C CA . HIS B 1 244 ? 14.870 -7.804 -18.621 1.00 30.28 243 HIS B CA 1
ATOM 5164 C C . HIS B 1 244 ? 13.734 -8.192 -19.575 1.00 29.78 243 HIS B C 1
ATOM 5165 O O . HIS B 1 244 ? 13.821 -9.232 -20.228 1.00 30.70 243 HIS B O 1
ATOM 5172 N N . LEU B 1 245 ? 12.717 -7.338 -19.704 1.00 28.30 244 LEU B N 1
ATOM 5173 C CA . LEU B 1 245 ? 11.602 -7.610 -20.612 1.00 27.39 244 LEU B CA 1
ATOM 5174 C C . LEU B 1 245 ? 12.038 -7.588 -22.075 1.00 27.06 244 LEU B C 1
ATOM 5175 O O . LEU B 1 245 ? 11.632 -8.431 -22.860 1.00 27.46 244 LEU B O 1
ATOM 5180 N N . ILE B 1 246 ? 12.898 -6.652 -22.439 1.00 27.23 245 ILE B N 1
ATOM 5181 C CA . ILE B 1 246 ? 13.462 -6.621 -23.801 1.00 27.06 245 ILE B CA 1
ATOM 5182 C C . ILE B 1 246 ? 14.137 -7.961 -24.144 1.00 28.65 245 ILE B C 1
ATOM 5183 O O . ILE B 1 246 ? 13.870 -8.563 -25.196 1.00 27.23 245 ILE B O 1
ATOM 5188 N N . ARG B 1 247 ? 14.982 -8.448 -23.242 1.00 29.63 246 ARG B N 1
ATOM 5189 C CA . ARG B 1 247 ? 15.645 -9.730 -23.462 1.00 31.74 246 ARG B CA 1
ATOM 5190 C C . ARG B 1 247 ? 14.623 -10.834 -23.631 1.00 30.77 246 ARG B C 1
ATOM 5191 O O . ARG B 1 247 ? 14.820 -11.743 -24.438 1.00 30.09 246 ARG B O 1
ATOM 5199 N N . ALA B 1 248 ? 13.566 -10.783 -22.814 1.00 29.33 247 ALA B N 1
ATOM 5200 C CA . ALA B 1 248 ? 12.524 -11.797 -22.853 1.00 28.58 247 ALA B CA 1
ATOM 5201 C C . ALA B 1 248 ? 11.835 -11.745 -24.215 1.00 28.00 247 ALA B C 1
ATOM 5202 O O . ALA B 1 248 ? 11.630 -12.778 -24.860 1.00 28.07 247 ALA B O 1
ATOM 5204 N N . PHE B 1 249 ? 11.514 -10.548 -24.667 1.00 26.60 248 PHE B N 1
ATOM 5205 C CA . PHE B 1 249 ? 10.893 -10.427 -25.990 1.00 27.30 248 PHE B CA 1
ATOM 5206 C C . PHE B 1 249 ? 11.818 -10.843 -27.147 1.00 28.59 248 PHE B C 1
ATOM 5207 O O . PHE B 1 249 ? 11.363 -11.441 -28.132 1.00 28.42 248 PHE B O 1
ATOM 5215 N N . GLU B 1 250 ? 13.117 -10.606 -27.000 1.00 28.86 249 GLU B N 1
ATOM 5216 C CA . GLU B 1 250 ? 14.078 -11.076 -28.002 1.00 30.60 249 GLU B CA 1
ATOM 5217 C C . GLU B 1 250 ? 14.122 -12.615 -28.113 1.00 31.45 249 GLU B C 1
ATOM 5218 O O . GLU B 1 250 ? 14.199 -13.157 -29.234 1.00 30.68 249 GLU B O 1
ATOM 5224 N N . GLU B 1 251 ? 14.046 -13.295 -26.972 1.00 31.14 250 GLU B N 1
ATOM 5225 C CA . GLU B 1 251 ? 14.046 -14.750 -26.933 1.00 33.60 250 GLU B CA 1
ATOM 5226 C C . GLU B 1 251 ? 12.774 -15.318 -27.561 1.00 32.98 250 GLU B C 1
ATOM 5227 O O . GLU B 1 251 ? 12.821 -16.283 -28.330 1.00 32.22 250 GLU B O 1
ATOM 5233 N N . TYR B 1 252 ? 11.651 -14.690 -27.225 1.00 31.00 251 TYR B N 1
ATOM 5234 C CA . TYR B 1 252 ? 10.355 -15.082 -27.757 1.00 30.77 251 TYR B CA 1
ATOM 5235 C C . TYR B 1 252 ? 10.406 -14.940 -29.281 1.00 30.39 251 TYR B C 1
ATOM 5236 O O . TYR B 1 252 ? 10.002 -15.846 -30.017 1.00 30.05 251 TYR B O 1
ATOM 5245 N N . THR B 1 253 ? 10.960 -13.816 -29.744 1.00 30.27 252 THR B N 1
ATOM 5246 C CA . THR B 1 253 ? 11.085 -13.558 -31.181 1.00 30.60 252 THR B CA 1
ATOM 5247 C C . THR B 1 253 ? 11.962 -14.599 -31.878 1.00 33.08 252 THR B C 1
ATOM 5248 O O . THR B 1 253 ? 11.635 -15.040 -32.990 1.00 32.90 252 THR B O 1
ATOM 5252 N N . LYS B 1 254 ? 13.033 -15.057 -31.225 1.00 35.31 253 LYS B N 1
ATOM 5253 C CA . LYS B 1 254 ? 13.827 -16.150 -31.782 1.00 38.04 253 LYS B CA 1
ATOM 5254 C C . LYS B 1 254 ? 13.009 -17.432 -31.896 1.00 38.61 253 LYS B C 1
ATOM 5255 O O . LYS B 1 254 ? 13.168 -18.154 -32.868 1.00 39.39 253 LYS B O 1
ATOM 5261 N N . GLU B 1 255 ? 12.196 -17.733 -30.873 1.00 37.67 254 GLU B N 1
ATOM 5262 C CA . GLU B 1 255 ? 11.324 -18.921 -30.868 1.00 38.66 254 GLU B CA 1
ATOM 5263 C C . GLU B 1 255 ? 10.285 -18.855 -31.988 1.00 37.49 254 GLU B C 1
ATOM 5264 O O . GLU B 1 255 ? 10.057 -19.845 -32.696 1.00 37.34 254 GLU B O 1
ATOM 5270 N N . LEU B 1 256 ? 9.683 -17.673 -32.148 1.00 35.09 255 LEU B N 1
ATOM 5271 C CA . LEU B 1 256 ? 8.723 -17.404 -33.225 1.00 35.45 255 LEU B CA 1
ATOM 5272 C C . LEU B 1 256 ? 9.350 -17.596 -34.621 1.00 36.48 255 LEU B C 1
ATOM 5273 O O . LEU B 1 256 ? 8.733 -18.206 -35.483 1.00 36.90 255 LEU B O 1
ATOM 5278 N N . ASN B 1 257 ? 10.580 -17.114 -34.813 1.00 36.30 256 ASN B N 1
ATOM 5279 C CA . ASN B 1 257 ? 11.284 -17.292 -36.091 1.00 37.86 256 ASN B CA 1
ATOM 5280 C C . ASN B 1 257 ? 11.744 -18.744 -36.347 1.00 40.50 256 ASN B C 1
ATOM 5281 O O . ASN B 1 257 ? 11.805 -19.175 -37.502 1.00 40.70 256 ASN B O 1
ATOM 5286 N N . ALA B 1 258 ? 12.030 -19.508 -35.291 1.00 42.17 257 ALA B N 1
ATOM 5287 C CA . ALA B 1 258 ? 12.259 -20.959 -35.461 1.00 45.43 257 ALA B CA 1
ATOM 5288 C C . ALA B 1 258 ? 11.003 -21.653 -35.989 1.00 47.07 257 ALA B C 1
ATOM 5289 O O . ALA B 1 258 ? 11.096 -22.602 -36.771 1.00 48.99 257 ALA B O 1
ATOM 5291 N N . GLN B 1 259 ? 9.833 -21.171 -35.583 1.00 47.10 258 GLN B N 1
ATOM 5292 C CA . GLN B 1 259 ? 8.570 -21.728 -36.085 1.00 49.36 258 GLN B CA 1
ATOM 5293 C C . GLN B 1 259 ? 8.143 -21.158 -37.451 1.00 49.53 258 GLN B C 1
ATOM 5294 O O . GLN B 1 259 ? 7.278 -21.742 -38.109 1.00 51.46 258 GLN B O 1
ATOM 5300 N N . ALA B 1 260 ? 8.757 -20.055 -37.895 1.00 48.57 259 ALA B N 1
ATOM 5301 C CA . ALA B 1 260 ? 8.356 -19.363 -39.138 1.00 48.00 259 ALA B CA 1
ATOM 5302 C C . ALA B 1 260 ? 8.454 -20.250 -40.371 1.00 49.96 259 ALA B C 1
ATOM 5303 O O . ALA B 1 260 ? 7.856 -19.957 -41.404 1.00 49.11 259 ALA B O 1
ATOM 5305 N N . VAL B 1 261 ? 9.209 -21.338 -40.263 1.00 52.02 260 VAL B N 1
ATOM 5306 C CA . VAL B 1 261 ? 9.353 -22.289 -41.378 1.00 54.12 260 VAL B CA 1
ATOM 5307 C C . VAL B 1 261 ? 8.032 -22.982 -41.738 1.00 54.95 260 VAL B C 1
ATOM 5308 O O . VAL B 1 261 ? 7.885 -23.495 -42.837 1.00 55.99 260 VAL B O 1
ATOM 5312 N N . ARG B 1 262 ? 7.086 -23.007 -40.803 1.00 54.01 261 ARG B N 1
ATOM 5313 C CA . ARG B 1 262 ? 5.777 -23.582 -41.046 1.00 54.87 261 ARG B CA 1
ATOM 5314 C C . ARG B 1 262 ? 4.898 -22.643 -41.874 1.00 54.51 261 ARG B C 1
ATOM 5315 O O . ARG B 1 262 ? 3.844 -23.057 -42.339 1.00 54.71 261 ARG B O 1
ATOM 5318 N N . ASP B 1 263 ? 5.294 -21.373 -42.048 1.00 53.05 262 ASP B N 1
ATOM 5319 C CA . ASP B 1 263 ? 4.473 -20.420 -42.818 1.00 52.85 262 ASP B CA 1
ATOM 5320 C C . ASP B 1 263 ? 4.575 -20.692 -44.328 1.00 54.19 262 ASP B C 1
ATOM 5321 O O . ASP B 1 263 ? 5.682 -20.830 -44.840 1.00 54.60 262 ASP B O 1
ATOM 5326 N N . PRO B 1 264 ? 3.428 -20.688 -45.046 1.00 55.46 263 PRO B N 1
ATOM 5327 C CA . PRO B 1 264 ? 3.367 -20.902 -46.520 1.00 56.96 263 PRO B CA 1
ATOM 5328 C C . PRO B 1 264 ? 4.294 -20.032 -47.338 1.00 56.51 263 PRO B C 1
ATOM 5329 O O . PRO B 1 264 ? 5.013 -20.531 -48.189 1.00 57.52 263 PRO B O 1
ATOM 5333 N N . TRP B 1 265 ? 4.267 -18.728 -47.070 1.00 54.54 264 TRP B N 1
ATOM 5334 C CA . TRP B 1 265 ? 4.935 -17.727 -47.905 1.00 53.97 264 TRP B CA 1
ATOM 5335 C C . TRP B 1 265 ? 6.314 -17.356 -47.395 1.00 53.72 264 TRP B C 1
ATOM 5336 O O . TRP B 1 265 ? 7.238 -17.152 -48.200 1.00 54.45 264 TRP B O 1
ATOM 5347 N N . PHE B 1 266 ? 6.438 -17.211 -46.064 1.00 52.40 265 PHE B N 1
ATOM 5348 C CA . PHE B 1 266 ? 7.683 -16.740 -45.451 1.00 51.04 265 PHE B CA 1
ATOM 5349 C C . PHE B 1 266 ? 8.551 -17.882 -44.945 1.00 52.81 265 PHE B C 1
ATOM 5350 O O . PHE B 1 266 ? 9.617 -17.639 -44.394 1.00 53.16 265 PHE B O 1
ATOM 5358 N N . GLY B 1 267 ? 8.110 -19.121 -45.162 1.00 54.83 266 GLY B N 1
ATOM 5359 C CA . GLY B 1 267 ? 8.797 -20.316 -44.663 1.00 56.24 266 GLY B CA 1
ATOM 5360 C C . GLY B 1 267 ? 10.303 -20.364 -44.877 1.00 57.33 266 GLY B C 1
ATOM 5361 O O . GLY B 1 267 ? 11.041 -20.814 -43.997 1.00 58.22 266 GLY B O 1
ATOM 5362 N N . GLN B 1 268 ? 10.763 -19.900 -46.037 1.00 57.46 267 GLN B N 1
ATOM 5363 C CA . GLN B 1 268 ? 12.179 -19.987 -46.396 1.00 58.28 267 GLN B CA 1
ATOM 5364 C C . GLN B 1 268 ? 12.898 -18.645 -46.283 1.00 55.61 267 GLN B C 1
ATOM 5365 O O . GLN B 1 268 ? 14.015 -18.501 -46.753 1.00 56.37 267 GLN B O 1
ATOM 5371 N N . VAL B 1 269 ? 12.272 -17.664 -45.641 1.00 53.30 268 VAL B N 1
ATOM 5372 C CA . VAL B 1 269 ? 12.943 -16.403 -45.340 1.00 51.31 268 VAL B CA 1
ATOM 5373 C C . VAL B 1 269 ? 13.575 -16.424 -43.932 1.00 50.27 268 VAL B C 1
ATOM 5374 O O . VAL B 1 269 ? 13.060 -17.056 -42.998 1.00 49.20 268 VAL B O 1
ATOM 5378 N N . LYS B 1 270 ? 14.714 -15.754 -43.814 1.00 49.06 269 LYS B N 1
ATOM 5379 C CA . LYS B 1 270 ? 15.497 -15.777 -42.598 1.00 48.69 269 LYS B CA 1
ATOM 5380 C C . LYS B 1 270 ? 14.987 -14.670 -41.675 1.00 45.94 269 LYS B C 1
ATOM 5381 O O . LYS B 1 270 ? 14.962 -13.485 -42.047 1.00 44.74 269 LYS B O 1
ATOM 5384 N N . ASN B 1 271 ? 14.555 -15.095 -40.486 1.00 44.55 270 ASN B N 1
ATOM 5385 C CA . ASN B 1 271 ? 14.018 -14.212 -39.452 1.00 42.13 270 ASN B CA 1
ATOM 5386 C C . ASN B 1 271 ? 13.013 -13.179 -39.933 1.00 40.09 270 ASN B C 1
ATOM 5387 O O . ASN B 1 271 ? 13.209 -11.996 -39.752 1.00 39.59 270 ASN B O 1
ATOM 5392 N N . PRO B 1 272 ? 11.910 -13.634 -40.526 1.00 39.55 271 PRO B N 1
ATOM 5393 C CA . PRO B 1 272 ? 10.926 -12.705 -41.069 1.00 37.79 271 PRO B CA 1
ATOM 5394 C C . PRO B 1 272 ? 10.136 -11.939 -40.014 1.00 35.46 271 PRO B C 1
ATOM 5395 O O . PRO B 1 272 ? 9.584 -10.877 -40.331 1.00 33.84 271 PRO B O 1
ATOM 5399 N N . ILE B 1 273 ? 10.079 -12.465 -38.786 1.00 34.27 272 ILE B N 1
ATOM 5400 C CA . ILE B 1 273 ? 9.393 -11.779 -37.684 1.00 32.48 272 ILE B CA 1
ATOM 5401 C C . ILE B 1 273 ? 10.393 -10.868 -36.978 1.00 32.48 272 ILE B C 1
ATOM 5402 O O . ILE B 1 273 ? 11.424 -11.312 -36.464 1.00 33.26 272 ILE B O 1
ATOM 5407 N N . LYS B 1 274 ? 10.070 -9.597 -36.972 1.00 31.27 273 LYS B N 1
ATOM 5408 C CA . LYS B 1 274 ? 10.951 -8.564 -36.450 1.00 31.90 273 LYS B CA 1
ATOM 5409 C C . LYS B 1 274 ? 10.331 -7.984 -35.194 1.00 30.17 273 LYS B C 1
ATOM 5410 O O . LYS B 1 274 ? 9.130 -7.713 -35.152 1.00 29.61 273 LYS B O 1
ATOM 5416 N N . PHE B 1 275 ? 11.153 -7.870 -34.158 1.00 29.91 274 PHE B N 1
ATOM 5417 C CA . PHE B 1 275 ? 10.800 -7.207 -32.917 1.00 28.56 274 PHE B CA 1
ATOM 5418 C C . PHE B 1 275 ? 11.662 -5.970 -32.792 1.00 28.18 274 PHE B C 1
ATOM 5419 O O . PHE B 1 275 ? 12.875 -6.049 -33.029 1.00 28.54 274 PHE B O 1
ATOM 5427 N N . ASN B 1 276 ? 11.052 -4.853 -32.400 1.00 26.24 275 ASN B N 1
ATOM 5428 C CA . ASN B 1 276 ? 11.773 -3.576 -32.271 1.00 26.30 275 ASN B CA 1
ATOM 5429 C C . ASN B 1 276 ? 11.320 -2.819 -31.036 1.00 25.64 275 ASN B C 1
ATOM 5430 O O . ASN B 1 276 ? 10.097 -2.679 -30.774 1.00 25.26 275 ASN B O 1
ATOM 5435 N N . VAL B 1 277 ? 12.296 -2.389 -30.241 1.00 25.75 276 VAL B N 1
ATOM 5436 C CA . VAL B 1 277 ? 12.054 -1.378 -29.205 1.00 25.35 276 VAL B CA 1
ATOM 5437 C C . VAL B 1 277 ? 12.425 -0.021 -29.818 1.00 24.99 276 VAL B C 1
ATOM 5438 O O . VAL B 1 277 ? 13.610 0.310 -29.966 1.00 25.06 276 VAL B O 1
ATOM 5442 N N . GLY B 1 278 ? 11.418 0.759 -30.186 1.00 23.57 277 GLY B N 1
ATOM 5443 C CA . GLY B 1 278 ? 11.648 1.964 -30.952 1.00 24.88 277 GLY B CA 1
ATOM 5444 C C . GLY B 1 278 ? 11.809 3.223 -30.124 1.00 24.37 277 GLY B C 1
ATOM 5445 O O . GLY B 1 278 ? 12.493 4.161 -30.558 1.00 25.10 277 GLY B O 1
ATOM 5446 N N . ILE B 1 279 ? 11.170 3.263 -28.949 1.00 23.96 278 ILE B N 1
ATOM 5447 C CA . ILE B 1 279 ? 11.232 4.432 -28.063 1.00 24.54 278 ILE B CA 1
ATOM 5448 C C . ILE B 1 279 ? 11.401 3.940 -26.639 1.00 24.16 278 ILE B C 1
ATOM 5449 O O . ILE B 1 279 ? 10.810 2.929 -26.239 1.00 23.13 278 ILE B O 1
ATOM 5454 N N . ILE B 1 280 ? 12.263 4.609 -25.899 1.00 25.63 279 ILE B N 1
ATOM 5455 C CA . ILE B 1 280 ? 12.446 4.326 -24.458 1.00 25.33 279 ILE B CA 1
ATOM 5456 C C . ILE B 1 280 ? 12.476 5.651 -23.702 1.00 26.56 279 ILE B C 1
ATOM 5457 O O . ILE B 1 280 ? 12.989 6.651 -24.230 1.00 26.03 279 ILE B O 1
ATOM 5462 N N . LYS B 1 281 ? 11.904 5.654 -22.498 1.00 24.42 280 LYS B N 1
ATOM 5463 C CA . LYS B 1 281 ? 11.967 6.802 -21.576 1.00 26.72 280 LYS B CA 1
ATOM 5464 C C . LYS B 1 281 ? 11.954 6.203 -20.172 1.00 25.46 280 LYS B C 1
ATOM 5465 O O . LYS B 1 281 ? 11.281 5.199 -19.956 1.00 25.93 280 LYS B O 1
ATOM 5471 N N . GLY B 1 282 ? 12.625 6.815 -19.224 1.00 24.73 281 GLY B N 1
ATOM 5472 C CA . GLY B 1 282 ? 12.465 6.394 -17.843 1.00 24.84 281 GLY B CA 1
ATOM 5473 C C . GLY B 1 282 ? 13.380 7.103 -16.901 1.00 24.22 281 GLY B C 1
ATOM 5474 O O . GLY B 1 282 ? 14.388 7.678 -17.320 1.00 23.94 281 GLY B O 1
ATOM 5475 N N . GLY B 1 283 ? 12.990 7.097 -15.620 1.00 23.23 282 GLY B N 1
ATOM 5476 C CA . GLY B 1 283 ? 13.774 7.625 -14.529 1.00 23.50 282 GLY B CA 1
ATOM 5477 C C . GLY B 1 283 ? 13.642 9.133 -14.370 1.00 24.10 282 GLY B C 1
ATOM 5478 O O . GLY B 1 283 ? 13.069 9.781 -15.237 1.00 25.54 282 GLY B O 1
ATOM 5479 N N . ASP B 1 284 ? 14.223 9.666 -13.308 1.00 25.17 283 ASP B N 1
ATOM 5480 C CA . ASP B 1 284 ? 14.182 11.117 -12.980 1.00 26.16 283 ASP B CA 1
ATOM 5481 C C . ASP B 1 284 ? 15.503 11.731 -12.537 1.00 26.85 283 ASP B C 1
ATOM 5482 O O . ASP B 1 284 ? 15.665 12.947 -12.542 1.00 26.64 283 ASP B O 1
ATOM 5487 N N . TRP B 1 285 ? 16.433 10.912 -12.064 1.00 26.43 284 TRP B N 1
ATOM 5488 C CA . TRP B 1 285 ? 17.615 11.468 -11.425 1.00 26.49 284 TRP B CA 1
ATOM 5489 C C . TRP B 1 285 ? 18.754 10.476 -11.480 1.00 27.28 284 TRP B C 1
ATOM 5490 O O . TRP B 1 285 ? 18.543 9.294 -11.161 1.00 26.45 284 TRP B O 1
ATOM 5501 N N . ALA B 1 286 ? 19.960 10.966 -11.797 1.00 28.10 285 ALA B N 1
ATOM 5502 C CA . ALA B 1 286 ? 21.115 10.075 -11.919 1.00 28.11 285 ALA B CA 1
ATOM 5503 C C . ALA B 1 286 ? 21.430 9.409 -10.585 1.00 28.45 285 ALA B C 1
ATOM 5504 O O . ALA B 1 286 ? 21.955 8.326 -10.578 1.00 28.84 285 ALA B O 1
ATOM 5506 N N . SER B 1 287 ? 21.144 10.069 -9.453 1.00 28.60 286 SER B N 1
ATOM 5507 C CA . SER B 1 287 ? 21.413 9.4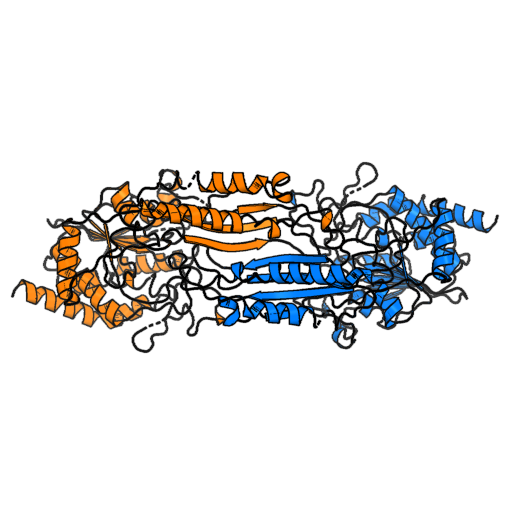95 -8.142 1.00 28.70 286 SER B CA 1
ATOM 5508 C C . SER B 1 287 ? 20.141 8.976 -7.402 1.00 28.22 286 SER B C 1
ATOM 5509 O O . SER B 1 287 ? 20.110 8.901 -6.174 1.00 30.34 286 SER B O 1
ATOM 5512 N N . SER B 1 288 ? 19.109 8.669 -8.141 1.00 27.70 287 SER B N 1
ATOM 5513 C CA . SER B 1 288 ? 17.932 7.984 -7.609 1.00 28.55 287 SER B CA 1
ATOM 5514 C C . SER B 1 288 ? 17.649 6.787 -8.470 1.00 27.55 287 SER B C 1
ATOM 5515 O O . SER B 1 288 ? 17.819 6.823 -9.662 1.00 26.87 287 SER B O 1
ATOM 5518 N N . THR B 1 289 ? 17.256 5.708 -7.831 1.00 29.02 288 THR B N 1
ATOM 5519 C CA . THR B 1 289 ? 16.800 4.493 -8.501 1.00 29.51 288 THR B CA 1
ATOM 5520 C C . THR B 1 289 ? 15.566 4.765 -9.360 1.00 27.70 288 THR B C 1
ATOM 5521 O O . THR B 1 289 ? 14.585 5.339 -8.872 1.00 26.54 288 THR B O 1
ATOM 5525 N N . ALA B 1 290 ? 15.580 4.318 -10.613 1.00 26.07 289 ALA B N 1
ATOM 5526 C CA . ALA B 1 290 ? 14.525 4.656 -11.540 1.00 26.72 289 ALA B CA 1
ATOM 5527 C C . ALA B 1 290 ? 13.219 3.984 -11.128 1.00 26.57 289 ALA B C 1
ATOM 5528 O O . ALA B 1 290 ? 13.173 2.768 -10.962 1.00 27.05 289 ALA B O 1
ATOM 5530 N N . ALA B 1 291 ? 12.180 4.798 -10.977 1.00 27.07 290 ALA B N 1
ATOM 5531 C CA . ALA B 1 291 ? 10.867 4.368 -10.514 1.00 26.47 290 ALA B CA 1
ATOM 5532 C C . ALA B 1 291 ? 9.932 4.006 -11.662 1.00 26.26 290 ALA B C 1
ATOM 5533 O O . ALA B 1 291 ? 8.928 3.329 -11.454 1.00 26.93 290 ALA B O 1
ATOM 5535 N N . TRP B 1 292 ? 10.282 4.395 -12.887 1.00 25.44 291 TRP B N 1
ATOM 5536 C CA . TRP B 1 292 ? 9.453 4.116 -14.048 1.00 24.51 291 TRP B CA 1
ATOM 5537 C C . TRP B 1 292 ? 10.275 4.038 -15.314 1.00 24.49 291 TRP B C 1
ATOM 5538 O O . TRP B 1 292 ? 11.338 4.661 -15.394 1.00 23.50 291 TRP B O 1
ATOM 5549 N N . CYS B 1 293 ? 9.792 3.245 -16.273 1.00 24.11 292 CYS B N 1
ATOM 5550 C CA . CYS B 1 293 ? 10.379 3.154 -17.608 1.00 25.61 292 CYS B CA 1
ATOM 5551 C C . CYS B 1 293 ? 9.281 2.688 -18.592 1.00 25.79 292 CYS B C 1
ATOM 5552 O O . CYS B 1 293 ? 8.500 1.778 -18.271 1.00 25.82 292 CYS B O 1
ATOM 5555 N N . GLU B 1 294 ? 9.215 3.332 -19.757 1.00 25.39 293 GLU B N 1
ATOM 5556 C CA . GLU B 1 294 ? 8.281 2.988 -20.822 1.00 25.26 293 GLU B CA 1
ATOM 5557 C C . GLU B 1 294 ? 9.011 2.647 -22.112 1.00 24.57 293 GLU B C 1
ATOM 5558 O O . GLU B 1 294 ? 9.959 3.354 -22.495 1.00 24.59 293 GLU B O 1
ATOM 5564 N N . LEU B 1 295 ? 8.566 1.562 -22.755 1.00 25.01 294 LEU B N 1
ATOM 5565 C CA . LEU B 1 295 ? 9.121 1.051 -24.027 1.00 24.65 294 LEU B CA 1
ATOM 5566 C C . LEU B 1 295 ? 7.977 0.976 -25.057 1.00 24.19 294 LEU B C 1
ATOM 5567 O O . LEU B 1 295 ? 6.949 0.354 -24.768 1.00 23.65 294 LEU B O 1
ATOM 5572 N N . ASP B 1 296 ? 8.148 1.599 -26.221 1.00 22.97 295 ASP B N 1
ATOM 5573 C CA . ASP B 1 296 ? 7.206 1.494 -27.325 1.00 23.43 295 ASP B CA 1
ATOM 5574 C C . ASP B 1 296 ? 7.806 0.507 -28.338 1.00 23.90 295 ASP B C 1
ATOM 5575 O O . ASP B 1 296 ? 8.895 0.750 -28.896 1.00 23.38 295 ASP B O 1
ATOM 5580 N N . CYS B 1 297 ? 7.070 -0.561 -28.574 1.00 23.34 296 CYS B N 1
ATOM 5581 C CA . CYS B 1 297 ? 7.530 -1.725 -29.295 1.00 24.05 296 CYS B CA 1
ATOM 5582 C C . CYS B 1 297 ? 6.657 -2.084 -30.481 1.00 24.94 296 CYS B C 1
ATOM 5583 O O . CYS B 1 297 ? 5.509 -1.639 -30.593 1.00 23.68 296 CYS B O 1
ATOM 5586 N N . ARG B 1 298 ? 7.229 -2.927 -31.346 1.00 25.17 297 ARG B N 1
ATOM 5587 C CA . ARG B 1 298 ? 6.569 -3.485 -32.486 1.00 25.74 297 ARG B CA 1
ATOM 5588 C C . ARG B 1 298 ? 7.002 -4.923 -32.652 1.00 25.76 297 ARG B C 1
ATOM 5589 O O . ARG B 1 298 ? 8.189 -5.224 -32.561 1.00 25.34 297 ARG B O 1
ATOM 5597 N N . LEU B 1 299 ? 6.039 -5.791 -32.925 1.00 25.27 298 LEU B N 1
ATOM 5598 C CA . LEU B 1 299 ? 6.302 -7.208 -33.256 1.00 26.25 298 LEU B CA 1
ATOM 5599 C C . LEU B 1 299 ? 5.516 -7.615 -34.480 1.00 27.81 298 LEU B C 1
ATOM 5600 O O . LEU B 1 299 ? 4.311 -7.376 -34.542 1.00 27.33 298 LEU B O 1
ATOM 5605 N N . GLY B 1 300 ? 6.199 -8.262 -35.427 1.00 28.91 299 GLY B N 1
ATOM 5606 C CA . GLY B 1 300 ? 5.576 -8.801 -36.612 1.00 29.58 299 GLY B CA 1
ATOM 5607 C C . GLY B 1 300 ? 4.818 -10.100 -36.397 1.00 30.12 299 GLY B C 1
ATOM 5608 O O . GLY B 1 300 ? 5.009 -10.793 -35.395 1.00 30.66 299 GLY B O 1
ATOM 5609 N N . LEU B 1 301 ? 3.912 -10.381 -37.319 1.00 31.52 300 LEU B N 1
ATOM 5610 C CA . LEU B 1 301 ? 3.248 -11.680 -37.386 1.00 33.26 300 LEU B CA 1
ATOM 5611 C C . LEU B 1 301 ? 3.089 -12.155 -38.831 1.00 34.41 300 LEU B C 1
ATOM 5612 O O . LEU B 1 301 ? 3.037 -11.362 -39.751 1.00 33.92 300 LEU B O 1
ATOM 5617 N N . LEU B 1 302 ? 3.005 -13.467 -39.017 1.00 36.76 301 LEU B N 1
ATOM 5618 C CA . LEU B 1 302 ? 3.063 -14.018 -40.370 1.00 38.28 301 LEU B CA 1
ATOM 5619 C C . LEU B 1 302 ? 1.673 -14.339 -40.931 1.00 39.45 301 LEU B C 1
ATOM 5620 O O . LEU B 1 302 ? 0.653 -14.092 -40.257 1.00 37.73 301 LEU B O 1
ATOM 5625 N N . THR B 1 303 ? 1.634 -14.867 -42.163 1.00 41.37 302 THR B N 1
ATOM 5626 C CA . THR B 1 303 ? 0.387 -14.974 -42.906 1.00 43.01 302 THR B CA 1
ATOM 5627 C C . THR B 1 303 ? -0.618 -15.919 -42.282 1.00 44.30 302 THR B C 1
ATOM 5628 O O . THR B 1 303 ? -1.812 -15.718 -42.466 1.00 46.06 302 THR B O 1
ATOM 5632 N N . GLY B 1 304 ? -0.157 -16.898 -41.506 1.00 45.46 303 GLY B N 1
ATOM 5633 C CA . GLY B 1 304 ? -1.037 -17.851 -40.813 1.00 46.14 303 GLY B CA 1
ATOM 5634 C C . GLY B 1 304 ? -1.540 -17.396 -39.443 1.00 45.53 303 GLY B C 1
ATOM 5635 O O . GLY B 1 304 ? -2.402 -18.051 -38.851 1.00 45.49 303 GLY B O 1
ATOM 5636 N N . ASP B 1 305 ? -1.001 -16.272 -38.939 1.00 43.79 304 ASP B N 1
ATOM 5637 C CA . ASP B 1 305 ? -1.410 -15.671 -37.656 1.00 42.67 304 ASP B CA 1
ATOM 5638 C C . ASP B 1 305 ? -2.475 -14.576 -37.793 1.00 40.58 304 ASP B C 1
ATOM 5639 O O . ASP B 1 305 ? -2.574 -13.902 -38.822 1.00 38.16 304 ASP B O 1
ATOM 5644 N N . THR B 1 306 ? -3.226 -14.350 -36.718 1.00 38.61 305 THR B N 1
ATOM 5645 C CA . THR B 1 306 ? -4.093 -13.180 -36.649 1.00 37.07 305 THR B CA 1
ATOM 5646 C C . THR B 1 306 ? -3.506 -12.245 -35.577 1.00 34.93 305 THR B C 1
ATOM 5647 O O . THR B 1 306 ? -2.731 -12.683 -34.716 1.00 34.57 305 THR B O 1
ATOM 5651 N N . PRO B 1 307 ? -3.887 -10.963 -35.595 1.00 33.99 306 PRO B N 1
ATOM 5652 C CA . PRO B 1 307 ? -3.398 -10.056 -34.558 1.00 32.97 306 PRO B CA 1
ATOM 5653 C C . PRO B 1 307 ? -3.829 -10.431 -33.148 1.00 32.67 306 PRO B C 1
ATOM 5654 O O . PRO B 1 307 ? -3.089 -10.200 -32.187 1.00 33.76 306 PRO B O 1
ATOM 5658 N N . GLN B 1 308 ? -5.009 -11.013 -32.994 1.00 33.86 307 GLN B N 1
ATOM 5659 C CA A GLN B 1 308 ? -5.464 -11.337 -31.647 0.50 33.11 307 GLN B CA 1
ATOM 5660 C CA B GLN B 1 308 ? -5.517 -11.392 -31.676 0.50 33.39 307 GLN B CA 1
ATOM 5661 C C . GLN B 1 308 ? -4.659 -12.513 -31.109 1.00 33.13 307 GLN B C 1
ATOM 5662 O O . GLN B 1 308 ? -4.371 -12.564 -29.910 1.00 32.60 307 GLN B O 1
ATOM 5673 N N . GLU B 1 309 ? -4.258 -13.443 -31.983 1.00 33.70 308 GLU B N 1
ATOM 5674 C CA . GLU B 1 309 ? -3.364 -14.546 -31.582 1.00 33.59 308 GLU B CA 1
ATOM 5675 C C . GLU B 1 309 ? -2.017 -13.993 -31.166 1.00 31.56 308 GLU B C 1
ATOM 5676 O O . GLU B 1 309 ? -1.470 -14.416 -30.149 1.00 30.63 308 GLU B O 1
ATOM 5682 N N . ALA B 1 310 ? -1.502 -13.050 -31.943 1.00 29.19 309 ALA B N 1
ATOM 5683 C CA . ALA B 1 310 ? -0.184 -12.445 -31.666 1.00 29.08 309 ALA B CA 1
ATOM 5684 C C . ALA B 1 310 ? -0.249 -11.654 -30.364 1.00 28.35 309 ALA B C 1
ATOM 5685 O O . ALA B 1 310 ? 0.696 -11.687 -29.569 1.00 28.59 309 ALA B O 1
ATOM 5695 N N . ARG B 1 312 ? -2.265 -12.345 -27.817 1.00 30.28 311 ARG B N 1
ATOM 5696 C CA . ARG B 1 312 ? -2.250 -13.322 -26.694 1.00 32.23 311 ARG B CA 1
ATOM 5697 C C . ARG B 1 312 ? -0.819 -13.809 -26.441 1.00 31.06 311 ARG B C 1
ATOM 5698 O O . ARG B 1 312 ? -0.405 -13.991 -25.291 1.00 30.06 311 ARG B O 1
ATOM 5706 N N . GLY B 1 313 ? -0.051 -13.993 -27.514 1.00 31.43 312 GLY B N 1
ATOM 5707 C CA . GLY B 1 313 ? 1.343 -14.451 -27.389 1.00 31.42 312 GLY B CA 1
ATOM 5708 C C . GLY B 1 313 ? 2.228 -13.432 -26.683 1.00 30.49 312 GLY B C 1
ATOM 5709 O O . GLY B 1 313 ? 3.053 -13.780 -25.809 1.00 29.92 312 GLY B O 1
ATOM 5710 N N . ILE B 1 314 ? 2.041 -12.171 -27.051 1.00 28.59 313 ILE B N 1
ATOM 5711 C CA . ILE B 1 314 ? 2.709 -11.065 -26.393 1.00 28.00 313 ILE B CA 1
ATOM 5712 C C . ILE B 1 314 ? 2.390 -11.028 -24.904 1.00 27.96 313 ILE B C 1
ATOM 5713 O O . ILE B 1 314 ? 3.291 -10.854 -24.076 1.00 28.31 313 ILE B O 1
ATOM 5718 N N . GLU B 1 315 ? 1.114 -11.190 -24.564 1.00 28.54 314 GLU B N 1
ATOM 5719 C CA . GLU B 1 315 ? 0.675 -11.170 -23.156 1.00 28.79 314 GLU B CA 1
ATOM 5720 C C . GLU B 1 315 ? 1.310 -12.313 -22.374 1.00 29.04 314 GLU B C 1
ATOM 5721 O O . GLU B 1 315 ? 1.689 -12.139 -21.206 1.00 29.24 314 GLU B O 1
ATOM 5727 N N . LYS B 1 316 ? 1.374 -13.496 -22.996 1.00 29.28 315 LYS B N 1
ATOM 5728 C CA . LYS B 1 316 ? 2.000 -14.666 -22.374 1.00 30.49 315 LYS B CA 1
ATOM 5729 C C . LYS B 1 316 ? 3.504 -14.490 -22.162 1.00 29.58 315 LYS B C 1
ATOM 5730 O O . LYS B 1 316 ? 4.018 -14.849 -21.111 1.00 30.57 315 LYS B O 1
ATOM 5736 N N . CYS B 1 317 ? 4.194 -13.950 -23.162 1.00 28.45 316 CYS B N 1
ATOM 5737 C CA . CYS B 1 317 ? 5.624 -13.689 -23.045 1.00 28.90 316 CYS B CA 1
ATOM 5738 C C . CYS B 1 317 ? 5.896 -12.759 -21.880 1.00 28.05 316 CYS B C 1
ATOM 5739 O O . CYS B 1 317 ? 6.766 -13.016 -21.035 1.00 28.28 316 CYS B O 1
ATOM 5742 N N . LEU B 1 318 ? 5.115 -11.687 -21.817 1.00 27.60 317 LEU B N 1
ATOM 5743 C CA . LEU B 1 318 ? 5.222 -10.744 -20.689 1.00 26.96 317 LEU B CA 1
ATOM 5744 C C . LEU B 1 318 ? 4.906 -11.433 -19.350 1.00 27.57 317 LEU B C 1
ATOM 5745 O O . LEU B 1 318 ? 5.657 -11.265 -18.401 1.00 26.98 317 LEU B O 1
ATOM 5750 N N . ALA B 1 319 ? 3.820 -12.208 -19.285 1.00 28.33 318 ALA B N 1
ATOM 5751 C CA . ALA B 1 319 ? 3.423 -12.830 -18.003 1.00 29.92 318 ALA B CA 1
ATOM 5752 C C . ALA B 1 319 ? 4.552 -13.743 -17.473 1.00 31.59 318 ALA B C 1
ATOM 5753 O O . ALA B 1 319 ? 4.941 -13.682 -16.294 1.00 31.64 318 ALA B O 1
ATOM 5755 N N . ASP B 1 320 ? 5.103 -14.557 -18.361 1.00 32.28 319 ASP B N 1
ATOM 5756 C CA . ASP B 1 320 ? 6.203 -15.436 -18.003 1.00 33.96 319 ASP B CA 1
ATOM 5757 C C . ASP B 1 320 ? 7.471 -14.697 -17.537 1.00 33.72 319 ASP B C 1
ATOM 5758 O O . ASP B 1 320 ? 8.181 -15.146 -16.627 1.00 34.20 319 ASP B O 1
ATOM 5763 N N . ALA B 1 321 ? 7.739 -13.545 -18.125 1.00 33.04 320 ALA B N 1
ATOM 5764 C CA . ALA B 1 321 ? 8.929 -12.774 -17.805 1.00 33.49 320 ALA B CA 1
ATOM 5765 C C . ALA B 1 321 ? 8.775 -11.975 -16.491 1.00 33.87 320 ALA B C 1
ATOM 5766 O O . ALA B 1 321 ? 9.783 -11.664 -15.857 1.00 34.20 320 ALA B O 1
ATOM 5768 N N . GLN B 1 322 ? 7.548 -11.657 -16.083 1.00 33.68 321 GLN B N 1
ATOM 5769 C CA . GLN B 1 322 ? 7.343 -10.941 -14.804 1.00 34.46 321 GLN B CA 1
ATOM 5770 C C . GLN B 1 322 ? 7.819 -11.801 -13.617 1.00 36.39 321 GLN B C 1
ATOM 5771 O O . GLN B 1 322 ? 8.382 -11.279 -12.646 1.00 36.39 321 GLN B O 1
ATOM 5777 N N . ALA B 1 323 ? 7.586 -13.110 -13.700 1.00 37.99 322 ALA B N 1
ATOM 5778 C CA . ALA B 1 323 ? 7.872 -14.011 -12.607 1.00 39.93 322 ALA B CA 1
ATOM 5779 C C . ALA B 1 323 ? 9.375 -14.126 -12.330 1.00 41.32 322 ALA B C 1
ATOM 5780 O O . ALA B 1 323 ? 9.752 -14.441 -11.219 1.00 41.66 322 ALA B O 1
ATOM 5782 N N . THR B 1 324 ? 10.227 -13.826 -13.313 1.00 41.77 323 THR B N 1
ATOM 5783 C CA . THR B 1 324 ? 11.677 -14.013 -13.160 1.00 43.27 323 THR B CA 1
ATOM 5784 C C . THR B 1 324 ? 12.451 -12.726 -12.787 1.00 42.97 323 THR B C 1
ATOM 5785 O O . THR B 1 324 ? 13.691 -12.678 -12.868 1.00 42.73 323 THR B O 1
ATOM 5789 N N . ASP B 1 325 ? 11.731 -11.692 -12.379 1.00 42.43 324 ASP B N 1
ATOM 5790 C CA . ASP B 1 325 ? 12.366 -10.425 -11.986 1.00 42.95 324 ASP B CA 1
ATOM 5791 C C . ASP B 1 325 ? 11.761 -10.035 -10.645 1.00 44.04 324 ASP B C 1
ATOM 5792 O O . ASP B 1 325 ? 10.537 -10.087 -10.473 1.00 42.58 324 ASP B O 1
ATOM 5797 N N . SER B 1 326 ? 12.609 -9.699 -9.677 1.00 46.12 325 SER B N 1
ATOM 5798 C CA . SER B 1 326 ? 12.118 -9.322 -8.359 1.00 47.73 325 SER B CA 1
ATOM 5799 C C . SER B 1 326 ? 11.294 -8.035 -8.392 1.00 46.52 325 SER B C 1
ATOM 5800 O O . SER B 1 326 ? 10.223 -7.988 -7.840 1.00 46.70 325 SER B O 1
ATOM 5803 N N . PHE B 1 327 ? 11.794 -7.005 -9.074 1.00 46.98 326 PHE B N 1
ATOM 5804 C CA . PHE B 1 327 ? 11.102 -5.716 -9.138 1.00 46.33 326 PHE B CA 1
ATOM 5805 C C . PHE B 1 327 ? 9.742 -5.878 -9.765 1.00 46.34 326 PHE B C 1
ATOM 5806 O O . PHE B 1 327 ? 8.830 -5.158 -9.358 1.00 46.98 326 PHE B O 1
ATOM 5808 N N . LEU B 1 328 ? 9.628 -6.796 -10.759 1.00 45.49 327 LEU B N 1
ATOM 5809 C CA . LEU B 1 328 ? 8.381 -7.076 -11.516 1.00 44.20 327 LEU B CA 1
ATOM 5810 C C . LEU B 1 328 ? 7.443 -8.063 -10.863 1.00 45.45 327 LEU B C 1
ATOM 5811 O O . LEU B 1 328 ? 6.266 -8.137 -11.212 1.00 43.86 327 LEU B O 1
ATOM 5816 N N . SER B 1 329 ? 7.961 -8.875 -9.956 1.00 48.17 328 SER B N 1
ATOM 5817 C CA . SER B 1 329 ? 7.085 -9.682 -9.098 1.00 50.17 328 SER B CA 1
ATOM 5818 C C . SER B 1 329 ? 6.343 -8.786 -8.078 1.00 50.26 328 SER B C 1
ATOM 5819 O O . SER B 1 329 ? 5.212 -9.088 -7.740 1.00 51.28 328 SER B O 1
ATOM 5822 N N . GLU B 1 330 ? 6.954 -7.663 -7.651 1.00 50.77 329 GLU B N 1
ATOM 5823 C CA . GLU B 1 330 ? 6.310 -6.670 -6.693 1.00 50.88 329 GLU B CA 1
ATOM 5824 C C . GLU B 1 330 ? 5.629 -5.456 -7.410 1.00 48.53 329 GLU B C 1
ATOM 5825 O O . GLU B 1 330 ? 4.764 -4.757 -6.840 1.00 48.08 329 GLU B O 1
ATOM 5831 N N . ASN B 1 331 ? 6.011 -5.252 -8.673 1.00 45.37 330 ASN B N 1
ATOM 5832 C CA . ASN B 1 331 ? 5.543 -4.169 -9.497 1.00 43.20 330 ASN B CA 1
ATOM 5833 C C . ASN B 1 331 ? 5.268 -4.711 -10.941 1.00 40.23 330 ASN B C 1
ATOM 5834 O O . ASN B 1 331 ? 6.019 -4.419 -11.839 1.00 39.74 330 ASN B O 1
ATOM 5839 N N . PRO B 1 332 ? 4.208 -5.494 -11.169 1.00 37.99 331 PRO B N 1
ATOM 5840 C CA . PRO B 1 332 ? 4.019 -6.003 -12.535 1.00 36.31 331 PRO B CA 1
ATOM 5841 C C . PRO B 1 332 ? 3.856 -4.895 -13.613 1.00 34.07 331 PRO B C 1
ATOM 5842 O O . PRO B 1 332 ? 3.217 -3.853 -13.365 1.00 33.56 331 PRO B O 1
ATOM 5846 N N . ALA B 1 333 ? 4.493 -5.099 -14.762 1.00 30.02 332 ALA B N 1
ATOM 5847 C CA . ALA B 1 333 ? 4.482 -4.120 -15.827 1.00 29.14 332 ALA B CA 1
ATOM 5848 C C . ALA B 1 333 ? 3.119 -4.093 -16.497 1.00 29.01 332 ALA B C 1
ATOM 5849 O O . ALA B 1 333 ? 2.473 -5.132 -16.643 1.00 30.94 332 ALA B O 1
ATOM 5851 N N . GLU B 1 334 ? 2.689 -2.913 -16.913 1.00 27.93 333 GLU B N 1
ATOM 5852 C CA . GLU B 1 334 ? 1.449 -2.752 -17.629 1.00 28.65 333 GLU B CA 1
ATOM 5853 C C . GLU B 1 334 ? 1.746 -2.876 -19.128 1.00 27.87 333 GLU B C 1
ATOM 5854 O O . GLU B 1 334 ? 2.786 -2.427 -19.601 1.00 26.88 333 GLU B O 1
ATOM 5860 N N . LEU B 1 335 ? 0.838 -3.506 -19.841 1.00 27.24 334 LEU B N 1
ATOM 5861 C CA . LEU B 1 335 ? 0.853 -3.584 -21.280 1.00 26.66 334 LEU B CA 1
ATOM 5862 C C . LEU B 1 335 ? -0.241 -2.693 -21.863 1.00 26.27 334 LEU B C 1
ATOM 5863 O O . LEU B 1 335 ? -1.432 -2.834 -21.526 1.00 25.89 334 LEU B O 1
ATOM 5868 N N . VAL B 1 336 ? 0.165 -1.800 -22.764 1.00 24.65 335 VAL B N 1
ATOM 5869 C CA . VAL B 1 336 ? -0.753 -0.907 -23.455 1.00 24.52 335 VAL B CA 1
ATOM 5870 C C . VAL B 1 336 ? -0.744 -1.247 -24.967 1.00 24.56 335 VAL B C 1
ATOM 5871 O O . VAL B 1 336 ? 0.319 -1.334 -25.607 1.00 23.34 335 VAL B O 1
ATOM 5875 N N . TRP B 1 337 ? -1.933 -1.459 -25.533 1.00 23.99 336 TRP B N 1
ATOM 5876 C CA . TRP B 1 337 ? -2.040 -1.613 -26.962 1.00 23.96 336 TRP B CA 1
ATOM 5877 C C . TRP B 1 337 ? -1.992 -0.207 -27.581 1.00 24.20 336 TRP B C 1
ATOM 5878 O O . TRP B 1 337 ? -2.952 0.563 -27.466 1.00 25.89 336 TRP B O 1
ATOM 5889 N N . SER B 1 338 ? -0.887 0.097 -28.252 1.00 22.44 337 SER B N 1
ATOM 5890 C CA . SER B 1 338 ? -0.499 1.451 -28.594 1.00 22.29 337 SER B CA 1
ATOM 5891 C C . SER B 1 338 ? -0.635 1.815 -30.081 1.00 23.16 337 SER B C 1
ATOM 5892 O O . SER B 1 338 ? -0.281 2.918 -30.486 1.00 24.22 337 SER B O 1
ATOM 5895 N N . GLY B 1 339 ? -1.116 0.891 -30.901 1.00 23.57 338 GLY B N 1
ATOM 5896 C CA . GLY B 1 339 ? -1.227 1.119 -32.353 1.00 25.07 338 GLY B CA 1
ATOM 5897 C C . GLY B 1 339 ? -1.619 -0.139 -33.114 1.00 24.53 338 GLY B C 1
ATOM 5898 O O . GLY B 1 339 ? -2.577 -0.817 -32.730 1.00 25.29 338 GLY B O 1
ATOM 5899 N N . PHE B 1 340 ? -0.854 -0.470 -34.155 1.00 25.09 339 PHE B N 1
ATOM 5900 C CA . PHE B 1 340 ? -1.191 -1.591 -35.052 1.00 25.95 339 PHE B CA 1
ATOM 5901 C C . PHE B 1 340 ? -1.731 -2.797 -34.350 1.00 26.80 339 PHE B C 1
ATOM 5902 O O . PHE B 1 340 ? -1.179 -3.238 -33.325 1.00 26.29 339 PHE B O 1
ATOM 5910 N N . GLN B 1 341 ? -2.827 -3.309 -34.900 1.00 27.66 340 GLN B N 1
ATOM 5911 C CA . GLN B 1 341 ? -3.304 -4.666 -34.633 1.00 27.34 340 GLN B CA 1
ATOM 5912 C C . GLN B 1 341 ? -3.645 -5.195 -36.009 1.00 28.30 340 GLN B C 1
ATOM 5913 O O . GLN B 1 341 ? -4.788 -5.514 -36.316 1.00 28.95 340 GLN B O 1
ATOM 5919 N N . ALA B 1 342 ? -2.601 -5.277 -36.837 1.00 28.35 341 ALA B N 1
ATOM 5920 C CA . ALA B 1 342 ? -2.736 -5.347 -38.269 1.00 28.62 341 ALA B CA 1
ATOM 5921 C C . ALA B 1 342 ? -2.651 -6.773 -38.812 1.00 29.40 341 ALA B C 1
ATOM 5922 O O . ALA B 1 342 ? -1.725 -7.519 -38.516 1.00 29.42 341 ALA B O 1
ATOM 5924 N N . ASP B 1 343 ? -3.630 -7.138 -39.626 1.00 30.46 342 ASP B N 1
ATOM 5925 C CA . ASP B 1 343 ? -3.593 -8.397 -40.355 1.00 31.62 342 ASP B CA 1
ATOM 5926 C C . ASP B 1 343 ? -2.404 -8.508 -41.320 1.00 32.01 342 ASP B C 1
ATOM 5927 O O . ASP B 1 343 ? -1.983 -7.520 -41.929 1.00 31.99 342 ASP B O 1
ATOM 5932 N N . PRO B 1 344 ? -1.885 -9.729 -41.505 1.00 32.41 343 PRO B N 1
ATOM 5933 C CA . PRO B 1 344 ? -1.032 -9.957 -42.664 1.00 33.78 343 PRO B CA 1
ATOM 5934 C C . PRO B 1 344 ? -1.928 -10.053 -43.920 1.00 34.90 343 PRO B C 1
ATOM 5935 O O . PRO B 1 344 ? -3.145 -10.073 -43.793 1.00 33.79 343 PRO B O 1
ATOM 5939 N N . ALA B 1 345 ? -1.342 -10.138 -45.105 1.00 36.29 344 ALA B N 1
ATOM 5940 C CA . ALA B 1 345 ? -2.134 -10.174 -46.331 1.00 37.24 344 ALA B CA 1
ATOM 5941 C C . ALA B 1 345 ? -1.365 -10.895 -47.398 1.00 39.40 344 ALA B C 1
ATOM 5942 O O . ALA B 1 345 ? -0.126 -10.950 -47.343 1.00 39.09 344 ALA B O 1
ATOM 5944 N N . VAL B 1 346 ? -2.116 -11.461 -48.350 1.00 40.64 345 VAL B N 1
ATOM 5945 C CA . VAL B 1 346 ? -1.568 -12.112 -49.518 1.00 43.16 345 VAL B CA 1
ATOM 5946 C C . VAL B 1 346 ? -2.284 -11.570 -50.769 1.00 45.10 345 VAL B C 1
ATOM 5947 O O . VAL B 1 346 ? -3.519 -11.467 -50.797 1.00 45.59 345 VAL B O 1
ATOM 5951 N N . CYS B 1 347 ? -1.514 -11.205 -51.786 1.00 46.08 346 CYS B N 1
ATOM 5952 C CA . CYS B 1 347 ? -2.072 -10.979 -53.122 1.00 47.53 346 CYS B CA 1
ATOM 5953 C C . CYS B 1 347 ? -2.090 -12.320 -53.853 1.00 49.77 346 CYS B C 1
ATOM 5954 O O . CYS B 1 347 ? -1.058 -12.763 -54.367 1.00 49.50 346 CYS B O 1
ATOM 5957 N N . GLU B 1 348 ? -3.260 -12.979 -53.849 1.00 50.58 347 GLU B N 1
ATOM 5958 C CA . GLU B 1 348 ? -3.402 -14.316 -54.382 1.00 53.50 347 GLU B CA 1
ATOM 5959 C C . GLU B 1 348 ? -3.066 -14.263 -55.865 1.00 54.56 347 GLU B C 1
ATOM 5960 O O . GLU B 1 348 ? -3.628 -13.459 -56.588 1.00 54.15 347 GLU B O 1
ATOM 5966 N N . PRO B 1 349 ? -2.119 -15.097 -56.305 1.00 55.97 348 PRO B N 1
ATOM 5967 C CA . PRO B 1 349 ? -1.737 -15.073 -57.711 1.00 57.65 348 PRO B CA 1
ATOM 5968 C C . PRO B 1 349 ? -2.870 -15.507 -58.634 1.00 58.74 348 PRO B C 1
ATOM 5969 O O . PRO B 1 349 ? -3.812 -16.180 -58.189 1.00 59.09 348 PRO B O 1
ATOM 5973 N N . GLY B 1 350 ? -2.764 -15.111 -59.900 1.00 58.72 349 GLY B N 1
ATOM 5974 C CA . GLY B 1 350 ? -3.712 -15.524 -60.935 1.00 60.70 349 GLY B CA 1
ATOM 5975 C C . GLY B 1 350 ? -4.868 -14.562 -61.132 1.00 59.72 349 GLY B C 1
ATOM 5976 O O . GLY B 1 350 ? -5.764 -14.839 -61.911 1.00 60.28 349 GLY B O 1
ATOM 5977 N N . GLY B 1 351 ? -4.868 -13.429 -60.431 1.00 56.94 350 GLY B N 1
ATOM 5978 C CA . GLY B 1 351 ? -5.971 -12.475 -60.556 1.00 56.87 350 GLY B CA 1
ATOM 5979 C C . GLY B 1 351 ? -5.864 -11.640 -61.819 1.00 57.97 350 GLY B C 1
ATOM 5980 O O . GLY B 1 351 ? -4.759 -11.393 -62.308 1.00 58.79 350 GLY B O 1
ATOM 5981 N N . VAL B 1 352 ? -7.009 -11.230 -62.368 1.00 58.68 351 VAL B N 1
ATOM 5982 C CA . VAL B 1 352 ? -7.026 -10.368 -63.556 1.00 59.06 351 VAL B CA 1
ATOM 5983 C C . VAL B 1 352 ? -6.342 -9.021 -63.302 1.00 57.35 351 VAL B C 1
ATOM 5984 O O . VAL B 1 352 ? -5.595 -8.538 -64.157 1.00 57.38 351 VAL B O 1
ATOM 5988 N N . ALA B 1 353 ? -6.574 -8.414 -62.135 1.00 55.00 352 ALA B N 1
ATOM 5989 C CA . ALA B 1 353 ? -5.930 -7.122 -61.801 1.00 53.61 352 ALA B CA 1
ATOM 5990 C C . ALA B 1 353 ? -4.412 -7.203 -61.945 1.00 52.96 352 ALA B C 1
ATOM 5991 O O . ALA B 1 353 ? -3.821 -6.367 -62.588 1.00 52.21 352 ALA B O 1
ATOM 5993 N N . GLU B 1 354 ? -3.812 -8.265 -61.420 1.00 53.24 353 GLU B N 1
ATOM 5994 C CA . GLU B 1 354 ? -2.384 -8.502 -61.595 1.00 53.80 353 GLU B CA 1
ATOM 5995 C C . GLU B 1 354 ? -1.987 -8.677 -63.062 1.00 56.35 353 GLU B C 1
ATOM 5996 O O . GLU B 1 354 ? -0.904 -8.243 -63.463 1.00 56.29 353 GLU B O 1
ATOM 6002 N N . ASP B 1 355 ? -2.842 -9.318 -63.857 1.00 58.38 354 ASP B N 1
ATOM 6003 C CA . ASP B 1 355 ? -2.548 -9.491 -65.282 1.00 61.02 354 ASP B CA 1
ATOM 6004 C C . ASP B 1 355 ? -2.473 -8.125 -65.937 1.00 60.74 354 ASP B C 1
ATOM 6005 O O . ASP B 1 355 ? -1.518 -7.842 -66.668 1.00 62.33 354 ASP B O 1
ATOM 6010 N N . VAL B 1 356 ? -3.440 -7.253 -65.652 1.00 59.40 355 VAL B N 1
ATOM 6011 C CA . VAL B 1 356 ? -3.415 -5.895 -66.220 1.00 58.78 355 VAL B CA 1
ATOM 6012 C C . VAL B 1 356 ? -2.174 -5.115 -65.793 1.00 57.89 355 VAL B C 1
ATOM 6013 O O . VAL B 1 356 ? -1.573 -4.433 -66.621 1.00 58.71 355 VAL B O 1
ATOM 6017 N N . LEU B 1 357 ? -1.792 -5.207 -64.509 1.00 56.54 356 LEU B N 1
ATOM 6018 C CA . LEU B 1 357 ? -0.561 -4.551 -64.014 1.00 55.13 356 LEU B CA 1
ATOM 6019 C C . LEU B 1 357 ? 0.701 -5.141 -64.632 1.00 56.89 356 LEU B C 1
ATOM 6020 O O . LEU B 1 357 ? 1.687 -4.436 -64.843 1.00 57.27 356 LEU B O 1
ATOM 6025 N N . THR B 1 358 ? 0.670 -6.433 -64.930 1.00 58.19 357 THR B N 1
ATOM 6026 C CA . THR B 1 358 ? 1.804 -7.093 -65.565 1.00 59.37 357 THR B CA 1
ATOM 6027 C C . THR B 1 358 ? 2.037 -6.510 -66.941 1.00 60.97 357 THR B C 1
ATOM 6028 O O . THR B 1 358 ? 3.176 -6.257 -67.325 1.00 61.48 357 THR B O 1
ATOM 6032 N N . ALA B 1 359 ? 0.943 -6.295 -67.671 1.00 61.83 358 ALA B N 1
ATOM 6033 C CA . ALA B 1 359 ? 0.989 -5.762 -69.038 1.00 63.17 358 ALA B CA 1
ATOM 6034 C C . ALA B 1 359 ? 1.350 -4.272 -69.041 1.00 62.32 358 ALA B C 1
ATOM 6035 O O . ALA B 1 359 ? 2.142 -3.833 -69.865 1.00 62.53 358 ALA B O 1
ATOM 6037 N N . ALA B 1 360 ? 0.794 -3.508 -68.094 1.00 60.34 359 ALA B N 1
ATOM 6038 C CA . ALA B 1 360 ? 1.141 -2.109 -67.930 1.00 59.51 359 ALA B CA 1
ATOM 6039 C C . ALA B 1 360 ? 2.634 -1.919 -67.569 1.00 59.25 359 ALA B C 1
ATOM 6040 O O . ALA B 1 360 ? 3.292 -1.029 -68.125 1.00 59.56 359 ALA B O 1
ATOM 6042 N N . HIS B 1 361 ? 3.142 -2.749 -66.649 1.00 57.83 360 HIS B N 1
ATOM 6043 C CA . HIS B 1 361 ? 4.566 -2.789 -66.266 1.00 57.26 360 HIS B CA 1
ATOM 6044 C C . HIS B 1 361 ? 5.458 -3.134 -67.445 1.00 59.92 360 HIS B C 1
ATOM 6045 O O . HIS B 1 361 ? 6.497 -2.496 -67.628 1.00 59.05 360 HIS B O 1
ATOM 6052 N N . LYS B 1 362 ? 5.062 -4.154 -68.226 1.00 62.20 361 LYS B N 1
ATOM 6053 C CA . LYS B 1 362 ? 5.822 -4.568 -69.417 1.00 64.71 361 LYS B CA 1
ATOM 6054 C C . LYS B 1 362 ? 6.038 -3.362 -70.338 1.00 66.23 361 LYS B C 1
ATOM 6055 O O . LYS B 1 362 ? 7.170 -3.037 -70.719 1.00 66.87 361 LYS B O 1
ATOM 6059 N N . ALA B 1 363 ? 4.937 -2.686 -70.656 1.00 66.74 362 ALA B N 1
ATOM 6060 C CA . ALA B 1 363 ? 4.951 -1.512 -71.521 1.00 67.69 362 ALA B CA 1
ATOM 6061 C C . ALA B 1 363 ? 5.798 -0.372 -70.967 1.00 66.78 362 ALA B C 1
ATOM 6062 O O . ALA B 1 363 ? 6.513 0.279 -71.722 1.00 67.60 362 ALA B O 1
ATOM 6064 N N . ALA B 1 364 ? 5.733 -0.134 -69.653 1.00 64.73 363 ALA B N 1
ATOM 6065 C CA . ALA B 1 364 ? 6.464 0.980 -69.035 1.00 64.23 363 ALA B CA 1
ATOM 6066 C C . ALA B 1 364 ? 7.964 0.723 -68.807 1.00 64.84 363 ALA B C 1
ATOM 6067 O O . ALA B 1 364 ? 8.771 1.624 -68.998 1.00 65.71 363 ALA B O 1
ATOM 6069 N N . PHE B 1 365 ? 8.326 -0.487 -68.385 1.00 65.41 364 PHE B N 1
ATOM 6070 C CA . PHE B 1 365 ? 9.712 -0.816 -67.980 1.00 66.03 364 PHE B CA 1
ATOM 6071 C C . PHE B 1 365 ? 10.437 -1.788 -68.937 1.00 69.04 364 PHE B C 1
ATOM 6072 O O . PHE B 1 365 ? 11.645 -2.032 -68.797 1.00 69.53 364 PHE B O 1
ATOM 6080 N N . ASN B 1 366 ? 9.706 -2.363 -69.890 1.00 70.87 365 ASN B N 1
ATOM 6081 C CA . ASN B 1 366 ? 10.292 -3.333 -70.789 1.00 74.06 365 ASN B CA 1
ATOM 6082 C C . ASN B 1 366 ? 11.037 -4.414 -69.992 1.00 74.18 365 ASN B C 1
ATOM 6083 O O . ASN B 1 366 ? 12.222 -4.696 -70.210 1.00 75.51 365 ASN B O 1
ATOM 6088 N N . ALA B 1 367 ? 10.309 -4.985 -69.039 1.00 73.17 366 ALA B N 1
ATOM 6089 C CA . ALA B 1 367 ? 10.804 -6.065 -68.185 1.00 73.32 366 ALA B CA 1
ATOM 6090 C C . ALA B 1 367 ? 9.614 -6.774 -67.553 1.00 72.29 366 ALA B C 1
ATOM 6091 O O . ALA B 1 367 ? 8.511 -6.220 -67.503 1.00 71.49 366 ALA B O 1
ATOM 6093 N N . PRO B 1 368 ? 9.826 -8.013 -67.089 1.00 72.62 367 PRO B N 1
ATOM 6094 C CA . PRO B 1 368 ? 8.749 -8.701 -66.389 1.00 71.32 367 PRO B CA 1
ATOM 6095 C C . PRO B 1 368 ? 8.544 -8.158 -64.987 1.00 68.09 367 PRO B C 1
ATOM 6096 O O . PRO B 1 368 ? 9.485 -7.647 -64.365 1.00 67.49 367 PRO B O 1
ATOM 6100 N N . LEU B 1 369 ? 7.309 -8.282 -64.508 1.00 66.27 368 LEU B N 1
ATOM 6101 C CA . LEU B 1 369 ? 6.940 -7.887 -63.155 1.00 62.89 368 LEU B CA 1
ATOM 6102 C C . LEU B 1 369 ? 7.335 -8.972 -62.169 1.00 62.37 368 LEU B C 1
ATOM 6103 O O . LEU B 1 369 ? 6.883 -10.111 -62.297 1.00 62.78 368 LEU B O 1
ATOM 6108 N N . ASP B 1 370 ? 8.179 -8.617 -61.200 1.00 60.61 369 ASP B N 1
ATOM 6109 C CA . ASP B 1 370 ? 8.597 -9.536 -60.137 1.00 60.28 369 ASP B CA 1
ATOM 6110 C C . ASP B 1 370 ? 7.720 -9.332 -58.917 1.00 57.36 369 ASP B C 1
ATOM 6111 O O . ASP B 1 370 ? 7.187 -8.257 -58.691 1.00 55.14 369 ASP B O 1
ATOM 6116 N N . ALA B 1 371 ? 7.576 -10.396 -58.146 1.00 57.21 370 ALA B N 1
ATOM 6117 C CA . ALA B 1 371 ? 6.758 -10.413 -56.960 1.00 55.30 370 ALA B CA 1
ATOM 6118 C C . ALA B 1 371 ? 7.736 -10.550 -55.819 1.00 54.60 370 ALA B C 1
ATOM 6119 O O . ALA B 1 371 ? 8.739 -11.235 -55.962 1.00 55.32 370 ALA B O 1
ATOM 6121 N N . ARG B 1 372 ? 7.461 -9.879 -54.700 1.00 52.76 371 ARG B N 1
ATOM 6122 C CA . ARG B 1 372 ? 8.323 -9.939 -53.526 1.00 52.40 371 ARG B CA 1
ATOM 6123 C C . ARG B 1 372 ? 7.513 -10.050 -52.223 1.00 50.60 371 ARG B C 1
ATOM 6124 O O . ARG B 1 372 ? 6.314 -9.772 -52.198 1.00 49.39 371 ARG B O 1
ATOM 6132 N N . LEU B 1 373 ? 8.187 -10.524 -51.186 1.00 49.70 372 LEU B N 1
ATOM 6133 C CA . LEU B 1 373 ? 7.614 -10.654 -49.857 1.00 49.32 372 LEU B CA 1
ATOM 6134 C C . LEU B 1 373 ? 7.915 -9.349 -49.122 1.00 47.80 372 LEU B C 1
ATOM 6135 O O . LEU B 1 373 ? 8.801 -8.572 -49.536 1.00 49.84 372 LEU B O 1
ATOM 6140 N N . SER B 1 374 ? 7.131 -9.023 -48.113 1.00 45.32 373 SER B N 1
ATOM 6141 C CA . SER B 1 374 ? 7.409 -7.799 -47.353 1.00 44.05 373 SER B CA 1
ATOM 6142 C C . SER B 1 374 ? 7.251 -8.080 -45.870 1.00 42.38 373 SER B C 1
ATOM 6143 O O . SER B 1 374 ? 6.245 -8.616 -45.437 1.00 40.29 373 SER B O 1
ATOM 6146 N N . THR B 1 375 ? 8.288 -7.723 -45.124 1.00 42.19 374 THR B N 1
ATOM 6147 C CA . THR B 1 375 ? 8.305 -7.783 -43.665 1.00 40.44 374 THR B CA 1
ATOM 6148 C C . THR B 1 375 ? 7.872 -6.450 -43.043 1.00 39.41 374 THR B C 1
ATOM 6149 O O . THR B 1 375 ? 8.128 -6.208 -41.847 1.00 39.51 374 THR B O 1
ATOM 6153 N N . ALA B 1 376 ? 7.208 -5.600 -43.845 1.00 38.38 375 ALA B N 1
ATOM 6154 C CA . ALA B 1 376 ? 6.531 -4.380 -43.365 1.00 36.94 375 ALA B CA 1
ATOM 6155 C C . ALA B 1 376 ? 5.037 -4.507 -43.709 1.00 36.35 375 ALA B C 1
ATOM 6156 O O . ALA B 1 376 ? 4.678 -5.098 -44.733 1.00 36.88 375 ALA B O 1
ATOM 6158 N N . VAL B 1 377 ? 4.167 -3.936 -42.882 1.00 33.15 376 VAL B N 1
ATOM 6159 C CA . VAL B 1 377 ? 2.739 -3.861 -43.203 1.00 32.25 376 VAL B CA 1
ATOM 6160 C C . VAL B 1 377 ? 2.451 -2.811 -44.308 1.00 33.08 376 VAL B C 1
ATOM 6161 O O . VAL B 1 377 ? 3.289 -1.961 -44.586 1.00 32.31 376 VAL B O 1
ATOM 6165 N N . ASN B 1 378 ? 1.281 -2.898 -44.946 1.00 33.36 377 ASN B N 1
ATOM 6166 C CA . ASN B 1 378 ? 0.751 -1.791 -45.773 1.00 33.08 377 ASN B CA 1
ATOM 6167 C C . ASN B 1 378 ? -0.766 -1.891 -45.798 1.00 33.53 377 ASN B C 1
ATOM 6168 O O . ASN B 1 378 ? -1.347 -2.938 -45.402 1.00 32.69 377 ASN B O 1
ATOM 6173 N N . ASP B 1 379 ? -1.414 -0.843 -46.278 1.00 32.26 378 ASP B N 1
ATOM 6174 C CA . ASP B 1 379 ? -2.865 -0.733 -46.182 1.00 33.03 378 ASP B CA 1
ATOM 6175 C C . ASP B 1 379 ? -3.691 -1.582 -47.139 1.00 34.39 378 ASP B C 1
ATOM 6176 O O . ASP B 1 379 ? -4.919 -1.584 -47.034 1.00 35.49 378 ASP B O 1
ATOM 6181 N N . THR B 1 380 ? -3.077 -2.315 -48.065 1.00 34.74 379 THR B N 1
ATOM 6182 C CA . THR B 1 380 ? -3.895 -3.102 -48.982 1.00 35.37 379 THR B CA 1
ATOM 6183 C C . THR B 1 380 ? -4.692 -4.154 -48.224 1.00 35.54 379 THR B C 1
ATOM 6184 O O . THR B 1 380 ? -5.737 -4.589 -48.704 1.00 36.77 379 THR B O 1
ATOM 6188 N N . ARG B 1 381 ? -4.219 -4.534 -47.038 1.00 34.65 380 ARG B N 1
ATOM 6189 C CA . ARG B 1 381 ? -4.888 -5.550 -46.226 1.00 34.80 380 ARG B CA 1
ATOM 6190 C C . ARG B 1 381 ? -6.379 -5.252 -45.984 1.00 35.04 380 ARG B C 1
ATOM 6191 O O . ARG B 1 381 ? -7.175 -6.164 -45.956 1.00 37.28 380 ARG B O 1
ATOM 6199 N N . TYR B 1 382 ? -6.762 -3.982 -45.787 1.00 34.20 381 TYR B N 1
ATOM 6200 C CA . TYR B 1 382 ? -8.160 -3.662 -45.475 1.00 33.78 381 TYR B CA 1
ATOM 6201 C C . TYR B 1 382 ? -9.034 -3.939 -46.699 1.00 35.38 381 TYR B C 1
ATOM 6202 O O . TYR B 1 382 ? -10.130 -4.475 -46.600 1.00 35.54 381 TYR B O 1
ATOM 6211 N N . TYR B 1 383 ? -8.521 -3.549 -47.853 1.00 35.98 382 TYR B N 1
ATOM 6212 C CA . TYR B 1 383 ? -9.268 -3.656 -49.095 1.00 37.99 382 TYR B CA 1
ATOM 6213 C C . TYR B 1 383 ? -9.547 -5.111 -49.432 1.00 39.59 382 TYR B C 1
ATOM 6214 O O . TYR B 1 383 ? -10.692 -5.461 -49.741 1.00 40.55 382 TYR B O 1
ATOM 6223 N N . SER B 1 384 ? -8.533 -5.967 -49.342 1.00 40.15 383 SER B N 1
ATOM 6224 C CA . SER B 1 384 ? -8.707 -7.360 -49.767 1.00 42.16 383 SER B CA 1
ATOM 6225 C C . SER B 1 384 ? -9.257 -8.268 -48.653 1.00 41.93 383 SER B C 1
ATOM 6226 O O . SER B 1 384 ? -10.197 -9.021 -48.897 1.00 42.52 383 SER B O 1
ATOM 6229 N N . VAL B 1 385 ? -8.689 -8.183 -47.446 1.00 40.22 384 VAL B N 1
ATOM 6230 C CA . VAL B 1 385 ? -9.125 -9.018 -46.296 1.00 39.80 384 VAL B CA 1
ATOM 6231 C C . VAL B 1 385 ? -10.527 -8.640 -45.814 1.00 39.84 384 VAL B C 1
ATOM 6232 O O . VAL B 1 385 ? -11.375 -9.490 -45.641 1.00 40.69 384 VAL B O 1
ATOM 6236 N N . ASP B 1 386 ? -10.795 -7.361 -45.638 1.00 39.11 385 ASP B N 1
ATOM 6237 C CA . ASP B 1 386 ? -12.051 -6.951 -45.029 1.00 39.65 385 ASP B CA 1
ATOM 6238 C C . ASP B 1 386 ? -13.188 -6.600 -45.976 1.00 40.99 385 ASP B C 1
ATOM 6239 O O . ASP B 1 386 ? -14.357 -6.698 -45.589 1.00 40.90 385 ASP B O 1
ATOM 6244 N N . TYR B 1 387 ? -12.864 -6.208 -47.210 1.00 41.34 386 TYR B N 1
ATOM 6245 C CA . TYR B 1 387 ? -13.886 -5.740 -48.150 1.00 42.57 386 TYR B CA 1
ATOM 6246 C C . TYR B 1 387 ? -13.899 -6.503 -49.485 1.00 44.07 386 TYR B C 1
ATOM 6247 O O . TYR B 1 387 ? -14.665 -6.165 -50.393 1.00 46.21 386 TYR B O 1
ATOM 6256 N N . GLY B 1 388 ? -13.081 -7.547 -49.600 1.00 43.90 387 GLY B N 1
ATOM 6257 C CA . GLY B 1 388 ? -13.047 -8.394 -50.792 1.00 45.61 387 GLY B CA 1
ATOM 6258 C C . GLY B 1 388 ? -12.710 -7.669 -52.091 1.00 46.27 387 GLY B C 1
ATOM 6259 O O . GLY B 1 388 ? -13.144 -8.078 -53.173 1.00 47.21 387 GLY B O 1
ATOM 6260 N N . ILE B 1 389 ? -11.925 -6.599 -51.993 1.00 44.93 388 ILE B N 1
ATOM 6261 C CA . ILE B 1 389 ? -11.468 -5.829 -53.157 1.00 45.90 388 ILE B CA 1
ATOM 6262 C C . ILE B 1 389 ? -10.057 -6.299 -53.541 1.00 46.02 388 ILE B C 1
ATOM 6263 O O . ILE B 1 389 ? -9.153 -6.230 -52.739 1.00 45.88 388 ILE B O 1
ATOM 6268 N N . PRO B 1 390 ? -9.869 -6.810 -54.766 1.00 48.73 389 PRO B N 1
ATOM 6269 C CA . PRO B 1 390 ? -8.517 -7.063 -55.271 1.00 48.50 389 PRO B CA 1
ATOM 6270 C C . PRO B 1 390 ? -7.638 -5.845 -55.063 1.00 47.08 389 PRO B C 1
ATOM 6271 O O . PRO B 1 390 ? -8.042 -4.724 -55.391 1.00 46.76 389 PRO B O 1
ATOM 6275 N N . ALA B 1 391 ? -6.460 -6.066 -54.488 1.00 45.53 390 ALA B N 1
ATOM 6276 C CA . ALA B 1 391 ? -5.586 -4.984 -54.055 1.00 44.55 390 ALA B CA 1
ATOM 6277 C C . ALA B 1 391 ? -4.179 -5.264 -54.521 1.00 44.10 390 ALA B C 1
ATOM 6278 O O . ALA B 1 391 ? -3.727 -6.402 -54.445 1.00 45.43 390 ALA B O 1
ATOM 6280 N N . LEU B 1 392 ? -3.492 -4.241 -55.013 1.00 43.31 391 LEU B N 1
ATOM 6281 C CA . LEU B 1 392 ? -2.130 -4.406 -55.530 1.00 42.98 391 LEU B CA 1
ATOM 6282 C C . LEU B 1 392 ? -1.251 -3.385 -54.844 1.00 41.83 391 LEU B C 1
ATOM 6283 O O . LEU B 1 392 ? -1.576 -2.197 -54.822 1.00 40.53 391 LEU B O 1
ATOM 6288 N N . CYS B 1 393 ? -0.144 -3.837 -54.275 1.00 41.44 392 CYS B N 1
ATOM 6289 C CA . CYS B 1 393 ? 0.832 -2.927 -53.709 1.00 40.99 392 CYS B CA 1
ATOM 6290 C C . CYS B 1 393 ? 2.002 -2.891 -54.667 1.00 41.77 392 CYS B C 1
ATOM 6291 O O . CYS B 1 393 ? 2.685 -3.903 -54.855 1.00 42.09 392 CYS B O 1
ATOM 6294 N N . TYR B 1 394 ? 2.236 -1.723 -55.255 1.00 41.49 393 TYR B N 1
ATOM 6295 C CA . TYR B 1 394 ? 3.203 -1.588 -56.353 1.00 42.88 393 TYR B CA 1
ATOM 6296 C C . TYR B 1 394 ? 3.549 -0.142 -56.536 1.00 42.03 393 TYR B C 1
ATOM 6297 O O . TYR B 1 394 ? 2.659 0.670 -56.737 1.00 41.66 393 TYR B O 1
ATOM 6306 N N . GLY B 1 395 ? 4.838 0.181 -56.490 1.00 42.23 394 GLY B N 1
ATOM 6307 C CA . GLY B 1 395 ? 5.260 1.549 -56.663 1.00 42.30 394 GLY B CA 1
ATOM 6308 C C . GLY B 1 395 ? 6.720 1.777 -57.021 1.00 42.84 394 GLY B C 1
ATOM 6309 O O . GLY B 1 395 ? 7.423 0.869 -57.479 1.00 44.34 394 GLY B O 1
ATOM 6310 N N . PRO B 1 396 ? 7.170 3.017 -56.852 1.00 42.53 395 PRO B N 1
ATOM 6311 C CA . PRO B 1 396 ? 8.491 3.472 -57.301 1.00 43.47 395 PRO B CA 1
ATOM 6312 C C . PRO B 1 396 ? 9.658 2.991 -56.431 1.00 42.94 395 PRO B C 1
ATOM 6313 O O . PRO B 1 396 ? 9.433 2.372 -55.397 1.00 41.88 395 PRO B O 1
ATOM 6317 N N . TYR B 1 397 ? 10.886 3.281 -56.865 1.00 44.04 396 TYR B N 1
ATOM 6318 C CA . TYR B 1 397 ? 12.109 2.806 -56.200 1.00 44.15 396 TYR B CA 1
ATOM 6319 C C . TYR B 1 397 ? 12.774 3.947 -55.515 1.00 44.05 396 TYR B C 1
ATOM 6320 O O . TYR B 1 397 ? 12.843 5.058 -56.054 1.00 43.86 396 TYR B O 1
ATOM 6329 N N . GLY B 1 398 ? 13.270 3.673 -54.321 1.00 42.74 397 GLY B N 1
ATOM 6330 C CA . GLY B 1 398 ? 14.087 4.620 -53.608 1.00 43.34 397 GLY B CA 1
ATOM 6331 C C . GLY B 1 398 ? 14.858 3.912 -52.514 1.00 42.24 397 GLY B C 1
ATOM 6332 O O . GLY B 1 398 ? 14.928 2.696 -52.514 1.00 43.18 397 GLY B O 1
ATOM 6333 N N . GLN B 1 399 ? 15.437 4.671 -51.602 1.00 41.83 398 GLN B N 1
ATOM 6334 C CA . GLN B 1 399 ? 16.271 4.123 -50.544 1.00 41.75 398 GLN B CA 1
ATOM 6335 C C . GLN B 1 399 ? 15.982 4.846 -49.233 1.00 40.55 398 GLN B C 1
ATOM 6336 O O . GLN B 1 399 ? 15.586 6.025 -49.221 1.00 39.28 398 GLN B O 1
ATOM 6342 N N . GLY B 1 400 ? 16.163 4.107 -48.141 1.00 39.68 399 GLY B N 1
ATOM 6343 C CA . GLY B 1 400 ? 16.136 4.647 -46.793 1.00 38.52 399 GLY B CA 1
ATOM 6344 C C . GLY B 1 400 ? 14.759 4.931 -46.203 1.00 37.52 399 GLY B C 1
ATOM 6345 O O . GLY B 1 400 ? 14.573 5.944 -45.521 1.00 36.60 399 GLY B O 1
ATOM 6346 N N . PRO B 1 401 ? 13.796 4.034 -46.404 1.00 37.19 400 PRO B N 1
ATOM 6347 C CA . PRO B 1 401 ? 12.535 4.293 -45.685 1.00 36.32 400 PRO B CA 1
ATOM 6348 C C . PRO B 1 401 ? 12.738 4.302 -44.185 1.00 35.12 400 PRO B C 1
ATOM 6349 O O . PRO B 1 401 ? 13.491 3.475 -43.665 1.00 35.98 400 PRO B O 1
ATOM 6353 N N . HIS B 1 402 ? 12.069 5.212 -43.491 1.00 34.28 401 HIS B N 1
ATOM 6354 C CA . HIS B 1 402 ? 12.214 5.322 -42.025 1.00 33.37 401 HIS B CA 1
ATOM 6355 C C . HIS B 1 402 ? 13.669 5.533 -41.570 1.00 33.52 401 HIS B C 1
ATOM 6356 O O . HIS B 1 402 ? 14.035 5.161 -40.441 1.00 32.55 401 HIS B O 1
ATOM 6363 N N . ALA B 1 403 ? 14.491 6.120 -42.440 1.00 35.08 402 ALA B N 1
ATOM 6364 C CA . ALA B 1 403 ? 15.916 6.254 -42.193 1.00 35.63 402 ALA B CA 1
ATOM 6365 C C . ALA B 1 403 ? 16.393 7.643 -42.565 1.00 36.91 402 ALA B C 1
ATOM 6366 O O . ALA B 1 403 ? 15.614 8.469 -43.062 1.00 36.69 402 ALA B O 1
ATOM 6368 N N . PHE B 1 404 ? 17.691 7.861 -42.368 1.00 36.63 403 PHE B N 1
ATOM 6369 C CA . PHE B 1 404 ? 18.326 9.089 -42.752 1.00 38.48 403 PHE B CA 1
ATOM 6370 C C . PHE B 1 404 ? 18.500 9.105 -44.250 1.00 39.01 403 PHE B C 1
ATOM 6371 O O . PHE B 1 404 ? 18.742 8.067 -44.853 1.00 39.68 403 PHE B O 1
ATOM 6379 N N . ASP B 1 405 ? 18.342 10.278 -44.843 1.00 39.23 404 ASP B N 1
ATOM 6380 C CA . ASP B 1 405 ? 18.597 10.463 -46.263 1.00 40.50 404 ASP B CA 1
ATOM 6381 C C . ASP B 1 405 ? 17.717 9.561 -47.131 1.00 39.75 404 ASP B C 1
ATOM 6382 O O . ASP B 1 405 ? 18.140 9.069 -48.186 1.00 41.26 404 ASP B O 1
ATOM 6387 N N . GLU B 1 406 ? 16.490 9.349 -46.661 1.00 37.62 405 GLU B N 1
ATOM 6388 C CA . GLU B 1 406 ? 15.459 8.767 -47.461 1.00 36.80 405 GLU B CA 1
ATOM 6389 C C . GLU B 1 406 ? 15.415 9.548 -48.781 1.00 37.77 405 GLU B C 1
ATOM 6390 O O . GLU B 1 406 ? 15.480 10.801 -48.796 1.00 37.40 405 GLU B O 1
ATOM 6396 N N . ARG B 1 407 ? 15.359 8.804 -49.881 1.00 37.95 406 ARG B N 1
ATOM 6397 C CA . ARG B 1 407 ? 15.439 9.410 -51.209 1.00 39.91 406 ARG B CA 1
ATOM 6398 C C . ARG B 1 407 ? 14.730 8.563 -52.243 1.00 39.75 406 ARG B C 1
ATOM 6399 O O . ARG B 1 407 ? 14.600 7.342 -52.068 1.00 39.81 406 ARG B O 1
ATOM 6407 N N . ILE B 1 408 ? 14.272 9.202 -53.313 1.00 40.49 407 ILE B N 1
ATOM 6408 C CA . ILE B 1 408 ? 13.530 8.519 -54.379 1.00 40.96 407 ILE B CA 1
ATOM 6409 C C . ILE B 1 408 ? 14.179 8.784 -55.728 1.00 42.94 407 ILE B C 1
ATOM 6410 O O . ILE B 1 408 ? 14.577 9.905 -56.012 1.00 43.79 407 ILE B O 1
ATOM 6415 N N . ASP B 1 409 ? 14.274 7.731 -56.535 1.00 43.71 408 ASP B N 1
ATOM 6416 C CA . ASP B 1 409 ? 14.902 7.757 -57.854 1.00 45.47 408 ASP B CA 1
ATOM 6417 C C . ASP B 1 409 ? 13.948 8.432 -58.830 1.00 46.26 408 ASP B C 1
ATOM 6418 O O . ASP B 1 409 ? 12.845 7.928 -59.088 1.00 45.39 408 ASP B O 1
ATOM 6423 N N . LEU B 1 410 ? 14.336 9.594 -59.367 1.00 47.32 409 LEU B N 1
ATOM 6424 C CA . LEU B 1 410 ? 13.362 10.342 -60.158 1.00 48.46 409 LEU B CA 1
ATOM 6425 C C . LEU B 1 410 ? 13.019 9.661 -61.490 1.00 50.00 409 LEU B C 1
ATOM 6426 O O . LEU B 1 410 ? 11.875 9.756 -61.953 1.00 51.12 409 LEU B O 1
ATOM 6431 N N . GLU B 1 411 ? 13.948 8.915 -62.077 1.00 51.50 410 GLU B N 1
ATOM 6432 C CA . GLU B 1 411 ? 13.614 8.178 -63.311 1.00 53.00 410 GLU B CA 1
ATOM 6433 C C . GLU B 1 411 ? 12.744 6.957 -63.044 1.00 52.05 410 GLU B C 1
ATOM 6434 O O . GLU B 1 411 ? 11.853 6.645 -63.845 1.00 51.83 410 GLU B O 1
ATOM 6440 N N . SER B 1 412 ? 12.968 6.279 -61.918 1.00 51.06 411 SER B N 1
ATOM 6441 C CA . SER B 1 412 ? 12.024 5.257 -61.435 1.00 50.00 411 SER B CA 1
ATOM 6442 C C . SER B 1 412 ? 10.625 5.845 -61.347 1.00 49.53 411 SER B C 1
ATOM 6443 O O . SER B 1 412 ? 9.664 5.218 -61.822 1.00 51.57 411 SER B O 1
ATOM 6446 N N . LEU B 1 413 ? 10.522 7.054 -60.786 1.00 48.11 412 LEU B N 1
ATOM 6447 C CA . LEU B 1 413 ? 9.230 7.705 -60.560 1.00 47.17 412 LEU B CA 1
ATOM 6448 C C . LEU B 1 413 ? 8.498 8.025 -61.867 1.00 48.45 412 LEU B C 1
ATOM 6449 O O . LEU B 1 413 ? 7.276 7.849 -61.967 1.00 47.83 412 LEU B O 1
ATOM 6454 N N . ARG B 1 414 ? 9.237 8.538 -62.846 1.00 50.94 413 ARG B N 1
ATOM 6455 C CA . ARG B 1 414 ? 8.683 8.770 -64.159 1.00 53.00 413 ARG B CA 1
ATOM 6456 C C . ARG B 1 414 ? 8.130 7.493 -64.733 1.00 53.33 413 ARG B C 1
ATOM 6457 O O . ARG B 1 414 ? 7.001 7.471 -65.187 1.00 54.01 413 ARG B O 1
ATOM 6465 N N . LYS B 1 415 ? 8.919 6.426 -64.727 1.00 54.11 414 LYS B N 1
ATOM 6466 C CA . LYS B 1 415 ? 8.467 5.142 -65.317 1.00 55.35 414 LYS B CA 1
ATOM 6467 C C . LYS B 1 415 ? 7.298 4.521 -64.541 1.00 53.03 414 LYS B C 1
ATOM 6468 O O . LYS B 1 415 ? 6.405 3.875 -65.125 1.00 53.91 414 LYS B O 1
ATOM 6474 N N . THR B 1 416 ? 7.294 4.732 -63.230 1.00 50.76 415 THR B N 1
ATOM 6475 C CA . THR B 1 416 ? 6.277 4.133 -62.370 1.00 48.11 415 THR B CA 1
ATOM 6476 C C . THR B 1 416 ? 4.973 4.872 -62.613 1.00 48.54 415 THR B C 1
ATOM 6477 O O . THR B 1 416 ? 3.903 4.258 -62.653 1.00 48.24 415 THR B O 1
ATOM 6481 N N . THR B 1 417 ? 5.077 6.188 -62.824 1.00 49.15 416 THR B N 1
ATOM 6482 C CA . THR B 1 417 ? 3.915 7.024 -63.152 1.00 49.21 416 THR B CA 1
ATOM 6483 C C . THR B 1 417 ? 3.276 6.592 -64.466 1.00 50.90 416 THR B C 1
ATOM 6484 O O . THR B 1 417 ? 2.044 6.535 -64.568 1.00 51.77 416 THR B O 1
ATOM 6488 N N . LEU B 1 418 ? 4.110 6.253 -65.442 1.00 51.89 417 LEU B N 1
ATOM 6489 C CA . LEU B 1 418 ? 3.640 5.758 -66.719 1.00 53.32 417 LEU B CA 1
ATOM 6490 C C . LEU B 1 418 ? 2.932 4.409 -66.546 1.00 53.24 417 LEU B C 1
ATOM 6491 O O . LEU B 1 418 ? 1.833 4.198 -67.077 1.00 53.71 417 LEU B O 1
ATOM 6496 N N . SER B 1 419 ? 3.581 3.501 -65.819 1.00 52.25 418 SER B N 1
ATOM 6497 C CA . SER B 1 419 ? 3.020 2.172 -65.535 1.00 52.12 418 SER B CA 1
ATOM 6498 C C . SER B 1 419 ? 1.638 2.272 -64.926 1.00 50.72 418 SER B C 1
ATOM 6499 O O . SER B 1 419 ? 0.714 1.628 -65.402 1.00 50.73 418 SER B O 1
ATOM 6502 N N . ILE B 1 420 ? 1.495 3.107 -63.902 1.00 48.85 419 ILE B N 1
ATOM 6503 C CA . ILE B 1 420 ? 0.196 3.314 -63.272 1.00 48.56 419 ILE B CA 1
ATOM 6504 C C . ILE B 1 420 ? -0.847 3.903 -64.240 1.00 50.02 419 ILE B C 1
ATOM 6505 O O . ILE B 1 420 ? -2.009 3.469 -64.239 1.00 50.76 419 ILE B O 1
ATOM 6510 N N . ALA B 1 421 ? -0.434 4.876 -65.062 1.00 50.28 420 ALA B N 1
ATOM 6511 C CA . ALA B 1 421 ? -1.307 5.438 -66.118 1.00 51.87 420 ALA B CA 1
ATOM 6512 C C . ALA B 1 421 ? -1.773 4.361 -67.090 1.00 53.18 420 ALA B C 1
ATOM 6513 O O . ALA B 1 421 ? -2.947 4.326 -67.449 1.00 54.56 420 ALA B O 1
ATOM 6515 N N . LEU B 1 422 ? -0.857 3.493 -67.510 1.00 53.64 421 LEU B N 1
ATOM 6516 C CA . LEU B 1 422 ? -1.188 2.421 -68.456 1.00 55.60 421 LEU B CA 1
ATOM 6517 C C . LEU B 1 422 ? -2.140 1.411 -67.771 1.00 55.05 421 LEU B C 1
ATOM 6518 O O . LEU B 1 422 ? -3.055 0.862 -68.410 1.00 54.62 421 LEU B O 1
ATOM 6523 N N . PHE B 1 423 ? -1.933 1.193 -66.469 1.00 53.61 422 PHE B N 1
ATOM 6524 C CA . PHE B 1 423 ? -2.781 0.291 -65.707 1.00 53.40 422 PHE B CA 1
ATOM 6525 C C . PHE B 1 423 ? -4.214 0.818 -65.691 1.00 54.13 422 PHE B C 1
ATOM 6526 O O . PHE B 1 423 ? -5.152 0.079 -66.023 1.00 56.10 422 PHE B O 1
ATOM 6534 N N . VAL B 1 424 ? -4.370 2.094 -65.333 1.00 53.56 423 VAL B N 1
ATOM 6535 C CA . VAL B 1 424 ? -5.666 2.783 -65.304 1.00 53.72 423 VAL B CA 1
ATOM 6536 C C . VAL B 1 424 ? -6.385 2.693 -66.678 1.00 56.35 423 VAL B C 1
ATOM 6537 O O . VAL B 1 424 ? -7.586 2.390 -66.760 1.00 56.72 423 VAL B O 1
ATOM 6541 N N . ALA B 1 425 ? -5.632 2.915 -67.752 1.00 58.11 424 ALA B N 1
ATOM 6542 C CA . ALA B 1 425 ? -6.178 2.911 -69.100 1.00 60.42 424 ALA B CA 1
ATOM 6543 C C . ALA B 1 425 ? -6.794 1.560 -69.475 1.00 61.83 424 ALA B C 1
ATOM 6544 O O . ALA B 1 425 ? -7.888 1.511 -70.043 1.00 62.94 424 ALA B O 1
ATOM 6546 N N . GLU B 1 426 ? -6.088 0.473 -69.173 1.00 61.66 425 GLU B N 1
ATOM 6547 C CA . GLU B 1 426 ? -6.583 -0.870 -69.483 1.00 63.06 425 GLU B CA 1
ATOM 6548 C C . GLU B 1 426 ? -7.658 -1.294 -68.472 1.00 61.32 425 GLU B C 1
ATOM 6549 O O . GLU B 1 426 ? -8.710 -1.815 -68.864 1.00 62.01 425 GLU B O 1
ATOM 6555 N N . TRP B 1 427 ? -7.426 -1.034 -67.190 1.00 58.24 426 TRP B N 1
ATOM 6556 C CA . TRP B 1 427 ? -8.356 -1.479 -66.164 1.00 57.05 426 TRP B CA 1
ATOM 6557 C C . TRP B 1 427 ? -9.709 -0.760 -66.273 1.00 57.56 426 TRP B C 1
ATOM 6558 O O . TRP B 1 427 ? -10.768 -1.398 -66.353 1.00 57.29 426 TRP B O 1
ATOM 6569 N N . CYS B 1 428 ? -9.666 0.570 -66.263 1.00 57.51 427 CYS B N 1
ATOM 6570 C CA . CYS B 1 428 ? -10.883 1.387 -66.382 1.00 58.43 427 CYS B CA 1
ATOM 6571 C C . CYS B 1 428 ? -11.367 1.608 -67.819 1.00 60.66 427 CYS B C 1
ATOM 6572 O O . CYS B 1 428 ? -12.517 1.986 -68.019 1.00 61.84 427 CYS B O 1
ATOM 6575 N N . GLY B 1 429 ? -10.489 1.440 -68.805 1.00 61.55 428 GLY B N 1
ATOM 6576 C CA . GLY B 1 429 ? -10.793 1.868 -70.172 1.00 63.98 428 GLY B CA 1
ATOM 6577 C C . GLY B 1 429 ? -10.702 3.383 -70.312 1.00 63.82 428 GLY B C 1
ATOM 6578 O O . GLY B 1 429 ? -10.760 4.107 -69.314 1.00 62.07 428 GLY B O 1
ATOM 6579 N N . LEU B 1 430 ? -10.564 3.859 -71.550 1.00 65.47 429 LEU B N 1
ATOM 6580 C CA . LEU B 1 430 ? -10.490 5.294 -71.830 1.00 65.99 429 LEU B CA 1
ATOM 6581 C C . LEU B 1 430 ? -11.658 5.761 -72.700 1.00 68.59 429 LEU B C 1
ATOM 6582 O O . LEU B 1 430 ? -12.260 4.976 -73.415 1.00 69.60 429 LEU B O 1
ATOM 6587 N N . ARG B 1 431 ? -11.978 7.047 -72.586 1.00 69.11 430 ARG B N 1
ATOM 6588 C CA A ARG B 1 431 ? -12.925 7.717 -73.467 0.50 71.31 430 ARG B CA 1
ATOM 6589 C CA B ARG B 1 431 ? -12.892 7.699 -73.513 0.50 71.43 430 ARG B CA 1
ATOM 6590 C C . ARG B 1 431 ? -12.321 9.062 -73.828 1.00 72.10 430 ARG B C 1
ATOM 6591 O O . ARG B 1 431 ? -11.456 9.556 -73.109 1.00 69.49 430 ARG B O 1
ATOM 6606 N N . LYS B 1 432 ? -12.784 9.656 -74.922 1.00 74.47 431 LYS B N 1
ATOM 6607 C CA . LYS B 1 432 ? -12.284 10.959 -75.325 1.00 76.32 431 LYS B CA 1
ATOM 6608 C C . LYS B 1 432 ? -12.667 12.013 -74.274 1.00 75.87 431 LYS B C 1
ATOM 6609 O O . LYS B 1 432 ? -13.809 12.051 -73.816 1.00 75.99 431 LYS B O 1
ATOM 6615 N N . LEU B 1 433 ? -11.705 12.842 -73.864 1.00 75.87 432 LEU B N 1
ATOM 6616 C CA . LEU B 1 433 ? -11.954 13.848 -72.816 1.00 75.60 432 LEU B CA 1
ATOM 6617 C C . LEU B 1 433 ? -12.961 14.874 -73.315 1.00 78.04 432 LEU B C 1
ATOM 6618 O O . LEU B 1 433 ? -13.791 15.309 -72.525 1.00 78.74 432 LEU B O 1
#

Nearest PDB structures (foldseek):
  3pfo-assembly1_B  TM=9.853E-01  e=7.753E-84  Rhodopseudomonas palustris CGA009
  7rsf-assembly1_B  TM=6.377E-01  e=6.226E-23  Escherichia coli str. K-12 substr. MG1655
  1r3n-assembly2_C  TM=5.798E-01  e=3.675E-12  Lachancea kluyveri
  2v8d-assembly1_A  TM=5.496E-01  e=4.146E-12  Lachancea kluyveri
  2v8v-assembly1_B  TM=5.552E-01  e=1.564E-11  Lachancea kluyveri

Solvent-accessible surface area: 31097 Å² total